Protein AF-G4TPJ4-F1 (afdb_monomer_lite)

Structure (mmCIF, N/CA/C/O backbone):
data_AF-G4TPJ4-F1
#
_entry.id   AF-G4TPJ4-F1
#
loop_
_atom_site.group_PDB
_atom_site.id
_atom_site.type_symbol
_atom_site.label_atom_id
_atom_site.label_alt_id
_atom_site.label_comp_id
_atom_site.label_asym_id
_atom_site.label_entity_id
_atom_site.label_seq_id
_atom_site.pdbx_PDB_ins_code
_atom_site.Cartn_x
_atom_site.Cartn_y
_atom_site.Cartn_z
_atom_site.occupancy
_atom_site.B_iso_or_equiv
_atom_site.auth_seq_id
_atom_site.auth_comp_id
_atom_site.auth_asym_id
_atom_site.auth_atom_id
_atom_site.pdbx_PDB_model_num
ATOM 1 N N . MET A 1 1 ? 21.402 -23.545 -12.384 1.00 87.06 1 MET A N 1
ATOM 2 C CA . MET A 1 1 ? 21.252 -23.277 -10.937 1.00 87.06 1 MET A CA 1
ATOM 3 C C . MET A 1 1 ? 20.078 -24.088 -10.433 1.00 87.06 1 MET A C 1
ATOM 5 O O . MET A 1 1 ? 19.042 -24.087 -11.081 1.00 87.06 1 MET A O 1
ATOM 9 N N . LYS A 1 2 ? 20.229 -24.796 -9.317 1.00 93.25 2 LYS A N 1
ATOM 10 C CA . LYS A 1 2 ? 19.216 -25.736 -8.835 1.00 93.25 2 LYS A CA 1
ATOM 11 C C . LYS A 1 2 ? 19.028 -25.571 -7.336 1.00 93.25 2 LYS A C 1
ATOM 13 O O . LYS A 1 2 ? 19.989 -25.715 -6.580 1.00 93.25 2 LYS A O 1
ATOM 18 N N . VAL A 1 3 ? 17.814 -25.210 -6.930 1.00 96.88 3 VAL A N 1
ATOM 19 C CA . VAL A 1 3 ? 17.514 -24.714 -5.580 1.00 96.88 3 VAL A CA 1
ATOM 20 C C . VAL A 1 3 ? 16.518 -25.634 -4.883 1.00 96.88 3 VAL A C 1
ATOM 22 O O . VAL A 1 3 ? 15.418 -25.854 -5.393 1.00 96.88 3 VAL A O 1
ATOM 25 N N . ALA A 1 4 ? 16.896 -26.153 -3.715 1.00 98.25 4 ALA A N 1
ATOM 26 C CA . ALA A 1 4 ? 15.973 -26.815 -2.798 1.00 98.25 4 ALA A CA 1
ATOM 27 C C . ALA A 1 4 ? 15.442 -25.794 -1.789 1.00 98.25 4 ALA A C 1
ATOM 29 O O . ALA A 1 4 ? 16.226 -25.088 -1.157 1.00 98.25 4 ALA A O 1
ATOM 30 N N . ILE A 1 5 ? 14.127 -25.732 -1.603 1.00 98.50 5 ILE A N 1
ATOM 31 C CA . ILE A 1 5 ? 13.486 -24.888 -0.591 1.00 98.50 5 ILE A CA 1
ATOM 32 C C . ILE A 1 5 ? 12.775 -25.805 0.403 1.00 98.50 5 ILE A C 1
ATOM 34 O O . ILE A 1 5 ? 11.974 -26.648 0.004 1.00 98.50 5 ILE A O 1
ATOM 38 N N . LEU A 1 6 ? 13.099 -25.676 1.689 1.00 97.25 6 LEU A N 1
ATOM 39 C CA . LEU A 1 6 ? 12.584 -26.542 2.750 1.00 97.25 6 LEU A CA 1
ATOM 40 C C . LEU A 1 6 ? 11.437 -25.849 3.485 1.00 97.25 6 LEU A C 1
ATOM 42 O O . LEU A 1 6 ? 11.627 -24.766 4.037 1.00 97.25 6 LEU A O 1
ATOM 46 N N . GLY A 1 7 ? 10.276 -26.500 3.515 1.00 95.75 7 GLY A N 1
ATOM 47 C CA . GLY A 1 7 ? 8.976 -25.944 3.885 1.00 95.75 7 GLY A CA 1
ATOM 48 C C . GLY A 1 7 ? 8.198 -25.446 2.663 1.00 95.75 7 GLY A C 1
ATOM 49 O O . GLY A 1 7 ? 8.767 -24.823 1.777 1.00 95.75 7 GLY A O 1
ATOM 50 N N . GLY A 1 8 ? 6.883 -25.667 2.644 1.00 95.50 8 GLY A N 1
ATOM 51 C CA . GLY A 1 8 ? 5.922 -25.184 1.645 1.00 95.50 8 GLY A CA 1
ATOM 52 C C . GLY A 1 8 ? 5.063 -24.016 2.141 1.00 95.50 8 GLY A C 1
ATOM 53 O O . GLY A 1 8 ? 3.979 -23.768 1.617 1.00 95.50 8 GLY A O 1
ATOM 54 N N . GLY A 1 9 ? 5.509 -23.308 3.183 1.00 95.62 9 GLY A N 1
ATOM 55 C CA . GLY A 1 9 ? 4.823 -22.133 3.725 1.00 95.62 9 GLY A CA 1
ATOM 56 C C . GLY A 1 9 ? 4.996 -20.858 2.879 1.00 95.62 9 GLY A C 1
ATOM 57 O O . GLY A 1 9 ? 5.701 -20.862 1.869 1.00 95.62 9 GLY A O 1
ATOM 58 N N . PRO A 1 10 ? 4.424 -19.720 3.317 1.00 94.56 10 PRO A N 1
ATOM 59 C CA . PRO A 1 10 ? 4.434 -18.470 2.549 1.00 94.56 10 PRO A CA 1
ATOM 60 C C . PRO A 1 10 ? 5.834 -17.963 2.190 1.00 94.56 10 PRO A C 1
ATOM 62 O O . PRO A 1 10 ? 6.046 -17.489 1.082 1.00 94.56 10 PRO A O 1
ATOM 65 N N . SER A 1 11 ? 6.806 -18.099 3.100 1.00 95.88 11 SER A N 1
ATOM 66 C CA . SER A 1 11 ? 8.210 -17.739 2.842 1.00 95.88 11 SER A CA 1
ATOM 67 C C . SER A 1 11 ? 8.779 -18.496 1.638 1.00 95.88 11 SER A C 1
ATOM 69 O O . SER A 1 11 ? 9.387 -17.878 0.769 1.00 95.88 11 SER A O 1
ATOM 71 N N . ALA A 1 12 ? 8.507 -19.799 1.533 1.00 97.81 12 ALA A N 1
ATOM 72 C CA . ALA A 1 12 ? 8.997 -20.636 0.447 1.00 97.81 12 ALA A CA 1
ATOM 73 C C . ALA A 1 12 ? 8.381 -20.265 -0.904 1.00 97.81 12 ALA A C 1
ATOM 75 O O . ALA A 1 12 ? 9.107 -20.116 -1.885 1.00 97.81 12 ALA A O 1
ATOM 76 N N . PHE A 1 13 ? 7.063 -20.051 -0.952 1.00 97.62 13 PHE A N 1
ATOM 77 C CA . PHE A 1 13 ? 6.398 -19.633 -2.185 1.00 97.62 13 PHE A CA 1
ATOM 78 C C . PHE A 1 13 ? 6.755 -18.198 -2.589 1.00 97.62 13 PHE A C 1
ATOM 80 O O . PHE A 1 13 ? 6.999 -17.963 -3.767 1.00 97.62 13 PHE A O 1
ATOM 87 N N . TYR A 1 14 ? 6.880 -17.246 -1.655 1.00 94.50 14 TYR A N 1
ATOM 88 C CA . TYR A 1 14 ? 7.371 -15.902 -1.989 1.00 94.50 14 TYR A CA 1
ATOM 89 C C . TYR A 1 14 ? 8.827 -15.922 -2.480 1.00 94.50 14 TYR A C 1
ATOM 91 O O . TYR A 1 14 ? 9.144 -15.201 -3.426 1.00 94.50 14 TYR A O 1
ATOM 99 N N . PHE A 1 15 ? 9.690 -16.770 -1.906 1.00 97.56 15 PHE A N 1
ATOM 100 C CA . PHE A 1 15 ? 11.066 -16.964 -2.373 1.00 97.56 15 PHE A CA 1
ATOM 101 C C . PHE A 1 15 ? 11.087 -17.578 -3.782 1.00 97.56 15 PHE A C 1
ATOM 103 O O . PHE A 1 15 ? 11.710 -17.023 -4.683 1.00 97.56 15 PHE A O 1
ATOM 110 N N . ALA A 1 16 ? 10.358 -18.676 -4.008 1.00 97.44 16 ALA A N 1
ATOM 111 C CA . ALA A 1 16 ? 10.251 -19.327 -5.314 1.00 97.44 16 ALA A CA 1
ATOM 112 C C . ALA A 1 16 ? 9.710 -18.370 -6.388 1.00 97.44 16 ALA A C 1
ATOM 114 O O . ALA A 1 16 ? 10.345 -18.183 -7.423 1.00 97.44 16 ALA A O 1
ATOM 115 N N . SER A 1 17 ? 8.591 -17.698 -6.102 1.00 93.38 17 SER A N 1
ATOM 116 C CA . SER A 1 17 ? 7.949 -16.718 -6.984 1.00 93.38 17 SER A CA 1
ATOM 117 C C . SER A 1 17 ? 8.920 -15.612 -7.390 1.00 93.38 17 SER A C 1
ATOM 119 O O . SER A 1 17 ? 9.094 -15.312 -8.570 1.00 93.38 17 SER A O 1
ATOM 121 N N . ARG A 1 18 ? 9.627 -15.040 -6.408 1.00 91.56 18 ARG A N 1
ATOM 122 C CA . ARG A 1 18 ? 10.581 -13.959 -6.644 1.00 91.56 18 ARG A CA 1
ATOM 123 C C . ARG A 1 18 ? 11.816 -14.418 -7.408 1.00 91.56 18 ARG A C 1
ATOM 125 O O . ARG A 1 18 ? 12.309 -13.675 -8.251 1.00 91.56 18 ARG A O 1
ATOM 132 N N . LEU A 1 19 ? 12.302 -15.626 -7.143 1.00 92.62 19 LEU A N 1
ATOM 133 C CA . LEU A 1 19 ? 13.433 -16.215 -7.853 1.00 92.62 19 LEU A CA 1
ATOM 134 C C . LEU A 1 19 ? 13.101 -16.470 -9.329 1.00 92.62 19 LEU A C 1
ATOM 136 O O . LEU A 1 19 ? 13.886 -16.110 -10.205 1.00 92.62 19 LEU A O 1
ATOM 140 N N . LEU A 1 20 ? 11.921 -17.030 -9.605 1.00 90.12 20 LEU A N 1
ATOM 141 C CA . LEU A 1 20 ? 11.430 -17.291 -10.960 1.00 90.12 20 LEU A CA 1
ATOM 142 C C . LEU A 1 20 ? 11.152 -15.986 -11.731 1.00 90.12 20 LEU A C 1
ATOM 144 O O . LEU A 1 20 ? 11.466 -15.925 -12.921 1.00 90.12 20 LEU A O 1
ATOM 148 N N . GLN A 1 21 ? 10.665 -14.937 -11.046 1.00 86.25 21 GLN A N 1
ATOM 149 C CA . GLN A 1 21 ? 10.510 -13.569 -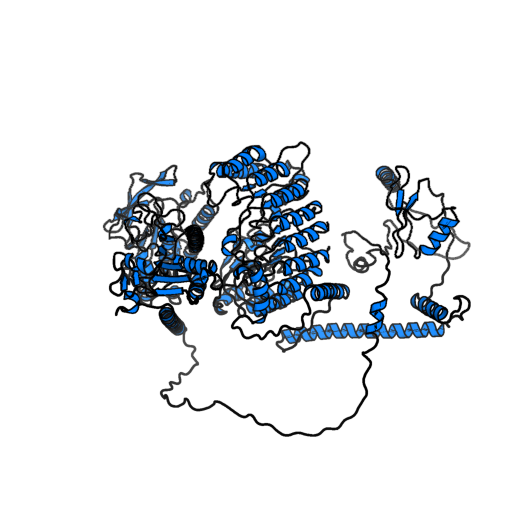11.573 1.00 86.25 21 GLN A CA 1
ATOM 150 C C . GLN A 1 21 ? 11.866 -12.917 -11.905 1.00 86.25 21 GLN A C 1
ATOM 152 O O . GLN A 1 21 ? 12.013 -12.278 -12.943 1.00 86.25 21 GLN A O 1
ATOM 157 N N . LYS A 1 22 ? 12.866 -13.050 -11.021 1.00 81.81 22 LYS A N 1
ATOM 158 C CA . LYS A 1 22 ? 14.189 -12.412 -11.163 1.00 81.81 22 LYS A CA 1
ATOM 159 C C . LYS A 1 22 ? 15.127 -13.126 -12.134 1.00 81.81 22 LYS A C 1
ATOM 161 O O . LYS A 1 22 ? 16.033 -12.495 -12.672 1.00 81.81 22 LYS A O 1
ATOM 166 N N . ALA A 1 23 ? 14.909 -14.413 -12.374 1.00 80.38 23 ALA A N 1
ATOM 167 C CA . ALA A 1 23 ? 15.590 -15.191 -13.398 1.00 80.38 23 ALA A CA 1
ATOM 168 C C . ALA A 1 23 ? 14.546 -15.754 -14.383 1.00 80.38 23 ALA A C 1
ATOM 170 O O . ALA A 1 23 ? 14.265 -16.952 -14.342 1.00 80.38 23 ALA A O 1
ATOM 171 N N . PRO A 1 24 ? 13.944 -14.927 -15.262 1.00 74.75 24 PRO A N 1
ATOM 172 C CA . PRO A 1 24 ? 12.889 -15.364 -16.180 1.00 74.75 24 PRO A CA 1
ATOM 173 C C . PRO A 1 24 ? 13.413 -16.395 -17.190 1.00 74.75 24 PRO A C 1
ATOM 175 O O . PRO A 1 24 ? 14.601 -16.396 -17.522 1.00 74.75 24 PRO A O 1
ATOM 178 N N . PHE A 1 25 ? 12.536 -17.266 -17.702 1.00 72.44 25 PHE A N 1
ATOM 179 C CA . PHE A 1 25 ? 12.895 -18.391 -18.588 1.00 72.44 25 PHE A CA 1
ATOM 180 C C . PHE A 1 25 ? 13.642 -17.969 -19.872 1.00 72.44 25 PHE A C 1
ATOM 182 O O . PHE A 1 25 ? 14.458 -18.717 -20.414 1.00 72.44 25 PHE A O 1
ATOM 189 N N . THR A 1 26 ? 13.400 -16.743 -20.342 1.00 67.81 26 THR A N 1
ATOM 190 C CA . THR A 1 26 ? 14.091 -16.112 -21.477 1.00 67.81 26 THR A CA 1
ATOM 191 C C . THR A 1 26 ? 15.584 -15.876 -21.217 1.00 67.81 26 THR A C 1
ATOM 193 O O . THR A 1 26 ? 16.389 -15.972 -22.146 1.00 67.81 26 THR A O 1
ATOM 196 N N . SER A 1 27 ? 15.973 -15.615 -19.964 1.00 69.81 27 SER A N 1
ATOM 197 C CA . SER A 1 27 ? 17.358 -15.339 -19.565 1.00 69.81 27 SER A CA 1
ATOM 198 C C . SER A 1 27 ? 18.237 -16.597 -19.558 1.00 69.81 27 SER A C 1
ATOM 200 O O . SER A 1 27 ? 17.783 -17.703 -19.259 1.00 69.81 27 SER A O 1
ATOM 202 N N . SER A 1 28 ? 19.537 -16.431 -19.823 1.00 68.94 28 SER A N 1
ATOM 203 C CA . SER A 1 28 ? 20.515 -17.533 -19.813 1.00 68.94 28 SER A CA 1
ATOM 204 C C . SER A 1 28 ? 20.610 -18.241 -18.454 1.00 68.94 28 SER A C 1
ATOM 206 O O . SER A 1 28 ? 20.734 -19.462 -18.407 1.00 68.94 28 SER A O 1
ATOM 208 N N . ARG A 1 29 ? 20.494 -17.491 -17.348 1.00 68.81 29 ARG A N 1
ATOM 209 C CA . ARG A 1 29 ? 20.443 -18.039 -15.981 1.00 68.81 29 ARG A CA 1
ATOM 210 C C . ARG A 1 29 ? 19.107 -18.723 -15.670 1.00 68.81 29 ARG A C 1
ATOM 212 O O . ARG A 1 29 ? 19.104 -19.765 -15.021 1.00 68.81 29 ARG A O 1
ATOM 219 N N . GLY A 1 30 ? 17.991 -18.153 -16.129 1.00 77.50 30 GLY A N 1
ATOM 220 C CA . GLY A 1 30 ? 16.636 -18.617 -15.822 1.00 77.50 30 GLY A CA 1
ATOM 221 C C . GLY A 1 30 ? 16.152 -19.816 -16.636 1.00 77.50 30 GLY A C 1
ATOM 222 O O . GLY A 1 30 ? 15.296 -20.556 -16.155 1.00 77.50 30 GLY A O 1
ATOM 223 N N . ARG A 1 31 ? 16.708 -20.059 -17.829 1.00 77.50 31 ARG A N 1
ATOM 224 C CA . ARG A 1 31 ? 16.428 -21.274 -18.618 1.00 77.50 31 ARG A CA 1
ATOM 225 C C . ARG A 1 31 ? 16.903 -22.547 -17.916 1.00 77.50 31 ARG A C 1
ATOM 227 O O . ARG A 1 31 ? 16.209 -23.555 -17.934 1.00 77.50 31 ARG A O 1
ATOM 234 N N . ASN A 1 32 ? 18.062 -22.470 -17.262 1.00 82.75 32 ASN A N 1
ATOM 235 C CA . ASN A 1 32 ? 18.692 -23.577 -16.540 1.00 82.75 32 ASN A CA 1
ATOM 236 C C . ASN A 1 32 ? 18.455 -23.447 -15.020 1.00 82.75 32 ASN A C 1
ATOM 238 O O . ASN A 1 32 ? 19.368 -23.686 -14.221 1.00 82.75 32 ASN A O 1
ATOM 242 N N . LEU A 1 33 ? 17.260 -22.994 -14.628 1.00 91.38 33 LEU A N 1
ATOM 243 C CA . LEU A 1 33 ? 16.819 -22.874 -13.239 1.00 91.38 33 LEU A CA 1
ATOM 244 C C . LEU A 1 33 ? 15.825 -23.995 -12.906 1.00 91.38 33 LEU A C 1
ATOM 246 O O . LEU A 1 33 ? 14.808 -24.119 -13.576 1.00 91.38 33 LEU A O 1
ATOM 250 N N . GLU A 1 34 ? 16.094 -24.749 -11.841 1.00 94.81 34 GLU A N 1
ATOM 251 C CA . GLU A 1 34 ? 15.153 -25.681 -11.197 1.00 94.81 34 GLU A CA 1
ATOM 252 C C . GLU A 1 34 ? 14.868 -25.201 -9.761 1.00 94.81 34 GLU A C 1
ATOM 254 O O . GLU A 1 34 ? 15.806 -24.882 -9.020 1.00 94.81 34 GLU A O 1
ATOM 259 N N . VAL A 1 35 ? 13.592 -25.159 -9.358 1.00 97.56 35 VAL A N 1
ATOM 260 C CA . VAL A 1 35 ? 13.144 -24.726 -8.019 1.00 97.56 35 VAL A CA 1
ATOM 261 C C . VAL A 1 35 ? 12.257 -25.804 -7.405 1.00 97.56 35 VAL A C 1
ATOM 263 O O . VAL A 1 35 ? 11.096 -25.962 -7.778 1.00 97.56 35 VAL A O 1
ATOM 266 N N . HIS A 1 36 ? 12.805 -26.570 -6.465 1.00 98.38 36 HIS A N 1
ATOM 267 C CA . HIS A 1 36 ? 12.131 -27.718 -5.859 1.00 98.38 36 HIS A CA 1
ATOM 268 C C . HIS A 1 36 ? 11.799 -27.425 -4.389 1.00 98.38 36 HIS A C 1
ATOM 270 O O . HIS A 1 36 ? 12.697 -27.279 -3.559 1.00 98.38 36 HIS A O 1
ATOM 276 N N . VAL A 1 37 ? 10.508 -27.341 -4.072 1.00 98.56 37 VAL A N 1
ATOM 277 C CA . VAL A 1 37 ? 9.980 -27.116 -2.720 1.00 98.56 37 VAL A CA 1
ATOM 278 C C . VAL A 1 37 ? 9.652 -28.458 -2.068 1.00 98.56 37 VAL A C 1
ATOM 280 O O . VAL A 1 37 ? 8.922 -29.260 -2.645 1.00 98.56 37 VAL A O 1
ATOM 283 N N . TYR A 1 38 ? 10.145 -28.680 -0.853 1.00 97.88 38 TYR A N 1
ATOM 284 C CA . TYR A 1 38 ? 9.863 -29.860 -0.034 1.00 97.88 38 TYR A CA 1
ATOM 285 C C . TYR A 1 38 ? 9.021 -29.472 1.180 1.00 97.88 38 TYR A C 1
ATOM 287 O O . TYR A 1 38 ? 9.391 -28.542 1.894 1.00 97.88 38 TYR A O 1
ATOM 295 N N . ASP A 1 39 ? 7.945 -30.201 1.476 1.00 95.81 39 ASP A N 1
ATOM 296 C CA . ASP A 1 39 ? 7.250 -30.082 2.764 1.00 95.81 39 ASP A CA 1
ATOM 297 C C . ASP A 1 39 ? 6.955 -31.464 3.356 1.00 95.81 39 ASP A C 1
ATOM 299 O O . ASP A 1 39 ? 6.572 -32.400 2.656 1.00 95.81 39 ASP A O 1
ATOM 303 N N . ARG A 1 40 ? 7.100 -31.574 4.677 1.00 92.69 40 ARG A N 1
ATOM 304 C CA . ARG A 1 40 ? 6.677 -32.731 5.473 1.00 92.69 40 ARG A CA 1
ATOM 305 C C . ARG A 1 40 ? 5.158 -32.906 5.480 1.00 92.69 40 ARG A C 1
ATOM 307 O O . ARG A 1 40 ? 4.685 -34.005 5.734 1.00 92.69 40 ARG A O 1
ATOM 314 N N . LEU A 1 41 ? 4.395 -31.846 5.225 1.00 93.38 41 LEU A N 1
ATOM 315 C CA . LEU A 1 41 ? 2.955 -31.926 5.004 1.00 93.38 41 LEU A CA 1
ATOM 316 C C . LEU A 1 41 ? 2.665 -32.294 3.547 1.00 93.38 41 LEU A C 1
ATOM 318 O O . LEU A 1 41 ? 3.392 -31.918 2.630 1.00 93.38 41 LEU A O 1
ATOM 322 N N . TRP A 1 42 ? 1.587 -33.042 3.325 1.00 90.50 42 TRP A N 1
ATOM 323 C CA . TRP A 1 42 ? 1.100 -33.359 1.980 1.00 90.50 42 TRP A CA 1
ATOM 324 C C . TRP A 1 42 ? 0.429 -32.152 1.303 1.00 90.50 42 TRP A C 1
ATOM 326 O O . TRP A 1 42 ? 0.469 -32.043 0.081 1.00 90.50 42 TRP A O 1
ATOM 336 N N . ALA A 1 43 ? -0.149 -31.237 2.089 1.00 92.38 43 ALA A N 1
ATOM 337 C CA . ALA A 1 43 ? -0.693 -29.968 1.618 1.00 92.38 43 ALA A CA 1
ATOM 338 C C . ALA A 1 43 ? 0.349 -28.834 1.746 1.00 92.38 43 ALA A C 1
ATOM 340 O O . ALA A 1 43 ? 1.023 -28.747 2.777 1.00 92.38 43 ALA A O 1
ATOM 341 N N . PRO A 1 44 ? 0.460 -27.938 0.749 1.00 94.19 44 PRO A N 1
ATOM 342 C CA . PRO A 1 44 ? 1.314 -26.754 0.785 1.00 94.19 44 PRO A CA 1
ATOM 343 C C . PRO A 1 44 ? 0.679 -25.615 1.612 1.00 94.19 44 PRO A C 1
ATOM 345 O O . PRO A 1 44 ? -0.256 -25.803 2.391 1.00 94.19 44 PRO A O 1
ATOM 348 N N . HIS A 1 45 ? 1.202 -24.398 1.441 1.00 94.50 45 HIS A N 1
ATOM 349 C CA . HIS A 1 45 ? 0.725 -23.126 2.003 1.00 94.50 45 HIS A CA 1
ATOM 350 C C . HIS A 1 45 ? 0.938 -22.958 3.523 1.00 94.50 45 HIS A C 1
ATOM 352 O O . HIS A 1 45 ? 0.912 -21.831 4.028 1.00 94.50 45 HIS A O 1
ATOM 358 N N . GLY A 1 46 ? 1.237 -24.036 4.258 1.00 93.81 46 GLY A N 1
ATOM 359 C CA . GLY A 1 46 ? 1.674 -24.000 5.657 1.00 93.81 46 GLY A CA 1
ATOM 360 C C . GLY A 1 46 ? 0.698 -23.239 6.557 1.00 93.81 46 GLY A C 1
ATOM 361 O O . GLY A 1 46 ? -0.499 -23.514 6.554 1.00 93.81 46 GLY A O 1
ATOM 362 N N . LEU A 1 47 ? 1.185 -22.238 7.299 1.00 91.62 47 LEU A N 1
ATOM 363 C CA . LEU A 1 47 ? 0.365 -21.435 8.222 1.00 91.62 47 LEU A CA 1
ATOM 364 C C . LEU A 1 47 ? -0.760 -20.617 7.558 1.00 91.62 47 LEU A C 1
ATOM 366 O O . LEU A 1 47 ? -1.620 -20.119 8.275 1.00 91.62 47 LEU A O 1
ATOM 370 N N . VAL A 1 48 ? -0.817 -20.483 6.228 1.00 91.06 48 VAL A N 1
ATOM 371 C CA . VAL A 1 48 ? -2.000 -19.892 5.564 1.00 91.06 48 VAL A CA 1
ATOM 372 C C . VAL A 1 48 ? -3.189 -20.861 5.563 1.00 91.06 48 VAL A C 1
ATOM 374 O O . VAL A 1 48 ? -4.335 -20.429 5.670 1.00 91.06 48 VAL A O 1
ATOM 377 N N . ARG A 1 49 ? -2.925 -22.172 5.526 1.00 90.75 49 ARG A N 1
ATOM 378 C CA . ARG A 1 49 ? -3.935 -23.226 5.695 1.00 90.75 49 ARG A CA 1
ATOM 379 C C . ARG A 1 49 ? -4.108 -23.602 7.173 1.00 90.75 49 ARG A C 1
ATOM 381 O O . ARG A 1 49 ? -5.231 -23.654 7.656 1.00 90.75 49 ARG A O 1
ATOM 388 N N . TYR A 1 50 ? -2.996 -23.773 7.890 1.00 91.81 50 TYR A N 1
ATOM 389 C CA . TYR A 1 50 ? -2.918 -24.364 9.235 1.00 91.81 50 TYR A CA 1
ATOM 390 C C . TYR A 1 50 ? -2.564 -23.372 10.362 1.00 91.81 50 TYR A C 1
ATOM 392 O O . TYR A 1 50 ? -1.954 -23.748 11.362 1.00 91.81 50 TYR A O 1
ATOM 400 N N . GLY A 1 51 ? -2.882 -22.086 10.193 1.00 90.69 51 GLY A N 1
ATOM 401 C CA . GLY A 1 51 ? -2.516 -21.032 11.151 1.00 90.69 51 GLY A CA 1
ATOM 402 C C . GLY A 1 51 ? -3.451 -19.824 11.139 1.00 90.69 51 GLY A C 1
ATOM 403 O O . GLY A 1 51 ? -3.909 -19.390 12.193 1.00 90.69 51 GLY A O 1
ATOM 404 N N . VAL A 1 52 ? -3.765 -19.306 9.950 1.00 89.38 52 VAL A N 1
ATOM 405 C CA . VAL A 1 52 ? -4.793 -18.275 9.737 1.00 89.38 52 VAL A CA 1
ATOM 406 C C . VAL A 1 52 ? -6.151 -18.798 10.210 1.00 89.38 52 VAL A C 1
ATOM 408 O O . VAL A 1 52 ? -6.549 -19.912 9.861 1.00 89.38 52 VAL A O 1
ATOM 411 N N . ALA A 1 53 ? -6.859 -17.992 11.002 1.00 88.88 53 ALA A N 1
ATOM 412 C CA . ALA A 1 53 ? -8.158 -18.361 11.547 1.00 88.88 53 ALA A CA 1
ATOM 413 C C . ALA A 1 53 ? -9.207 -18.573 10.426 1.00 88.88 53 ALA A C 1
ATOM 415 O O . ALA A 1 53 ? -9.205 -17.833 9.440 1.00 88.88 53 ALA A O 1
ATOM 416 N N . PRO A 1 54 ? -10.123 -19.553 10.553 1.00 84.38 54 PRO A N 1
ATOM 417 C CA . PRO A 1 54 ? -11.180 -19.804 9.567 1.00 84.38 54 PRO A CA 1
ATOM 418 C C . PRO A 1 54 ? -12.123 -18.622 9.301 1.00 84.38 54 PRO A C 1
ATOM 420 O O . PRO A 1 54 ? -12.728 -18.557 8.234 1.00 84.38 54 PRO A O 1
ATOM 423 N N . ASP A 1 55 ? -12.231 -17.676 10.239 1.00 82.88 55 ASP A N 1
ATOM 424 C CA . ASP A 1 55 ? -12.983 -16.424 10.100 1.00 82.88 55 ASP A CA 1
ATOM 425 C C . ASP A 1 55 ? -12.155 -15.251 9.528 1.00 82.88 55 ASP A C 1
ATOM 427 O O . ASP A 1 55 ? -12.658 -14.132 9.439 1.00 82.88 55 ASP A O 1
ATOM 431 N N . HIS A 1 56 ? -10.926 -15.510 9.057 1.00 83.19 56 HIS A N 1
ATOM 432 C CA . HIS A 1 56 ? -10.084 -14.584 8.275 1.00 83.19 56 HIS A CA 1
ATOM 433 C C . HIS A 1 56 ? -9.813 -15.083 6.832 1.00 83.19 56 HIS A C 1
ATOM 435 O O . HIS A 1 56 ? -8.650 -15.180 6.412 1.00 83.19 56 HIS A O 1
ATOM 441 N N . PRO A 1 57 ? -10.841 -15.425 6.026 1.00 75.69 57 PRO A N 1
ATOM 442 C CA . PRO A 1 57 ? -10.640 -15.947 4.672 1.00 75.69 57 PRO A CA 1
ATOM 443 C C . PRO A 1 57 ? -9.930 -14.949 3.740 1.00 75.69 57 PRO A C 1
ATOM 445 O O . PRO A 1 57 ? -9.213 -15.362 2.833 1.00 75.69 57 PRO A O 1
ATOM 448 N N . GLU A 1 58 ? -10.048 -13.638 3.978 1.00 72.94 58 GLU A N 1
ATOM 449 C CA . GLU A 1 58 ? -9.387 -12.598 3.183 1.00 72.94 58 GLU A CA 1
ATOM 450 C C . GLU A 1 58 ? -7.855 -12.635 3.288 1.00 72.94 58 GLU A C 1
ATOM 452 O O . GLU A 1 58 ? -7.154 -12.169 2.388 1.00 72.94 58 GLU A O 1
ATOM 457 N N . VAL A 1 59 ? -7.333 -13.219 4.371 1.00 72.81 59 VAL A N 1
ATOM 458 C CA . VAL A 1 59 ? -5.897 -13.434 4.589 1.00 72.81 59 VAL A CA 1
ATOM 459 C C . VAL A 1 59 ? -5.402 -14.658 3.804 1.00 72.81 59 VAL A C 1
ATOM 461 O O . VAL A 1 59 ? -4.245 -14.684 3.374 1.00 72.81 59 VAL A O 1
ATOM 464 N N . LYS A 1 60 ? -6.279 -15.641 3.536 1.00 79.12 60 LYS A N 1
ATOM 465 C CA . LYS A 1 60 ? -5.941 -16.836 2.745 1.00 79.12 60 LYS A CA 1
ATOM 466 C C . LYS A 1 60 ? -5.729 -16.542 1.254 1.00 79.12 60 LYS A C 1
ATOM 468 O O . LYS A 1 60 ? -4.937 -17.239 0.635 1.00 79.12 60 LYS A O 1
ATOM 473 N N . ASN A 1 61 ? -6.298 -15.458 0.714 1.00 74.31 61 ASN A N 1
ATOM 474 C CA . ASN A 1 61 ? -6.184 -15.037 -0.699 1.00 74.31 61 ASN A CA 1
ATOM 475 C C . ASN A 1 61 ? -4.748 -14.978 -1.274 1.00 74.31 61 ASN A C 1
ATOM 477 O O . ASN A 1 61 ? -4.573 -15.006 -2.490 1.00 74.31 61 ASN A O 1
ATOM 481 N N . CYS A 1 62 ? -3.709 -14.887 -0.435 1.00 76.94 62 CYS A N 1
ATOM 482 C CA . CYS A 1 62 ? -2.319 -14.940 -0.897 1.00 76.94 62 CYS A CA 1
ATOM 483 C C . CYS A 1 62 ? -1.932 -16.276 -1.567 1.00 76.94 62 CYS A C 1
ATOM 485 O O . CYS A 1 62 ? -0.959 -16.294 -2.324 1.00 76.94 62 CYS A O 1
ATOM 487 N N . THR A 1 63 ? -2.704 -17.353 -1.364 1.00 85.88 63 THR A N 1
ATOM 488 C CA . THR A 1 63 ? -2.518 -18.632 -2.068 1.00 85.88 63 THR A CA 1
ATOM 489 C C . THR A 1 63 ? -2.614 -18.502 -3.579 1.00 85.88 63 THR A C 1
ATOM 491 O O . THR A 1 63 ? -1.883 -19.195 -4.266 1.00 85.88 63 THR A O 1
ATOM 494 N N . HIS A 1 64 ? -3.396 -17.573 -4.135 1.00 79.88 64 HIS A N 1
ATOM 495 C CA . HIS A 1 64 ? -3.538 -17.472 -5.594 1.00 79.88 64 HIS A CA 1
ATOM 496 C C . HIS A 1 64 ? -2.200 -17.167 -6.299 1.00 79.88 64 HIS A C 1
ATOM 498 O O . HIS A 1 64 ? -1.953 -17.662 -7.396 1.00 79.88 64 HIS A O 1
ATOM 504 N N . LYS A 1 65 ? -1.291 -16.436 -5.633 1.00 79.00 65 LYS A N 1
ATOM 505 C CA . LYS A 1 65 ? 0.089 -16.227 -6.104 1.00 79.00 65 LYS A CA 1
ATOM 506 C C . LYS A 1 65 ? 0.984 -17.460 -5.895 1.00 79.00 65 LYS A C 1
ATOM 508 O O . LYS A 1 65 ? 1.980 -17.636 -6.595 1.00 79.00 65 LYS A O 1
ATOM 513 N N . PHE A 1 66 ? 0.667 -18.315 -4.925 1.00 91.62 66 PHE A N 1
ATOM 514 C CA . PHE A 1 66 ? 1.372 -19.579 -4.684 1.00 91.62 66 PHE A CA 1
ATOM 515 C C . PHE A 1 66 ? 0.986 -20.618 -5.750 1.00 91.62 66 PHE A C 1
ATOM 517 O O . PHE A 1 66 ? 1.872 -21.247 -6.322 1.00 91.62 66 PHE A O 1
ATOM 524 N N . ASP A 1 67 ? -0.302 -20.697 -6.089 1.00 88.31 67 ASP A N 1
ATOM 525 C CA . ASP A 1 67 ? -0.852 -21.452 -7.216 1.00 88.31 67 ASP A CA 1
ATOM 526 C C . ASP A 1 67 ? -0.270 -20.979 -8.565 1.00 88.31 67 ASP A C 1
ATOM 528 O O . ASP A 1 67 ? 0.207 -21.806 -9.336 1.00 88.31 67 ASP A O 1
ATOM 532 N N . GLU A 1 68 ? -0.224 -19.665 -8.830 1.00 85.62 68 GLU A N 1
ATOM 533 C CA . GLU A 1 68 ? 0.461 -19.065 -9.996 1.00 85.62 68 GLU A CA 1
ATOM 534 C C . GLU A 1 68 ? 1.942 -19.484 -10.060 1.00 85.62 68 GLU A C 1
ATOM 536 O O . GLU A 1 68 ? 2.430 -19.960 -11.082 1.00 85.62 68 GLU A O 1
ATOM 541 N N . THR A 1 69 ? 2.657 -19.378 -8.936 1.00 90.38 69 THR A N 1
ATOM 542 C CA . THR A 1 69 ? 4.076 -19.763 -8.832 1.00 90.38 69 THR A CA 1
ATOM 543 C C . THR A 1 69 ? 4.297 -21.255 -9.096 1.00 90.38 69 THR A C 1
ATOM 545 O O . THR A 1 69 ? 5.339 -21.637 -9.629 1.00 90.38 69 THR A O 1
ATOM 548 N N . ALA A 1 70 ? 3.324 -22.102 -8.751 1.00 93.44 70 ALA A N 1
ATOM 549 C CA . ALA A 1 70 ? 3.398 -23.542 -8.958 1.00 93.44 70 ALA A CA 1
ATOM 550 C C . ALA A 1 70 ? 3.129 -23.989 -10.407 1.00 93.44 70 ALA A C 1
ATOM 552 O O . ALA A 1 70 ? 3.403 -25.144 -10.736 1.00 93.44 70 ALA A O 1
ATOM 553 N N . GLN A 1 71 ? 2.626 -23.097 -11.269 1.00 91.12 71 GLN A N 1
ATOM 554 C CA . GLN A 1 71 ? 2.406 -23.363 -12.697 1.00 91.12 71 GLN A CA 1
ATOM 555 C C . GLN A 1 71 ? 3.680 -23.204 -13.546 1.00 91.12 71 GLN A C 1
ATOM 557 O O . GLN A 1 71 ? 3.714 -23.678 -14.681 1.00 91.12 71 GLN A O 1
ATOM 562 N N . ASP A 1 72 ? 4.743 -22.576 -13.024 1.00 92.75 72 ASP A N 1
ATOM 563 C CA . ASP A 1 72 ? 6.018 -22.479 -13.745 1.00 92.75 72 ASP A CA 1
ATOM 564 C C . ASP A 1 72 ? 6.610 -23.889 -13.961 1.00 92.75 72 ASP A C 1
ATOM 566 O O . ASP A 1 72 ? 6.806 -24.629 -12.991 1.00 92.75 72 ASP A O 1
ATOM 570 N N . PRO A 1 73 ? 6.955 -24.297 -15.199 1.00 92.31 73 PRO A N 1
ATOM 571 C CA . PRO A 1 73 ? 7.459 -25.645 -15.469 1.00 92.31 73 PRO A CA 1
ATOM 572 C C . PRO A 1 73 ? 8.753 -25.983 -14.710 1.00 92.31 73 PRO A C 1
ATOM 574 O O . PRO A 1 73 ? 9.033 -27.168 -14.499 1.00 92.31 73 PRO A O 1
ATOM 577 N N . ARG A 1 74 ? 9.511 -24.972 -14.262 1.00 94.62 74 ARG A N 1
ATOM 578 C CA . ARG A 1 74 ? 10.737 -25.088 -13.450 1.00 94.62 74 ARG A CA 1
ATOM 579 C C . ARG A 1 74 ? 10.473 -25.319 -11.962 1.00 94.62 74 ARG A C 1
ATOM 581 O O . ARG A 1 74 ? 11.395 -25.687 -11.232 1.00 94.62 74 ARG A O 1
ATOM 588 N N . PHE A 1 75 ? 9.245 -25.081 -11.506 1.00 97.44 75 PHE A N 1
ATOM 589 C CA . PHE A 1 75 ? 8.814 -25.328 -10.137 1.00 97.44 75 PHE A CA 1
ATOM 590 C C . PHE A 1 75 ? 8.385 -26.789 -9.960 1.00 97.44 75 PHE A C 1
ATOM 592 O O . PHE A 1 75 ? 7.696 -27.352 -10.815 1.00 97.44 75 PHE A O 1
ATOM 599 N N . LYS A 1 76 ? 8.750 -27.414 -8.838 1.00 97.94 76 LYS A N 1
ATOM 600 C CA . LYS A 1 76 ? 8.189 -28.703 -8.396 1.00 97.94 76 LYS A CA 1
ATOM 601 C C . LYS A 1 76 ? 7.935 -28.670 -6.891 1.00 97.94 76 LYS A C 1
ATOM 603 O O . LYS A 1 76 ? 8.758 -28.157 -6.139 1.00 97.94 76 LYS A O 1
ATOM 608 N N . PHE A 1 77 ? 6.817 -29.250 -6.464 1.00 98.25 77 PHE A N 1
ATOM 609 C CA . PHE A 1 77 ? 6.483 -29.464 -5.056 1.00 98.25 77 PHE A CA 1
ATOM 610 C C . PHE A 1 77 ? 6.564 -30.953 -4.722 1.00 98.25 77 PHE A C 1
ATOM 612 O O . PHE A 1 77 ? 6.053 -31.783 -5.476 1.00 98.25 77 PHE A O 1
ATOM 619 N N . PHE A 1 78 ? 7.177 -31.260 -3.584 1.00 97.88 78 PHE A N 1
ATOM 620 C CA . PHE A 1 78 ? 7.332 -32.595 -3.024 1.00 97.88 78 PHE A CA 1
ATOM 621 C C . PHE A 1 78 ? 6.790 -32.585 -1.589 1.00 97.88 78 PHE A C 1
ATOM 623 O O . PHE A 1 78 ? 7.535 -32.445 -0.617 1.00 97.88 78 PHE A O 1
ATOM 630 N N . GLY A 1 79 ? 5.465 -32.675 -1.475 1.00 96.06 79 GLY A N 1
ATOM 631 C CA . GLY A 1 79 ? 4.761 -32.826 -0.205 1.00 96.06 79 GLY A CA 1
ATOM 632 C C . GLY A 1 79 ? 4.884 -34.244 0.352 1.00 96.06 79 GLY A C 1
ATOM 633 O O . GLY A 1 79 ? 5.153 -35.198 -0.383 1.00 96.06 79 GLY A O 1
ATOM 634 N N . ASN A 1 80 ? 4.649 -34.386 1.656 1.00 95.12 80 ASN A N 1
ATOM 635 C CA . ASN A 1 80 ? 4.893 -35.605 2.438 1.00 95.12 80 ASN A CA 1
ATOM 636 C C . ASN A 1 80 ? 6.384 -36.034 2.497 1.00 95.12 80 ASN A C 1
ATOM 638 O O . ASN A 1 80 ? 6.695 -37.208 2.711 1.00 95.12 80 ASN A O 1
ATOM 642 N N . VAL A 1 81 ? 7.321 -35.090 2.333 1.00 95.62 81 VAL A N 1
ATOM 643 C CA . VAL A 1 81 ? 8.776 -35.315 2.381 1.00 95.62 81 VAL A CA 1
ATOM 644 C C . VAL A 1 81 ? 9.418 -34.502 3.508 1.00 95.62 81 VAL A C 1
ATOM 646 O O . VAL A 1 81 ? 9.556 -33.282 3.450 1.00 95.62 81 VAL A O 1
ATOM 649 N N . ASN A 1 82 ? 9.845 -35.199 4.556 1.00 92.69 82 ASN A N 1
ATOM 650 C CA . ASN A 1 82 ? 10.475 -34.627 5.736 1.00 92.69 82 ASN A CA 1
ATOM 651 C C . ASN A 1 82 ? 12.001 -34.572 5.565 1.00 92.69 82 ASN A C 1
ATOM 653 O O . ASN A 1 82 ? 12.690 -35.555 5.849 1.00 92.69 82 ASN A O 1
ATOM 657 N N . VAL A 1 83 ? 12.530 -33.409 5.180 1.00 92.81 83 VAL A N 1
ATOM 658 C CA . VAL A 1 83 ? 13.979 -33.145 5.174 1.00 92.81 83 VAL A CA 1
ATOM 659 C C . VAL A 1 83 ? 14.454 -32.706 6.565 1.00 92.81 83 VAL A C 1
ATOM 661 O O . VAL A 1 83 ? 13.920 -31.746 7.118 1.00 92.81 83 VAL A O 1
ATOM 664 N N . GLY A 1 84 ? 15.466 -33.376 7.121 1.00 85.25 84 GLY A N 1
ATOM 665 C CA . GLY A 1 84 ? 16.096 -33.030 8.404 1.00 85.25 84 GLY A CA 1
ATOM 666 C C . GLY A 1 84 ? 16.498 -34.258 9.225 1.00 85.25 84 GLY A C 1
ATOM 667 O O . GLY A 1 84 ? 16.290 -35.385 8.795 1.00 85.25 84 GLY A O 1
ATOM 668 N N . ALA A 1 85 ? 17.048 -34.056 10.426 1.00 67.94 85 ALA A N 1
ATOM 669 C CA . ALA A 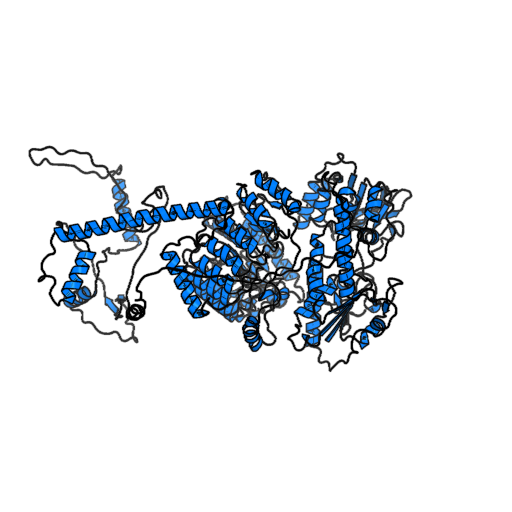1 85 ? 17.595 -35.143 11.255 1.00 67.94 85 ALA A CA 1
ATOM 670 C C . ALA A 1 85 ? 16.556 -36.028 11.988 1.00 67.94 85 ALA A C 1
ATOM 672 O O . ALA A 1 85 ? 16.920 -37.064 12.540 1.00 67.94 85 ALA A O 1
ATOM 673 N N . VAL A 1 86 ? 15.274 -35.636 12.035 1.00 71.44 86 VAL A N 1
ATOM 674 C CA . VAL A 1 86 ? 14.206 -36.366 12.752 1.00 71.44 86 VAL A CA 1
ATOM 675 C C . VAL A 1 86 ? 12.946 -36.464 11.876 1.00 71.44 86 VAL A C 1
ATOM 677 O O . VAL A 1 86 ? 12.559 -35.452 11.285 1.00 71.44 86 VAL A O 1
ATOM 680 N N . PRO A 1 87 ? 12.275 -37.631 11.770 1.00 71.44 87 PRO A N 1
ATOM 681 C CA . PRO A 1 87 ? 10.974 -37.743 11.107 1.00 71.44 87 PRO A CA 1
ATOM 682 C C . PRO A 1 87 ? 9.863 -37.050 11.913 1.00 71.44 87 PRO A C 1
ATOM 684 O O . PRO A 1 87 ? 9.601 -37.429 13.053 1.00 71.44 87 PRO A O 1
ATOM 687 N N . SER A 1 88 ? 9.165 -36.076 11.320 1.00 73.44 88 SER A N 1
ATOM 688 C CA . SER A 1 88 ? 8.021 -35.400 11.965 1.00 73.44 88 SER A CA 1
ATOM 689 C C . SER A 1 88 ? 6.777 -36.287 12.048 1.00 73.44 88 SER A C 1
ATOM 691 O O . SER A 1 88 ? 6.011 -36.190 13.003 1.00 73.44 88 SER A O 1
ATOM 693 N N . PHE A 1 89 ? 6.560 -37.143 11.042 1.00 81.56 89 PHE A N 1
ATOM 694 C CA . PHE A 1 89 ? 5.399 -38.030 10.953 1.00 81.56 89 PHE A CA 1
ATOM 695 C C . PHE A 1 89 ? 5.801 -39.391 10.380 1.00 81.56 89 PHE A C 1
ATOM 697 O O . PHE A 1 89 ? 6.552 -39.465 9.407 1.00 81.56 89 PHE A O 1
ATOM 704 N N . SER A 1 90 ? 5.242 -40.472 10.926 1.00 83.81 90 SER A N 1
ATOM 705 C CA . SER A 1 90 ? 5.542 -41.860 10.533 1.00 83.81 90 SER A CA 1
ATOM 706 C C . SER A 1 90 ? 5.178 -42.226 9.087 1.00 83.81 90 SER A C 1
ATOM 708 O O . SER A 1 90 ? 5.637 -43.250 8.594 1.00 83.81 90 SER A O 1
ATOM 710 N N . HIS A 1 91 ? 4.365 -41.407 8.413 1.00 85.56 91 HIS A N 1
ATOM 711 C CA . HIS A 1 91 ? 3.943 -41.596 7.022 1.00 85.56 91 HIS A CA 1
ATOM 712 C C . HIS A 1 91 ? 4.719 -40.730 6.009 1.00 85.56 91 HIS A C 1
ATOM 714 O O . HIS A 1 91 ? 4.441 -40.817 4.813 1.00 85.56 91 HIS A O 1
ATOM 720 N N . THR A 1 92 ? 5.672 -39.905 6.465 1.00 90.56 92 THR A N 1
ATOM 721 C CA . THR A 1 92 ? 6.512 -39.080 5.575 1.00 90.56 92 THR A CA 1
ATOM 722 C C . THR A 1 92 ? 7.679 -39.860 4.991 1.00 90.56 92 THR A C 1
ATOM 724 O O . THR A 1 92 ? 8.252 -40.736 5.640 1.00 90.56 92 THR A O 1
ATOM 727 N N . LEU A 1 93 ? 8.085 -39.498 3.773 1.00 93.62 93 LEU A N 1
ATOM 728 C CA . LEU A 1 93 ? 9.397 -39.866 3.258 1.00 93.62 93 LEU A CA 1
ATOM 729 C C . LEU A 1 93 ? 10.444 -39.048 4.019 1.00 93.62 93 LEU A C 1
ATOM 731 O O . LEU A 1 93 ? 10.496 -37.827 3.887 1.00 93.62 93 LEU A O 1
ATOM 735 N N . HIS A 1 94 ? 11.263 -39.705 4.831 1.00 93.25 94 HIS A N 1
ATOM 736 C CA . HIS A 1 94 ? 12.328 -39.049 5.582 1.00 93.25 94 HIS A CA 1
ATOM 737 C C . HIS A 1 94 ? 13.614 -38.969 4.750 1.00 93.25 94 HIS A C 1
ATOM 739 O O . HIS A 1 94 ? 14.068 -39.987 4.231 1.00 93.25 94 HIS A O 1
ATOM 745 N N . LEU A 1 95 ? 14.207 -37.776 4.655 1.00 92.62 95 LEU A N 1
ATOM 746 C CA . LEU A 1 95 ? 15.496 -37.537 4.002 1.00 92.62 95 LEU A CA 1
ATOM 747 C C . LEU A 1 95 ? 16.435 -36.776 4.956 1.00 92.62 95 LEU A C 1
ATOM 749 O O . LEU A 1 95 ? 16.033 -35.732 5.478 1.00 92.62 95 LEU A O 1
ATOM 753 N N . PRO A 1 96 ? 17.691 -37.215 5.152 1.00 91.75 96 PRO A N 1
ATOM 754 C CA . PRO A 1 96 ? 18.695 -36.382 5.804 1.00 91.75 96 PRO A CA 1
ATOM 755 C C . PRO A 1 96 ? 19.024 -35.179 4.906 1.00 91.75 96 PRO A C 1
ATOM 757 O O . PRO A 1 96 ? 18.925 -35.259 3.678 1.00 91.75 96 PRO A O 1
ATOM 760 N N . LEU A 1 97 ? 19.428 -34.054 5.500 1.00 90.81 97 LEU A N 1
ATOM 761 C CA . LEU A 1 97 ? 19.711 -32.817 4.758 1.00 90.81 97 LEU A CA 1
ATOM 762 C C . LEU A 1 97 ? 20.836 -33.017 3.724 1.00 90.81 97 LEU A C 1
ATOM 764 O O . LEU A 1 97 ? 20.800 -32.477 2.618 1.00 90.81 97 LEU A O 1
ATOM 768 N N . GLU A 1 98 ? 21.801 -33.861 4.070 1.00 89.81 98 GLU A N 1
ATOM 769 C CA . GLU A 1 98 ? 22.984 -34.208 3.289 1.00 89.81 98 GLU A CA 1
ATOM 770 C C . GLU A 1 98 ? 22.620 -34.893 1.964 1.00 89.81 98 GLU A C 1
ATOM 772 O O . GLU A 1 98 ? 23.345 -34.732 0.980 1.00 89.81 98 GLU A O 1
ATOM 777 N N . ALA A 1 99 ? 21.479 -35.595 1.897 1.00 91.94 99 ALA A N 1
ATOM 778 C CA . ALA A 1 99 ? 21.001 -36.249 0.677 1.00 91.94 99 ALA A CA 1
ATOM 779 C C . ALA A 1 99 ? 20.624 -35.250 -0.432 1.00 91.94 99 ALA A C 1
ATOM 781 O O . ALA A 1 99 ? 20.577 -35.627 -1.601 1.00 91.94 99 ALA A O 1
ATOM 782 N N . LEU A 1 100 ? 20.407 -33.971 -0.102 1.00 93.69 100 LEU A N 1
ATOM 783 C CA . LEU A 1 100 ? 20.180 -32.922 -1.099 1.00 93.69 100 LEU A CA 1
ATOM 784 C C . LEU A 1 100 ? 21.481 -32.465 -1.779 1.00 93.69 100 LEU A C 1
ATOM 786 O O . LEU A 1 100 ? 21.451 -32.022 -2.926 1.00 93.69 100 LEU A O 1
ATOM 790 N N . ARG A 1 101 ? 22.635 -32.589 -1.112 1.00 89.62 101 ARG A N 1
ATOM 791 C CA . ARG A 1 101 ? 23.909 -32.011 -1.573 1.00 89.62 101 ARG A CA 1
ATOM 792 C C . ARG A 1 101 ? 24.354 -32.446 -2.986 1.00 89.62 101 ARG A C 1
ATOM 794 O O . ARG A 1 101 ? 24.902 -31.596 -3.681 1.00 89.62 101 ARG A O 1
ATOM 801 N N . PRO A 1 102 ? 24.134 -33.693 -3.457 1.00 92.62 102 PRO A N 1
ATOM 802 C CA . PRO A 1 102 ? 24.475 -34.080 -4.833 1.00 92.62 102 PRO A CA 1
ATOM 803 C C . PRO A 1 102 ? 23.532 -33.510 -5.906 1.00 92.62 102 PRO A C 1
ATOM 805 O O . PRO A 1 102 ? 23.908 -33.439 -7.072 1.00 92.62 102 PRO A O 1
ATOM 808 N N . TYR A 1 103 ? 22.307 -33.126 -5.535 1.00 95.06 103 TYR A N 1
ATOM 809 C CA . TYR A 1 103 ? 21.232 -32.771 -6.471 1.00 95.06 103 TYR A CA 1
ATOM 810 C C . TYR A 1 103 ? 21.005 -31.257 -6.583 1.00 95.06 103 TYR A C 1
ATOM 812 O O . TYR A 1 103 ? 20.328 -30.817 -7.508 1.00 95.06 103 TYR A O 1
ATOM 820 N N . TYR A 1 104 ? 21.547 -30.448 -5.667 1.00 94.94 104 TYR A N 1
ATOM 821 C CA . TYR A 1 104 ? 21.247 -29.018 -5.563 1.00 94.94 104 TYR A CA 1
ATOM 822 C C . TYR A 1 104 ? 22.502 -28.161 -5.431 1.00 94.94 104 TYR A C 1
ATOM 824 O O . TYR A 1 104 ? 23.380 -28.446 -4.621 1.00 94.94 104 TYR A O 1
ATOM 832 N N . THR A 1 105 ? 22.545 -27.047 -6.168 1.00 92.56 105 THR A N 1
ATOM 833 C CA . THR A 1 105 ? 23.614 -26.052 -6.012 1.00 92.56 105 THR A CA 1
ATOM 834 C C . THR A 1 105 ? 23.384 -25.153 -4.801 1.00 92.56 105 THR A C 1
ATOM 836 O O . THR A 1 105 ? 24.340 -24.535 -4.340 1.00 92.56 105 THR A O 1
ATOM 839 N N . HIS A 1 106 ? 22.132 -24.982 -4.354 1.00 94.81 106 HIS A N 1
ATOM 840 C CA . HIS A 1 106 ? 21.722 -24.067 -3.278 1.00 94.81 106 HIS A CA 1
ATOM 841 C C . HIS A 1 106 ? 20.582 -24.674 -2.438 1.00 94.81 106 HIS A C 1
ATOM 843 O O . HIS A 1 106 ? 19.716 -25.366 -2.984 1.00 94.81 106 HIS A O 1
ATOM 849 N N . VAL A 1 107 ? 20.532 -24.364 -1.136 1.00 96.62 107 VAL A N 1
ATOM 850 C CA . VAL A 1 107 ? 19.450 -24.790 -0.223 1.00 96.62 107 VAL A CA 1
ATOM 851 C C . VAL A 1 107 ? 18.910 -23.598 0.572 1.00 96.62 107 VAL A C 1
ATOM 853 O O . VAL A 1 107 ? 19.673 -22.749 1.029 1.00 96.62 107 VAL A O 1
ATOM 856 N N . VAL A 1 108 ? 17.589 -23.536 0.746 1.00 98.00 108 VAL A N 1
ATOM 857 C CA . VAL A 1 108 ? 16.874 -22.428 1.392 1.00 98.00 108 VAL A CA 1
ATOM 858 C C . VAL A 1 108 ? 15.999 -22.951 2.528 1.00 98.00 108 VAL A C 1
ATOM 860 O O . VAL A 1 108 ? 15.102 -23.768 2.324 1.00 98.00 108 VAL A O 1
ATOM 863 N N . LEU A 1 109 ? 16.238 -22.458 3.738 1.00 97.31 109 LEU A N 1
ATOM 864 C CA . LEU A 1 109 ? 15.534 -22.836 4.957 1.00 97.31 109 LEU A CA 1
ATOM 865 C C . LEU A 1 109 ? 14.331 -21.906 5.179 1.00 97.31 109 LEU A C 1
ATOM 867 O O . LEU A 1 109 ? 14.477 -20.806 5.710 1.00 97.31 109 LEU A O 1
ATOM 871 N N . ALA A 1 110 ? 13.142 -22.350 4.764 1.00 97.00 110 ALA A N 1
ATOM 872 C CA . ALA A 1 110 ? 11.886 -21.589 4.810 1.00 97.00 110 ALA A CA 1
ATOM 873 C C . ALA A 1 110 ? 10.790 -22.273 5.665 1.00 97.00 110 ALA A C 1
ATOM 875 O O . ALA A 1 110 ? 9.620 -21.885 5.633 1.00 97.00 110 ALA A O 1
ATOM 876 N N . TYR A 1 111 ? 11.170 -23.272 6.473 1.00 94.00 111 TYR A N 1
ATOM 877 C CA . TYR A 1 111 ? 10.281 -24.192 7.201 1.00 94.00 111 TYR A CA 1
ATOM 878 C C . TYR A 1 111 ? 9.561 -23.582 8.419 1.00 94.00 111 TYR A C 1
ATOM 880 O O . TYR A 1 111 ? 8.794 -24.255 9.108 1.00 94.00 111 TYR A O 1
ATOM 888 N N . GLY A 1 112 ? 9.770 -22.290 8.676 1.00 93.75 112 GLY A N 1
ATOM 889 C CA . GLY A 1 112 ? 9.050 -21.522 9.686 1.00 93.75 112 GLY A CA 1
ATOM 890 C C . GLY A 1 112 ? 9.399 -21.878 11.137 1.00 93.75 112 GLY A C 1
ATOM 891 O O . GLY A 1 112 ? 10.549 -22.161 11.477 1.00 93.75 112 GLY A O 1
ATOM 892 N N . ALA A 1 113 ? 8.396 -21.786 12.014 1.00 92.50 113 ALA A N 1
ATOM 893 C CA . ALA A 1 113 ? 8.529 -21.991 13.456 1.00 92.50 113 ALA A CA 1
ATOM 894 C C . ALA A 1 113 ? 7.489 -23.006 13.964 1.00 92.50 113 ALA A C 1
ATOM 896 O O . ALA A 1 113 ? 6.428 -22.626 14.451 1.00 92.50 113 ALA A O 1
ATOM 897 N N . GLY A 1 114 ? 7.783 -24.299 13.789 1.00 88.69 114 GLY A N 1
ATOM 898 C CA . GLY A 1 114 ? 6.860 -25.406 14.072 1.00 88.69 114 GLY A CA 1
ATOM 899 C C . GLY A 1 114 ? 6.730 -25.827 15.541 1.00 88.69 114 GLY A C 1
ATOM 900 O O . GLY A 1 114 ? 5.919 -26.699 15.839 1.00 88.69 114 GLY A O 1
ATOM 901 N N . LEU A 1 115 ? 7.494 -25.237 16.471 1.00 89.81 115 LEU A N 1
ATOM 902 C CA . LEU A 1 115 ? 7.462 -25.596 17.895 1.00 89.81 115 LEU A CA 1
ATOM 903 C C . LEU A 1 115 ? 6.973 -24.428 18.763 1.00 89.81 115 LEU A C 1
ATOM 905 O O . LEU A 1 115 ? 7.433 -23.303 18.577 1.00 89.81 115 LEU A O 1
ATOM 909 N N . PRO A 1 116 ? 6.125 -24.655 19.781 1.00 91.50 116 PRO A N 1
ATOM 910 C CA . PRO A 1 116 ? 5.800 -23.622 20.760 1.00 91.50 116 PRO A CA 1
ATOM 911 C C . PRO A 1 116 ? 6.995 -23.319 21.679 1.00 91.50 116 PRO A C 1
ATOM 913 O O . PRO A 1 116 ? 7.803 -24.199 21.996 1.00 91.50 116 PRO A O 1
ATOM 916 N N . PHE A 1 117 ? 7.073 -22.085 22.182 1.00 89.12 117 PHE A N 1
ATOM 917 C CA . PHE A 1 117 ? 7.813 -21.814 23.416 1.00 89.12 117 PHE A CA 1
ATOM 918 C C . PHE A 1 117 ? 7.024 -22.369 24.608 1.00 89.12 117 PHE A C 1
ATOM 920 O O . PHE A 1 117 ? 5.835 -22.094 24.754 1.00 89.12 117 PHE A O 1
ATOM 927 N N . ILE A 1 118 ? 7.678 -23.141 25.477 1.00 85.50 118 ILE A N 1
ATOM 928 C CA . ILE A 1 118 ? 7.071 -23.706 26.692 1.00 85.50 118 ILE A CA 1
ATOM 929 C C . ILE A 1 118 ? 7.398 -22.790 27.873 1.00 85.50 118 ILE A C 1
ATOM 931 O O . ILE A 1 118 ? 8.562 -22.452 28.079 1.00 85.50 118 ILE A O 1
ATOM 935 N N . LEU A 1 119 ? 6.386 -22.409 28.657 1.00 89.31 119 LEU A N 1
ATOM 936 C CA . LEU A 1 119 ? 6.564 -21.719 29.937 1.00 89.31 119 LEU A CA 1
ATOM 937 C C . LEU A 1 119 ? 6.939 -22.749 31.023 1.00 89.31 119 LEU A C 1
ATOM 939 O O . LEU A 1 119 ? 6.077 -23.557 31.381 1.00 89.31 119 LEU A O 1
ATOM 943 N N . PRO A 1 120 ? 8.172 -22.747 31.576 1.00 89.06 120 PRO A N 1
ATOM 944 C CA . PRO A 1 120 ? 8.615 -23.801 32.498 1.00 89.06 120 PRO A CA 1
ATOM 945 C C . PRO A 1 120 ? 7.758 -23.897 33.765 1.00 89.06 120 PRO A C 1
ATOM 947 O O . PRO A 1 120 ? 7.481 -24.997 34.227 1.00 89.06 120 PRO A O 1
ATOM 950 N N . ALA A 1 121 ? 7.269 -22.752 34.251 1.00 91.38 121 ALA A N 1
ATOM 951 C CA . ALA A 1 121 ? 6.349 -22.617 35.382 1.00 91.38 121 ALA A CA 1
ATOM 952 C C . ALA A 1 121 ? 5.051 -23.437 35.254 1.00 91.38 121 ALA A C 1
ATOM 954 O O . ALA A 1 121 ? 4.465 -23.813 36.260 1.00 91.38 121 ALA A O 1
ATOM 955 N N . LEU A 1 122 ? 4.584 -23.704 34.029 1.00 89.94 122 LEU A N 1
ATOM 956 C CA . LEU A 1 122 ? 3.341 -24.442 33.769 1.00 89.94 122 LEU A CA 1
ATOM 957 C C . LEU A 1 122 ? 3.610 -25.893 33.341 1.00 89.94 122 LEU A C 1
ATOM 959 O O . LEU A 1 122 ? 2.779 -26.775 33.554 1.00 89.94 122 LEU A O 1
ATOM 963 N N . GLY A 1 123 ? 4.772 -26.159 32.737 1.00 84.75 123 GLY A N 1
ATOM 964 C CA . GLY A 1 123 ? 5.155 -27.495 32.285 1.00 84.75 123 GLY A CA 1
ATOM 965 C C . GLY A 1 123 ? 4.089 -28.128 31.385 1.00 84.75 123 GLY A C 1
ATOM 966 O O . GLY A 1 123 ? 3.734 -27.571 30.348 1.00 84.75 123 GLY A O 1
ATOM 967 N N . ALA A 1 124 ? 3.582 -29.294 31.792 1.00 84.44 124 ALA A N 1
ATOM 968 C CA . ALA A 1 124 ? 2.587 -30.067 31.047 1.00 84.44 124 ALA A CA 1
ATOM 969 C C . ALA A 1 124 ? 1.115 -29.742 31.389 1.00 84.44 124 ALA A C 1
ATOM 971 O O . ALA A 1 124 ? 0.224 -30.368 30.817 1.00 84.44 124 ALA A O 1
ATOM 972 N N . THR A 1 125 ? 0.823 -28.801 32.302 1.00 88.00 125 THR A N 1
ATOM 973 C CA . THR A 1 125 ? -0.576 -28.441 32.632 1.00 88.00 125 THR A CA 1
ATOM 974 C C . THR A 1 125 ? -1.211 -27.505 31.602 1.00 88.00 125 THR A C 1
ATOM 976 O O . THR A 1 125 ? -2.435 -27.459 31.486 1.00 88.00 125 THR A O 1
ATOM 979 N N . ALA A 1 126 ? -0.393 -26.786 30.827 1.00 91.62 126 ALA A N 1
ATOM 980 C CA . ALA A 1 126 ? -0.845 -25.885 29.775 1.00 91.62 126 ALA A CA 1
ATOM 981 C C . ALA A 1 126 ? -0.806 -26.552 28.393 1.00 91.62 126 ALA A C 1
ATOM 983 O O . ALA A 1 126 ? 0.238 -27.031 27.946 1.00 91.62 126 ALA A O 1
ATOM 984 N N . ILE A 1 127 ? -1.925 -26.505 27.668 1.00 94.12 127 ILE A N 1
ATOM 985 C CA . ILE A 1 127 ? -1.973 -26.888 26.250 1.00 94.12 127 ILE A CA 1
ATOM 986 C C . ILE A 1 127 ? -1.307 -25.777 25.427 1.00 94.12 127 ILE A C 1
ATOM 988 O O . ILE A 1 127 ? -1.478 -24.595 25.719 1.00 94.12 127 ILE A O 1
ATOM 992 N N . SER A 1 128 ? -0.541 -26.110 24.387 1.00 94.31 128 SER A N 1
ATOM 993 C CA . SER A 1 128 ? 0.024 -25.071 23.517 1.00 94.31 128 SER A CA 1
ATOM 994 C C . SER A 1 128 ? -1.052 -24.449 22.620 1.00 94.31 128 SER A C 1
ATOM 996 O O . SER A 1 128 ? -1.918 -25.156 22.104 1.00 94.31 128 SER A O 1
ATOM 998 N N . ALA A 1 129 ? -0.970 -23.141 22.365 1.00 95.06 129 ALA A N 1
ATOM 999 C CA . ALA A 1 129 ? -1.828 -22.475 21.386 1.00 95.06 129 ALA A CA 1
ATOM 1000 C C . ALA A 1 129 ? -1.717 -23.138 20.001 1.00 95.06 129 ALA A C 1
ATOM 1002 O O . ALA A 1 129 ? -2.727 -23.301 19.324 1.00 95.06 129 ALA A O 1
ATOM 1003 N N . LEU A 1 130 ? -0.520 -23.620 19.626 1.00 93.50 130 LEU A N 1
ATOM 1004 C CA . LEU A 1 130 ? -0.304 -24.389 18.394 1.00 93.50 130 LEU A CA 1
ATOM 1005 C C . LEU A 1 130 ? -1.224 -25.613 18.309 1.00 93.50 130 LEU A C 1
ATOM 1007 O O . LEU A 1 130 ? -1.786 -25.875 17.256 1.00 93.50 130 LEU A O 1
ATOM 1011 N N . SER A 1 131 ? -1.419 -26.336 19.415 1.00 94.00 131 SER A N 1
ATOM 1012 C CA . SER A 1 131 ? -2.290 -27.516 19.465 1.00 94.00 131 SER A CA 1
ATOM 1013 C C . SER A 1 131 ? -3.756 -27.161 19.205 1.00 94.00 131 SER A C 1
ATOM 1015 O O . SER A 1 131 ? -4.433 -27.904 18.506 1.00 94.00 131 SER A O 1
ATOM 1017 N N . ILE A 1 132 ? -4.240 -26.024 19.716 1.00 95.75 132 ILE A N 1
ATOM 1018 C CA . ILE A 1 132 ? -5.621 -25.564 19.484 1.00 95.75 132 ILE A CA 1
ATOM 1019 C C . ILE A 1 132 ? -5.795 -25.050 18.049 1.00 95.75 132 ILE A C 1
ATOM 1021 O O . ILE A 1 132 ? -6.796 -25.368 17.414 1.00 95.75 132 ILE A O 1
ATOM 1025 N N . VAL A 1 133 ? -4.804 -24.335 17.507 1.00 95.06 133 VAL A N 1
ATOM 1026 C CA . VAL A 1 133 ? -4.795 -23.880 16.105 1.00 95.06 133 VAL A CA 1
ATOM 1027 C C . VAL A 1 133 ? -4.759 -25.069 15.139 1.00 95.06 133 VAL A C 1
ATOM 1029 O O . VAL A 1 133 ? -5.578 -25.155 14.227 1.00 95.06 133 VAL A O 1
ATOM 1032 N N . HIS A 1 134 ? -3.863 -26.033 15.361 1.00 94.25 134 HIS A N 1
ATOM 1033 C CA . HIS A 1 134 ? -3.771 -27.267 14.574 1.00 94.25 134 HIS A CA 1
ATOM 1034 C C . HIS A 1 134 ? -5.044 -28.118 14.667 1.00 94.25 134 HIS A C 1
ATOM 1036 O O . HIS A 1 134 ? -5.430 -28.740 13.682 1.00 94.25 134 HIS A O 1
ATOM 1042 N N . TRP A 1 135 ? -5.710 -28.124 15.825 1.00 95.19 135 TRP A N 1
ATOM 1043 C CA . TRP A 1 135 ? -7.011 -28.762 16.005 1.00 95.19 135 TRP A CA 1
ATOM 1044 C C . TRP A 1 135 ? -8.089 -28.093 15.139 1.00 95.19 135 TRP A C 1
ATOM 1046 O O . TRP A 1 135 ? -8.673 -28.755 14.281 1.00 95.19 135 TRP A O 1
ATOM 1056 N N . TYR A 1 136 ? -8.311 -26.778 15.282 1.00 93.38 136 TYR A N 1
ATOM 1057 C CA . TYR A 1 136 ? -9.391 -26.104 14.549 1.00 93.38 136 TYR A CA 1
ATOM 1058 C C . TYR A 1 136 ? -9.136 -25.934 13.043 1.00 93.38 136 TYR A C 1
ATOM 1060 O O . TYR A 1 136 ? -10.085 -25.711 12.298 1.00 93.38 136 TYR A O 1
ATOM 1068 N N . THR A 1 137 ? -7.885 -26.053 12.581 1.00 91.31 137 THR A N 1
ATOM 1069 C CA . THR A 1 137 ? -7.516 -26.025 11.148 1.00 91.31 137 THR A CA 1
ATOM 1070 C C . THR A 1 137 ? -7.355 -27.411 10.513 1.00 91.31 137 THR A C 1
ATOM 1072 O O . THR A 1 137 ? -6.981 -27.504 9.346 1.00 91.31 137 THR A O 1
ATOM 1075 N N . GLY A 1 138 ? -7.600 -28.504 11.249 1.00 88.94 138 GLY A N 1
ATOM 1076 C CA . GLY A 1 138 ? -7.468 -29.865 10.709 1.00 88.94 138 GLY A CA 1
ATOM 1077 C C . GLY A 1 138 ? -6.038 -30.241 10.293 1.00 88.94 138 GLY A C 1
ATOM 1078 O O . GLY A 1 138 ? -5.842 -30.992 9.338 1.00 88.94 138 GLY A O 1
ATOM 1079 N N . HIS A 1 139 ? -5.022 -29.709 10.977 1.00 92.31 139 HIS A N 1
ATOM 1080 C CA . HIS A 1 139 ? -3.620 -29.974 10.658 1.00 92.31 139 HIS A CA 1
ATOM 1081 C C . HIS A 1 139 ? -3.261 -31.468 10.847 1.00 92.31 139 HIS A C 1
ATOM 1083 O O . HIS A 1 139 ? -3.617 -32.042 11.882 1.00 92.31 139 HIS A O 1
ATOM 1089 N N . PRO A 1 140 ? -2.487 -32.102 9.935 1.00 88.25 140 PRO A N 1
ATOM 1090 C CA . PRO A 1 140 ? -2.203 -33.548 9.958 1.00 88.25 140 PRO A CA 1
ATOM 1091 C C . PRO A 1 140 ? -1.551 -34.121 11.228 1.00 88.25 140 PRO A C 1
ATOM 1093 O O . PRO A 1 140 ? -1.536 -35.336 11.405 1.00 88.25 140 PRO A O 1
ATOM 1096 N N . SER A 1 141 ? -1.047 -33.283 12.143 1.00 86.62 141 SER A N 1
ATOM 1097 C CA . SER A 1 141 ? -0.623 -33.731 13.481 1.00 86.62 141 SER A CA 1
ATOM 1098 C C . SER A 1 141 ? -1.777 -34.163 14.397 1.00 86.62 141 SER A C 1
ATOM 1100 O O . SER A 1 141 ? -1.494 -34.645 15.489 1.00 86.62 141 SER A O 1
ATOM 1102 N N . ASN A 1 142 ? -3.036 -33.925 14.002 1.00 85.38 142 ASN A N 1
ATOM 1103 C CA . ASN A 1 142 ? -4.277 -34.343 14.669 1.00 85.38 142 ASN A CA 1
ATOM 1104 C C . ASN A 1 142 ? -4.217 -34.310 16.217 1.00 85.38 142 ASN A C 1
ATOM 1106 O O . ASN A 1 142 ? -4.331 -35.354 16.868 1.00 85.38 142 ASN A O 1
ATOM 1110 N N . PRO A 1 143 ? -3.954 -33.136 16.827 1.00 90.31 143 PRO A N 1
ATOM 1111 C CA . PRO A 1 143 ? -3.835 -33.027 18.276 1.00 90.31 143 PRO A CA 1
ATOM 1112 C C . PRO A 1 143 ? -5.183 -33.322 18.961 1.00 90.31 143 PRO A C 1
ATOM 1114 O O . PRO A 1 143 ? -6.237 -33.032 18.392 1.00 90.31 143 PRO A O 1
ATOM 1117 N N . PRO A 1 144 ? -5.176 -33.867 20.193 1.00 89.50 144 PRO A N 1
ATOM 1118 C CA . PRO A 1 144 ? -6.409 -34.191 20.902 1.00 89.50 144 PRO A CA 1
ATOM 1119 C C . PRO A 1 144 ? -7.247 -32.926 21.162 1.00 89.50 144 PRO A C 1
ATOM 1121 O O . PRO A 1 144 ? -6.675 -31.874 21.470 1.00 89.50 144 PRO A O 1
ATOM 1124 N N . PRO A 1 145 ? -8.588 -33.014 21.087 1.00 91.75 145 PRO A N 1
ATOM 1125 C CA . PRO A 1 145 ? -9.458 -31.862 21.286 1.00 91.75 145 PRO A CA 1
ATOM 1126 C C . PRO A 1 145 ? -9.306 -31.282 22.706 1.00 91.75 145 PRO A C 1
ATOM 1128 O O . PRO A 1 145 ? -9.171 -32.042 23.675 1.00 91.75 145 PRO A O 1
ATOM 1131 N N . PRO A 1 146 ? -9.358 -29.946 22.870 1.00 94.00 146 PRO A N 1
ATOM 1132 C CA . PRO A 1 146 ? -9.420 -29.326 24.187 1.00 94.00 146 PRO A CA 1
ATOM 1133 C C . PRO A 1 146 ? -10.698 -29.755 24.927 1.00 94.00 146 PRO A C 1
ATOM 1135 O O . PRO A 1 146 ? -11.752 -29.946 24.322 1.00 94.00 146 PRO A O 1
ATOM 1138 N N . LYS A 1 147 ? -10.616 -29.887 26.257 1.00 93.44 147 LYS A N 1
ATOM 1139 C CA . LYS A 1 147 ? -11.703 -30.381 27.132 1.00 93.44 147 LYS A CA 1
ATOM 1140 C C . LYS A 1 147 ? -12.770 -29.308 27.407 1.00 93.44 147 LYS A C 1
ATOM 1142 O O . LYS A 1 147 ? -13.059 -28.977 28.556 1.00 93.44 147 LYS A O 1
ATOM 1147 N N . LEU A 1 148 ? -13.322 -28.727 26.341 1.00 95.38 148 LEU A N 1
ATOM 1148 C CA . LEU A 1 148 ? -14.305 -27.636 26.394 1.00 95.38 148 LEU A CA 1
ATOM 1149 C C . LEU A 1 148 ? -15.609 -28.052 27.098 1.00 95.38 148 LEU A C 1
ATOM 1151 O O . LEU A 1 148 ? -16.316 -27.208 27.636 1.00 95.38 148 LEU A O 1
ATOM 1155 N N . ASP A 1 149 ? -15.901 -29.352 27.151 1.00 95.12 149 ASP A N 1
ATOM 1156 C CA . ASP A 1 149 ? -17.025 -29.952 27.874 1.00 95.12 149 ASP A CA 1
ATOM 1157 C C . ASP A 1 149 ? -16.857 -29.930 29.410 1.00 95.12 149 ASP A C 1
ATOM 1159 O O . ASP A 1 149 ? -17.803 -30.234 30.146 1.00 95.12 149 ASP A O 1
ATOM 1163 N N . LYS A 1 150 ? -15.657 -29.594 29.909 1.00 93.31 150 LYS A N 1
ATOM 1164 C CA . LYS A 1 150 ? -15.273 -29.623 31.336 1.00 93.31 150 LYS A CA 1
ATOM 1165 C C . LYS A 1 150 ? -14.679 -28.309 31.847 1.00 93.31 150 LYS A C 1
ATOM 1167 O O . LYS A 1 150 ? -14.392 -28.228 33.035 1.00 93.31 150 LYS A O 1
ATOM 1172 N N . ALA A 1 151 ? -14.525 -27.307 30.984 1.00 95.19 151 ALA A N 1
ATOM 1173 C CA . ALA A 1 151 ? -14.022 -25.985 31.338 1.00 95.19 151 ALA A CA 1
ATOM 1174 C C . ALA A 1 151 ? -15.123 -24.929 31.183 1.00 95.19 151 ALA A C 1
ATOM 1176 O O . ALA A 1 151 ? -15.709 -24.802 30.109 1.00 95.19 151 ALA A O 1
ATOM 1177 N N . GLU A 1 152 ? -15.376 -24.147 32.232 1.00 96.62 152 GLU A N 1
ATOM 1178 C CA . GLU A 1 152 ? -16.167 -22.916 32.143 1.00 96.62 152 GLU A CA 1
ATOM 1179 C C . GLU A 1 152 ? -15.266 -21.682 31.985 1.00 96.62 152 GLU A C 1
ATOM 1181 O O . GLU A 1 152 ? -15.675 -20.703 31.355 1.00 96.62 152 GLU A O 1
ATOM 1186 N N . HIS A 1 153 ? -14.030 -21.747 32.491 1.00 97.50 153 HIS A N 1
ATOM 1187 C CA . HIS A 1 153 ? -13.022 -20.690 32.420 1.00 97.50 153 HIS A CA 1
ATOM 1188 C C . HIS A 1 153 ? -11.714 -21.199 31.797 1.00 97.50 153 HIS A C 1
ATOM 1190 O O . HIS A 1 153 ? -11.122 -22.170 32.266 1.00 97.50 153 HIS A O 1
ATOM 1196 N N . LEU A 1 154 ? -11.256 -20.524 30.740 1.00 97.38 154 LEU A N 1
ATOM 1197 C CA . LEU A 1 154 ? -10.002 -20.800 30.031 1.00 97.38 154 LEU A CA 1
ATOM 1198 C C . LEU A 1 154 ? -9.046 -19.600 30.150 1.00 97.38 154 LEU A C 1
ATOM 1200 O O . LEU A 1 154 ? -9.460 -18.457 29.964 1.00 97.38 154 LEU A O 1
ATOM 1204 N N . THR A 1 155 ? -7.761 -19.843 30.422 1.00 97.31 155 THR A N 1
ATOM 1205 C CA . THR A 1 155 ? -6.743 -18.783 30.563 1.00 97.31 155 THR A CA 1
ATOM 1206 C C . THR A 1 155 ? -5.672 -18.857 29.474 1.00 97.31 155 THR A C 1
ATOM 1208 O O . THR A 1 155 ? -4.916 -19.825 29.397 1.00 97.31 155 THR A O 1
ATOM 1211 N N . LEU A 1 156 ? -5.574 -17.808 28.653 1.00 97.31 156 LEU A N 1
ATOM 1212 C CA . LEU A 1 156 ? -4.606 -17.650 27.561 1.00 97.31 156 LEU A CA 1
ATOM 1213 C C . LEU A 1 156 ? -3.376 -16.851 28.008 1.00 97.31 156 LEU A C 1
ATOM 1215 O O . LEU A 1 156 ? -3.469 -15.666 28.315 1.00 97.31 156 LEU A O 1
ATOM 1219 N N . MET A 1 157 ? -2.197 -17.465 27.976 1.00 95.56 157 MET A N 1
ATOM 1220 C CA . MET A 1 157 ? -0.927 -16.823 28.331 1.00 95.56 157 MET A CA 1
ATOM 1221 C C . MET A 1 157 ? -0.326 -16.103 27.112 1.00 95.56 157 MET A C 1
ATOM 1223 O O . MET A 1 157 ? 0.341 -16.734 26.294 1.00 95.56 157 MET A O 1
ATOM 1227 N N . GLY A 1 158 ? -0.533 -14.789 26.999 1.00 94.06 158 GLY A N 1
ATOM 1228 C CA . GLY A 1 158 ? 0.092 -13.906 26.005 1.00 94.06 158 GLY A CA 1
ATOM 1229 C C . GLY A 1 158 ? -0.894 -12.995 25.260 1.00 94.06 158 GLY A C 1
ATOM 1230 O O . GLY A 1 158 ? -1.878 -13.463 24.695 1.00 94.06 158 GLY A O 1
ATOM 1231 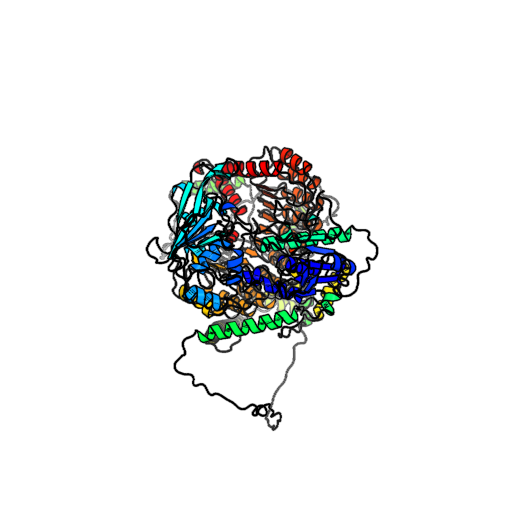N N . HIS A 1 159 ? -0.606 -11.690 25.183 1.00 93.50 159 HIS A N 1
ATOM 1232 C CA . HIS A 1 159 ? -1.396 -10.699 24.424 1.00 93.50 159 HIS A CA 1
ATOM 1233 C C . HIS A 1 159 ? -0.920 -10.563 22.965 1.00 93.50 159 HIS A C 1
ATOM 1235 O O . HIS A 1 159 ? -0.415 -9.512 22.573 1.00 93.50 159 HIS A O 1
ATOM 1241 N N . GLY A 1 160 ? -1.053 -11.624 22.165 1.00 92.12 160 GLY A N 1
ATOM 1242 C CA . GLY A 1 160 ? -0.810 -11.617 20.711 1.00 92.12 160 GLY A CA 1
ATOM 1243 C C . GLY A 1 160 ? -2.062 -11.997 19.909 1.00 92.12 160 GLY A C 1
ATOM 1244 O O . GLY A 1 160 ? -3.017 -12.505 20.495 1.00 92.12 160 GLY A O 1
ATOM 1245 N N . ASN A 1 161 ? -2.056 -11.780 18.583 1.00 93.88 161 ASN A N 1
ATOM 1246 C CA . ASN A 1 161 ? -3.211 -12.064 17.706 1.00 93.88 161 ASN A CA 1
ATOM 1247 C C . ASN A 1 161 ? -3.777 -13.478 17.907 1.00 93.88 161 ASN A C 1
ATOM 1249 O O . ASN A 1 161 ? -4.967 -13.600 18.159 1.00 93.88 161 ASN A O 1
ATOM 1253 N N . VAL A 1 162 ? -2.919 -14.507 17.940 1.00 94.75 162 VAL A N 1
ATOM 1254 C CA . VAL A 1 162 ? -3.316 -15.918 18.140 1.00 94.75 162 VAL A CA 1
ATOM 1255 C C . VAL A 1 162 ? -4.216 -16.114 19.366 1.00 94.75 162 VAL A C 1
ATOM 1257 O O . VAL A 1 162 ? -5.144 -16.916 19.336 1.00 94.75 162 VAL A O 1
ATOM 1260 N N . SER A 1 163 ? -3.978 -15.372 20.450 1.00 97.12 163 SER A N 1
ATOM 1261 C CA . SER A 1 163 ? -4.829 -15.441 21.640 1.00 97.12 163 SER A CA 1
ATOM 1262 C C . SER A 1 163 ? -6.202 -14.812 21.403 1.00 97.12 163 SER A C 1
ATOM 1264 O O . SER A 1 163 ? -7.197 -15.334 21.894 1.00 97.12 163 SER A O 1
ATOM 1266 N N . LEU A 1 164 ? -6.276 -13.722 20.633 1.00 97.12 164 LEU A N 1
ATOM 1267 C CA . LEU A 1 164 ? -7.554 -13.141 20.217 1.00 97.12 164 LEU A CA 1
ATOM 1268 C C . LEU A 1 164 ? -8.291 -14.062 19.239 1.00 97.12 164 LEU A C 1
ATOM 1270 O O . LEU A 1 164 ? -9.501 -14.192 19.355 1.00 97.12 164 LEU A O 1
ATOM 1274 N N . ASP A 1 165 ? -7.579 -14.736 18.333 1.00 96.00 165 ASP A N 1
ATOM 1275 C CA . ASP A 1 165 ? -8.152 -15.693 17.379 1.00 96.00 165 ASP A CA 1
ATOM 1276 C C . ASP A 1 165 ? -8.745 -16.917 18.099 1.00 96.00 165 ASP A C 1
ATOM 1278 O O . ASP A 1 165 ? -9.907 -17.265 17.882 1.00 96.00 165 ASP A O 1
ATOM 1282 N N . ILE A 1 166 ? -8.001 -17.511 19.043 1.00 97.62 166 ILE A N 1
ATOM 1283 C CA . ILE A 1 166 ? -8.502 -18.596 19.902 1.00 97.62 166 ILE A CA 1
ATOM 1284 C C . ILE A 1 166 ? -9.693 -18.118 20.747 1.00 97.62 166 ILE A C 1
ATOM 1286 O O . ILE A 1 166 ? -10.698 -18.824 20.833 1.00 97.62 166 ILE A O 1
ATOM 1290 N N . ALA A 1 167 ? -9.621 -16.926 21.350 1.00 97.94 167 ALA A N 1
ATOM 1291 C CA . ALA A 1 167 ? -10.724 -16.392 22.147 1.00 97.94 167 ALA A CA 1
ATOM 1292 C C . ALA A 1 167 ? -11.983 -16.151 21.296 1.00 97.94 167 ALA A C 1
ATOM 1294 O O . ALA A 1 167 ? -13.069 -16.589 21.670 1.00 97.94 167 ALA A O 1
ATOM 1295 N N . ARG A 1 168 ? -11.841 -15.516 20.127 1.00 96.38 168 ARG A N 1
ATOM 1296 C CA . ARG A 1 168 ? -12.931 -15.199 19.192 1.00 96.38 168 ARG A CA 1
ATOM 1297 C C . ARG A 1 168 ? -13.621 -16.464 18.685 1.00 96.38 168 ARG A C 1
ATOM 1299 O O . ARG A 1 168 ? -14.853 -16.513 18.670 1.00 96.38 168 ARG A O 1
ATOM 1306 N N . LEU A 1 169 ? -12.855 -17.507 18.360 1.00 94.75 169 LEU A N 1
ATOM 1307 C CA . LEU A 1 169 ? -13.404 -18.788 17.920 1.00 94.75 169 LEU A CA 1
ATOM 1308 C C . LEU A 1 169 ? -14.134 -19.528 19.056 1.00 94.75 169 LEU A C 1
ATOM 1310 O O . LEU A 1 169 ? -15.275 -19.939 18.871 1.00 94.75 169 LEU A O 1
ATOM 1314 N N . LEU A 1 170 ? -13.522 -19.659 20.241 1.00 96.31 170 LEU A N 1
ATOM 1315 C CA . LEU A 1 170 ? -14.105 -20.408 21.369 1.00 96.31 170 LEU A CA 1
ATOM 1316 C C . LEU A 1 170 ? -15.287 -19.680 22.049 1.00 96.31 170 LEU A C 1
ATOM 1318 O O . LEU A 1 170 ? -16.172 -20.315 22.635 1.00 96.31 170 LEU A O 1
ATOM 1322 N N . LEU A 1 171 ? -15.345 -18.349 21.954 1.00 96.50 171 LEU A N 1
ATOM 1323 C CA . LEU A 1 171 ? -16.477 -17.557 22.442 1.00 96.50 171 LEU A CA 1
ATOM 1324 C C . LEU A 1 171 ? -17.624 -17.472 21.424 1.00 96.50 171 LEU A C 1
ATOM 1326 O O . LEU A 1 171 ? -18.772 -17.348 21.848 1.00 96.50 171 LEU A O 1
ATOM 1330 N N . SER A 1 172 ? -17.367 -17.637 20.123 1.00 94.06 172 SER A N 1
ATOM 1331 C CA . SER A 1 172 ? -18.416 -17.655 19.090 1.00 94.06 172 SER A CA 1
ATOM 1332 C C . SER A 1 172 ? -19.490 -18.732 19.322 1.00 94.06 172 SER A C 1
ATOM 1334 O O . SER A 1 172 ? -19.291 -19.720 20.038 1.00 94.06 172 SER A O 1
ATOM 1336 N N . SER A 1 173 ? -20.659 -18.536 18.705 1.00 90.31 173 SER A N 1
ATOM 1337 C CA . SER A 1 173 ? -21.726 -19.538 18.654 1.00 90.31 173 SER A CA 1
ATOM 1338 C C . SER A 1 173 ? -21.436 -20.602 17.579 1.00 90.31 173 SER A C 1
ATOM 1340 O O . SER A 1 173 ? -20.884 -20.263 16.527 1.00 90.31 173 SER A O 1
ATOM 1342 N N . PRO A 1 174 ? -21.837 -21.876 17.776 1.00 88.62 174 PRO A N 1
ATOM 1343 C CA . PRO A 1 174 ? -21.696 -22.923 16.758 1.00 88.62 174 PRO A CA 1
ATOM 1344 C C . PRO A 1 174 ? -22.304 -22.544 15.398 1.00 88.62 174 PRO A C 1
ATOM 1346 O O . PRO A 1 174 ? -21.761 -22.898 14.359 1.00 88.62 174 PRO A O 1
ATOM 1349 N N . GLN A 1 175 ? -23.399 -21.780 15.400 1.00 85.31 175 GLN A N 1
ATOM 1350 C CA . GLN A 1 175 ? -24.091 -21.293 14.205 1.00 85.31 175 GLN A CA 1
ATOM 1351 C C . GLN A 1 175 ? -23.244 -20.295 13.401 1.00 85.31 175 GLN A C 1
ATOM 1353 O O . GLN A 1 175 ? -23.252 -20.348 12.175 1.00 85.31 175 GLN A O 1
ATOM 1358 N N . ARG A 1 176 ? -22.485 -19.413 14.072 1.00 86.19 176 ARG A N 1
ATOM 1359 C CA . ARG A 1 176 ? -21.580 -18.451 13.418 1.00 86.19 176 ARG A CA 1
ATOM 1360 C C . ARG A 1 176 ? -20.391 -19.139 12.743 1.00 86.19 176 ARG A C 1
ATOM 1362 O O . ARG A 1 176 ? -19.918 -18.646 11.726 1.00 86.19 176 ARG A O 1
ATOM 1369 N N . ILE A 1 177 ? -19.905 -20.242 13.312 1.00 86.06 177 ILE A N 1
ATOM 1370 C CA . ILE A 1 177 ? -18.698 -20.930 12.829 1.00 86.06 177 ILE A CA 1
ATOM 1371 C C . ILE A 1 177 ? -18.991 -22.078 11.849 1.00 86.06 177 ILE A C 1
ATOM 1373 O O . ILE A 1 177 ? -18.120 -22.437 11.068 1.00 86.06 177 ILE A O 1
ATOM 1377 N N . ALA A 1 178 ? -20.212 -22.623 11.836 1.00 82.69 178 ALA A N 1
ATOM 1378 C CA . ALA A 1 178 ? -20.609 -23.711 10.938 1.00 82.69 178 ALA A CA 1
ATOM 1379 C C . ALA A 1 178 ? -20.437 -23.460 9.417 1.00 82.69 178 ALA A C 1
ATOM 1381 O O . ALA A 1 178 ? -20.130 -24.428 8.725 1.00 82.69 178 ALA A O 1
ATOM 1382 N N . PRO A 1 179 ? -20.604 -22.238 8.859 1.00 81.12 179 PRO A N 1
ATOM 1383 C CA . PRO A 1 179 ? -20.375 -21.991 7.431 1.00 81.12 179 PRO A CA 1
ATOM 1384 C C . PRO A 1 179 ? -18.901 -21.710 7.072 1.00 81.12 179 PRO A C 1
ATOM 1386 O O . PRO A 1 179 ? -18.617 -21.342 5.932 1.00 81.12 179 PRO A O 1
ATOM 1389 N N . LEU A 1 180 ? -17.970 -21.820 8.028 1.00 83.31 180 LEU A N 1
ATOM 1390 C CA . LEU A 1 180 ? -16.542 -21.567 7.820 1.00 83.31 180 LEU A CA 1
ATOM 1391 C C . LEU A 1 180 ? -15.775 -22.843 7.438 1.00 83.31 180 LEU A C 1
ATOM 1393 O O . LEU A 1 180 ? -16.255 -23.964 7.587 1.00 83.31 180 LEU A O 1
ATOM 1397 N N . ASP A 1 181 ? -14.532 -22.648 7.003 1.00 79.56 181 ASP A N 1
ATOM 1398 C CA . ASP A 1 181 ? -13.523 -23.683 6.746 1.00 79.56 181 ASP A CA 1
ATOM 1399 C C . ASP A 1 181 ? -13.034 -24.327 8.065 1.00 79.56 181 ASP A C 1
ATOM 1401 O O . ASP A 1 181 ? -11.951 -24.024 8.570 1.00 79.56 181 ASP A O 1
ATOM 1405 N N . ILE A 1 182 ? -13.902 -25.138 8.688 1.00 85.69 182 ILE A N 1
ATOM 1406 C CA . ILE A 1 182 ? -13.712 -25.761 10.008 1.00 85.69 182 ILE A CA 1
ATOM 1407 C C . ILE A 1 182 ? -14.074 -27.257 9.952 1.00 85.69 182 ILE A C 1
ATOM 1409 O O . ILE A 1 182 ? -15.171 -27.605 9.510 1.00 85.69 182 ILE A O 1
ATOM 1413 N N . PRO A 1 183 ? -13.222 -28.170 10.465 1.00 86.56 183 PRO A N 1
ATOM 1414 C CA . PRO A 1 183 ? -13.546 -29.592 10.548 1.00 86.56 183 PRO A CA 1
ATOM 1415 C C . PRO A 1 183 ? -14.781 -29.874 11.420 1.00 86.56 183 PRO A C 1
ATOM 1417 O O . PRO A 1 183 ? -14.886 -29.381 12.541 1.00 86.56 183 PRO A O 1
ATOM 1420 N N . GLN A 1 184 ? -15.675 -30.758 10.964 1.00 85.88 184 GLN A N 1
ATOM 1421 C CA . GLN A 1 184 ? -16.946 -31.065 11.645 1.00 85.88 184 GLN A CA 1
ATOM 1422 C C . GLN A 1 184 ? -16.786 -31.411 13.141 1.00 85.88 184 GLN A C 1
ATOM 1424 O O . GLN A 1 184 ? -17.526 -30.902 13.980 1.00 85.88 184 GLN A O 1
ATOM 1429 N N . HIS A 1 185 ? -15.757 -32.183 13.506 1.00 89.00 185 HIS A N 1
ATOM 1430 C CA . HIS A 1 185 ? -15.497 -32.567 14.900 1.00 89.00 185 HIS A CA 1
ATOM 1431 C C . HIS A 1 185 ? -15.190 -31.372 15.837 1.00 89.00 185 HIS A C 1
ATOM 1433 O O . HIS A 1 185 ? -15.368 -31.470 17.051 1.00 89.00 185 HIS A O 1
ATOM 1439 N N . VAL A 1 186 ? -14.744 -30.238 15.285 1.00 92.00 186 VAL A N 1
ATOM 1440 C CA . VAL A 1 186 ? -14.517 -28.974 16.007 1.00 92.00 186 VAL A CA 1
ATOM 1441 C C . VAL A 1 186 ? -15.855 -28.286 16.273 1.00 92.00 186 VAL A C 1
ATOM 1443 O O . VAL A 1 186 ? -16.095 -27.827 17.388 1.00 92.00 186 VAL A O 1
ATOM 1446 N N . ILE A 1 187 ? -16.761 -28.285 15.287 1.00 90.81 187 ILE A N 1
ATOM 1447 C CA . ILE A 1 187 ? -18.139 -27.787 15.433 1.00 90.81 187 ILE A CA 1
ATOM 1448 C C . ILE A 1 187 ? -18.874 -28.596 16.513 1.00 90.81 187 ILE A C 1
ATOM 1450 O O . ILE A 1 187 ? -19.562 -28.016 17.351 1.00 90.81 187 ILE A O 1
ATOM 1454 N N . ASP A 1 188 ? -18.688 -29.917 16.556 1.00 90.56 188 ASP A N 1
ATOM 1455 C CA . ASP A 1 188 ? -19.311 -30.786 17.564 1.00 90.56 188 ASP A CA 1
ATOM 1456 C C . ASP A 1 188 ? -18.754 -30.573 18.977 1.00 90.56 188 ASP A C 1
ATOM 1458 O O . ASP A 1 188 ? -19.524 -30.445 19.932 1.00 90.56 188 ASP A O 1
ATOM 1462 N N . ALA A 1 189 ? -17.437 -30.411 19.124 1.00 93.56 189 ALA A N 1
ATOM 1463 C CA . ALA A 1 189 ? -16.850 -29.995 20.396 1.00 93.56 189 ALA A CA 1
ATOM 1464 C C . ALA A 1 189 ? -17.376 -28.617 20.842 1.00 93.56 189 ALA A C 1
ATOM 1466 O O . ALA A 1 189 ? -17.721 -28.434 22.009 1.00 93.56 189 ALA A O 1
ATOM 1467 N N . MET A 1 190 ? -17.513 -27.669 19.910 1.00 93.50 190 MET A N 1
ATOM 1468 C CA . MET A 1 190 ? -18.061 -26.335 20.166 1.00 93.50 190 MET A CA 1
ATOM 1469 C C . MET A 1 190 ? -19.547 -26.356 20.551 1.00 93.50 190 MET A C 1
ATOM 1471 O O . MET A 1 190 ? -19.949 -25.582 21.418 1.00 93.50 190 MET A O 1
ATOM 1475 N N . ARG A 1 191 ? -20.352 -27.276 19.998 1.00 93.12 191 ARG A N 1
ATOM 1476 C CA . ARG A 1 191 ? -21.736 -27.549 20.442 1.00 93.12 191 ARG A CA 1
ATOM 1477 C C . ARG A 1 191 ? -21.794 -28.062 21.890 1.00 93.12 191 ARG A C 1
ATOM 1479 O O . ARG A 1 191 ? -22.759 -27.776 22.588 1.00 93.12 191 ARG A O 1
ATOM 1486 N N . SER A 1 192 ? -20.766 -28.786 22.344 1.00 93.31 192 SER A N 1
ATOM 1487 C CA . SER A 1 192 ? -20.640 -29.304 23.721 1.00 93.31 192 SER A CA 1
ATOM 1488 C C . SER A 1 192 ? -19.928 -28.366 24.712 1.00 93.31 192 SER A C 1
ATOM 1490 O O . SER A 1 192 ? -19.836 -28.681 25.901 1.00 93.31 192 SER A O 1
ATOM 1492 N N . SER A 1 193 ? -19.404 -27.232 24.235 1.00 96.50 193 SER A N 1
ATOM 1493 C CA . SER A 1 193 ? -18.549 -26.330 25.012 1.00 96.50 193 SER A CA 1
ATOM 1494 C C . SER A 1 193 ? -19.303 -25.662 26.163 1.00 96.50 193 SER A C 1
ATOM 1496 O O . SER A 1 193 ? -20.366 -25.071 25.967 1.00 96.50 193 SER A O 1
ATOM 1498 N N . LYS A 1 194 ? -18.710 -25.695 27.360 1.00 96.81 194 LYS A N 1
ATOM 1499 C CA . LYS A 1 194 ? -19.188 -24.982 28.553 1.00 96.81 194 LYS A CA 1
ATOM 1500 C C . LYS A 1 194 ? -18.438 -23.677 28.816 1.00 96.81 194 LYS A C 1
ATOM 1502 O O . LYS A 1 194 ? -18.737 -23.017 29.809 1.00 96.81 194 LYS A O 1
ATOM 1507 N N . VAL A 1 195 ? -17.498 -23.287 27.949 1.00 97.50 195 VAL A N 1
ATOM 1508 C CA . VAL A 1 195 ? -16.660 -22.096 28.152 1.00 97.50 195 VAL A CA 1
ATOM 1509 C C . VAL A 1 195 ? -17.525 -20.833 28.164 1.00 97.50 195 VAL A C 1
ATOM 1511 O O . VAL A 1 195 ? -18.096 -20.434 27.145 1.00 97.50 195 VAL A O 1
ATOM 1514 N N . LYS A 1 196 ? -17.593 -20.203 29.341 1.00 97.00 196 LYS A N 1
ATOM 1515 C CA . LYS A 1 196 ? -18.276 -18.931 29.612 1.00 97.00 196 LYS A CA 1
ATOM 1516 C C . LYS A 1 196 ? -17.287 -17.777 29.691 1.00 97.00 196 LYS A C 1
ATOM 1518 O O . LYS A 1 196 ? -17.619 -16.686 29.245 1.00 97.00 196 LYS A O 1
ATOM 1523 N N . HIS A 1 197 ? -16.089 -18.000 30.235 1.00 97.88 197 HIS A N 1
ATOM 1524 C CA . HIS A 1 197 ? -15.097 -16.945 30.428 1.00 97.88 197 HIS A CA 1
ATOM 1525 C C . HIS A 1 197 ? -13.733 -17.286 29.820 1.00 97.88 197 HIS A C 1
ATOM 1527 O O . HIS A 1 197 ? -13.249 -18.413 29.947 1.00 97.88 197 HIS A O 1
ATOM 1533 N N . ILE A 1 198 ? -13.091 -16.294 29.197 1.00 98.44 198 ILE A N 1
ATOM 1534 C CA . ILE A 1 198 ? -11.698 -16.385 28.745 1.00 98.44 198 ILE A CA 1
ATOM 1535 C C . ILE A 1 198 ? -10.880 -15.207 29.279 1.00 98.44 198 ILE A C 1
ATOM 1537 O O . ILE A 1 198 ? -11.091 -14.068 28.865 1.00 98.44 198 ILE A O 1
ATOM 1541 N N . SER A 1 199 ? -9.900 -15.478 30.139 1.00 98.12 199 SER A N 1
ATOM 1542 C CA . SER A 1 199 ? -8.931 -14.464 30.580 1.00 98.12 199 SER A CA 1
ATOM 1543 C C . SER A 1 199 ? -7.677 -14.535 29.723 1.00 98.12 199 SER A C 1
ATOM 1545 O O . SER A 1 199 ? -7.077 -15.602 29.588 1.00 98.12 199 SER A O 1
ATOM 1547 N N . ILE A 1 200 ? -7.242 -13.412 29.156 1.00 98.06 200 ILE A N 1
ATOM 1548 C CA . ILE A 1 200 ? -5.998 -13.339 28.385 1.00 98.06 200 ILE A CA 1
ATOM 1549 C C . ILE A 1 200 ? -4.969 -12.561 29.208 1.00 98.06 200 ILE A C 1
ATOM 1551 O O . ILE A 1 200 ? -5.195 -11.407 29.559 1.00 98.06 200 ILE A O 1
ATOM 1555 N N . VAL A 1 201 ? -3.835 -13.180 29.527 1.00 97.00 201 VAL A N 1
ATOM 1556 C CA . VAL A 1 201 ? -2.879 -12.714 30.545 1.00 97.00 201 VAL A CA 1
ATOM 1557 C C . VAL A 1 201 ? -1.555 -12.286 29.916 1.00 97.00 201 VAL A C 1
ATOM 1559 O O . VAL A 1 201 ? -1.041 -12.953 29.018 1.00 97.00 201 VAL A O 1
ATOM 1562 N N . SER A 1 202 ? -0.961 -11.195 30.401 1.00 94.12 202 SER A N 1
ATOM 1563 C CA . SER A 1 202 ? 0.343 -10.700 29.950 1.00 94.12 202 SER A CA 1
ATOM 1564 C C . SER A 1 202 ? 1.239 -10.269 31.098 1.00 94.12 202 SER A C 1
ATOM 1566 O O . SER A 1 202 ? 0.806 -9.622 32.047 1.00 94.12 202 SER A O 1
ATOM 1568 N N . ARG A 1 203 ? 2.542 -10.522 30.939 1.00 95.25 203 ARG A N 1
ATOM 1569 C CA . ARG A 1 203 ? 3.582 -10.054 31.862 1.00 95.25 203 ARG A CA 1
ATOM 1570 C C . ARG A 1 203 ? 3.818 -8.539 31.839 1.00 95.25 203 ARG A C 1
ATOM 1572 O O . ARG A 1 203 ? 4.480 -8.046 32.742 1.00 95.25 203 ARG A O 1
ATOM 1579 N N . ARG A 1 204 ? 3.298 -7.803 30.848 1.00 95.56 204 ARG A N 1
ATOM 1580 C CA . ARG A 1 204 ? 3.433 -6.334 30.710 1.00 95.56 204 ARG A CA 1
ATOM 1581 C C . ARG A 1 204 ? 2.066 -5.635 30.734 1.00 95.56 204 ARG A C 1
ATOM 1583 O O . ARG A 1 204 ? 1.044 -6.305 30.864 1.00 95.56 204 ARG A O 1
ATOM 1590 N N . GLY A 1 205 ? 2.068 -4.308 30.608 1.00 94.12 205 GLY A N 1
ATOM 1591 C CA . GLY A 1 205 ? 0.877 -3.461 30.609 1.00 94.12 205 GLY A CA 1
ATOM 1592 C C . GLY A 1 205 ? 0.170 -3.300 29.253 1.00 94.12 205 GLY A C 1
ATOM 1593 O O . GLY A 1 205 ? 0.635 -3.825 28.233 1.00 94.12 205 GLY A O 1
ATOM 1594 N N . PRO A 1 206 ? -0.940 -2.532 29.223 1.00 93.81 206 PRO A N 1
ATOM 1595 C CA . PRO A 1 206 ? -1.758 -2.320 28.022 1.00 93.81 206 PRO A CA 1
ATOM 1596 C C . PRO A 1 206 ? -1.022 -1.641 26.862 1.00 93.81 206 PRO A C 1
ATOM 1598 O O . PRO A 1 206 ? -1.294 -1.930 25.699 1.00 93.81 206 PRO A O 1
ATOM 1601 N N . ALA A 1 207 ? -0.041 -0.783 27.151 1.00 89.44 207 ALA A N 1
ATOM 1602 C CA . ALA A 1 207 ? 0.761 -0.117 26.125 1.00 89.44 207 ALA A CA 1
ATOM 1603 C C . ALA A 1 207 ? 1.795 -1.042 25.447 1.00 89.44 207 ALA A C 1
ATOM 1605 O O . ALA A 1 207 ? 2.401 -0.642 24.453 1.00 89.44 207 ALA A O 1
ATOM 1606 N N . GLN A 1 208 ? 2.024 -2.260 25.958 1.00 91.06 208 GLN A N 1
ATOM 1607 C CA . GLN A 1 208 ? 3.037 -3.198 25.453 1.00 91.06 208 GLN A CA 1
ATOM 1608 C C . GLN A 1 208 ? 2.446 -4.539 24.966 1.00 91.06 208 GLN A C 1
ATOM 1610 O O . GLN A 1 208 ? 3.154 -5.556 24.927 1.00 91.06 208 GLN A O 1
ATOM 1615 N N . VAL A 1 209 ? 1.163 -4.551 24.591 1.00 93.00 209 VAL A N 1
ATOM 1616 C CA . VAL A 1 209 ? 0.506 -5.676 23.899 1.00 93.00 209 VAL A CA 1
ATOM 1617 C C . VAL A 1 209 ? 1.061 -5.877 22.483 1.00 93.00 209 VAL A C 1
ATOM 1619 O O . VAL A 1 209 ? 1.651 -4.968 21.902 1.00 93.00 209 VAL A O 1
ATOM 1622 N N . ALA A 1 210 ? 0.902 -7.084 21.936 1.00 90.25 210 ALA A N 1
ATOM 1623 C CA . ALA A 1 210 ? 1.417 -7.476 20.620 1.00 90.25 210 ALA A CA 1
ATOM 1624 C C . ALA A 1 210 ? 0.317 -7.829 19.598 1.00 90.25 210 ALA A C 1
ATOM 1626 O O . ALA A 1 210 ? 0.637 -8.126 18.448 1.00 90.25 210 ALA A O 1
ATOM 1627 N N . PHE A 1 211 ? -0.961 -7.810 19.995 1.00 92.44 211 PHE A N 1
ATOM 1628 C CA . PHE A 1 211 ? -2.082 -7.888 19.057 1.00 92.44 211 PHE A CA 1
ATOM 1629 C C . PHE A 1 211 ? -2.310 -6.555 18.327 1.00 92.44 211 PHE A C 1
ATOM 1631 O O . PHE A 1 211 ? -1.898 -5.502 18.817 1.00 92.44 211 PHE A O 1
ATOM 1638 N N . THR A 1 212 ? -2.983 -6.572 17.171 1.00 86.69 212 THR A N 1
ATOM 1639 C CA . THR A 1 212 ? -3.282 -5.341 16.415 1.00 86.69 212 THR A CA 1
ATOM 1640 C C . THR A 1 212 ? -4.710 -4.828 16.625 1.00 86.69 212 THR A C 1
ATOM 1642 O O . THR A 1 212 ? -5.612 -5.509 17.115 1.00 86.69 212 THR A O 1
ATOM 1645 N N . ALA A 1 213 ? -4.932 -3.577 16.214 1.00 85.62 213 ALA A N 1
ATOM 1646 C CA . ALA A 1 213 ? -6.232 -2.919 16.254 1.00 85.62 213 ALA A CA 1
ATOM 1647 C C . ALA A 1 213 ? -7.251 -3.436 15.207 1.00 85.62 213 ALA A C 1
ATOM 1649 O O . ALA A 1 213 ? -8.326 -2.840 15.109 1.00 85.62 213 ALA A O 1
ATOM 1650 N N . LYS A 1 214 ? -6.949 -4.473 14.402 1.00 84.56 214 LYS A N 1
ATOM 1651 C CA . LYS A 1 214 ? -7.955 -5.234 13.624 1.00 84.56 214 LYS A CA 1
ATOM 1652 C C . LYS A 1 214 ? -8.599 -6.284 14.528 1.00 84.56 214 LYS A C 1
ATOM 1654 O O . LYS A 1 214 ? -9.772 -6.160 14.863 1.00 84.56 214 LYS A O 1
ATOM 1659 N N . GLU A 1 215 ? -7.795 -7.230 14.994 1.00 88.62 215 GLU A N 1
ATOM 1660 C CA . GLU A 1 215 ? -8.220 -8.441 15.697 1.00 88.62 215 GLU A CA 1
ATOM 1661 C C . GLU A 1 215 ? -8.839 -8.111 17.064 1.00 88.62 215 GLU A C 1
ATOM 1663 O O . GLU A 1 215 ? -9.814 -8.739 17.475 1.00 88.62 215 GLU A O 1
ATOM 1668 N N . LEU A 1 216 ? -8.359 -7.048 17.726 1.00 94.81 216 LEU A N 1
ATOM 1669 C CA . LEU A 1 216 ? -9.006 -6.512 18.927 1.00 94.81 216 LEU A CA 1
ATOM 1670 C C . LEU A 1 216 ? -10.441 -6.032 18.646 1.00 94.81 216 LEU A C 1
ATOM 1672 O O . LEU A 1 216 ? -11.339 -6.331 19.425 1.00 94.81 216 LEU A O 1
ATOM 1676 N N . ARG A 1 217 ? -10.690 -5.312 17.540 1.00 90.88 217 ARG A N 1
ATOM 1677 C CA . ARG A 1 217 ? -12.044 -4.822 17.205 1.00 90.88 217 ARG A CA 1
ATOM 1678 C C . ARG A 1 217 ? -12.993 -5.975 16.901 1.00 90.88 217 ARG A C 1
ATOM 1680 O O . ARG A 1 217 ? -14.152 -5.910 17.284 1.00 90.88 217 ARG A O 1
ATOM 1687 N N . GLU A 1 218 ? -12.506 -7.019 16.243 1.00 90.62 218 GLU A N 1
ATOM 1688 C CA . GLU A 1 218 ? -13.299 -8.210 15.920 1.00 90.62 218 GLU A CA 1
ATOM 1689 C C . GLU A 1 218 ? -13.771 -8.940 17.186 1.00 90.62 218 GLU A C 1
ATOM 1691 O O . GLU A 1 218 ? -14.922 -9.364 17.245 1.00 90.62 218 GLU A O 1
ATOM 1696 N N . LEU A 1 219 ? -12.928 -9.020 18.225 1.00 94.94 219 LEU A N 1
ATOM 1697 C CA . LEU A 1 219 ? -13.312 -9.588 19.522 1.00 94.94 219 LEU A CA 1
ATOM 1698 C C . LEU A 1 219 ? -14.185 -8.633 20.365 1.00 94.94 219 LEU A C 1
ATOM 1700 O O . LEU A 1 219 ? -15.105 -9.088 21.042 1.00 94.94 219 LEU A O 1
ATOM 1704 N N . LEU A 1 220 ? -13.956 -7.314 20.302 1.00 94.75 220 LEU A N 1
ATOM 1705 C CA . LEU A 1 220 ? -14.817 -6.304 20.946 1.00 94.75 220 LEU A CA 1
ATOM 1706 C C . LEU A 1 220 ? -16.229 -6.251 20.331 1.00 94.75 220 LEU A C 1
ATOM 1708 O O . LEU A 1 220 ? -17.189 -5.945 21.038 1.00 94.75 220 LEU A O 1
ATOM 1712 N N . ASN A 1 221 ? -16.359 -6.553 19.036 1.00 92.88 221 ASN A N 1
ATOM 1713 C CA . ASN A 1 221 ? -17.619 -6.550 18.287 1.00 92.88 221 ASN A CA 1
ATOM 1714 C C . ASN A 1 221 ? -18.259 -7.949 18.162 1.00 92.88 221 ASN A C 1
ATOM 1716 O O . ASN A 1 221 ? -19.196 -8.123 17.380 1.00 92.88 221 ASN A O 1
ATOM 1720 N N . LEU A 1 222 ? -17.769 -8.956 18.892 1.00 92.44 222 LEU A N 1
ATOM 1721 C CA . LEU A 1 222 ? -18.342 -10.302 18.888 1.00 92.44 222 LEU A CA 1
ATOM 1722 C C . LEU A 1 222 ? -19.722 -10.289 19.589 1.00 92.44 222 LEU A C 1
ATOM 1724 O O . LEU A 1 222 ? -19.785 -9.922 20.763 1.00 92.44 222 LEU A O 1
ATOM 1728 N N . PRO A 1 223 ? -20.834 -10.661 18.917 1.00 87.69 223 PRO A N 1
ATOM 1729 C CA . PRO A 1 223 ? -22.153 -10.685 19.551 1.00 87.69 223 PRO A CA 1
ATOM 1730 C C . PRO A 1 223 ? -22.228 -11.682 20.706 1.00 87.69 223 PRO A C 1
ATOM 1732 O O . PRO A 1 223 ? -21.483 -12.660 20.742 1.00 87.69 223 PRO A O 1
ATOM 1735 N N . ASP A 1 224 ? -23.143 -11.421 21.641 1.00 89.38 224 ASP A N 1
ATOM 1736 C CA . ASP A 1 224 ? -23.421 -12.247 22.827 1.00 89.38 224 ASP A CA 1
ATOM 1737 C C . ASP A 1 224 ? -22.212 -12.491 23.755 1.00 89.38 224 ASP A C 1
ATOM 1739 O O . ASP A 1 224 ? -22.247 -13.356 24.633 1.00 89.38 224 ASP A O 1
ATOM 1743 N N . VAL A 1 225 ? -21.157 -11.682 23.598 1.00 96.31 225 VAL A N 1
ATOM 1744 C CA . VAL A 1 225 ? -19.891 -11.753 24.332 1.00 96.31 225 VAL A CA 1
ATOM 1745 C C . VAL A 1 225 ? -19.483 -10.347 24.786 1.00 96.31 225 VAL A C 1
ATOM 1747 O O . VAL A 1 225 ? -19.329 -9.453 23.958 1.00 96.31 225 VAL A O 1
ATOM 1750 N N . SER A 1 226 ? -19.269 -10.130 26.090 1.00 97.00 226 SER A N 1
ATOM 1751 C CA . SER A 1 226 ? -18.788 -8.832 26.614 1.00 97.00 226 SER A CA 1
ATOM 1752 C C . SER A 1 226 ? -17.397 -8.895 27.248 1.00 97.00 226 SER A C 1
ATOM 1754 O O . SER A 1 226 ? -16.988 -9.892 27.842 1.00 97.00 226 SER A O 1
ATOM 1756 N N . MET A 1 227 ? -16.654 -7.801 27.120 1.00 97.56 227 MET A N 1
ATOM 1757 C CA . MET A 1 227 ? -15.350 -7.608 27.739 1.00 97.56 227 MET A CA 1
ATOM 1758 C C . MET A 1 227 ? -15.519 -7.148 29.195 1.00 97.56 227 MET A C 1
ATOM 1760 O O . MET A 1 227 ? -16.316 -6.255 29.486 1.00 97.56 227 MET A O 1
ATOM 1764 N N . VAL A 1 228 ? -14.737 -7.717 30.110 1.00 97.00 228 VAL A N 1
ATOM 1765 C CA . VAL A 1 228 ? -14.590 -7.226 31.486 1.00 97.00 228 VAL A CA 1
ATOM 1766 C C . VAL A 1 228 ? -13.825 -5.891 31.456 1.00 97.00 228 VAL A C 1
ATOM 1768 O O . VAL A 1 228 ? -12.737 -5.845 30.876 1.00 97.00 228 VAL A O 1
ATOM 1771 N N . PRO A 1 229 ? -14.352 -4.799 32.048 1.00 94.19 229 PRO A N 1
ATOM 1772 C CA . PRO A 1 229 ? -13.679 -3.502 32.049 1.00 94.19 229 PRO A CA 1
ATOM 1773 C C . PRO A 1 229 ? -12.294 -3.548 32.697 1.00 94.19 229 PRO A C 1
ATOM 1775 O O . PRO A 1 229 ? -12.128 -4.088 33.788 1.00 94.19 229 PRO A O 1
ATOM 1778 N N . ILE A 1 230 ? -11.317 -2.919 32.043 1.00 95.31 230 ILE A N 1
ATOM 1779 C CA . ILE A 1 230 ? -9.984 -2.684 32.608 1.00 95.31 230 ILE A CA 1
ATOM 1780 C C . ILE A 1 230 ? -10.048 -1.437 33.499 1.00 95.31 230 ILE A C 1
ATOM 1782 O O . ILE A 1 230 ? -10.748 -0.472 33.183 1.00 95.31 230 ILE A O 1
ATOM 1786 N N . GLU A 1 231 ? -9.299 -1.436 34.600 1.00 92.12 231 GLU A N 1
ATOM 1787 C CA . GLU A 1 231 ? -9.186 -0.276 35.484 1.00 92.12 231 GLU A CA 1
ATOM 1788 C C . GLU A 1 231 ? -8.639 0.959 34.723 1.00 92.12 231 GLU A C 1
ATOM 1790 O O . GLU A 1 231 ? -7.591 0.856 34.074 1.00 92.12 231 GLU A O 1
ATOM 1795 N N . PRO A 1 232 ? -9.291 2.141 34.790 1.00 90.81 232 PRO A N 1
ATOM 1796 C CA . PRO A 1 232 ? -8.901 3.298 33.981 1.00 90.81 232 PRO A CA 1
ATOM 1797 C C . PRO A 1 232 ? -7.458 3.793 34.159 1.00 90.81 232 PRO A C 1
ATOM 1799 O O . PRO A 1 232 ? -6.910 4.349 33.207 1.00 90.81 232 PRO A O 1
ATOM 1802 N N . SER A 1 233 ? -6.821 3.588 35.322 1.00 89.94 233 SER A N 1
ATOM 1803 C CA . SER A 1 233 ? -5.426 4.009 35.543 1.00 89.94 233 SER A CA 1
ATOM 1804 C C . SER A 1 233 ? -4.436 3.246 34.651 1.00 89.94 233 SER A C 1
ATOM 1806 O O . SER A 1 233 ? -3.513 3.841 34.095 1.00 89.94 233 SER A O 1
ATOM 1808 N N . LEU A 1 234 ? -4.681 1.950 34.423 1.00 90.19 234 LEU A N 1
ATOM 1809 C CA . LEU A 1 234 ? -3.860 1.092 33.563 1.00 90.19 234 LEU A CA 1
ATOM 1810 C C . LEU A 1 234 ? -3.975 1.487 32.083 1.00 90.19 234 LEU A C 1
ATOM 1812 O O . LEU A 1 234 ? -3.079 1.197 31.290 1.00 90.19 234 LEU A O 1
ATOM 1816 N N . LEU A 1 235 ? -5.070 2.158 31.712 1.00 92.19 235 LEU A N 1
ATOM 1817 C CA . LEU A 1 235 ? -5.344 2.654 30.365 1.00 92.19 235 LEU A CA 1
ATOM 1818 C C . LEU A 1 235 ? -4.874 4.101 30.136 1.00 92.19 235 LEU A C 1
ATOM 1820 O O . LEU A 1 235 ? -5.316 4.722 29.168 1.00 92.19 235 LEU A O 1
ATOM 1824 N N . ALA A 1 236 ? -3.990 4.661 30.967 1.00 87.38 236 ALA A N 1
ATOM 1825 C CA . ALA A 1 236 ? -3.329 5.938 30.678 1.00 87.38 236 ALA A CA 1
ATOM 1826 C C . ALA A 1 236 ? -2.496 5.865 29.376 1.00 87.38 236 ALA A C 1
ATOM 1828 O O . ALA A 1 236 ? -1.884 4.839 29.081 1.00 87.38 236 ALA A O 1
ATOM 1829 N N . THR A 1 237 ? -2.463 6.942 28.577 1.00 83.12 237 THR A N 1
ATOM 1830 C CA . THR A 1 237 ? -1.552 7.032 27.416 1.00 83.12 237 THR A CA 1
ATOM 1831 C C . THR A 1 237 ? -0.164 7.469 27.898 1.00 83.12 237 THR A C 1
ATOM 1833 O O . THR A 1 237 ? -0.081 8.537 28.498 1.00 83.12 237 THR A O 1
ATOM 1836 N N . PRO A 1 238 ? 0.925 6.732 27.613 1.00 82.38 238 PRO A N 1
ATOM 1837 C CA . PRO A 1 238 ? 2.283 7.254 27.788 1.00 82.38 238 PRO A CA 1
ATOM 1838 C C . PRO A 1 238 ? 2.571 8.433 26.845 1.00 82.38 238 PRO A C 1
ATOM 1840 O O . PRO A 1 238 ? 2.200 8.377 25.673 1.00 82.38 238 PRO A O 1
ATOM 1843 N N . ASP A 1 239 ? 3.312 9.449 27.297 1.00 73.38 239 ASP A N 1
ATOM 1844 C CA . ASP A 1 239 ? 3.640 10.650 26.496 1.00 73.38 239 ASP A CA 1
ATOM 1845 C C . ASP A 1 239 ? 4.401 10.345 25.190 1.00 73.38 239 ASP A C 1
ATOM 1847 O O . ASP A 1 239 ? 4.399 11.131 24.243 1.00 73.38 239 ASP A O 1
ATOM 1851 N N . ASN A 1 240 ? 5.063 9.186 25.128 1.00 79.25 240 ASN A N 1
ATOM 1852 C CA . ASN A 1 240 ? 5.816 8.689 23.977 1.00 79.25 240 ASN A CA 1
ATOM 1853 C C . ASN A 1 240 ? 5.082 7.590 23.178 1.00 79.25 240 ASN A C 1
ATOM 1855 O O . ASN A 1 240 ? 5.701 6.923 22.345 1.00 79.25 240 ASN A O 1
ATOM 1859 N N . ALA A 1 241 ? 3.784 7.376 23.421 1.00 75.44 241 ALA A N 1
ATOM 1860 C CA . ALA A 1 241 ? 3.007 6.332 22.761 1.00 75.44 241 ALA A CA 1
ATOM 1861 C C . ALA A 1 241 ? 2.933 6.530 21.239 1.00 75.44 241 ALA A C 1
ATOM 1863 O O . ALA A 1 241 ? 2.591 7.597 20.727 1.00 75.44 241 ALA A O 1
ATOM 1864 N N . THR A 1 242 ? 3.186 5.458 20.487 1.00 76.44 242 THR A N 1
ATOM 1865 C CA . THR A 1 242 ? 2.956 5.467 19.040 1.00 76.44 242 THR A CA 1
ATOM 1866 C C . THR A 1 242 ? 1.460 5.524 18.718 1.00 76.44 242 THR A C 1
ATOM 1868 O O . THR A 1 242 ? 0.631 4.977 19.443 1.00 76.44 242 THR A O 1
ATOM 1871 N N . ARG A 1 243 ? 1.103 6.074 17.548 1.00 73.31 243 ARG A N 1
ATOM 1872 C CA . ARG A 1 243 ? -0.285 6.113 17.031 1.00 73.31 243 ARG A CA 1
ATOM 1873 C C . ARG A 1 243 ? -0.977 4.736 17.008 1.00 73.31 243 ARG A C 1
ATOM 1875 O O . ARG A 1 243 ? -2.202 4.672 17.042 1.00 73.31 243 ARG A O 1
ATOM 1882 N N . GLN A 1 244 ? -0.212 3.641 16.946 1.00 71.06 244 GLN A N 1
ATOM 1883 C CA . GLN A 1 244 ? -0.737 2.275 17.058 1.00 71.06 244 GLN A CA 1
ATOM 1884 C C . GLN A 1 244 ? -1.120 1.924 18.503 1.00 71.06 244 GLN A C 1
ATOM 1886 O O . GLN A 1 244 ? -2.224 1.433 18.725 1.00 71.06 244 GLN A O 1
ATOM 1891 N N . GLN A 1 245 ? -0.250 2.223 19.475 1.00 82.06 245 GLN A N 1
ATOM 1892 C CA . GLN A 1 245 ? -0.520 2.010 20.901 1.00 82.06 245 GLN A CA 1
ATOM 1893 C C . GLN A 1 245 ? -1.692 2.871 21.377 1.00 82.06 245 GLN A C 1
ATOM 1895 O O . GLN A 1 245 ? -2.618 2.328 21.971 1.00 82.06 245 GLN A O 1
ATOM 1900 N N . SER A 1 246 ? -1.715 4.170 21.052 1.00 83.88 246 SER A N 1
ATOM 1901 C CA . SER A 1 246 ? -2.818 5.063 21.438 1.00 83.88 246 SER A CA 1
ATOM 1902 C C . SER A 1 246 ? -4.162 4.535 20.933 1.00 83.88 246 SER A C 1
ATOM 1904 O O . SER A 1 246 ? -5.077 4.356 21.727 1.00 83.88 246 SER A O 1
ATOM 1906 N N . ARG A 1 247 ? -4.247 4.133 19.652 1.00 82.19 247 ARG A N 1
ATOM 1907 C CA . ARG A 1 247 ? -5.479 3.558 19.086 1.00 82.19 247 ARG A CA 1
ATOM 1908 C C . ARG A 1 247 ? -5.911 2.253 19.766 1.00 82.19 247 ARG A C 1
ATOM 1910 O O . ARG A 1 247 ? -7.106 1.980 19.844 1.00 82.19 247 ARG A O 1
ATOM 1917 N N . ILE A 1 248 ? -4.969 1.429 20.223 1.00 89.62 248 ILE A N 1
ATOM 1918 C CA . ILE A 1 248 ? -5.294 0.222 20.993 1.00 89.62 248 ILE A CA 1
ATOM 1919 C C . ILE A 1 248 ? -5.844 0.608 22.372 1.00 89.62 248 ILE A C 1
ATOM 1921 O O . ILE A 1 248 ? -6.890 0.095 22.756 1.00 89.62 248 ILE A O 1
ATOM 1925 N N . LEU A 1 249 ? -5.213 1.553 23.075 1.00 92.56 249 LEU A N 1
ATOM 1926 C CA . LEU A 1 249 ? -5.715 2.069 24.354 1.00 92.56 249 LEU A CA 1
ATOM 1927 C C . LEU A 1 249 ? -7.117 2.684 24.205 1.00 92.56 249 LEU A C 1
ATOM 1929 O O . LEU A 1 249 ? -7.979 2.421 25.035 1.00 92.56 249 LEU A O 1
ATOM 1933 N N . ASP A 1 250 ? -7.386 3.421 23.125 1.00 89.38 250 ASP A N 1
ATOM 1934 C CA . ASP A 1 250 ? -8.711 3.986 22.831 1.00 89.38 250 ASP A CA 1
ATOM 1935 C C . ASP A 1 250 ? -9.786 2.906 22.628 1.00 89.38 250 ASP A C 1
ATOM 1937 O O . ASP A 1 250 ? -10.889 3.024 23.161 1.00 89.38 250 ASP A O 1
ATOM 1941 N N . LEU A 1 251 ? -9.463 1.812 21.926 1.00 92.25 251 LEU A N 1
ATOM 1942 C CA . LEU A 1 251 ? -10.363 0.659 21.792 1.00 92.25 251 LEU A CA 1
ATOM 1943 C C . LEU A 1 251 ? -10.601 -0.048 23.137 1.00 92.25 251 LEU A C 1
ATOM 1945 O O . LEU A 1 251 ? -11.731 -0.430 23.431 1.00 92.25 251 LEU A O 1
ATOM 1949 N N . LEU A 1 252 ? -9.568 -0.179 23.974 1.00 94.81 252 LEU A N 1
ATOM 1950 C CA . LEU A 1 252 ? -9.686 -0.770 25.312 1.00 94.81 252 LEU A CA 1
ATOM 1951 C C . LEU A 1 252 ? -10.503 0.107 26.280 1.00 94.81 252 LEU A C 1
ATOM 1953 O O . LEU A 1 252 ? -11.241 -0.433 27.099 1.00 94.81 252 LEU A O 1
ATOM 1957 N N . ARG A 1 253 ? -10.432 1.442 26.157 1.00 92.94 253 ARG A N 1
ATOM 1958 C CA . ARG A 1 253 ? -11.291 2.398 26.889 1.00 92.94 253 ARG A CA 1
ATOM 1959 C C . ARG A 1 253 ? -12.748 2.337 26.430 1.00 92.94 253 ARG A C 1
ATOM 1961 O O . ARG A 1 253 ? -13.650 2.476 27.249 1.00 92.94 253 ARG A O 1
ATOM 1968 N N . LYS A 1 254 ? -12.972 2.158 25.123 1.00 91.56 254 LYS A N 1
ATOM 1969 C CA . LYS A 1 254 ? -14.304 2.063 24.501 1.00 91.56 254 LYS A CA 1
ATOM 1970 C C . LYS A 1 254 ? -15.054 0.796 24.930 1.00 91.56 254 LYS A C 1
ATOM 1972 O O . LYS A 1 254 ? -16.273 0.844 25.077 1.00 91.56 254 LYS A O 1
ATOM 1977 N N . GLY A 1 255 ? -14.329 -0.299 25.166 1.00 91.75 255 GLY A N 1
ATOM 1978 C CA . GLY A 1 255 ? -14.898 -1.586 25.563 1.00 91.75 255 GLY A CA 1
ATOM 1979 C C . GLY A 1 255 ? -15.636 -2.299 24.425 1.00 91.75 255 GLY A C 1
ATOM 1980 O O . GLY A 1 255 ? -15.610 -1.873 23.268 1.00 91.75 255 GLY A O 1
ATOM 1981 N N . SER A 1 256 ? -16.255 -3.435 24.750 1.00 93.38 256 SER A N 1
ATOM 1982 C CA . SER A 1 256 ? -17.019 -4.247 23.798 1.00 93.38 256 SER A CA 1
ATOM 1983 C C . SER A 1 256 ? -18.359 -3.613 23.417 1.00 93.38 256 SER A C 1
ATOM 1985 O O . SER A 1 256 ? -18.957 -2.872 24.197 1.00 93.38 256 SER A O 1
ATOM 1987 N N . ALA A 1 257 ? -18.870 -3.965 22.235 1.00 89.25 257 ALA A N 1
ATOM 1988 C CA . ALA A 1 257 ? -20.182 -3.528 21.759 1.00 89.25 257 ALA A CA 1
ATOM 1989 C C . ALA A 1 257 ? -21.327 -4.039 22.658 1.00 89.25 257 ALA A C 1
ATOM 1991 O O . ALA A 1 257 ? -22.256 -3.293 22.973 1.00 89.25 257 ALA A O 1
ATOM 1992 N N . ALA A 1 258 ? -21.241 -5.292 23.121 1.00 90.75 258 ALA A N 1
ATOM 1993 C CA . ALA A 1 258 ? -22.091 -5.797 24.194 1.00 90.75 258 ALA A CA 1
ATOM 1994 C C . ALA A 1 258 ? -21.597 -5.275 25.552 1.00 90.75 258 ALA A C 1
ATOM 1996 O O . ALA A 1 258 ? -20.394 -5.263 25.822 1.00 90.75 258 ALA A O 1
ATOM 1997 N N . LYS A 1 259 ? -22.518 -4.856 26.427 1.00 90.44 259 LYS A N 1
ATOM 1998 C CA . LYS A 1 259 ? -22.161 -4.252 27.717 1.00 90.44 259 LYS A CA 1
ATOM 1999 C C . LYS A 1 259 ? -21.711 -5.318 28.733 1.00 90.44 259 LYS A C 1
ATOM 2001 O O . LYS A 1 259 ? -22.265 -6.420 28.739 1.00 90.44 259 LYS A O 1
ATOM 2006 N N . PRO A 1 260 ? -20.758 -4.994 29.628 1.00 90.12 260 PRO A N 1
ATOM 2007 C CA . PRO A 1 260 ? -20.364 -5.884 30.717 1.00 90.12 260 PRO A CA 1
ATOM 2008 C C . PRO A 1 260 ? -21.580 -6.368 31.514 1.00 90.12 260 PRO A C 1
ATOM 2010 O O . PRO A 1 260 ? -22.421 -5.568 31.922 1.00 90.12 260 PRO A O 1
ATOM 2013 N N . GLY A 1 261 ? -21.681 -7.681 31.720 1.00 89.38 261 GLY A N 1
ATOM 2014 C CA . GLY A 1 261 ? -22.769 -8.296 32.489 1.00 89.38 261 GLY A CA 1
ATOM 2015 C C . GLY A 1 261 ? -24.111 -8.441 31.757 1.00 89.38 261 GLY A C 1
ATOM 2016 O O . GLY A 1 261 ? -25.038 -8.988 32.343 1.00 89.38 261 GLY A O 1
ATOM 2017 N N . THR A 1 262 ? -24.239 -8.025 30.487 1.00 91.44 262 THR A N 1
ATOM 2018 C CA . THR A 1 262 ? -25.463 -8.262 29.684 1.00 91.44 262 THR A CA 1
ATOM 2019 C C . THR A 1 262 ? -25.384 -9.510 28.799 1.00 91.44 262 THR A C 1
ATOM 2021 O O . THR A 1 262 ? -26.184 -9.658 27.881 1.00 91.44 262 THR A O 1
ATOM 2024 N N . THR A 1 263 ? -24.395 -10.380 29.014 1.00 94.56 263 THR A N 1
ATOM 2025 C CA . THR A 1 263 ? -24.085 -11.543 28.161 1.00 94.56 263 THR A CA 1
ATOM 2026 C C . THR A 1 263 ? -23.713 -12.756 29.009 1.00 94.56 263 THR A C 1
ATOM 2028 O O . THR A 1 263 ? -23.182 -12.612 30.110 1.00 94.56 263 THR A O 1
ATOM 2031 N N . SER A 1 264 ? -23.998 -13.960 28.506 1.00 92.88 264 SER A N 1
ATOM 2032 C CA . SER A 1 264 ? -23.676 -15.228 29.181 1.00 92.88 264 SER A CA 1
ATOM 2033 C C . SER A 1 264 ? -22.221 -15.671 28.985 1.00 92.88 264 SER A C 1
ATOM 2035 O O . SER A 1 264 ? -21.730 -16.495 29.758 1.00 92.88 264 SER A O 1
ATOM 2037 N N . LYS A 1 265 ? -21.536 -15.117 27.975 1.00 97.44 265 LYS A N 1
ATOM 2038 C CA . LYS A 1 265 ? -20.105 -15.293 27.717 1.00 97.44 265 LYS A CA 1
ATOM 2039 C C . LYS A 1 265 ? -19.346 -13.976 27.895 1.00 97.44 265 LYS A C 1
ATOM 2041 O O . LYS A 1 265 ? -19.840 -12.913 27.522 1.00 97.44 265 LYS A O 1
ATOM 2046 N N . THR A 1 266 ? -18.124 -14.035 28.417 1.00 98.06 266 THR A N 1
ATOM 2047 C CA . THR A 1 266 ? -17.273 -12.857 28.645 1.00 98.06 266 THR A CA 1
ATOM 2048 C C . THR A 1 266 ? -15.783 -13.139 28.431 1.00 98.06 266 THR A C 1
ATOM 2050 O O . THR A 1 266 ? -15.350 -14.290 28.389 1.00 98.06 266 THR A O 1
ATOM 2053 N N . TRP A 1 267 ? -14.966 -12.088 28.341 1.00 98.38 267 TRP A N 1
ATOM 2054 C CA . TRP A 1 267 ? -13.501 -12.200 28.320 1.00 98.38 267 TRP A CA 1
ATOM 2055 C C . TRP A 1 267 ? -12.810 -11.050 29.055 1.00 98.38 267 TRP A C 1
ATOM 2057 O O . TRP A 1 267 ? -13.387 -9.973 29.187 1.00 98.38 267 TRP A O 1
ATOM 2067 N N . SER A 1 268 ? -11.588 -11.264 29.542 1.00 97.62 268 SER A N 1
ATOM 2068 C CA . SER A 1 268 ? -10.799 -10.257 30.267 1.00 97.62 268 SER A CA 1
ATOM 2069 C C . SER A 1 268 ? -9.371 -10.118 29.729 1.00 97.62 268 SER A C 1
ATOM 2071 O O . SER A 1 268 ? -8.860 -10.990 29.019 1.00 97.62 268 SER A O 1
ATOM 2073 N N . LEU A 1 269 ? -8.724 -9.000 30.070 1.00 97.81 269 LEU A N 1
ATOM 2074 C CA . LEU A 1 269 ? -7.314 -8.736 29.790 1.00 97.81 269 LEU A CA 1
ATOM 2075 C C . LEU A 1 269 ? -6.581 -8.457 31.103 1.00 97.81 269 LEU A C 1
ATOM 2077 O O . LEU A 1 269 ? -6.737 -7.390 31.690 1.00 97.81 269 LEU A O 1
ATOM 2081 N N . GLU A 1 270 ? -5.757 -9.411 31.524 1.00 96.75 270 GLU A N 1
ATOM 2082 C CA . GLU A 1 270 ? -4.955 -9.322 32.742 1.00 96.75 270 GLU A CA 1
ATOM 2083 C C . GLU A 1 270 ? -3.541 -8.841 32.408 1.00 96.75 270 GLU A C 1
ATOM 2085 O O . GLU A 1 270 ? -2.896 -9.346 31.480 1.00 96.75 270 GLU A O 1
ATOM 2090 N N . PHE A 1 271 ? -3.040 -7.874 33.173 1.00 96.50 271 PHE A N 1
ATOM 2091 C CA . PHE A 1 271 ? -1.781 -7.183 32.893 1.00 96.50 271 PHE A CA 1
ATOM 2092 C C . PHE A 1 271 ? -0.775 -7.324 34.032 1.00 96.50 271 PHE A C 1
ATOM 2094 O O . PHE A 1 271 ? -1.133 -7.469 35.199 1.00 96.50 271 PHE A O 1
ATOM 2101 N N . PHE A 1 272 ? 0.506 -7.209 33.689 1.00 96.62 272 PHE A N 1
ATOM 2102 C CA . PHE A 1 272 ? 1.619 -7.290 34.634 1.00 96.62 272 PHE A CA 1
ATOM 2103 C C . PHE A 1 272 ? 1.639 -8.597 35.455 1.00 96.62 272 PHE A C 1
ATOM 2105 O O . PHE A 1 272 ? 1.890 -8.553 36.655 1.00 96.62 272 PHE A O 1
ATOM 2112 N N . ARG A 1 273 ? 1.361 -9.757 34.840 1.00 96.31 273 ARG A N 1
ATOM 2113 C CA . ARG A 1 273 ? 1.368 -11.081 35.498 1.00 96.31 273 ARG A CA 1
ATOM 2114 C C . ARG A 1 273 ? 2.265 -12.108 34.810 1.00 96.31 273 ARG A C 1
ATOM 2116 O O . ARG A 1 273 ? 2.183 -12.309 33.599 1.00 96.31 273 ARG A O 1
ATOM 2123 N N . SER A 1 274 ? 3.094 -12.795 35.594 1.00 95.75 274 SER A N 1
ATOM 2124 C CA . SER A 1 274 ? 3.930 -13.926 35.158 1.00 95.75 274 SER A CA 1
ATOM 2125 C C . SER A 1 274 ? 3.501 -15.198 35.899 1.00 95.75 274 SER A C 1
ATOM 2127 O O . SER A 1 274 ? 3.436 -15.150 37.124 1.00 95.75 274 SER A O 1
ATOM 2129 N N . PRO A 1 275 ? 3.200 -16.330 35.236 1.00 95.19 275 PRO A N 1
ATOM 2130 C CA . PRO A 1 275 ? 2.831 -17.554 35.950 1.00 95.19 275 PRO A CA 1
ATOM 2131 C C . PRO A 1 275 ? 4.024 -18.095 36.751 1.00 95.19 275 PRO A C 1
ATOM 2133 O O . PRO A 1 275 ? 5.139 -18.151 36.231 1.00 95.19 275 PRO A O 1
ATOM 2136 N N . VAL A 1 276 ? 3.773 -18.495 37.999 1.00 94.69 276 VAL A N 1
ATOM 2137 C CA . VAL A 1 276 ? 4.762 -19.065 38.931 1.00 94.69 276 VAL A CA 1
ATOM 2138 C C . VAL A 1 276 ? 4.637 -20.585 38.969 1.00 94.69 276 VAL A C 1
ATOM 2140 O O . VAL A 1 276 ? 5.626 -21.280 38.751 1.00 94.69 276 VAL A O 1
ATOM 2143 N N . GLN A 1 277 ? 3.423 -21.094 39.199 1.00 93.19 277 GLN A N 1
ATOM 2144 C CA . GLN A 1 277 ? 3.117 -22.527 39.247 1.00 93.19 277 GLN A CA 1
ATOM 2145 C C . GLN A 1 277 ? 1.613 -22.795 39.040 1.00 93.19 277 GLN A C 1
ATOM 2147 O O . GLN A 1 277 ? 0.790 -21.932 39.366 1.00 93.19 277 GLN A O 1
ATOM 2152 N N . PRO A 1 278 ? 1.213 -23.971 38.520 1.00 92.25 278 PRO A N 1
ATOM 2153 C CA . PRO A 1 278 ? -0.167 -24.437 38.609 1.00 92.25 278 PRO A CA 1
ATOM 2154 C C . PRO A 1 278 ? -0.536 -24.781 40.061 1.00 92.25 278 PRO A C 1
ATOM 2156 O O . PRO A 1 278 ? 0.300 -25.242 40.837 1.00 92.25 278 PRO A O 1
ATOM 2159 N N . ILE A 1 279 ? -1.808 -24.602 40.405 1.00 92.69 279 ILE A N 1
ATOM 2160 C CA . ILE A 1 279 ? -2.414 -24.956 41.697 1.00 92.69 279 ILE A CA 1
ATOM 2161 C C . ILE A 1 279 ? -3.699 -25.767 41.458 1.00 92.69 279 ILE A C 1
ATOM 2163 O O . ILE A 1 279 ? -4.155 -25.867 40.322 1.00 92.69 279 ILE A O 1
ATOM 2167 N N . HIS A 1 280 ? -4.280 -26.355 42.511 1.00 81.31 280 HIS A N 1
ATOM 2168 C CA . HIS A 1 280 ? -5.376 -27.340 42.412 1.00 81.31 280 HIS A CA 1
ATOM 2169 C C . HIS A 1 280 ? -6.536 -26.922 41.481 1.00 81.31 280 HIS A C 1
ATOM 2171 O O . HIS A 1 280 ? -6.969 -27.728 40.663 1.00 81.31 280 HIS A O 1
ATOM 2177 N N . ASP A 1 281 ? -6.975 -25.660 41.556 1.00 84.69 281 ASP A N 1
ATOM 2178 C CA . ASP A 1 281 ? -8.068 -25.099 40.744 1.00 84.69 281 ASP A CA 1
ATOM 2179 C C . ASP A 1 281 ? -7.612 -23.948 39.814 1.00 84.69 281 ASP A C 1
ATOM 2181 O O . ASP A 1 281 ? -8.421 -23.094 39.445 1.00 84.69 281 ASP A O 1
ATOM 2185 N N . GLY A 1 282 ? -6.322 -23.859 39.454 1.00 91.88 282 GLY A N 1
ATOM 2186 C CA . GLY A 1 282 ? -5.853 -22.804 38.544 1.00 91.88 282 GLY A CA 1
ATOM 2187 C C . GLY A 1 282 ? -4.344 -22.537 38.521 1.00 91.88 282 GLY A C 1
ATOM 2188 O O . GLY A 1 282 ? -3.536 -23.458 38.410 1.00 91.88 282 GLY A O 1
ATOM 2189 N N . VAL A 1 283 ? -3.951 -21.259 38.578 1.00 95.00 283 VAL A N 1
ATOM 2190 C CA . VAL A 1 283 ? -2.553 -20.795 38.460 1.00 95.00 283 VAL A CA 1
ATOM 2191 C C . VAL A 1 283 ? -2.228 -19.740 39.519 1.00 95.00 283 VAL A C 1
ATOM 2193 O O . VAL A 1 283 ? -2.995 -18.801 39.726 1.00 95.00 283 VAL A O 1
ATOM 2196 N N . GLU A 1 284 ? -1.057 -19.852 40.145 1.00 96.12 284 GLU A N 1
ATOM 2197 C CA . GLU A 1 284 ? -0.446 -18.754 40.896 1.00 96.12 284 GLU A CA 1
ATOM 2198 C C . GLU A 1 284 ? 0.349 -17.847 39.946 1.00 96.12 284 GLU A C 1
ATOM 2200 O O . GLU A 1 284 ? 1.215 -18.310 39.195 1.00 96.12 284 GLU A O 1
ATOM 2205 N N . PHE A 1 285 ? 0.070 -16.545 39.989 1.00 96.81 285 PHE A N 1
ATOM 2206 C CA . PHE A 1 285 ? 0.768 -15.518 39.223 1.00 96.81 285 PHE A CA 1
ATOM 2207 C C . PHE A 1 285 ? 1.603 -14.625 40.137 1.00 96.81 285 PHE A C 1
ATOM 2209 O O . PHE A 1 285 ? 1.132 -14.150 41.166 1.00 96.81 285 PHE A O 1
ATOM 2216 N N . GLY A 1 286 ? 2.831 -14.332 39.717 1.00 96.50 286 GLY A N 1
ATOM 2217 C CA . GLY A 1 286 ? 3.641 -13.247 40.248 1.00 96.50 286 GLY A CA 1
ATOM 2218 C C . GLY A 1 286 ? 3.207 -11.919 39.633 1.00 96.50 286 GLY A C 1
ATOM 2219 O O . GLY A 1 286 ? 3.050 -11.813 38.412 1.00 96.50 286 GLY A O 1
ATOM 2220 N N . ILE A 1 287 ? 3.023 -10.913 40.484 1.00 97.50 287 ILE A N 1
ATOM 2221 C CA . ILE A 1 287 ? 2.734 -9.536 40.086 1.00 97.50 287 ILE A CA 1
ATOM 2222 C C . ILE A 1 287 ? 4.040 -8.886 39.627 1.00 97.50 287 ILE A C 1
ATOM 2224 O O . ILE A 1 287 ? 5.025 -8.868 40.370 1.00 97.50 287 ILE A O 1
ATOM 2228 N N . ASN A 1 288 ? 4.044 -8.330 38.421 1.00 97.25 288 ASN A N 1
ATOM 2229 C CA . ASN A 1 288 ? 5.172 -7.604 37.855 1.00 97.25 288 ASN A CA 1
ATOM 2230 C C . ASN A 1 288 ? 4.974 -6.084 37.955 1.00 97.25 288 ASN A C 1
ATOM 2232 O O . ASN A 1 288 ? 3.859 -5.589 38.102 1.00 97.25 288 ASN A O 1
ATOM 2236 N N . GLU A 1 289 ? 6.059 -5.356 37.741 1.00 94.75 289 GLU A N 1
ATOM 2237 C CA . GLU A 1 289 ? 6.075 -3.960 37.306 1.00 94.75 289 GLU A CA 1
ATOM 2238 C C . GLU A 1 289 ? 6.953 -3.831 36.044 1.00 94.75 289 GLU A C 1
ATOM 2240 O O . GLU A 1 289 ? 7.396 -4.846 35.490 1.00 94.75 289 GLU A O 1
ATOM 2245 N N . LEU A 1 290 ? 7.153 -2.612 35.535 1.00 93.19 290 LEU A N 1
ATOM 2246 C CA . LEU A 1 290 ? 8.022 -2.355 34.382 1.00 93.19 290 LEU A CA 1
ATOM 2247 C C . LEU A 1 290 ? 9.265 -1.573 34.798 1.00 93.19 290 LEU A C 1
ATOM 2249 O O . LEU A 1 290 ? 9.153 -0.570 35.498 1.00 93.19 290 LEU A O 1
ATOM 2253 N N . ASP A 1 291 ? 10.423 -2.001 34.303 1.00 90.00 291 ASP A N 1
ATOM 2254 C CA . ASP A 1 291 ? 11.673 -1.257 34.444 1.00 90.00 291 ASP A CA 1
ATOM 2255 C C . ASP A 1 291 ? 11.790 -0.091 33.435 1.00 90.00 291 ASP A C 1
ATOM 2257 O O . ASP A 1 291 ? 10.948 0.119 32.548 1.00 90.00 291 ASP A O 1
ATOM 2261 N N . GLU A 1 292 ? 12.887 0.663 33.540 1.00 84.19 292 GLU A N 1
ATOM 2262 C CA . GLU A 1 292 ? 13.250 1.741 32.609 1.00 84.19 292 GLU A CA 1
ATOM 2263 C C . GLU A 1 292 ? 13.440 1.276 31.149 1.00 84.19 292 GLU A C 1
ATOM 2265 O O . GLU A 1 292 ? 13.465 2.096 30.231 1.00 84.19 292 GLU A O 1
ATOM 2270 N N . HIS A 1 293 ? 13.537 -0.033 30.900 1.00 81.69 293 HIS A N 1
ATOM 2271 C CA . HIS A 1 293 ? 13.659 -0.646 29.576 1.00 81.69 293 HIS A CA 1
ATOM 2272 C C . HIS A 1 293 ? 12.340 -1.278 29.081 1.00 81.69 293 HIS A C 1
ATOM 2274 O O . HIS A 1 293 ? 12.310 -1.887 28.008 1.00 81.69 293 HIS A O 1
ATOM 2280 N N . GLN A 1 294 ? 11.231 -1.101 29.814 1.00 86.88 294 GLN A N 1
ATOM 2281 C CA . GLN A 1 294 ? 9.907 -1.673 29.520 1.00 86.88 294 GLN A CA 1
ATOM 2282 C C . GLN A 1 294 ? 9.878 -3.218 29.534 1.00 86.88 294 GLN A C 1
ATOM 2284 O O . GLN A 1 294 ? 9.044 -3.858 28.871 1.00 86.88 294 GLN A O 1
ATOM 2289 N N . LEU A 1 295 ? 10.781 -3.827 30.303 1.00 88.88 295 LEU A N 1
ATOM 2290 C CA . LEU A 1 295 ? 10.796 -5.248 30.634 1.00 88.88 295 LEU A CA 1
ATOM 2291 C C . LEU A 1 295 ? 9.981 -5.492 31.909 1.00 88.88 295 LEU A C 1
ATOM 2293 O O . LEU A 1 295 ? 9.839 -4.616 32.754 1.00 88.88 295 LEU A O 1
ATOM 2297 N N . ALA A 1 296 ? 9.419 -6.694 32.032 1.00 93.94 296 ALA A N 1
ATOM 2298 C CA . ALA A 1 296 ? 8.636 -7.084 33.200 1.00 93.94 296 ALA A CA 1
ATOM 2299 C C . ALA A 1 296 ? 9.550 -7.629 34.303 1.00 93.94 296 ALA A C 1
ATOM 2301 O O . ALA A 1 296 ? 10.196 -8.658 34.088 1.00 93.94 296 ALA A O 1
ATOM 2302 N N . ILE A 1 297 ? 9.554 -6.982 35.469 1.00 95.31 297 ILE A N 1
ATOM 2303 C CA . ILE A 1 297 ? 10.294 -7.418 36.664 1.00 95.31 297 ILE A CA 1
ATOM 2304 C C . ILE A 1 297 ? 9.315 -7.815 37.787 1.00 95.31 297 ILE A C 1
ATOM 2306 O O . ILE A 1 297 ? 8.266 -7.185 37.911 1.00 95.31 297 ILE A O 1
ATOM 2310 N N . PRO A 1 298 ? 9.585 -8.870 38.580 1.00 95.25 298 PRO A N 1
ATOM 2311 C CA . PRO A 1 298 ? 8.654 -9.351 39.600 1.00 95.25 298 PRO A CA 1
ATOM 2312 C C . PRO A 1 298 ? 8.720 -8.515 40.889 1.00 95.25 298 PRO A C 1
ATOM 2314 O O . PRO A 1 298 ? 9.784 -8.348 41.475 1.00 95.25 298 PRO A O 1
ATOM 2317 N N . THR A 1 299 ? 7.562 -8.093 41.399 1.00 95.69 299 THR A N 1
ATOM 2318 C CA . THR A 1 299 ? 7.419 -7.302 42.646 1.00 95.69 299 THR A CA 1
ATOM 2319 C C . THR A 1 299 ? 7.531 -8.132 43.935 1.00 95.69 299 THR A C 1
ATOM 2321 O O . THR A 1 299 ? 7.315 -7.623 45.033 1.00 95.69 299 THR A O 1
ATOM 2324 N N . GLY A 1 300 ? 7.771 -9.443 43.824 1.00 93.31 300 GLY A N 1
ATOM 2325 C CA . GLY A 1 300 ? 7.752 -10.391 44.947 1.00 93.31 300 GLY A CA 1
ATOM 2326 C C . GLY A 1 300 ? 6.356 -10.739 45.489 1.00 93.31 300 GLY A C 1
ATOM 2327 O O . GLY A 1 300 ? 6.239 -11.654 46.300 1.00 93.31 300 GLY A O 1
ATOM 2328 N N . ARG A 1 301 ? 5.290 -10.063 45.040 1.00 96.56 301 ARG A N 1
ATOM 2329 C CA . ARG A 1 301 ? 3.898 -10.405 45.378 1.00 96.56 301 ARG A CA 1
ATOM 2330 C C . ARG A 1 301 ? 3.354 -11.484 44.441 1.00 96.56 301 ARG A C 1
ATOM 2332 O O . ARG A 1 301 ? 3.611 -11.428 43.238 1.00 96.56 301 ARG A O 1
ATOM 2339 N N . THR A 1 302 ? 2.532 -12.391 44.966 1.00 96.00 302 THR A N 1
ATOM 2340 C CA . THR A 1 302 ? 1.737 -13.335 44.165 1.00 96.00 302 THR A CA 1
ATOM 2341 C C . THR A 1 302 ? 0.233 -13.168 44.390 1.00 96.00 302 THR A C 1
ATOM 2343 O O . THR A 1 302 ? -0.213 -12.493 45.320 1.00 96.00 302 THR A O 1
ATOM 2346 N N . GLU A 1 303 ? -0.547 -13.762 43.494 1.00 95.19 303 GLU A N 1
ATOM 2347 C CA . GLU A 1 303 ? -2.002 -13.883 43.541 1.00 95.19 303 GLU A CA 1
ATOM 2348 C C . GLU A 1 303 ? -2.432 -15.214 42.901 1.00 95.19 303 GLU A C 1
ATOM 2350 O O . GLU A 1 303 ? -1.681 -15.818 42.133 1.00 95.19 303 GLU A O 1
ATOM 2355 N N . GLN A 1 304 ? -3.645 -15.676 43.202 1.00 94.06 304 GLN A N 1
ATOM 2356 C CA . GLN A 1 304 ? -4.176 -16.940 42.684 1.00 94.06 304 GLN A CA 1
ATOM 2357 C C . GLN A 1 304 ? -5.349 -16.679 41.741 1.00 94.06 304 GLN A C 1
ATOM 2359 O O . GLN A 1 304 ? -6.328 -16.038 42.116 1.00 94.06 304 GLN A O 1
ATOM 2364 N N . PHE A 1 305 ? -5.253 -17.202 40.522 1.00 91.00 305 PHE A N 1
ATOM 2365 C CA . PHE A 1 305 ? -6.302 -17.148 39.511 1.00 91.00 305 PHE A CA 1
ATOM 2366 C C . PHE A 1 305 ? -6.908 -18.533 39.343 1.00 91.00 305 PHE A C 1
ATOM 2368 O O . PHE A 1 305 ? -6.206 -19.475 38.963 1.00 91.00 305 PHE A O 1
ATOM 2375 N N . LYS A 1 306 ? -8.221 -18.649 39.567 1.00 93.50 306 LYS A N 1
ATOM 2376 C CA . LYS A 1 306 ? -8.960 -19.846 39.161 1.00 93.50 306 LYS A CA 1
ATOM 2377 C C . LYS A 1 306 ? -8.902 -19.979 37.634 1.00 93.50 306 LYS A C 1
ATOM 2379 O O . LYS A 1 306 ? -8.960 -18.965 36.944 1.00 93.50 306 LYS A O 1
ATOM 2384 N N . THR A 1 307 ? -8.768 -21.198 37.113 1.00 94.75 307 THR A N 1
ATOM 2385 C CA . THR A 1 307 ? -8.970 -21.515 35.689 1.00 94.75 307 THR A CA 1
ATOM 2386 C C . THR A 1 307 ? -9.069 -23.025 35.486 1.00 94.75 307 THR A C 1
ATOM 2388 O O . THR A 1 307 ? -8.337 -23.781 36.121 1.00 94.75 307 THR A O 1
ATOM 2391 N N . ASP A 1 308 ? -9.955 -23.471 34.595 1.00 95.25 308 ASP A N 1
ATOM 2392 C CA . ASP A 1 308 ? -10.185 -24.897 34.334 1.00 95.25 308 ASP A CA 1
ATOM 2393 C C . ASP A 1 308 ? -9.315 -25.419 33.168 1.00 95.25 308 ASP A C 1
ATOM 2395 O O . ASP A 1 308 ? -9.104 -26.626 33.025 1.00 95.25 308 ASP A O 1
ATOM 2399 N N . LEU A 1 309 ? -8.816 -24.520 32.304 1.00 94.94 309 LEU A N 1
ATOM 2400 C CA . LEU A 1 309 ? -7.989 -24.864 31.144 1.00 94.94 309 LEU A CA 1
ATOM 2401 C C . LEU A 1 309 ? -6.964 -23.771 30.812 1.00 94.94 309 LEU A C 1
ATOM 2403 O O . LEU A 1 309 ? -7.313 -22.661 30.417 1.00 94.94 309 LEU A O 1
ATOM 2407 N N . ILE A 1 310 ? -5.678 -24.114 30.892 1.00 95.38 310 ILE A N 1
ATOM 2408 C CA . ILE A 1 310 ? -4.569 -23.194 30.617 1.00 95.38 310 ILE A CA 1
ATOM 2409 C C . ILE A 1 310 ? -4.073 -23.388 29.178 1.00 95.38 310 ILE A C 1
ATOM 2411 O O . ILE A 1 310 ? -3.781 -24.511 28.758 1.00 95.38 310 ILE A O 1
ATOM 2415 N N . VAL A 1 311 ? -3.924 -22.290 28.433 1.00 95.81 311 VAL A N 1
ATOM 2416 C CA . VAL A 1 311 ? -3.424 -22.278 27.052 1.00 95.81 311 VAL A CA 1
ATOM 2417 C C . VAL A 1 311 ? -2.203 -21.368 26.936 1.00 95.81 311 VAL A C 1
ATOM 2419 O O . VAL A 1 311 ? -2.256 -20.179 27.235 1.00 95.81 311 VAL A O 1
ATOM 2422 N N . ASN A 1 312 ? -1.083 -21.919 26.480 1.00 94.44 312 ASN A N 1
ATOM 2423 C CA . ASN A 1 312 ? 0.188 -21.214 26.353 1.00 94.44 312 ASN A CA 1
ATOM 2424 C C . ASN A 1 312 ? 0.368 -20.612 24.945 1.00 94.44 312 ASN A C 1
ATOM 2426 O O . ASN A 1 312 ? 0.521 -21.353 23.973 1.00 94.44 312 ASN A O 1
ATOM 2430 N N . SER A 1 313 ? 0.380 -19.278 24.848 1.00 94.81 313 SER A N 1
ATOM 2431 C CA . SER A 1 313 ? 0.355 -18.494 23.600 1.00 94.81 313 SER A CA 1
ATOM 2432 C C . SER A 1 313 ? 1.525 -17.490 23.504 1.00 94.81 313 SER A C 1
ATOM 2434 O O . SER A 1 313 ? 1.422 -16.431 22.884 1.00 94.81 313 SER A O 1
ATOM 2436 N N . VAL A 1 314 ? 2.677 -17.798 24.120 1.00 91.50 314 VAL A N 1
ATOM 2437 C CA . VAL A 1 314 ? 3.843 -16.883 24.175 1.00 91.50 314 VAL A CA 1
ATOM 2438 C C . VAL A 1 314 ? 4.756 -16.919 22.934 1.00 91.50 314 VAL A C 1
ATOM 2440 O O . VAL A 1 314 ? 5.873 -16.404 22.968 1.00 91.50 314 VAL A O 1
ATOM 2443 N N . GLY A 1 315 ? 4.275 -17.491 21.826 1.00 90.25 315 GLY A N 1
ATOM 2444 C CA . GLY A 1 315 ? 4.960 -17.547 20.530 1.00 90.25 315 GLY A CA 1
ATOM 2445 C C . GLY A 1 315 ? 5.637 -18.886 20.213 1.00 90.25 315 GLY A C 1
ATOM 2446 O O . GLY A 1 315 ? 5.501 -19.874 20.940 1.00 90.25 315 GLY A O 1
ATOM 2447 N N . TYR A 1 316 ? 6.378 -18.903 19.102 1.00 91.88 316 TYR A N 1
ATOM 2448 C CA . TYR A 1 316 ? 6.928 -20.116 18.488 1.00 91.88 316 TYR A CA 1
ATOM 2449 C C . TYR A 1 316 ? 8.416 -19.982 18.139 1.00 91.88 316 TYR A C 1
ATOM 2451 O O . TYR A 1 316 ? 8.933 -18.879 17.948 1.00 91.88 316 TYR A O 1
ATOM 2459 N N . ARG A 1 317 ? 9.080 -21.131 18.004 1.00 93.00 317 ARG A N 1
ATOM 2460 C CA . ARG A 1 317 ? 10.477 -21.302 17.595 1.00 93.00 317 ARG A CA 1
ATOM 2461 C C . ARG A 1 317 ? 10.599 -22.321 16.461 1.00 93.00 317 ARG A C 1
ATOM 2463 O O . ARG A 1 317 ? 9.746 -23.194 16.290 1.00 93.00 317 ARG A O 1
ATOM 2470 N N . SER A 1 318 ? 11.662 -22.200 15.684 1.00 92.12 318 SER A N 1
ATOM 2471 C CA . SER A 1 318 ? 12.039 -23.146 14.637 1.00 92.12 318 SER A CA 1
ATOM 2472 C C . SER A 1 318 ? 12.568 -24.449 15.218 1.00 92.12 318 SER A C 1
ATOM 2474 O O . SER A 1 318 ? 13.036 -24.515 16.354 1.00 92.12 318 SER A O 1
ATOM 2476 N N . GLU A 1 319 ? 12.509 -25.497 14.410 1.00 88.88 319 GLU A N 1
ATOM 2477 C CA . GLU A 1 319 ? 13.169 -26.762 14.711 1.00 88.88 319 GLU A CA 1
ATOM 2478 C C . GLU A 1 319 ? 14.675 -26.663 14.416 1.00 88.88 319 GLU A C 1
ATOM 2480 O O . GLU A 1 319 ? 15.061 -25.988 13.452 1.00 88.88 319 GLU A O 1
ATOM 2485 N N . PRO A 1 320 ? 15.535 -27.319 15.217 1.00 89.00 320 PRO A N 1
ATOM 2486 C CA . PRO A 1 320 ? 16.979 -27.362 15.003 1.00 89.00 320 PRO A CA 1
ATOM 2487 C C . PRO A 1 320 ? 17.322 -28.366 13.889 1.00 89.00 320 PRO A C 1
ATOM 2489 O O . PRO A 1 320 ? 17.892 -29.421 14.149 1.00 89.00 320 PRO A O 1
ATOM 2492 N N . LEU A 1 321 ? 16.923 -28.054 12.649 1.00 86.06 321 LEU A N 1
ATOM 2493 C CA . LEU A 1 321 ? 17.054 -28.941 11.482 1.00 86.06 321 LEU A CA 1
ATOM 2494 C C . LEU A 1 321 ? 18.517 -29.354 11.236 1.00 86.06 321 LEU A C 1
ATOM 2496 O O . LEU A 1 321 ? 18.774 -30.523 10.961 1.00 86.06 321 LEU A O 1
ATOM 2500 N N . ALA A 1 322 ? 19.438 -28.403 11.416 1.00 84.62 322 ALA A N 1
ATOM 2501 C CA . ALA A 1 322 ? 20.875 -28.607 11.592 1.00 84.62 322 ALA A CA 1
ATOM 2502 C C . ALA A 1 322 ? 21.295 -27.888 12.898 1.00 84.62 322 ALA A C 1
ATOM 2504 O O . ALA A 1 322 ? 21.179 -26.655 12.962 1.00 84.62 322 ALA A O 1
ATOM 2505 N N . PRO A 1 323 ? 21.693 -28.603 13.970 1.00 84.44 323 PRO A N 1
ATOM 2506 C CA . PRO A 1 323 ? 22.008 -28.001 15.270 1.00 84.44 323 PRO A CA 1
ATOM 2507 C C . PRO A 1 323 ? 23.083 -26.905 15.226 1.00 84.44 323 PRO A C 1
ATOM 2509 O O . PRO A 1 323 ? 22.944 -25.887 15.900 1.00 84.44 323 PRO A O 1
ATOM 2512 N N . GLU A 1 324 ? 24.113 -27.076 14.398 1.00 87.88 324 GLU A N 1
ATOM 2513 C CA . GLU A 1 324 ? 25.249 -26.163 14.222 1.00 87.88 324 GLU A CA 1
ATOM 2514 C C . GLU A 1 324 ? 24.873 -24.807 13.595 1.00 87.88 324 GLU A C 1
ATOM 2516 O O . GLU A 1 324 ? 25.592 -23.819 13.755 1.00 87.88 324 GLU A O 1
ATOM 2521 N N . TRP A 1 325 ? 23.733 -24.738 12.900 1.00 91.81 325 TRP A N 1
ATOM 2522 C CA . TRP A 1 325 ? 23.187 -23.505 12.322 1.00 91.81 325 TRP A CA 1
ATOM 2523 C C . TRP A 1 325 ? 22.079 -22.903 13.190 1.00 91.81 325 TRP A C 1
ATOM 2525 O O . TRP A 1 325 ? 21.558 -21.835 12.879 1.00 91.81 325 TRP A O 1
ATOM 2535 N N . TYR A 1 326 ? 21.673 -23.567 14.272 1.00 91.81 326 TYR A N 1
ATOM 2536 C CA . TYR A 1 326 ? 20.557 -23.136 15.105 1.00 91.81 326 TYR A CA 1
ATOM 2537 C C . TYR A 1 326 ? 21.026 -22.236 16.258 1.00 91.81 326 TYR A C 1
ATOM 2539 O O . TYR A 1 326 ? 22.101 -22.410 16.838 1.00 91.81 326 TYR A O 1
ATOM 2547 N N . ASN A 1 327 ? 20.209 -21.245 16.619 1.00 90.62 327 ASN A N 1
ATOM 2548 C CA . ASN A 1 327 ? 20.410 -20.435 17.814 1.00 90.62 327 ASN A CA 1
ATOM 2549 C C . ASN A 1 327 ? 19.359 -20.809 18.867 1.00 90.62 327 ASN A C 1
ATOM 2551 O O . ASN A 1 327 ? 18.212 -20.363 18.806 1.00 90.62 327 ASN A O 1
ATOM 2555 N N . GLY A 1 328 ? 19.766 -21.608 19.859 1.00 86.56 328 GLY A N 1
ATOM 2556 C CA . GLY A 1 328 ? 18.886 -22.072 20.935 1.00 86.56 328 GLY A CA 1
ATOM 2557 C C . GLY A 1 328 ? 18.262 -20.957 21.781 1.00 86.56 328 GLY A C 1
ATOM 2558 O O . GLY A 1 328 ? 17.150 -21.133 22.277 1.00 86.56 328 GLY A O 1
ATOM 2559 N N . THR A 1 329 ? 18.934 -19.808 21.897 1.00 85.62 329 THR A N 1
ATOM 2560 C CA . THR A 1 329 ? 18.471 -18.642 22.665 1.00 85.62 329 THR A CA 1
ATOM 2561 C C . THR A 1 329 ? 17.448 -17.811 21.888 1.00 85.62 329 THR A C 1
ATOM 2563 O O . THR A 1 329 ? 16.468 -17.347 22.465 1.00 85.62 329 THR A O 1
ATOM 2566 N N . LEU A 1 330 ? 17.653 -17.626 20.578 1.00 82.94 330 LEU A N 1
ATOM 2567 C CA . LEU A 1 330 ? 16.734 -16.867 19.717 1.00 82.94 330 LEU A CA 1
ATOM 2568 C C . LEU A 1 330 ? 15.558 -17.710 19.197 1.00 82.94 330 LEU A C 1
ATOM 2570 O O . LEU A 1 330 ? 14.510 -17.162 18.858 1.00 82.94 330 LEU A O 1
ATOM 2574 N N . GLY A 1 331 ? 15.719 -19.034 19.142 1.00 90.69 331 GLY A N 1
ATOM 2575 C CA . GLY A 1 331 ? 14.700 -19.963 18.661 1.00 90.69 331 GLY A CA 1
ATOM 2576 C C . GLY A 1 331 ? 14.573 -20.028 17.136 1.00 90.69 331 GLY A C 1
ATOM 2577 O O . GLY A 1 331 ? 13.482 -20.297 16.643 1.00 90.69 331 GLY A O 1
ATOM 2578 N N . HIS A 1 332 ? 15.639 -19.740 16.385 1.00 94.31 332 HIS A N 1
ATOM 2579 C CA . HIS A 1 332 ? 15.647 -19.782 14.916 1.00 94.31 332 HIS A CA 1
ATOM 2580 C C . HIS A 1 332 ? 17.061 -20.012 14.351 1.00 94.31 332 HIS A C 1
ATOM 2582 O O . HIS A 1 332 ? 18.028 -20.128 15.108 1.00 94.31 332 HIS A O 1
ATOM 2588 N N . VAL A 1 333 ? 17.187 -20.111 13.024 1.00 94.00 333 VAL A N 1
ATOM 2589 C CA . VAL A 1 333 ? 18.471 -20.293 12.327 1.00 94.00 333 VAL A CA 1
ATOM 2590 C C . VAL A 1 333 ? 19.338 -19.034 12.463 1.00 94.00 333 VAL A C 1
ATOM 2592 O O . VAL A 1 333 ? 18.837 -17.908 12.412 1.00 94.00 333 VAL A O 1
ATOM 2595 N N . ARG A 1 334 ? 20.647 -19.228 12.633 1.00 93.69 334 ARG A N 1
ATOM 2596 C CA . ARG A 1 334 ? 21.687 -18.196 12.586 1.00 93.69 334 ARG A CA 1
ATOM 2597 C C . ARG A 1 334 ? 21.863 -17.731 11.143 1.00 93.69 334 ARG A C 1
ATOM 2599 O O . ARG A 1 334 ? 22.204 -18.529 10.273 1.00 93.69 334 ARG A O 1
ATOM 2606 N N . GLN A 1 335 ? 21.663 -16.444 10.887 1.00 93.06 335 GLN A N 1
ATOM 2607 C CA . GLN A 1 335 ? 21.858 -15.868 9.559 1.00 93.06 335 GLN A CA 1
ATOM 2608 C C . GLN A 1 335 ? 22.381 -14.436 9.623 1.00 93.06 335 GLN A C 1
ATOM 2610 O O . GLN A 1 335 ? 22.098 -13.708 10.574 1.00 93.06 335 GLN A O 1
ATOM 2615 N N . MET A 1 336 ? 23.122 -14.044 8.588 1.00 85.88 336 MET A N 1
ATOM 2616 C CA . MET A 1 336 ? 23.564 -12.674 8.351 1.00 85.88 336 MET A CA 1
ATOM 2617 C C . MET A 1 336 ? 23.120 -12.249 6.950 1.00 85.88 336 MET A C 1
ATOM 2619 O O . MET A 1 336 ? 23.632 -12.742 5.943 1.00 85.88 336 MET A O 1
ATOM 2623 N N . ALA A 1 337 ? 22.161 -11.321 6.898 1.00 82.44 337 ALA A N 1
ATOM 2624 C CA . ALA A 1 337 ? 21.529 -10.849 5.665 1.00 82.44 337 ALA A CA 1
ATOM 2625 C C . ALA A 1 337 ? 21.023 -12.007 4.778 1.00 82.44 337 ALA A C 1
ATOM 2627 O O . ALA A 1 337 ? 21.327 -12.048 3.589 1.00 82.44 337 ALA A O 1
ATOM 2628 N N . ALA A 1 338 ? 20.273 -12.936 5.383 1.00 91.06 338 ALA A N 1
ATOM 2629 C CA . ALA A 1 338 ? 19.696 -14.162 4.816 1.00 91.06 338 ALA A CA 1
ATOM 2630 C C . ALA A 1 338 ? 20.666 -15.307 4.455 1.00 91.06 338 ALA A C 1
ATOM 2632 O O . ALA A 1 338 ? 20.196 -16.427 4.249 1.00 91.06 338 ALA A O 1
ATOM 2633 N N . ARG A 1 339 ? 21.993 -15.105 4.449 1.00 94.12 339 ARG A N 1
ATOM 2634 C CA . ARG A 1 339 ? 22.956 -16.225 4.395 1.00 94.12 339 ARG A CA 1
ATOM 2635 C C . ARG A 1 339 ? 22.979 -16.941 5.742 1.00 94.12 339 ARG A C 1
ATOM 2637 O O . ARG A 1 339 ? 23.110 -16.265 6.762 1.00 94.12 339 ARG A O 1
ATOM 2644 N N . VAL A 1 340 ? 22.905 -18.269 5.770 1.00 95.69 340 VAL A N 1
ATOM 2645 C CA . VAL A 1 340 ? 23.096 -19.039 7.013 1.00 95.69 340 VAL A CA 1
ATOM 2646 C C . VAL A 1 340 ? 24.546 -18.910 7.475 1.00 95.69 340 VAL A C 1
ATOM 2648 O O . VAL A 1 340 ? 25.453 -18.839 6.646 1.00 95.69 340 VAL A O 1
ATOM 2651 N N . VAL A 1 341 ? 24.775 -18.857 8.789 1.00 94.00 341 VAL A N 1
ATOM 2652 C CA . VAL A 1 341 ? 26.122 -18.770 9.375 1.00 94.00 341 VAL A CA 1
ATOM 2653 C C . VAL A 1 341 ? 26.369 -19.860 10.417 1.00 94.00 341 VAL A C 1
ATOM 2655 O O . VAL A 1 341 ? 25.438 -20.330 11.073 1.00 94.00 341 VAL A O 1
ATOM 2658 N N . ASP A 1 342 ? 27.632 -20.252 10.575 1.00 90.44 342 ASP A N 1
ATOM 2659 C CA . ASP A 1 342 ? 28.060 -21.195 11.612 1.00 90.44 342 ASP A CA 1
ATOM 2660 C C . ASP A 1 342 ? 28.120 -20.556 13.017 1.00 90.44 342 ASP A C 1
ATOM 2662 O O . ASP A 1 342 ? 27.822 -19.374 13.220 1.00 90.44 342 ASP A O 1
ATOM 2666 N N . GLU A 1 343 ? 28.538 -21.332 14.021 1.00 88.50 343 GLU A N 1
ATOM 2667 C CA . GLU A 1 343 ? 28.726 -20.852 15.400 1.00 88.50 343 GLU A CA 1
ATOM 2668 C C . GLU A 1 343 ? 29.737 -19.697 15.543 1.00 88.50 343 GLU A C 1
ATOM 2670 O O . GLU A 1 343 ? 29.755 -19.034 16.579 1.00 88.50 343 GLU A O 1
ATOM 2675 N N . LYS A 1 344 ? 30.571 -19.455 14.522 1.00 88.25 344 LYS A N 1
ATOM 2676 C CA . LYS A 1 344 ? 31.590 -18.395 14.458 1.00 88.25 344 LYS A CA 1
ATOM 2677 C C . LYS A 1 344 ? 31.170 -17.250 13.525 1.00 88.25 344 LYS A C 1
ATOM 2679 O O . LYS A 1 344 ? 32.018 -16.469 13.103 1.00 88.25 344 LYS A O 1
ATOM 2684 N N . GLU A 1 345 ? 29.879 -17.183 13.194 1.00 86.88 345 GLU A N 1
ATOM 2685 C CA . GLU A 1 345 ? 29.241 -16.180 12.330 1.00 86.88 345 GLU A CA 1
ATOM 2686 C C . GLU A 1 345 ? 29.779 -16.148 10.884 1.00 86.88 345 GLU A C 1
ATOM 2688 O O . GLU A 1 345 ? 29.579 -15.184 10.142 1.00 86.88 345 GLU A O 1
ATOM 2693 N N . ARG A 1 346 ? 30.416 -17.239 10.435 1.00 89.75 346 ARG A N 1
ATOM 2694 C CA . ARG A 1 346 ? 30.949 -17.372 9.073 1.00 89.75 346 ARG A CA 1
ATOM 2695 C C . ARG A 1 346 ? 29.858 -17.896 8.130 1.00 89.75 346 ARG A C 1
ATOM 2697 O O . ARG A 1 346 ? 29.241 -18.909 8.466 1.00 89.75 346 ARG A O 1
ATOM 2704 N N . PRO A 1 347 ? 29.627 -17.276 6.955 1.00 90.50 347 PRO A N 1
ATOM 2705 C CA . PRO A 1 347 ? 28.642 -17.756 5.987 1.00 90.50 347 PRO A CA 1
ATOM 2706 C C . PRO A 1 347 ? 28.870 -19.204 5.544 1.00 90.50 347 PRO A C 1
ATOM 2708 O O . PRO A 1 347 ? 29.978 -19.589 5.166 1.00 90.50 347 PRO A O 1
ATOM 2711 N N . VAL A 1 348 ? 27.796 -19.991 5.546 1.00 91.75 348 VAL A N 1
ATOM 2712 C CA . VAL A 1 348 ? 27.759 -21.353 5.012 1.00 91.75 348 VAL A CA 1
ATOM 2713 C C . VAL A 1 348 ? 27.448 -21.268 3.517 1.00 91.75 348 VAL A C 1
ATOM 2715 O O . VAL A 1 348 ? 26.391 -20.778 3.120 1.00 91.75 348 VAL A O 1
ATOM 2718 N N . GLY A 1 349 ? 28.387 -21.716 2.679 1.00 89.44 349 GLY A N 1
ATOM 2719 C CA . GLY A 1 349 ? 28.310 -21.565 1.223 1.00 89.44 349 GLY A CA 1
ATOM 2720 C C . GLY A 1 349 ? 27.012 -22.119 0.626 1.00 89.44 349 GLY A C 1
ATOM 2721 O O . GLY A 1 349 ? 26.683 -23.287 0.820 1.00 89.44 349 GLY A O 1
ATOM 2722 N N . ASN A 1 350 ? 26.298 -21.269 -0.114 1.00 92.25 350 ASN A N 1
ATOM 2723 C CA . ASN A 1 350 ? 25.038 -21.550 -0.812 1.00 92.25 350 ASN A CA 1
ATOM 2724 C C . ASN A 1 350 ? 23.857 -22.033 0.061 1.00 92.25 350 ASN A C 1
ATOM 2726 O O . ASN A 1 350 ? 22.880 -22.565 -0.479 1.00 92.25 350 ASN A O 1
ATOM 2730 N N . ILE A 1 351 ? 23.905 -21.810 1.382 1.00 95.44 351 ILE A N 1
ATOM 2731 C CA . ILE A 1 351 ? 22.785 -22.066 2.299 1.00 95.44 351 ILE A CA 1
ATOM 2732 C C . ILE A 1 351 ? 22.177 -20.737 2.770 1.00 95.44 351 ILE A C 1
ATOM 2734 O O . ILE A 1 351 ? 22.860 -19.878 3.331 1.00 95.44 351 ILE A O 1
ATOM 2738 N N . TYR A 1 352 ? 20.869 -20.586 2.579 1.00 97.38 352 TYR A N 1
ATOM 2739 C CA . TYR A 1 352 ? 20.108 -19.376 2.905 1.00 97.38 352 TYR A CA 1
ATOM 2740 C C . TYR A 1 352 ? 18.944 -19.702 3.841 1.00 97.38 352 TYR A C 1
ATOM 2742 O O . TYR A 1 352 ? 18.507 -20.848 3.920 1.00 97.38 352 TYR A O 1
ATOM 2750 N N . ALA A 1 353 ? 18.412 -18.707 4.544 1.00 96.50 353 ALA A N 1
ATOM 2751 C CA . ALA A 1 353 ? 17.219 -18.847 5.377 1.00 96.50 353 ALA A CA 1
ATOM 2752 C C . ALA A 1 353 ? 16.240 -17.694 5.128 1.00 96.50 353 ALA A C 1
ATOM 2754 O O . ALA A 1 353 ? 16.659 -16.577 4.834 1.00 96.50 353 ALA A O 1
ATOM 2755 N N . SER A 1 354 ? 14.937 -17.954 5.281 1.00 95.75 354 SER A N 1
ATOM 2756 C CA . SER A 1 354 ? 13.892 -16.933 5.152 1.00 95.75 354 SER A CA 1
ATOM 2757 C C . SER A 1 354 ? 12.698 -17.170 6.093 1.00 95.75 354 SER A C 1
ATOM 2759 O O . SER A 1 354 ? 12.493 -18.244 6.666 1.00 95.75 354 SER A O 1
ATOM 2761 N N . GLY A 1 355 ? 11.907 -16.118 6.297 1.00 92.25 355 GLY A N 1
ATOM 2762 C CA . GLY A 1 355 ? 10.687 -16.106 7.081 1.00 92.25 355 GLY A CA 1
ATOM 2763 C C . GLY A 1 355 ? 10.965 -16.316 8.563 1.00 92.25 355 GLY A C 1
ATOM 2764 O O . GLY A 1 355 ? 11.950 -15.822 9.118 1.00 92.25 355 GLY A O 1
ATOM 2765 N N . TRP A 1 356 ? 10.082 -17.066 9.222 1.00 94.88 356 TRP A N 1
ATOM 2766 C CA . TRP A 1 356 ? 10.219 -17.357 10.649 1.00 94.88 356 TRP A CA 1
ATOM 2767 C C . TRP A 1 356 ? 11.394 -18.294 10.969 1.00 94.88 356 TRP A C 1
ATOM 2769 O O . TRP A 1 356 ? 11.865 -18.274 12.101 1.00 94.88 356 TRP A O 1
ATOM 2779 N N . ALA A 1 357 ? 11.922 -19.036 9.985 1.00 93.62 357 ALA A N 1
ATOM 2780 C CA . ALA A 1 357 ? 13.159 -19.804 10.152 1.00 93.62 357 ALA A CA 1
ATOM 2781 C C . ALA A 1 357 ? 14.404 -18.901 10.261 1.00 93.62 357 ALA A C 1
ATOM 2783 O O . ALA A 1 357 ? 15.349 -19.260 10.955 1.00 93.62 357 ALA A O 1
ATOM 2784 N N . ALA A 1 358 ? 14.390 -17.714 9.640 1.00 92.50 358 ALA A N 1
ATOM 2785 C CA . ALA A 1 358 ? 15.492 -16.745 9.667 1.00 92.50 358 ALA A CA 1
ATOM 2786 C C . ALA A 1 358 ? 15.377 -15.662 10.756 1.00 92.50 358 ALA A C 1
ATOM 2788 O O . ALA A 1 358 ? 16.396 -15.118 11.180 1.00 92.50 358 ALA A O 1
ATOM 2789 N N . ASN A 1 359 ? 14.153 -15.320 11.175 1.00 88.31 359 ASN A N 1
ATOM 2790 C CA . ASN A 1 359 ? 13.869 -14.141 12.012 1.00 88.31 359 ASN A CA 1
ATOM 2791 C C . ASN A 1 359 ? 13.043 -14.450 13.283 1.00 88.31 359 ASN A C 1
ATOM 2793 O O . ASN A 1 359 ? 12.678 -13.540 14.037 1.00 88.31 359 ASN A O 1
ATOM 2797 N N . GLY A 1 360 ? 12.710 -15.724 13.511 1.00 88.88 360 GLY A N 1
ATOM 2798 C CA . GLY A 1 360 ? 11.778 -16.163 14.550 1.00 88.88 360 GLY A CA 1
ATOM 2799 C C . GLY A 1 360 ? 10.313 -15.846 14.226 1.00 88.88 360 GLY A C 1
ATOM 2800 O O . GLY A 1 360 ? 9.994 -15.188 13.234 1.00 88.88 360 GLY A O 1
ATOM 2801 N N . ALA A 1 361 ? 9.397 -16.318 15.076 1.00 87.38 361 ALA A N 1
ATOM 2802 C CA . ALA A 1 361 ? 7.954 -16.203 14.860 1.00 87.38 361 ALA A CA 1
ATOM 2803 C C . ALA A 1 361 ? 7.403 -14.792 15.144 1.00 87.38 361 ALA A C 1
ATOM 2805 O O . ALA A 1 361 ? 6.782 -14.540 16.178 1.00 87.38 361 ALA A O 1
ATOM 2806 N N . LYS A 1 362 ? 7.687 -13.848 14.242 1.00 78.62 362 LYS A N 1
ATOM 2807 C CA . LYS A 1 362 ? 7.315 -12.429 14.350 1.00 78.62 362 LYS A CA 1
ATOM 2808 C C . LYS A 1 362 ? 6.861 -11.879 12.996 1.00 78.62 362 LYS A C 1
ATOM 2810 O O . LYS A 1 362 ? 7.326 -12.314 11.945 1.00 78.62 362 LYS A O 1
ATOM 2815 N N . GLY A 1 363 ? 5.990 -10.873 13.036 1.00 67.56 363 GLY A N 1
ATOM 2816 C CA . GLY A 1 363 ? 5.478 -10.201 11.840 1.00 67.56 363 GLY A CA 1
ATOM 2817 C C . GLY A 1 363 ? 4.345 -10.951 11.130 1.00 67.56 363 GLY A C 1
ATOM 2818 O O . GLY A 1 363 ? 3.981 -12.068 11.486 1.00 67.56 363 GLY A O 1
ATOM 2819 N N . VAL A 1 364 ? 3.776 -10.286 10.126 1.00 78.12 364 VAL A N 1
ATOM 2820 C CA . VAL A 1 364 ? 2.652 -10.750 9.294 1.00 78.12 364 VAL A CA 1
ATOM 2821 C C . VAL A 1 364 ? 3.137 -11.218 7.914 1.00 78.12 364 VAL A C 1
ATOM 2823 O O . VAL A 1 364 ? 4.291 -10.989 7.547 1.00 78.12 364 VAL A O 1
ATOM 2826 N N . LEU A 1 365 ? 2.238 -11.787 7.103 1.00 76.25 365 LEU A N 1
ATOM 2827 C CA . LEU A 1 365 ? 2.510 -12.230 5.724 1.00 76.25 365 LEU A CA 1
ATOM 2828 C C . LEU A 1 365 ? 3.292 -11.208 4.879 1.00 76.25 365 LEU A C 1
ATOM 2830 O O . LEU A 1 365 ? 4.252 -11.580 4.212 1.00 76.25 365 LEU A O 1
ATOM 2834 N N . ALA A 1 366 ? 2.951 -9.917 4.961 1.00 69.75 366 ALA A N 1
ATOM 2835 C CA . ALA A 1 366 ? 3.654 -8.864 4.223 1.00 69.75 366 ALA A CA 1
ATOM 2836 C C . ALA A 1 366 ? 5.139 -8.721 4.623 1.00 69.75 366 ALA A C 1
ATOM 2838 O O . ALA A 1 366 ? 5.988 -8.508 3.762 1.00 69.75 366 ALA A O 1
ATOM 2839 N N . THR A 1 367 ? 5.480 -8.886 5.906 1.00 72.50 367 THR A N 1
ATOM 2840 C CA . THR A 1 367 ? 6.886 -8.898 6.352 1.00 72.50 367 THR A CA 1
ATOM 2841 C C . THR A 1 367 ? 7.602 -10.195 5.972 1.00 72.50 367 THR A C 1
ATOM 2843 O O . THR A 1 367 ? 8.775 -10.147 5.615 1.00 72.50 367 THR A O 1
ATOM 2846 N N . THR A 1 368 ? 6.903 -11.336 5.959 1.00 83.38 368 THR A N 1
ATOM 2847 C CA . THR A 1 368 ? 7.445 -12.611 5.454 1.00 83.38 368 THR A CA 1
ATOM 2848 C C . THR A 1 368 ? 7.759 -12.544 3.956 1.00 83.38 368 THR A C 1
ATOM 2850 O O . THR A 1 368 ? 8.783 -13.065 3.525 1.00 83.38 368 THR A O 1
ATOM 2853 N N . MET A 1 369 ? 6.913 -11.870 3.171 1.00 82.81 369 MET A N 1
ATOM 2854 C CA . MET A 1 369 ? 7.129 -11.615 1.745 1.00 82.81 369 MET A CA 1
ATOM 2855 C C . MET A 1 369 ? 8.371 -10.745 1.502 1.00 82.81 369 MET A C 1
ATOM 2857 O O . MET A 1 369 ? 9.220 -11.105 0.692 1.00 82.81 369 MET A O 1
ATOM 2861 N N . MET A 1 370 ? 8.501 -9.624 2.222 1.00 72.81 370 MET A N 1
ATOM 2862 C CA . MET A 1 370 ? 9.642 -8.709 2.076 1.00 72.81 370 MET A CA 1
ATOM 2863 C C . MET A 1 370 ? 10.980 -9.368 2.438 1.00 72.81 370 MET A C 1
ATOM 2865 O O . MET A 1 370 ? 11.970 -9.156 1.741 1.00 72.81 370 MET A O 1
ATOM 2869 N N . ASP A 1 371 ? 11.006 -10.196 3.486 1.00 81.25 371 ASP A N 1
ATOM 2870 C CA . ASP A 1 371 ? 12.183 -10.990 3.851 1.00 81.25 371 ASP A CA 1
ATOM 2871 C C . ASP A 1 371 ? 12.545 -12.020 2.767 1.00 81.25 371 ASP A C 1
ATOM 2873 O O . ASP A 1 371 ? 13.692 -12.066 2.324 1.00 81.25 371 ASP A O 1
ATOM 2877 N N . ALA A 1 372 ? 11.565 -12.786 2.275 1.00 86.75 372 ALA A N 1
ATOM 2878 C CA . ALA A 1 372 ? 11.783 -13.755 1.202 1.00 86.75 372 ALA A CA 1
ATOM 2879 C C . ALA A 1 372 ? 12.313 -13.098 -0.078 1.00 86.75 372 ALA A C 1
ATOM 2881 O O . ALA A 1 372 ? 13.182 -13.658 -0.746 1.00 86.75 372 ALA A O 1
ATOM 2882 N N . TYR A 1 373 ? 11.854 -11.885 -0.398 1.00 85.75 373 TYR A N 1
ATOM 2883 C CA . TYR A 1 373 ? 12.391 -11.127 -1.524 1.00 85.75 373 TYR A CA 1
ATOM 2884 C C . TYR A 1 373 ? 13.843 -10.692 -1.280 1.00 85.75 373 TYR A C 1
ATOM 2886 O O . TYR A 1 373 ? 14.683 -10.908 -2.151 1.00 85.75 373 TYR A O 1
ATOM 2894 N N . ALA A 1 374 ? 14.170 -10.155 -0.099 1.00 73.88 374 ALA A N 1
ATOM 2895 C CA . ALA A 1 374 ? 15.540 -9.766 0.250 1.00 73.88 374 ALA A CA 1
ATOM 2896 C C . ALA A 1 374 ? 16.519 -10.958 0.238 1.00 73.88 374 ALA A C 1
ATOM 2898 O O . ALA A 1 374 ? 17.661 -10.817 -0.204 1.00 73.88 374 ALA A O 1
ATOM 2899 N N . ALA A 1 375 ? 16.061 -12.140 0.660 1.00 87.25 375 ALA A N 1
ATOM 2900 C CA . ALA A 1 375 ? 16.828 -13.380 0.605 1.00 87.25 375 ALA A CA 1
ATOM 2901 C C . ALA A 1 375 ? 17.111 -13.843 -0.841 1.00 87.25 375 ALA A C 1
ATOM 2903 O O . ALA A 1 375 ? 18.204 -14.336 -1.119 1.00 87.25 375 ALA A O 1
ATOM 2904 N N . VAL A 1 376 ? 16.177 -13.630 -1.779 1.00 90.12 376 VAL A N 1
ATOM 2905 C CA . VAL A 1 376 ? 16.409 -13.895 -3.212 1.00 90.12 376 VAL A CA 1
ATOM 2906 C C . VAL A 1 376 ? 17.403 -12.911 -3.823 1.00 90.12 376 VAL A C 1
ATOM 2908 O O . VAL A 1 376 ? 18.307 -13.355 -4.527 1.00 90.12 376 VAL A O 1
ATOM 2911 N N . GLU A 1 377 ? 17.280 -11.601 -3.561 1.00 83.62 377 GLU A N 1
ATOM 2912 C CA . GLU A 1 377 ? 18.257 -10.623 -4.077 1.00 83.62 377 GLU A CA 1
ATOM 2913 C C . GLU A 1 377 ? 19.674 -10.987 -3.605 1.00 83.62 377 GLU A C 1
ATOM 2915 O O . GLU A 1 377 ? 20.588 -11.080 -4.421 1.00 83.62 377 GLU A O 1
ATOM 2920 N N . ARG A 1 378 ? 19.834 -11.308 -2.311 1.00 85.88 378 ARG A N 1
ATOM 2921 C CA . ARG A 1 378 ? 21.099 -11.773 -1.722 1.00 85.88 378 ARG A CA 1
ATOM 2922 C C . ARG A 1 378 ? 21.671 -12.991 -2.447 1.00 85.88 378 ARG A C 1
ATOM 2924 O O . ARG A 1 378 ? 22.840 -12.983 -2.818 1.00 85.88 378 ARG A O 1
ATOM 2931 N N . MET A 1 379 ? 20.858 -14.027 -2.646 1.00 91.69 379 MET A N 1
ATOM 2932 C CA . MET A 1 379 ? 21.293 -15.259 -3.305 1.00 91.69 379 MET A CA 1
ATOM 2933 C C . MET A 1 379 ? 21.749 -15.009 -4.751 1.00 91.69 379 MET A C 1
ATOM 2935 O O . MET A 1 379 ? 22.706 -15.621 -5.222 1.00 91.69 379 MET A O 1
ATOM 2939 N N . LEU A 1 380 ? 21.084 -14.091 -5.458 1.00 86.56 380 LEU A N 1
ATOM 2940 C CA . LEU A 1 380 ? 21.435 -13.719 -6.828 1.00 86.56 380 LEU A CA 1
ATOM 2941 C C . LEU A 1 380 ? 22.667 -12.802 -6.902 1.00 86.56 380 LEU A C 1
ATOM 2943 O O . LEU A 1 380 ? 23.422 -12.917 -7.867 1.00 86.56 380 LEU A O 1
ATOM 2947 N N . GLU A 1 381 ? 22.900 -11.947 -5.897 1.00 84.69 381 GLU A N 1
ATOM 2948 C CA . GLU A 1 381 ? 24.163 -11.216 -5.710 1.00 84.69 381 GLU A CA 1
ATOM 2949 C C . GLU A 1 381 ? 25.330 -12.192 -5.498 1.00 84.69 381 GLU A C 1
ATOM 2951 O O . GLU A 1 381 ? 26.355 -12.085 -6.170 1.00 84.69 381 GLU A O 1
ATOM 2956 N N . ASP A 1 382 ? 25.181 -13.170 -4.603 1.00 84.75 382 ASP A N 1
ATOM 2957 C CA . ASP A 1 382 ? 26.230 -14.152 -4.308 1.00 84.75 382 ASP A CA 1
ATOM 2958 C C . ASP A 1 382 ? 26.552 -14.995 -5.554 1.00 84.75 382 ASP A C 1
ATOM 2960 O O . ASP A 1 382 ? 27.695 -15.014 -6.015 1.00 84.75 382 ASP A O 1
ATOM 2964 N N . ALA A 1 383 ? 25.528 -15.548 -6.210 1.00 82.06 383 ALA A N 1
ATOM 2965 C CA . ALA A 1 383 ? 25.662 -16.270 -7.477 1.00 82.06 383 ALA A CA 1
ATOM 2966 C C . ALA A 1 383 ? 26.068 -15.382 -8.678 1.00 82.06 383 ALA A C 1
ATOM 2968 O O . ALA A 1 383 ? 26.163 -15.877 -9.804 1.00 82.06 383 ALA A O 1
ATOM 2969 N N . ALA A 1 384 ? 26.253 -14.068 -8.513 1.00 76.31 384 ALA A N 1
ATOM 2970 C CA . ALA A 1 384 ? 26.850 -13.181 -9.519 1.00 76.31 384 ALA A CA 1
ATOM 2971 C C . ALA A 1 384 ? 28.336 -12.881 -9.255 1.00 76.31 384 ALA A C 1
ATOM 2973 O O . ALA A 1 384 ? 29.051 -12.562 -10.203 1.00 76.31 384 ALA A O 1
ATOM 2974 N N . ASN A 1 385 ? 28.791 -12.997 -8.004 1.00 67.12 385 ASN A N 1
ATOM 2975 C CA . ASN A 1 385 ? 30.176 -12.738 -7.601 1.00 67.12 385 ASN A CA 1
ATOM 2976 C C . ASN A 1 385 ? 31.023 -14.016 -7.483 1.00 67.12 385 ASN A C 1
ATOM 2978 O O . ASN A 1 385 ? 32.245 -13.938 -7.588 1.00 67.12 385 ASN A O 1
ATOM 2982 N N . ASP A 1 386 ? 30.397 -15.177 -7.268 1.00 67.62 386 ASP A N 1
ATOM 2983 C CA . ASP A 1 386 ? 31.097 -16.459 -7.176 1.00 67.62 386 ASP A CA 1
ATOM 2984 C C . ASP A 1 386 ? 31.664 -16.880 -8.545 1.00 67.62 386 ASP A C 1
ATOM 2986 O O . ASP A 1 386 ? 30.925 -17.169 -9.491 1.00 67.62 386 ASP A O 1
ATOM 2990 N N . SER A 1 387 ? 32.993 -16.912 -8.665 1.00 49.22 387 SER A N 1
ATOM 2991 C CA . SER A 1 387 ? 33.730 -17.292 -9.880 1.00 49.22 387 SER A CA 1
ATOM 2992 C C . SER A 1 387 ? 33.845 -18.816 -10.036 1.00 49.22 387 SER A C 1
ATOM 2994 O O . SER A 1 387 ? 34.896 -19.356 -10.391 1.00 49.22 387 SER A O 1
ATOM 2996 N N . ALA A 1 388 ? 32.743 -19.515 -9.760 1.00 49.09 388 ALA A N 1
ATOM 2997 C CA . ALA A 1 388 ? 32.662 -20.965 -9.716 1.00 49.09 388 ALA A CA 1
ATOM 2998 C C . ALA A 1 388 ? 32.524 -21.604 -11.110 1.00 49.09 388 ALA A C 1
ATOM 3000 O O . ALA A 1 388 ? 31.700 -21.211 -11.936 1.00 49.09 388 ALA A O 1
ATOM 3001 N N . SER A 1 389 ? 33.320 -22.651 -11.329 1.00 46.19 389 SER A N 1
ATOM 3002 C CA . SER A 1 389 ? 33.209 -23.600 -12.442 1.00 46.19 389 SER A CA 1
ATOM 3003 C C . SER A 1 389 ? 31.878 -24.361 -12.436 1.00 46.19 389 SER A C 1
ATOM 3005 O O . SER A 1 389 ? 31.223 -24.429 -11.399 1.00 46.19 389 SER A O 1
ATOM 3007 N N . ASP A 1 390 ? 31.535 -25.028 -13.544 1.00 51.81 390 ASP A N 1
ATOM 3008 C CA . ASP A 1 390 ? 30.335 -25.869 -13.677 1.00 51.81 390 ASP A CA 1
ATOM 3009 C C . ASP A 1 390 ? 30.188 -26.906 -12.543 1.00 51.81 390 ASP A C 1
ATOM 3011 O O . ASP A 1 390 ? 30.758 -28.000 -12.578 1.00 51.81 390 ASP A O 1
ATOM 3015 N N . VAL A 1 391 ? 29.386 -26.571 -11.528 1.00 67.44 391 VAL A N 1
ATOM 3016 C CA . VAL A 1 391 ? 29.014 -27.493 -10.450 1.00 67.44 391 VAL A CA 1
ATOM 3017 C C . VAL A 1 391 ? 28.004 -28.489 -11.007 1.00 67.44 391 VAL A C 1
ATOM 3019 O O . VAL A 1 391 ? 26.815 -28.189 -11.127 1.00 67.44 391 VAL A O 1
ATOM 3022 N N . TYR A 1 392 ? 28.488 -29.681 -11.357 1.00 73.12 392 TYR A N 1
ATOM 3023 C CA . TYR A 1 392 ? 27.634 -30.798 -11.741 1.00 73.12 392 TYR A CA 1
ATOM 3024 C C . TYR A 1 392 ? 26.720 -31.194 -10.573 1.00 73.12 392 TYR A C 1
ATOM 3026 O O . TYR A 1 392 ? 27.194 -31.483 -9.473 1.00 73.12 392 TYR A O 1
ATOM 3034 N N . CYS A 1 393 ? 25.415 -31.241 -10.836 1.00 85.06 393 CYS A N 1
ATOM 3035 C CA . CYS A 1 393 ? 24.415 -31.813 -9.943 1.00 85.06 393 CYS A CA 1
ATOM 3036 C C . CYS A 1 393 ? 23.724 -32.988 -10.633 1.00 85.06 393 CYS A C 1
ATOM 3038 O O . CYS A 1 393 ? 23.499 -32.965 -11.845 1.00 85.06 393 CYS A O 1
ATOM 3040 N N . GLU A 1 394 ? 23.329 -33.979 -9.843 1.00 88.69 394 GLU A N 1
ATOM 3041 C CA . GLU A 1 394 ? 22.515 -35.099 -10.307 1.00 88.69 394 GLU A CA 1
ATOM 3042 C C . GLU A 1 394 ? 21.147 -34.612 -10.857 1.00 88.69 394 GLU A C 1
ATOM 3044 O O . GLU A 1 394 ? 20.549 -33.652 -10.339 1.00 88.69 394 GLU A O 1
ATOM 3049 N N . PRO A 1 395 ? 20.621 -35.249 -11.920 1.00 87.25 395 PRO A N 1
ATOM 3050 C CA . PRO A 1 395 ? 19.340 -34.880 -12.519 1.00 87.25 395 PRO A CA 1
ATOM 3051 C C . PRO A 1 395 ? 18.154 -35.261 -11.617 1.00 87.25 395 PRO A C 1
ATOM 3053 O O . PRO A 1 395 ? 18.182 -36.274 -10.922 1.00 87.25 395 PRO A O 1
ATOM 3056 N N . GLY A 1 396 ? 17.075 -34.469 -11.666 1.00 89.19 396 GLY A N 1
ATOM 3057 C CA . GLY A 1 396 ? 15.870 -34.696 -10.852 1.00 89.19 396 GLY A CA 1
ATOM 3058 C C . GLY A 1 396 ? 16.040 -34.398 -9.347 1.00 89.19 396 GLY A C 1
ATOM 3059 O O . GLY A 1 396 ? 17.003 -33.734 -8.958 1.00 89.19 396 GLY A O 1
ATOM 3060 N N . PRO A 1 397 ? 15.077 -34.800 -8.499 1.00 94.62 397 PRO A N 1
ATOM 3061 C CA . PRO A 1 397 ? 15.227 -34.832 -7.039 1.00 94.62 397 PRO A CA 1
ATOM 3062 C C . PRO A 1 397 ? 16.047 -36.070 -6.595 1.00 94.62 397 PRO A C 1
ATOM 3064 O O . PRO A 1 397 ? 16.349 -36.923 -7.435 1.00 94.62 397 PRO A O 1
ATOM 3067 N N . PRO A 1 398 ? 16.371 -36.225 -5.292 1.00 95.62 398 PRO A N 1
ATOM 3068 C CA . PRO A 1 398 ? 16.961 -37.453 -4.762 1.00 95.62 398 PRO A CA 1
ATOM 3069 C C . PRO A 1 398 ? 16.167 -38.698 -5.162 1.00 95.62 398 PRO A C 1
ATOM 3071 O O . PRO A 1 398 ? 14.935 -38.670 -5.196 1.00 95.62 398 PRO A O 1
ATOM 3074 N N . LYS A 1 399 ? 16.864 -39.796 -5.473 1.00 92.62 399 LYS A N 1
ATOM 3075 C CA . LYS A 1 399 ? 16.267 -41.030 -6.023 1.00 92.62 399 LYS A CA 1
ATOM 3076 C C . LYS A 1 399 ? 15.178 -41.598 -5.113 1.00 92.62 399 LYS A C 1
ATOM 3078 O O . LYS A 1 399 ? 14.170 -42.095 -5.594 1.00 92.62 399 LYS A O 1
ATOM 3083 N N . GLU A 1 400 ? 15.334 -41.439 -3.808 1.00 92.31 400 GLU A N 1
ATOM 3084 C CA . GLU A 1 400 ? 14.373 -41.801 -2.770 1.00 92.31 400 GLU A CA 1
ATOM 3085 C C . GLU A 1 400 ? 12.991 -41.150 -2.989 1.00 92.31 400 GLU A C 1
ATOM 3087 O O . GLU A 1 400 ? 11.968 -41.765 -2.696 1.00 92.31 400 GLU A O 1
ATOM 3092 N N . VAL A 1 401 ? 12.941 -39.938 -3.555 1.00 93.38 401 VAL A N 1
ATOM 3093 C CA . VAL A 1 401 ? 11.704 -39.193 -3.870 1.00 93.38 401 VAL A CA 1
ATOM 3094 C C . VAL A 1 401 ? 10.945 -39.813 -5.050 1.00 93.38 401 VAL A C 1
ATOM 3096 O O . VAL A 1 401 ? 9.738 -39.618 -5.167 1.00 93.38 401 VAL A O 1
ATOM 3099 N N . THR A 1 402 ? 11.625 -40.570 -5.919 1.00 89.50 402 THR A N 1
ATOM 3100 C CA . THR A 1 402 ? 11.029 -41.201 -7.111 1.00 89.50 402 THR A CA 1
ATOM 3101 C C . THR A 1 402 ? 10.912 -42.724 -7.019 1.00 89.50 402 THR A C 1
ATOM 3103 O O . THR A 1 402 ? 10.130 -43.302 -7.770 1.00 89.50 402 THR A O 1
ATOM 3106 N N . THR A 1 403 ? 11.649 -43.382 -6.116 1.00 88.06 403 THR A N 1
ATOM 3107 C CA . THR A 1 403 ? 11.672 -44.853 -5.977 1.00 88.06 403 THR A CA 1
ATOM 3108 C C . THR A 1 403 ? 11.093 -45.389 -4.666 1.00 88.06 403 THR A C 1
ATOM 3110 O O . THR A 1 403 ? 10.919 -46.603 -4.546 1.00 88.06 403 THR A O 1
ATOM 3113 N N . SER A 1 404 ? 10.786 -44.537 -3.682 1.00 85.81 404 SER A N 1
ATOM 3114 C CA . SER A 1 404 ? 10.177 -44.989 -2.425 1.00 85.81 404 SER A CA 1
ATOM 3115 C C . SER A 1 404 ? 8.732 -45.464 -2.611 1.00 85.81 404 SER A C 1
ATOM 3117 O O . SER A 1 404 ? 7.974 -44.931 -3.419 1.00 85.81 404 SER A O 1
ATOM 3119 N N . SER A 1 405 ? 8.326 -46.442 -1.799 1.00 85.38 405 SER A N 1
ATOM 3120 C CA . SER A 1 405 ? 6.925 -46.850 -1.649 1.00 85.38 405 SER A CA 1
ATOM 3121 C C . SER A 1 405 ? 6.093 -45.855 -0.827 1.00 85.38 405 SER A C 1
ATOM 3123 O O . SER A 1 405 ? 4.862 -45.909 -0.864 1.00 85.38 405 SER A O 1
ATOM 3125 N N . THR A 1 406 ? 6.731 -44.931 -0.101 1.00 89.75 406 THR A N 1
ATOM 3126 C CA . THR A 1 406 ? 6.041 -43.839 0.594 1.00 89.75 406 THR A CA 1
ATOM 3127 C C . THR A 1 406 ? 5.541 -42.813 -0.418 1.00 89.75 406 THR A C 1
ATOM 3129 O O . THR A 1 406 ? 6.337 -42.206 -1.132 1.00 89.75 406 THR A O 1
ATOM 3132 N N . ARG A 1 407 ? 4.222 -42.578 -0.465 1.00 90.25 407 ARG A N 1
ATOM 3133 C CA . ARG A 1 407 ? 3.621 -41.643 -1.427 1.00 90.25 407 ARG A CA 1
ATOM 3134 C C . ARG A 1 407 ? 4.070 -40.202 -1.167 1.00 90.25 407 ARG A C 1
ATOM 3136 O O . ARG A 1 407 ? 3.603 -39.558 -0.228 1.00 90.25 407 ARG A O 1
ATOM 3143 N N . VAL A 1 408 ? 4.921 -39.695 -2.052 1.00 94.88 408 VAL A N 1
ATOM 3144 C CA . VAL A 1 408 ? 5.177 -38.262 -2.241 1.00 94.88 408 VAL A CA 1
ATOM 3145 C C . VAL A 1 408 ? 3.955 -37.626 -2.914 1.00 94.88 408 VAL A C 1
ATOM 3147 O O . VAL A 1 408 ? 3.284 -38.267 -3.725 1.00 94.88 408 VAL A O 1
ATOM 3150 N N . VAL A 1 409 ? 3.641 -36.379 -2.563 1.00 95.06 409 VAL A N 1
ATOM 3151 C CA . VAL A 1 409 ? 2.480 -35.643 -3.086 1.00 95.06 409 VAL A CA 1
ATOM 3152 C C . VAL A 1 409 ? 2.960 -34.490 -3.962 1.00 95.06 409 VAL A C 1
ATOM 3154 O O . VAL A 1 409 ? 3.641 -33.581 -3.488 1.00 95.06 409 VAL A O 1
ATOM 3157 N N . SER A 1 410 ? 2.623 -34.541 -5.252 1.00 95.94 410 SER A N 1
ATOM 3158 C CA . SER A 1 410 ? 2.916 -33.460 -6.197 1.00 95.94 410 SER A CA 1
ATOM 3159 C C . SER A 1 410 ? 1.957 -32.276 -6.015 1.00 95.94 410 SER A C 1
ATOM 3161 O O . SER A 1 410 ? 0.908 -32.402 -5.379 1.00 95.94 410 SER A O 1
ATOM 3163 N N . TYR A 1 411 ? 2.269 -31.123 -6.616 1.00 94.81 411 TYR A N 1
ATOM 3164 C CA . TYR A 1 411 ? 1.331 -29.992 -6.607 1.00 94.81 411 TYR A CA 1
ATOM 3165 C C . TYR A 1 411 ? 0.017 -30.316 -7.347 1.00 94.81 411 TYR A C 1
ATOM 3167 O O . TYR A 1 411 ? -1.052 -29.878 -6.934 1.00 94.81 411 TYR A O 1
ATOM 3175 N N . GLU A 1 412 ? 0.073 -31.138 -8.399 1.00 92.75 412 GLU A N 1
ATOM 3176 C CA . GLU A 1 412 ? -1.117 -31.607 -9.121 1.00 92.75 412 GLU A CA 1
ATOM 3177 C C . GLU A 1 412 ? -1.980 -32.544 -8.266 1.00 92.75 412 GLU A C 1
ATOM 3179 O O . GLU A 1 412 ? -3.204 -32.433 -8.276 1.00 92.75 412 GLU A O 1
ATOM 3184 N N . ASP A 1 413 ? -1.361 -33.449 -7.497 1.00 92.62 413 ASP A N 1
ATOM 3185 C CA . ASP A 1 413 ? -2.080 -34.286 -6.529 1.00 92.62 413 ASP A CA 1
ATOM 3186 C C . ASP A 1 413 ? -2.744 -33.433 -5.444 1.00 92.62 413 ASP A C 1
ATOM 3188 O O . ASP A 1 413 ? -3.903 -33.669 -5.109 1.00 92.62 413 ASP A O 1
ATOM 3192 N N . TRP A 1 414 ? -2.045 -32.410 -4.941 1.00 91.75 414 TRP A N 1
ATOM 3193 C CA . TRP A 1 414 ? -2.626 -31.434 -4.021 1.00 91.75 414 TRP A CA 1
ATOM 3194 C C . TRP A 1 414 ? -3.852 -30.736 -4.631 1.00 91.75 414 TRP A C 1
ATOM 3196 O O . TRP A 1 414 ? -4.909 -30.732 -4.003 1.00 91.75 414 TRP A O 1
ATOM 3206 N N . LYS A 1 415 ? -3.772 -30.214 -5.864 1.00 89.75 415 LYS A N 1
ATOM 3207 C CA . LYS A 1 415 ? -4.912 -29.529 -6.506 1.00 89.75 415 LYS A CA 1
ATOM 3208 C C . LYS A 1 415 ? -6.116 -30.445 -6.766 1.00 89.75 415 LYS A C 1
ATOM 3210 O O . LYS A 1 415 ? -7.238 -29.946 -6.810 1.00 89.75 415 LYS A O 1
ATOM 3215 N N . ARG A 1 416 ? -5.924 -31.768 -6.873 1.00 84.94 416 ARG A N 1
ATOM 3216 C CA . ARG A 1 416 ? -7.031 -32.751 -6.886 1.00 84.94 416 ARG A CA 1
ATOM 3217 C C . ARG A 1 416 ? -7.728 -32.843 -5.521 1.00 84.94 416 ARG A C 1
ATOM 3219 O O . ARG A 1 416 ? -8.950 -32.920 -5.481 1.00 84.94 416 ARG A O 1
ATOM 3226 N N . ILE A 1 417 ? -6.975 -32.800 -4.418 1.00 83.00 417 ILE A N 1
ATOM 3227 C CA . ILE A 1 417 ? -7.525 -32.836 -3.049 1.00 83.00 417 ILE A CA 1
ATOM 3228 C C . ILE A 1 417 ? -8.232 -31.512 -2.708 1.00 83.00 417 ILE A C 1
ATOM 3230 O O . ILE A 1 417 ? -9.353 -31.525 -2.213 1.00 83.00 417 ILE A O 1
ATOM 3234 N N . ASP A 1 418 ? -7.614 -30.378 -3.040 1.00 84.25 418 ASP A N 1
ATOM 3235 C CA . ASP A 1 418 ? -8.152 -29.018 -2.870 1.00 84.25 418 ASP A CA 1
ATOM 3236 C C . ASP A 1 418 ? -9.520 -28.827 -3.561 1.00 84.25 418 ASP A C 1
ATOM 3238 O O . ASP A 1 418 ? -10.441 -28.217 -3.008 1.00 84.25 418 ASP A O 1
ATOM 3242 N N . ALA A 1 419 ? -9.690 -29.417 -4.751 1.00 73.00 419 ALA A N 1
ATOM 3243 C CA . ALA A 1 419 ? -10.964 -29.440 -5.465 1.00 73.00 419 ALA A CA 1
ATOM 3244 C C . ALA A 1 419 ? -12.043 -30.258 -4.727 1.00 73.00 419 ALA A C 1
ATOM 3246 O O . ALA A 1 419 ? -13.176 -29.790 -4.602 1.00 73.00 419 ALA A O 1
ATOM 3247 N N . GLU A 1 420 ? -11.696 -31.438 -4.204 1.00 74.06 420 GLU A N 1
ATOM 3248 C CA . GLU A 1 420 ? -12.617 -32.318 -3.468 1.00 74.06 420 GLU A CA 1
ATOM 3249 C C . GLU A 1 420 ? -13.044 -31.701 -2.123 1.00 74.06 420 GLU A C 1
ATOM 3251 O O . GLU A 1 420 ? -14.235 -31.631 -1.815 1.00 74.06 420 GLU A O 1
ATOM 3256 N N . GLU A 1 421 ? -12.097 -31.150 -1.353 1.00 75.00 421 GLU A N 1
ATOM 3257 C CA . GLU A 1 421 ? -12.387 -30.397 -0.123 1.00 75.00 421 GLU A CA 1
ATOM 3258 C C . GLU A 1 421 ? -13.353 -29.228 -0.402 1.00 75.00 421 GLU A C 1
ATOM 3260 O O . GLU A 1 421 ? -14.343 -29.036 0.312 1.00 75.00 421 GLU A O 1
ATOM 3265 N N . THR A 1 422 ? -13.128 -28.500 -1.501 1.00 68.44 422 THR A N 1
ATOM 3266 C CA . THR A 1 422 ? -13.986 -27.392 -1.950 1.00 68.44 422 THR A CA 1
ATOM 3267 C C . THR A 1 422 ? -15.405 -27.844 -2.332 1.00 68.44 422 THR A C 1
ATOM 3269 O O . THR A 1 422 ? -16.356 -27.071 -2.175 1.00 68.44 422 THR A O 1
ATOM 3272 N N . VAL A 1 423 ? -15.591 -29.071 -2.832 1.00 59.78 423 VAL A N 1
ATOM 3273 C CA . VAL A 1 423 ? -16.922 -29.644 -3.113 1.00 59.78 423 VAL A CA 1
ATOM 3274 C C . VAL A 1 423 ? -17.624 -30.043 -1.813 1.00 59.78 423 VAL A C 1
ATOM 3276 O O . VAL A 1 423 ? -18.776 -29.655 -1.608 1.00 59.78 423 VAL A O 1
ATOM 3279 N N . CYS A 1 424 ? -16.927 -30.717 -0.895 1.00 55.81 424 CYS A N 1
ATOM 3280 C CA . CYS A 1 424 ? -17.466 -31.119 0.407 1.00 55.81 424 CYS A CA 1
ATOM 3281 C C . CYS A 1 424 ? -17.974 -29.923 1.238 1.00 55.81 424 CYS A C 1
ATOM 3283 O O . CYS A 1 424 ? -19.068 -29.974 1.806 1.00 55.81 424 CYS A O 1
ATOM 3285 N N . VAL A 1 425 ? -17.235 -28.806 1.265 1.00 56.72 425 VAL A N 1
ATOM 3286 C CA . VAL A 1 425 ? -17.659 -27.574 1.966 1.00 56.72 425 VAL A CA 1
ATOM 3287 C C . VAL A 1 425 ? -18.920 -26.958 1.336 1.00 56.72 425 VAL A C 1
ATOM 3289 O O . VAL A 1 425 ? -19.804 -26.477 2.054 1.00 56.72 425 VAL A O 1
ATOM 3292 N N . LYS A 1 426 ? -19.067 -27.014 0.004 1.00 44.88 426 LYS A N 1
ATOM 3293 C CA . LYS A 1 426 ? -20.284 -26.552 -0.697 1.00 44.88 426 LYS A CA 1
ATOM 3294 C C . LYS A 1 426 ? -21.501 -27.428 -0.384 1.00 44.88 426 LYS A C 1
ATOM 3296 O O . LYS A 1 426 ? -22.592 -26.898 -0.196 1.00 44.88 426 LYS A O 1
ATOM 3301 N N . GLN A 1 427 ? -21.321 -28.745 -0.278 1.00 38.56 427 GLN A N 1
ATOM 3302 C CA . GLN A 1 427 ? -22.401 -29.662 0.102 1.00 38.56 427 GLN A CA 1
ATOM 3303 C C . GLN A 1 427 ? -22.855 -29.412 1.549 1.00 38.56 427 GLN A C 1
ATOM 3305 O O . GLN A 1 427 ? -24.038 -29.153 1.778 1.00 38.56 427 GLN A O 1
ATOM 3310 N N . ASN A 1 428 ? -21.924 -29.350 2.508 1.00 39.94 428 ASN A N 1
ATOM 3311 C CA . ASN A 1 428 ? -22.242 -29.062 3.914 1.00 39.94 428 ASN A CA 1
ATOM 3312 C C . ASN A 1 428 ? -22.938 -27.704 4.123 1.00 39.94 428 ASN A C 1
ATOM 3314 O O . ASN A 1 428 ? -23.826 -27.602 4.967 1.00 39.94 428 ASN A O 1
ATOM 3318 N N . THR A 1 429 ? -22.586 -26.671 3.348 1.00 38.09 429 THR A N 1
ATOM 3319 C CA . THR A 1 429 ? -23.285 -25.374 3.413 1.00 38.09 429 THR A CA 1
ATOM 3320 C C . THR A 1 429 ? -24.674 -25.408 2.768 1.00 38.09 429 THR A C 1
ATOM 3322 O O . THR A 1 429 ? -25.578 -24.750 3.279 1.00 38.09 429 THR A O 1
ATOM 3325 N N . SER A 1 430 ? -24.895 -26.209 1.717 1.00 30.16 430 SER A N 1
ATOM 3326 C CA . SER A 1 430 ? -26.234 -26.389 1.125 1.00 30.16 430 SER A CA 1
ATOM 3327 C C . SER A 1 430 ? -27.213 -27.133 2.046 1.00 30.16 430 SER A C 1
ATOM 3329 O O . SER A 1 430 ? -28.366 -26.730 2.159 1.00 30.16 430 SER A O 1
ATOM 3331 N N . HIS A 1 431 ? -26.752 -28.139 2.801 1.00 31.92 431 HIS A N 1
ATOM 3332 C CA . HIS A 1 431 ? -27.582 -28.892 3.757 1.00 31.92 431 HIS A CA 1
ATOM 3333 C C . HIS A 1 431 ? -28.024 -28.096 5.004 1.00 31.92 431 HIS A C 1
ATOM 3335 O O . HIS A 1 431 ? -28.771 -28.623 5.828 1.00 31.92 431 HIS A O 1
ATOM 3341 N N . LEU A 1 432 ? -27.565 -26.849 5.165 1.00 32.75 432 LEU A N 1
ATOM 3342 C CA . LEU A 1 432 ? -27.936 -25.959 6.272 1.00 32.75 432 LEU A CA 1
ATOM 3343 C C . LEU A 1 432 ? -28.922 -24.850 5.866 1.00 32.75 432 LEU A C 1
ATOM 3345 O O . LEU A 1 432 ? -29.372 -24.098 6.732 1.00 32.75 432 LEU A O 1
ATOM 3349 N N . GLN A 1 433 ? -29.295 -24.755 4.586 1.00 26.12 433 GLN A N 1
ATOM 3350 C CA . GLN A 1 433 ? -30.466 -23.979 4.177 1.00 26.12 433 GLN A CA 1
ATOM 3351 C C . GLN A 1 433 ? -31.730 -24.805 4.451 1.00 26.12 433 GLN A C 1
ATOM 3353 O O . GLN A 1 433 ? -31.783 -25.997 4.149 1.00 26.12 433 GLN A O 1
ATOM 3358 N N . ALA A 1 434 ? -32.747 -24.185 5.056 1.00 26.05 434 ALA A N 1
ATOM 3359 C CA . ALA A 1 434 ? -34.033 -24.846 5.262 1.00 26.05 434 ALA A CA 1
ATOM 3360 C C . ALA A 1 434 ? -34.698 -25.124 3.899 1.00 26.05 434 ALA A C 1
ATOM 3362 O O . ALA A 1 434 ? -34.645 -24.248 3.030 1.00 26.05 434 ALA A O 1
ATOM 3363 N N . PRO A 1 435 ? -35.322 -26.298 3.693 1.00 23.91 435 PRO A N 1
ATOM 3364 C CA . PRO A 1 435 ? -35.999 -26.594 2.438 1.00 23.91 435 PRO A CA 1
ATOM 3365 C C . PRO A 1 435 ? -37.189 -25.648 2.241 1.00 23.91 435 PRO A C 1
ATOM 3367 O O . PRO A 1 435 ? -38.040 -25.517 3.121 1.00 23.91 435 PRO A O 1
ATOM 3370 N N . SER A 1 436 ? -37.256 -25.009 1.075 1.00 26.64 436 SER A N 1
ATOM 3371 C CA . SER A 1 436 ? -38.493 -24.423 0.558 1.00 26.64 436 SER A CA 1
ATOM 3372 C C . SER A 1 436 ? -39.495 -25.539 0.245 1.00 26.64 436 SER A C 1
ATOM 3374 O O . SER A 1 436 ? -39.099 -26.597 -0.238 1.00 26.64 436 SER A O 1
ATOM 3376 N N . GLU A 1 437 ? -40.783 -25.317 0.519 1.00 32.88 437 GLU A N 1
ATOM 3377 C CA . GLU A 1 437 ? -41.803 -26.384 0.475 1.00 32.88 437 GLU A CA 1
ATOM 3378 C C . GLU A 1 437 ? -42.164 -26.880 -0.943 1.00 32.88 437 GLU A C 1
ATOM 3380 O O . GLU A 1 437 ? -42.802 -27.923 -1.067 1.00 32.88 437 GLU A O 1
ATOM 3385 N N . ASP A 1 438 ? -41.699 -26.201 -1.998 1.00 30.67 438 ASP A N 1
ATOM 3386 C CA . ASP A 1 438 ? -41.841 -26.606 -3.402 1.00 30.67 438 ASP A CA 1
ATOM 3387 C C . ASP A 1 438 ? -40.468 -26.879 -4.050 1.00 30.67 438 ASP A C 1
ATOM 3389 O O . ASP A 1 438 ? -39.856 -25.978 -4.620 1.00 30.67 438 ASP A O 1
ATOM 3393 N N . ASP A 1 439 ? -39.996 -28.130 -3.986 1.00 27.14 439 ASP A N 1
ATOM 3394 C CA . ASP A 1 439 ? -39.268 -28.762 -5.102 1.00 27.14 439 ASP A CA 1
ATOM 3395 C C . ASP A 1 439 ? -39.247 -30.298 -4.947 1.00 27.14 439 ASP A C 1
ATOM 3397 O O . ASP A 1 439 ? -38.737 -30.856 -3.970 1.00 27.14 439 ASP A O 1
ATOM 3401 N N . SER A 1 440 ? -39.843 -31.020 -5.901 1.00 26.14 440 SER A N 1
ATOM 3402 C CA . SER A 1 440 ? -40.048 -32.471 -5.796 1.00 26.14 440 SER A CA 1
ATOM 3403 C C . SER A 1 440 ? -38.863 -33.265 -6.359 1.00 26.14 440 SER A C 1
ATOM 3405 O O . SER A 1 440 ? -38.664 -33.315 -7.574 1.00 26.14 440 SER A O 1
ATOM 3407 N N . PHE A 1 441 ? -38.123 -33.962 -5.493 1.00 23.64 441 PHE A N 1
ATOM 3408 C CA . PHE A 1 441 ? -37.057 -34.882 -5.908 1.00 23.64 441 PHE A CA 1
ATOM 3409 C C . PHE A 1 441 ? -37.581 -36.010 -6.815 1.00 23.64 441 PHE A C 1
ATOM 3411 O O . PHE A 1 441 ? -38.365 -36.855 -6.381 1.00 23.64 441 PHE A O 1
ATOM 3418 N N . VAL A 1 442 ? -37.051 -36.093 -8.039 1.00 24.11 442 VAL A N 1
ATOM 3419 C CA . VAL A 1 442 ? -37.137 -37.288 -8.894 1.00 24.11 442 VAL A CA 1
ATOM 3420 C C . VAL A 1 442 ? -35.784 -37.996 -8.877 1.00 24.11 442 VAL A C 1
ATOM 3422 O O . VAL A 1 442 ? -34.809 -37.511 -9.448 1.00 24.11 442 VAL A O 1
ATOM 3425 N N . SER A 1 443 ? -35.710 -39.157 -8.226 1.00 22.64 443 SER A N 1
ATOM 3426 C CA . SER A 1 443 ? -34.519 -40.009 -8.236 1.00 22.64 443 SER A CA 1
ATOM 3427 C C . SER A 1 443 ? -34.458 -40.848 -9.517 1.00 22.64 443 SER A C 1
ATOM 3429 O O . SER A 1 443 ? -35.277 -41.738 -9.741 1.00 22.64 443 SER A O 1
ATOM 3431 N N . VAL A 1 444 ? -33.459 -40.587 -10.365 1.00 25.67 444 VAL A N 1
ATOM 3432 C CA . VAL A 1 444 ? -33.228 -41.346 -11.605 1.00 25.67 444 VAL A CA 1
ATOM 3433 C C . VAL A 1 444 ? -32.134 -42.392 -11.377 1.00 25.67 444 VAL A C 1
ATOM 3435 O O . VAL A 1 444 ? -30.951 -42.068 -11.315 1.00 25.67 444 VAL A O 1
ATOM 3438 N N . HIS A 1 445 ? -32.535 -43.660 -11.267 1.00 27.14 445 HIS A N 1
ATOM 3439 C CA . HIS A 1 445 ? -31.637 -44.814 -11.148 1.00 27.14 445 HIS A CA 1
ATOM 3440 C C . HIS A 1 445 ? -31.590 -45.638 -12.451 1.00 27.14 445 HIS A C 1
ATOM 3442 O O . HIS A 1 445 ? -32.014 -46.791 -12.467 1.00 27.14 445 HIS A O 1
ATOM 3448 N N . ASP A 1 446 ? -31.058 -45.071 -13.539 1.00 27.92 446 ASP A N 1
ATOM 3449 C CA . ASP A 1 446 ? -30.698 -45.843 -14.743 1.00 27.92 446 ASP A CA 1
ATOM 3450 C C . ASP A 1 446 ? -29.516 -45.197 -15.509 1.00 27.92 446 ASP A C 1
ATOM 3452 O O . ASP A 1 446 ? -29.639 -44.055 -15.962 1.00 27.92 446 ASP A O 1
ATOM 3456 N N . PRO A 1 447 ? -28.372 -45.892 -15.691 1.00 28.25 447 PRO A N 1
ATOM 3457 C CA . PRO A 1 447 ? -27.250 -45.413 -16.505 1.00 28.25 447 PRO A CA 1
ATOM 3458 C C . PRO A 1 447 ? -27.498 -45.309 -18.026 1.00 28.25 447 PRO A C 1
ATOM 3460 O O . PRO A 1 447 ? -26.616 -44.822 -18.734 1.00 28.25 447 PRO A O 1
ATOM 3463 N N . HIS A 1 448 ? -28.626 -45.785 -18.571 1.00 32.88 448 HIS A N 1
ATOM 3464 C CA . HIS A 1 448 ? -28.758 -46.032 -20.018 1.00 32.88 448 HIS A CA 1
ATOM 3465 C C . HIS A 1 448 ? -29.311 -44.901 -20.911 1.00 32.88 448 HIS A C 1
ATOM 3467 O O . HIS A 1 448 ? -29.373 -45.092 -22.127 1.00 32.88 448 HIS A O 1
ATOM 3473 N N . GLN A 1 449 ? -29.648 -43.711 -20.397 1.00 30.98 449 GLN A N 1
ATOM 3474 C CA . GLN A 1 449 ? -30.191 -42.607 -21.225 1.00 30.98 449 GLN A CA 1
ATOM 3475 C C . GLN A 1 449 ? -29.173 -41.521 -21.630 1.00 30.98 449 GLN A C 1
ATOM 3477 O O . GLN A 1 449 ? -29.491 -40.337 -21.683 1.00 30.98 449 GLN A O 1
ATOM 3482 N N . MET A 1 450 ? -27.951 -41.921 -21.998 1.00 30.75 450 MET A N 1
ATOM 3483 C CA . MET A 1 450 ? -26.897 -41.019 -22.496 1.00 30.75 450 MET A CA 1
ATOM 3484 C C . MET A 1 450 ? -26.681 -41.144 -24.020 1.00 30.75 450 MET A C 1
ATOM 3486 O O . MET A 1 450 ? -25.563 -41.364 -24.482 1.00 30.75 450 MET A O 1
ATOM 3490 N N . ALA A 1 451 ? -27.761 -41.064 -24.813 1.00 30.28 451 ALA A N 1
ATOM 3491 C CA . ALA A 1 451 ? -27.710 -41.315 -26.265 1.00 30.28 451 ALA A CA 1
ATOM 3492 C C . ALA A 1 451 ? -28.772 -40.582 -27.127 1.00 30.28 451 ALA A C 1
ATOM 3494 O O . ALA A 1 451 ? -29.123 -41.068 -28.202 1.00 30.28 451 ALA A O 1
ATOM 3495 N N . ALA A 1 452 ? -29.299 -39.425 -26.702 1.00 29.53 452 ALA A N 1
ATOM 3496 C CA . ALA A 1 452 ? -30.228 -38.632 -27.522 1.00 29.53 452 ALA A CA 1
ATOM 3497 C C . ALA A 1 452 ? -30.077 -37.112 -27.314 1.00 29.53 452 ALA A C 1
ATOM 3499 O O . ALA A 1 452 ? -29.756 -36.661 -26.222 1.00 29.53 452 ALA A O 1
ATOM 3500 N N . VAL A 1 453 ? -30.389 -36.338 -28.365 1.00 26.67 453 VAL A N 1
ATOM 3501 C CA . VAL A 1 453 ? -30.387 -34.855 -28.425 1.00 26.67 453 VAL A CA 1
ATOM 3502 C C . VAL A 1 453 ? -28.997 -34.189 -28.514 1.00 26.67 453 VAL A C 1
ATOM 3504 O O . VAL A 1 453 ? -28.650 -33.290 -27.755 1.00 26.67 453 VAL A O 1
ATOM 3507 N N . LEU A 1 454 ? -28.238 -34.543 -29.560 1.00 24.66 454 LEU A N 1
ATOM 3508 C CA . LEU A 1 454 ? -27.201 -33.674 -30.141 1.00 24.66 454 LEU A CA 1
ATOM 3509 C C . LEU A 1 454 ? -27.432 -33.473 -31.650 1.00 24.66 454 LEU A C 1
ATOM 3511 O O . LEU A 1 454 ? -26.802 -34.134 -32.469 1.00 24.66 454 LEU A O 1
ATOM 3515 N N . GLN A 1 455 ? -28.280 -32.489 -31.992 1.00 26.73 455 GLN A N 1
ATOM 3516 C CA . GLN A 1 455 ? -28.369 -31.868 -33.333 1.00 26.73 455 GLN A CA 1
ATOM 3517 C C . GLN A 1 455 ? -28.694 -32.860 -34.495 1.00 26.73 455 GLN A C 1
ATOM 3519 O O . GLN A 1 455 ? -29.039 -34.011 -34.230 1.00 26.73 455 GLN A O 1
ATOM 3524 N N . PRO A 1 456 ? -28.647 -32.470 -35.792 1.00 35.00 456 PRO A N 1
ATOM 3525 C CA . PRO A 1 456 ? -28.689 -31.133 -36.399 1.00 35.00 456 PRO A CA 1
ATOM 3526 C C . PRO A 1 456 ? -29.897 -30.919 -37.335 1.00 35.00 456 PRO A C 1
ATOM 3528 O O . PRO A 1 456 ? -30.557 -31.865 -37.757 1.00 35.00 456 PRO A O 1
ATOM 3531 N N . LEU A 1 457 ? -30.108 -29.676 -37.787 1.00 23.48 457 LEU A N 1
ATOM 3532 C CA . LEU A 1 457 ? -30.822 -29.424 -39.046 1.00 23.48 457 LEU A CA 1
ATOM 3533 C C . LEU A 1 457 ? -30.236 -28.214 -39.791 1.00 23.48 457 LEU A C 1
ATOM 3535 O O . LEU A 1 457 ? -30.666 -27.076 -39.639 1.00 23.48 457 LEU A O 1
ATOM 3539 N N . ASN A 1 458 ? -29.219 -28.485 -40.611 1.00 24.72 458 ASN A N 1
ATOM 3540 C CA . ASN A 1 458 ? -28.600 -27.513 -41.509 1.00 24.72 458 ASN A CA 1
ATOM 3541 C C . ASN A 1 458 ? -29.036 -27.805 -42.955 1.00 24.72 458 ASN A C 1
ATOM 3543 O O . ASN A 1 458 ? -28.449 -28.675 -43.604 1.00 24.72 458 ASN A O 1
ATOM 3547 N N . GLN A 1 459 ? -30.090 -27.129 -43.437 1.00 25.75 459 GLN A N 1
ATOM 3548 C CA . GLN A 1 459 ? -30.477 -27.107 -44.858 1.00 25.75 459 GLN A CA 1
ATOM 3549 C C . GLN A 1 459 ? -31.508 -26.008 -45.193 1.00 25.75 459 GLN A C 1
ATOM 3551 O O . GLN A 1 459 ? -32.668 -26.059 -44.794 1.00 25.75 459 GLN A O 1
ATOM 3556 N N . GLN A 1 460 ? -31.079 -25.036 -46.003 1.00 30.50 460 GLN A N 1
ATOM 3557 C CA . GLN A 1 460 ? -31.935 -24.235 -46.900 1.00 30.50 460 GLN A CA 1
ATOM 3558 C C . GLN A 1 460 ? -32.357 -25.117 -48.122 1.00 30.50 460 GLN A C 1
ATOM 3560 O O . GLN A 1 460 ? -31.834 -26.232 -48.203 1.00 30.50 460 GLN A O 1
ATOM 3565 N N . PRO A 1 461 ? -33.198 -24.702 -49.116 1.00 31.27 461 PRO A N 1
ATOM 3566 C CA . PRO A 1 461 ? -33.677 -23.337 -49.420 1.00 31.27 461 PRO A CA 1
ATOM 3567 C C . PRO A 1 461 ? -35.125 -23.183 -49.976 1.00 31.27 461 PRO A C 1
ATOM 3569 O O . PRO A 1 461 ? -35.781 -24.151 -50.362 1.00 31.27 461 PRO A O 1
ATOM 3572 N N . LYS A 1 462 ? -35.558 -21.924 -50.188 1.00 25.20 462 LYS A N 1
ATOM 3573 C CA . LYS A 1 462 ? -36.231 -21.451 -51.430 1.00 25.20 462 LYS A CA 1
ATOM 3574 C C . LYS A 1 462 ? -36.243 -19.911 -51.524 1.00 25.20 462 LYS A C 1
ATOM 3576 O O . LYS A 1 462 ? -35.817 -19.238 -50.593 1.00 25.20 462 LYS A O 1
ATOM 3581 N N . LEU A 1 463 ? -36.568 -19.368 -52.704 1.00 23.81 463 LEU A N 1
ATOM 3582 C CA . LEU A 1 463 ? -36.072 -18.063 -53.195 1.00 23.81 463 LEU A CA 1
ATOM 3583 C C . LEU A 1 463 ? -37.056 -17.425 -54.210 1.00 23.81 463 LEU A C 1
ATOM 3585 O O . LEU A 1 463 ? -37.857 -18.167 -54.775 1.00 23.81 463 LEU A O 1
ATOM 3589 N N . LYS A 1 464 ? -36.870 -16.124 -54.539 1.00 24.31 464 LYS A N 1
ATOM 3590 C CA . LYS A 1 464 ? -37.480 -15.331 -55.659 1.00 24.31 464 LYS A CA 1
ATOM 3591 C C . LYS A 1 464 ? -38.926 -14.827 -55.438 1.00 24.31 464 LYS A C 1
ATOM 3593 O O . LYS A 1 464 ? -39.669 -15.476 -54.720 1.00 24.31 464 LYS A O 1
ATOM 3598 N N . LEU A 1 465 ? -39.415 -13.707 -56.011 1.00 22.66 465 LEU A N 1
ATOM 3599 C CA . LEU A 1 465 ? -38.907 -12.564 -56.837 1.00 22.66 465 LEU A CA 1
ATOM 3600 C C . LEU A 1 465 ? -39.743 -11.315 -56.396 1.00 22.66 465 LEU A C 1
ATOM 3602 O O . LEU A 1 465 ? -40.918 -11.481 -56.105 1.00 22.66 465 LEU A O 1
ATOM 3606 N N . CYS A 1 466 ? -39.215 -10.106 -56.143 1.00 22.45 466 CYS A N 1
ATOM 3607 C CA . CYS A 1 466 ? -38.637 -9.079 -57.041 1.00 22.45 466 CYS A CA 1
ATOM 3608 C C . CYS A 1 466 ? -39.639 -8.278 -57.912 1.00 22.45 466 CYS A C 1
ATOM 3610 O O . CYS A 1 466 ? -40.348 -8.871 -58.715 1.00 22.45 466 CYS A O 1
ATOM 3612 N N . ILE A 1 467 ? -39.558 -6.936 -57.844 1.00 21.56 467 ILE A N 1
ATOM 3613 C CA . ILE A 1 467 ? -39.665 -5.952 -58.953 1.00 21.56 467 ILE A CA 1
ATOM 3614 C C . ILE A 1 467 ? -38.872 -4.682 -58.535 1.00 21.56 467 ILE A C 1
ATOM 3616 O O . ILE A 1 467 ? -38.530 -4.545 -57.360 1.00 21.56 467 ILE A O 1
ATOM 3620 N N . LYS A 1 468 ? -38.446 -3.821 -59.480 1.00 23.44 468 LYS A N 1
ATOM 3621 C CA . LYS A 1 468 ? -37.312 -2.879 -59.292 1.00 23.44 468 LYS A CA 1
ATOM 3622 C C . LYS A 1 468 ? -37.404 -1.599 -60.154 1.00 23.44 468 LYS A C 1
ATOM 3624 O O . LYS A 1 468 ? -38.065 -1.630 -61.186 1.00 23.44 468 LYS A O 1
ATOM 3629 N N . SER A 1 469 ? -36.607 -0.576 -59.790 1.00 24.14 469 SER A N 1
ATOM 3630 C CA . SER A 1 469 ? -35.993 0.538 -60.582 1.00 24.14 469 SER A CA 1
ATOM 3631 C C . SER A 1 469 ? -36.334 1.951 -60.061 1.00 24.14 469 SER A C 1
ATOM 3633 O O . SER A 1 469 ? -37.471 2.177 -59.666 1.00 24.14 469 SER A O 1
ATOM 3635 N N . GLY A 1 470 ? -35.418 2.937 -59.985 1.00 25.23 470 GLY A N 1
ATOM 3636 C CA . GLY A 1 470 ? -33.966 3.029 -60.311 1.00 25.23 470 GLY A CA 1
ATOM 3637 C C . GLY A 1 470 ? -33.209 3.898 -59.263 1.00 25.23 470 GLY A C 1
ATOM 3638 O O . GLY A 1 470 ? -33.530 3.750 -58.092 1.00 25.23 470 GLY A O 1
ATOM 3639 N N . ASN A 1 471 ? -32.301 4.866 -59.515 1.00 27.06 471 ASN A N 1
ATOM 3640 C CA . ASN A 1 471 ? -31.235 5.183 -60.514 1.00 27.06 471 ASN A CA 1
ATOM 3641 C C . ASN A 1 471 ? -30.830 6.685 -60.290 1.00 27.06 471 ASN A C 1
ATOM 3643 O O . ASN A 1 471 ? -31.729 7.458 -59.985 1.00 27.06 471 ASN A O 1
ATOM 3647 N N . VAL A 1 472 ? -29.604 7.248 -60.394 1.00 31.20 472 VAL A N 1
ATOM 3648 C CA . VAL A 1 472 ? -28.214 6.865 -60.788 1.00 31.20 472 VAL A CA 1
ATOM 3649 C C . VAL A 1 472 ? -27.202 7.623 -59.861 1.00 31.20 472 VAL A C 1
ATOM 3651 O O . VAL A 1 472 ? -27.553 8.718 -59.422 1.00 31.20 472 VAL A O 1
ATOM 3654 N N . PRO A 1 473 ? -25.974 7.129 -59.551 1.00 36.25 473 PRO A N 1
ATOM 3655 C CA . PRO A 1 473 ? -25.067 7.743 -58.551 1.00 36.25 473 PRO A CA 1
ATOM 3656 C C . PRO A 1 473 ? -23.780 8.434 -59.089 1.00 36.25 473 PRO A C 1
ATOM 3658 O O . PRO A 1 473 ? -23.356 8.174 -60.212 1.00 36.25 473 PRO A O 1
ATOM 3661 N N . GLY A 1 474 ? -23.076 9.186 -58.216 1.00 35.81 474 GLY A N 1
ATOM 3662 C CA . GLY A 1 474 ? -21.602 9.369 -58.255 1.00 35.81 474 GLY A CA 1
ATOM 3663 C C . GLY A 1 474 ? -21.043 10.809 -58.319 1.00 35.81 474 GLY A C 1
ATOM 3664 O O . GLY A 1 474 ? -21.284 11.515 -59.290 1.00 35.81 474 GLY A O 1
ATOM 3665 N N . ALA A 1 475 ? -20.227 11.228 -57.327 1.00 27.00 475 ALA A N 1
ATOM 3666 C CA . ALA A 1 475 ? -19.476 12.511 -57.364 1.00 27.00 475 ALA A CA 1
ATOM 3667 C C . ALA A 1 475 ? -18.234 12.648 -56.431 1.00 27.00 475 ALA A C 1
ATOM 3669 O O . ALA A 1 475 ? -17.581 13.693 -56.431 1.00 27.00 475 ALA A O 1
ATOM 3670 N N . ALA A 1 476 ? -17.874 11.644 -55.620 1.00 31.16 476 ALA A N 1
ATOM 3671 C CA . ALA A 1 476 ? -16.951 11.785 -54.473 1.00 31.16 476 ALA A CA 1
ATOM 3672 C C . ALA A 1 476 ? -15.434 11.898 -54.806 1.00 31.16 476 ALA A C 1
ATOM 3674 O O . ALA A 1 476 ? -14.601 11.382 -54.069 1.00 31.16 476 ALA A O 1
ATOM 3675 N N . CYS A 1 477 ? -15.052 12.540 -55.918 1.00 34.41 477 CYS A N 1
ATOM 3676 C CA . CYS A 1 477 ? -13.710 12.409 -56.519 1.00 34.41 477 CYS A CA 1
ATOM 3677 C C . CYS A 1 477 ? -12.911 13.728 -56.687 1.00 34.41 477 CYS A C 1
ATOM 3679 O O . CYS A 1 477 ? -11.788 13.704 -57.181 1.00 34.41 477 CYS A O 1
ATOM 3681 N N . VAL A 1 478 ? -13.457 14.898 -56.308 1.00 27.39 478 VAL A N 1
ATOM 3682 C CA . VAL A 1 478 ? -12.869 16.203 -56.712 1.00 27.39 478 VAL A CA 1
ATOM 3683 C C . VAL A 1 478 ? -12.266 17.031 -55.569 1.00 27.39 478 VAL A C 1
ATOM 3685 O O . VAL A 1 478 ? -11.118 17.463 -55.676 1.00 27.39 478 VAL A O 1
ATOM 3688 N N . PHE A 1 479 ? -12.983 17.279 -54.464 1.00 27.09 479 PHE A N 1
ATOM 3689 C CA . PHE A 1 479 ? -12.533 18.290 -53.483 1.00 27.09 479 PHE A CA 1
ATOM 3690 C C . PHE A 1 479 ? -11.374 17.866 -52.563 1.00 27.09 479 PHE A C 1
ATOM 3692 O O . PHE A 1 479 ? -10.793 18.703 -51.873 1.00 27.09 479 PHE A O 1
ATOM 3699 N N . GLN A 1 480 ? -10.935 16.610 -52.672 1.00 32.66 480 GLN A N 1
ATOM 3700 C CA . GLN A 1 480 ? -9.668 16.114 -52.122 1.00 32.66 480 GLN A CA 1
ATOM 3701 C C . GLN A 1 480 ? -8.428 16.826 -52.726 1.00 32.66 480 GLN A C 1
ATOM 3703 O O . GLN A 1 480 ? -7.319 16.636 -52.238 1.00 32.66 480 GLN A O 1
ATOM 3708 N N . ARG A 1 481 ? -8.601 17.664 -53.768 1.00 28.97 481 ARG A N 1
ATOM 3709 C CA . ARG A 1 481 ? -7.536 18.428 -54.451 1.00 28.97 481 ARG A CA 1
ATOM 3710 C C . ARG A 1 481 ? -7.388 19.911 -54.067 1.00 28.97 481 ARG A C 1
ATOM 3712 O O . ARG A 1 481 ? -6.465 20.540 -54.571 1.00 28.97 481 ARG A O 1
ATOM 3719 N N . VAL A 1 482 ? -8.277 20.498 -53.254 1.00 27.08 482 VAL A N 1
ATOM 3720 C CA . VAL A 1 482 ? -8.291 21.970 -53.037 1.00 27.08 482 VAL A CA 1
ATOM 3721 C C . VAL A 1 482 ? -7.757 22.388 -51.663 1.00 27.08 482 VAL A C 1
ATOM 3723 O O . VAL A 1 482 ? -7.058 23.394 -51.554 1.00 27.08 482 VAL A O 1
ATOM 3726 N N . ALA A 1 483 ? -8.021 21.607 -50.610 1.00 30.97 483 ALA A N 1
ATOM 3727 C CA . ALA A 1 483 ? -7.542 21.915 -49.256 1.00 30.97 483 ALA A CA 1
ATOM 3728 C C . ALA A 1 483 ? -6.001 21.915 -49.138 1.00 30.97 483 ALA A C 1
ATOM 3730 O O . ALA A 1 483 ? -5.449 22.602 -48.283 1.00 30.97 483 ALA A O 1
ATOM 3731 N N . SER A 1 484 ? -5.309 21.212 -50.039 1.00 28.55 484 SER A N 1
ATOM 3732 C CA . SER A 1 484 ? -3.845 21.160 -50.153 1.00 28.55 484 SER A CA 1
ATOM 3733 C C . SER A 1 484 ? -3.180 22.481 -50.571 1.00 28.55 484 SER A C 1
ATOM 3735 O O . SER A 1 484 ? -1.958 22.571 -50.521 1.00 28.55 484 SER A O 1
ATOM 3737 N N . VAL A 1 485 ? -3.943 23.502 -50.985 1.00 25.84 485 VAL A N 1
ATOM 3738 C CA . VAL A 1 485 ? -3.393 24.770 -51.509 1.00 25.84 485 VAL A CA 1
ATOM 3739 C C . VAL A 1 485 ? -3.310 25.871 -50.442 1.00 25.84 485 VAL A C 1
ATOM 3741 O O . VAL A 1 485 ? -2.390 26.684 -50.457 1.00 25.84 485 VAL A O 1
ATOM 3744 N N . ALA A 1 486 ? -4.241 25.903 -49.482 1.00 27.61 486 ALA A N 1
ATOM 3745 C CA . ALA A 1 486 ? -4.372 27.012 -48.526 1.00 27.61 486 ALA A CA 1
ATOM 3746 C C . ALA A 1 486 ? -3.345 27.000 -47.370 1.00 27.61 486 ALA A C 1
ATOM 3748 O O . ALA A 1 486 ? -3.348 27.906 -46.539 1.00 27.61 486 ALA A O 1
ATOM 3749 N N . ALA A 1 487 ? -2.465 25.995 -47.309 1.00 27.02 487 ALA A N 1
ATOM 3750 C CA . ALA A 1 487 ? -1.391 25.912 -46.316 1.00 27.02 487 ALA A CA 1
ATOM 3751 C C . ALA A 1 487 ? -0.266 26.947 -46.541 1.00 27.02 487 ALA A C 1
ATOM 3753 O O . ALA A 1 487 ? 0.514 27.227 -45.627 1.00 27.02 487 ALA A O 1
ATOM 3754 N N . ASN A 1 488 ? -0.186 27.540 -47.736 1.00 26.14 488 ASN A N 1
ATOM 3755 C CA . ASN A 1 488 ? 0.907 28.429 -48.109 1.00 26.14 488 ASN A CA 1
ATOM 3756 C C . ASN A 1 488 ? 0.646 29.894 -47.672 1.00 26.14 488 ASN A C 1
ATOM 3758 O O . ASN A 1 488 ? -0.128 30.617 -48.291 1.00 26.14 488 ASN A O 1
ATOM 3762 N N . GLU A 1 489 ? 1.395 30.329 -46.642 1.00 22.16 489 GLU A N 1
ATOM 3763 C CA . GLU A 1 489 ? 1.928 31.707 -46.467 1.00 22.16 489 GLU A CA 1
ATOM 3764 C C . GLU A 1 489 ? 1.247 32.763 -45.527 1.00 22.16 489 GLU A C 1
ATOM 3766 O O . GLU A 1 489 ? 1.480 33.961 -45.685 1.00 22.16 489 GLU A O 1
ATOM 3771 N N . ARG A 1 490 ? 0.643 32.325 -44.394 1.00 33.06 490 ARG A N 1
ATOM 3772 C CA . ARG A 1 490 ? 0.510 33.065 -43.076 1.00 33.06 490 ARG A CA 1
ATOM 3773 C C . ARG A 1 490 ? -0.581 34.191 -42.982 1.00 33.06 490 ARG A C 1
ATOM 3775 O O . ARG A 1 490 ? -1.006 34.700 -44.009 1.00 33.06 490 ARG A O 1
ATOM 3782 N N . LYS A 1 491 ? -1.171 34.566 -41.808 1.00 23.56 491 LYS A N 1
ATOM 3783 C CA . LYS A 1 491 ? -0.759 35.658 -40.842 1.00 23.56 491 LYS A CA 1
ATOM 3784 C C . LYS A 1 491 ? -1.847 36.011 -39.745 1.00 23.56 491 LYS A C 1
ATOM 3786 O O . LYS A 1 491 ? -2.963 36.326 -40.129 1.00 23.56 491 LYS A O 1
ATOM 3791 N N . VAL A 1 492 ? -1.452 36.141 -38.453 1.00 24.92 492 VAL A N 1
ATOM 3792 C CA . VAL A 1 492 ? -1.863 37.145 -37.386 1.00 24.92 492 VAL A CA 1
ATOM 3793 C C . VAL A 1 492 ? -3.263 37.115 -36.647 1.00 24.92 492 VAL A C 1
ATOM 3795 O O . VAL A 1 492 ? -4.259 36.687 -37.216 1.00 24.92 492 VAL A O 1
ATOM 3798 N N . PHE A 1 493 ? -3.307 37.560 -35.354 1.00 34.56 493 PHE A N 1
ATOM 3799 C CA . PHE A 1 493 ? -4.371 37.446 -34.285 1.00 34.56 493 PHE A CA 1
ATOM 3800 C C . PHE A 1 493 ? -4.330 38.588 -33.189 1.00 34.56 493 PHE A C 1
ATOM 3802 O O . PHE A 1 493 ? -3.377 39.358 -33.254 1.00 34.56 493 PHE A O 1
ATOM 3809 N N . ILE A 1 494 ? -5.260 38.663 -32.177 1.00 25.02 494 ILE A N 1
ATOM 3810 C CA . ILE A 1 494 ? -5.168 39.321 -30.798 1.00 25.02 494 ILE A CA 1
ATOM 3811 C C . ILE A 1 494 ? -6.425 39.048 -29.861 1.00 25.02 494 ILE A C 1
ATOM 3813 O O . ILE A 1 494 ? -7.445 38.633 -30.406 1.00 25.02 494 ILE A O 1
ATOM 3817 N N . LEU A 1 495 ? -6.373 39.198 -28.495 1.00 34.62 495 LEU A N 1
ATOM 3818 C CA . LEU A 1 495 ? -7.368 38.705 -27.455 1.00 34.62 495 LEU A CA 1
ATOM 3819 C C . LEU A 1 495 ? -7.411 39.410 -26.027 1.00 34.62 495 LEU A C 1
ATOM 3821 O O . LEU A 1 495 ? -6.406 40.005 -25.651 1.00 34.62 495 LEU A O 1
ATOM 3825 N N . HIS A 1 496 ? -8.485 39.164 -25.208 1.00 27.33 496 HIS A N 1
ATOM 3826 C CA . HIS A 1 496 ? -8.607 38.949 -23.701 1.00 27.33 496 HIS A CA 1
ATOM 3827 C C . HIS A 1 496 ? -9.526 39.810 -22.742 1.00 27.33 496 HIS A C 1
ATOM 3829 O O . HIS A 1 496 ? -10.004 40.877 -23.112 1.00 27.33 496 HIS A O 1
ATOM 3835 N N . ASP A 1 497 ? -9.796 39.261 -21.526 1.00 36.69 497 ASP A N 1
ATOM 3836 C CA . ASP A 1 497 ? -10.854 39.506 -20.481 1.00 36.69 497 ASP A CA 1
ATOM 3837 C C . ASP A 1 497 ? -10.372 39.224 -19.002 1.00 36.69 497 ASP A C 1
ATOM 3839 O O . ASP A 1 497 ? -9.385 38.496 -18.883 1.00 36.69 497 ASP A O 1
ATOM 3843 N N . GLU A 1 498 ? -11.041 39.743 -17.928 1.00 29.97 498 GLU A N 1
ATOM 3844 C CA . GLU A 1 498 ? -11.001 39.288 -16.487 1.00 29.97 498 GLU A CA 1
ATOM 3845 C C . GLU A 1 498 ? -12.179 39.797 -15.556 1.00 29.97 498 GLU A C 1
ATOM 3847 O O . GLU A 1 498 ? -12.211 40.975 -15.194 1.00 29.97 498 GLU A O 1
ATOM 3852 N N . GLY A 1 499 ? -13.036 38.894 -15.017 1.00 28.80 499 GLY A N 1
ATOM 3853 C CA . GLY A 1 499 ? -13.803 39.024 -13.728 1.00 28.80 499 GLY A CA 1
ATOM 3854 C C . GLY A 1 499 ? -15.185 39.747 -13.713 1.00 28.80 499 GLY A C 1
ATOM 3855 O O . GLY A 1 499 ? -15.543 40.402 -14.681 1.00 28.80 499 GLY A O 1
ATOM 3856 N N . GLU A 1 500 ? -16.038 39.728 -12.658 1.00 29.88 500 GLU A N 1
ATOM 3857 C CA . GLU A 1 500 ? -16.146 38.933 -11.395 1.00 29.88 500 GLU A CA 1
ATOM 3858 C C . GLU A 1 500 ? -17.558 39.117 -10.705 1.00 29.88 500 GLU A C 1
ATOM 3860 O O . GLU A 1 500 ? -18.452 39.746 -11.276 1.00 29.88 500 GLU A O 1
ATOM 3865 N N . ASN A 1 501 ? -17.818 38.563 -9.501 1.00 29.84 501 ASN A N 1
ATOM 3866 C CA . ASN A 1 501 ? -19.153 38.332 -8.900 1.00 29.84 501 ASN A CA 1
ATOM 3867 C C . ASN A 1 501 ? -19.785 39.454 -8.033 1.00 29.84 501 ASN A C 1
ATOM 3869 O O . ASN A 1 501 ? -19.360 39.682 -6.903 1.00 29.84 501 ASN A O 1
ATOM 3873 N N . ALA A 1 502 ? -20.939 39.991 -8.470 1.00 30.33 502 ALA A N 1
ATOM 3874 C CA . ALA A 1 502 ? -22.172 40.179 -7.662 1.00 30.33 502 ALA A CA 1
ATOM 3875 C C . ALA A 1 502 ? -23.265 40.923 -8.472 1.00 30.33 502 ALA A C 1
ATOM 3877 O O . ALA A 1 502 ? -23.293 42.146 -8.527 1.00 30.33 502 ALA A O 1
ATOM 3878 N N . THR A 1 503 ? -24.242 40.280 -9.110 1.00 30.00 503 THR A N 1
ATOM 3879 C CA . THR A 1 503 ? -24.587 38.846 -9.123 1.00 30.00 503 THR A CA 1
ATOM 3880 C C . THR A 1 503 ? -24.991 38.390 -10.530 1.00 30.00 503 THR A C 1
ATOM 3882 O O . THR A 1 503 ? -25.761 37.446 -10.658 1.00 30.00 503 THR A O 1
ATOM 3885 N N . ALA A 1 504 ? -24.584 39.120 -11.576 1.00 31.03 504 ALA A N 1
ATOM 3886 C CA . ALA A 1 504 ? -25.298 39.140 -12.848 1.00 31.03 504 ALA A CA 1
ATOM 3887 C C . ALA A 1 504 ? -24.430 38.975 -14.122 1.00 31.03 504 ALA A C 1
ATOM 3889 O O . ALA A 1 504 ? -24.607 39.762 -15.038 1.00 31.03 504 ALA A O 1
ATOM 3890 N N . ALA A 1 505 ? -23.552 37.978 -14.315 1.00 31.16 505 ALA A N 1
ATOM 3891 C CA . ALA A 1 505 ? -23.373 36.660 -13.666 1.00 31.16 505 ALA A CA 1
ATOM 3892 C C . ALA A 1 505 ? -24.677 35.866 -13.389 1.00 31.16 505 ALA A C 1
ATOM 3894 O O . ALA A 1 505 ? -24.698 34.925 -12.601 1.00 31.16 505 ALA A O 1
ATOM 3895 N N . ARG A 1 506 ? -25.756 36.306 -14.053 1.00 37.72 506 ARG A N 1
ATOM 3896 C CA . ARG A 1 506 ? -27.159 35.858 -14.075 1.00 37.72 506 ARG A CA 1
ATOM 3897 C C . ARG A 1 506 ? -27.786 36.453 -15.348 1.00 37.72 506 ARG A C 1
ATOM 3899 O O . ARG A 1 506 ? -28.518 37.438 -15.313 1.00 37.72 506 ARG A O 1
ATOM 3906 N N . MET A 1 507 ? -27.459 35.806 -16.464 1.00 30.70 507 MET A N 1
ATOM 3907 C CA . MET A 1 507 ? -28.303 35.495 -17.630 1.00 30.70 507 MET A CA 1
ATOM 3908 C C . MET A 1 507 ? -27.942 35.977 -19.045 1.00 30.70 507 MET A C 1
ATOM 3910 O O . MET A 1 507 ? -28.242 35.215 -19.968 1.00 30.70 507 MET A O 1
ATOM 3914 N N . ARG A 1 508 ? -27.249 37.106 -19.305 1.00 27.64 508 ARG A N 1
ATOM 3915 C CA . ARG A 1 508 ? -26.542 37.241 -20.616 1.00 27.64 508 ARG A CA 1
ATOM 3916 C C . ARG A 1 508 ? -25.341 38.195 -20.711 1.00 27.64 508 ARG A C 1
ATOM 3918 O O . ARG A 1 508 ? -24.468 37.901 -21.536 1.00 27.64 508 ARG A O 1
ATOM 3925 N N . THR A 1 509 ? -25.146 39.072 -19.725 1.00 29.55 509 THR A N 1
ATOM 3926 C CA . THR A 1 509 ? -23.845 39.268 -19.026 1.00 29.55 509 THR A CA 1
ATOM 3927 C C . THR A 1 509 ? -23.473 37.935 -18.321 1.00 29.55 509 THR A C 1
ATOM 3929 O O . THR A 1 509 ? -23.370 37.808 -17.110 1.00 29.55 509 THR A O 1
ATOM 3932 N N . GLU A 1 510 ? -23.481 36.860 -19.126 1.00 33.50 510 GLU A N 1
ATOM 3933 C CA . GLU A 1 510 ? -23.375 35.423 -18.807 1.00 33.50 510 GLU A CA 1
ATOM 3934 C C . GLU A 1 510 ? -23.298 34.538 -20.087 1.00 33.50 510 GLU A C 1
ATOM 3936 O O . GLU A 1 510 ? -22.946 33.360 -20.028 1.00 33.50 510 GLU A O 1
ATOM 3941 N N . SER A 1 511 ? -23.684 35.040 -21.276 1.00 30.81 511 SER A N 1
ATOM 3942 C CA . SER A 1 511 ? -23.566 34.262 -22.535 1.00 30.81 511 SER A CA 1
ATOM 3943 C C . SER A 1 511 ? -23.259 35.062 -23.800 1.00 30.81 511 SER A C 1
ATOM 3945 O O . SER A 1 511 ? -22.698 34.481 -24.726 1.00 30.81 511 SER A O 1
ATOM 3947 N N . LEU A 1 512 ? -23.486 36.383 -23.825 1.00 27.03 512 LEU A N 1
ATOM 3948 C CA . LEU A 1 512 ? -22.406 37.200 -24.361 1.00 27.03 512 LEU A CA 1
ATOM 3949 C C . LEU A 1 512 ? -21.273 37.273 -23.328 1.00 27.03 512 LEU A C 1
ATOM 3951 O O . LEU A 1 512 ? -20.143 37.263 -23.779 1.00 27.03 512 LEU A O 1
ATOM 3955 N N . ALA A 1 513 ? -21.460 37.091 -22.012 1.00 30.22 513 ALA A N 1
ATOM 3956 C CA . ALA A 1 513 ? -20.330 36.776 -21.100 1.00 30.22 513 ALA A CA 1
ATOM 3957 C C . ALA A 1 513 ? -19.895 35.301 -21.194 1.00 30.22 513 ALA A C 1
ATOM 3959 O O . ALA A 1 513 ? -19.743 34.582 -20.213 1.00 30.22 513 ALA A O 1
ATOM 3960 N N . ARG A 1 514 ? -19.752 34.852 -22.443 1.00 32.12 514 ARG A N 1
ATOM 3961 C CA . ARG A 1 514 ? -18.814 33.823 -22.898 1.00 32.12 514 ARG A CA 1
ATOM 3962 C C . ARG A 1 514 ? -18.111 34.223 -24.216 1.00 32.12 514 ARG A C 1
ATOM 3964 O O . ARG A 1 514 ? -17.243 33.475 -24.651 1.00 32.12 514 ARG A O 1
ATOM 3971 N N . LEU A 1 515 ? -18.487 35.345 -24.863 1.00 30.27 515 LEU A N 1
ATOM 3972 C CA . LEU A 1 515 ? -17.966 35.827 -26.160 1.00 30.27 515 LEU A CA 1
ATOM 3973 C C . LEU A 1 515 ? -17.878 37.368 -26.370 1.00 30.27 515 LEU A C 1
ATOM 3975 O O . LEU A 1 515 ? -16.900 37.774 -26.977 1.00 30.27 515 LEU A O 1
ATOM 3979 N N . PHE A 1 516 ? -18.815 38.219 -25.906 1.00 26.98 516 PHE A N 1
ATOM 3980 C CA . PHE A 1 516 ? -18.766 39.703 -26.034 1.00 26.98 516 PHE A CA 1
ATOM 3981 C C . PHE A 1 516 ? -19.430 40.567 -24.909 1.00 26.98 516 PHE A C 1
ATOM 3983 O O . PHE A 1 516 ? -19.257 41.764 -24.847 1.00 26.98 516 PHE A O 1
ATOM 3990 N N . ASP A 1 517 ? -19.974 39.997 -23.847 1.00 30.64 517 ASP A N 1
ATOM 3991 C CA . ASP A 1 517 ? -19.699 40.493 -22.476 1.00 30.64 517 ASP A CA 1
ATOM 3992 C C . ASP A 1 517 ? -18.404 39.770 -21.981 1.00 30.64 517 ASP A C 1
ATOM 3994 O O . ASP A 1 517 ? -18.116 39.580 -20.815 1.00 30.64 517 ASP A O 1
ATOM 3998 N N . VAL A 1 518 ? -17.617 39.354 -22.990 1.00 32.62 518 VAL A N 1
ATOM 3999 C CA . VAL A 1 518 ? -16.181 39.095 -23.110 1.00 32.62 518 VAL A CA 1
ATOM 4000 C C . VAL A 1 518 ? -15.627 40.039 -24.236 1.00 32.62 518 VAL A C 1
ATOM 4002 O O . VAL A 1 518 ? -14.717 39.644 -24.951 1.00 32.62 518 VAL A O 1
ATOM 4005 N N . SER A 1 519 ? -16.190 41.271 -24.433 1.00 29.05 519 SER A N 1
ATOM 4006 C CA . SER A 1 519 ? -15.682 42.457 -25.233 1.00 29.05 519 SER A CA 1
ATOM 4007 C C . SER A 1 519 ? -16.464 43.198 -26.391 1.00 29.05 519 SER A C 1
ATOM 4009 O O . SER A 1 519 ? -15.842 43.798 -27.259 1.00 29.05 519 SER A O 1
ATOM 4011 N N . GLU A 1 520 ? -17.793 43.346 -26.355 1.00 44.03 520 GLU A N 1
ATOM 4012 C CA . GLU A 1 520 ? -18.605 44.448 -26.954 1.00 44.03 520 GLU A CA 1
ATOM 4013 C C . GLU A 1 520 ? -19.344 45.284 -25.875 1.00 44.03 520 GLU A C 1
ATOM 4015 O O . GLU A 1 520 ? -20.280 46.046 -26.136 1.00 44.03 520 GLU A O 1
ATOM 4020 N N . LEU A 1 521 ? -18.830 45.214 -24.644 1.00 32.19 521 LEU A N 1
ATOM 4021 C CA . LEU A 1 521 ? -19.094 46.165 -23.570 1.00 32.19 521 LEU A CA 1
ATOM 4022 C C . LEU A 1 521 ? -20.588 46.076 -23.146 1.00 32.19 521 LEU A C 1
ATOM 4024 O O . LEU A 1 521 ? -20.961 45.047 -22.605 1.00 32.19 521 LEU A O 1
ATOM 4028 N N . THR A 1 522 ? -21.514 47.030 -23.280 1.00 50.06 522 THR A N 1
ATOM 4029 C CA . THR A 1 522 ? -21.489 48.403 -23.823 1.00 50.06 522 THR A CA 1
ATOM 4030 C C . THR A 1 522 ? -21.258 49.443 -22.706 1.00 50.06 522 THR A C 1
ATOM 4032 O O . THR A 1 522 ? -21.652 50.602 -22.811 1.00 50.06 522 THR A O 1
ATOM 4035 N N . THR A 1 523 ? -20.668 49.004 -21.588 1.00 23.77 523 THR A N 1
ATOM 4036 C CA . THR A 1 523 ? -20.870 49.589 -20.256 1.00 23.77 523 THR A CA 1
ATOM 4037 C C . THR A 1 523 ? -19.618 50.252 -19.672 1.00 23.77 523 THR A C 1
ATOM 4039 O O . THR A 1 523 ? -18.555 49.642 -19.600 1.00 23.77 523 THR A O 1
ATOM 4042 N N . TYR A 1 524 ? -19.777 51.470 -19.141 1.00 33.06 524 TYR A N 1
ATOM 4043 C CA . TYR A 1 524 ? -18.850 52.121 -18.204 1.00 33.06 524 TYR A CA 1
ATOM 4044 C C . TYR A 1 524 ? -19.673 52.736 -17.054 1.00 33.06 524 TYR A C 1
ATOM 4046 O O . TYR A 1 524 ? -20.730 53.324 -17.288 1.00 33.06 524 TYR A O 1
ATOM 4054 N N . TYR A 1 525 ? -19.256 52.561 -15.797 1.00 26.91 525 TYR A N 1
ATOM 4055 C CA . TYR A 1 525 ? -20.177 52.636 -14.648 1.00 26.91 525 TYR A CA 1
ATOM 4056 C C . TYR A 1 525 ? -20.262 54.017 -13.952 1.00 26.91 525 TYR A C 1
ATOM 4058 O O . TYR A 1 525 ? -19.517 54.286 -13.010 1.00 26.91 525 TYR A O 1
ATOM 4066 N N . ARG A 1 526 ? -21.235 54.868 -14.338 1.00 26.48 526 ARG A N 1
ATOM 4067 C CA . ARG A 1 526 ? -21.927 55.845 -13.443 1.00 26.48 526 ARG A CA 1
ATOM 4068 C C . ARG A 1 526 ? -23.091 56.582 -14.152 1.00 26.48 526 ARG A C 1
ATOM 4070 O O . ARG A 1 526 ? -22.808 57.422 -14.988 1.00 26.48 526 ARG A O 1
ATOM 4077 N N . ASN A 1 527 ? -24.338 56.354 -13.695 1.00 27.20 527 ASN A N 1
ATOM 4078 C CA . ASN A 1 527 ? -25.509 57.279 -13.632 1.00 27.20 527 ASN A CA 1
ATOM 4079 C C . ASN A 1 527 ? -25.997 58.018 -14.925 1.00 27.20 527 ASN A C 1
ATOM 4081 O O . ASN A 1 527 ? -25.198 58.489 -15.712 1.00 27.20 527 ASN A O 1
ATOM 4085 N N . ALA A 1 528 ? -27.290 58.264 -15.212 1.00 24.12 528 ALA A N 1
ATOM 4086 C CA . ALA A 1 528 ? -28.574 58.048 -14.513 1.00 24.12 528 ALA A CA 1
ATOM 4087 C C . ALA A 1 528 ? -29.765 57.935 -15.519 1.00 24.12 528 ALA A C 1
ATOM 4089 O O . ALA A 1 528 ? -29.572 57.913 -16.730 1.00 24.12 528 ALA A O 1
ATOM 4090 N N . ARG A 1 529 ? -31.017 57.862 -15.025 1.00 25.11 529 ARG A N 1
ATOM 4091 C CA . ARG A 1 529 ? -32.256 57.743 -15.835 1.00 25.11 529 ARG A CA 1
ATOM 4092 C C . ARG A 1 529 ? -32.695 59.057 -16.506 1.00 25.11 529 ARG A C 1
ATOM 4094 O O . ARG A 1 529 ? -32.725 60.097 -15.854 1.00 25.11 529 ARG A O 1
ATOM 4101 N N . HIS A 1 530 ? -33.226 58.963 -17.729 1.00 24.78 530 HIS A N 1
ATOM 4102 C CA . HIS A 1 530 ? -34.083 59.999 -18.325 1.00 24.78 530 HIS A CA 1
ATOM 4103 C C . HIS A 1 530 ? -35.450 60.118 -17.619 1.00 24.78 530 HIS A C 1
ATOM 4105 O O . HIS A 1 530 ? -36.030 59.124 -17.176 1.00 24.78 530 HIS A O 1
ATOM 4111 N N . LYS A 1 531 ? -36.020 61.329 -17.643 1.00 27.42 531 LYS A N 1
ATOM 4112 C CA . LYS A 1 531 ? -37.473 61.566 -17.674 1.00 27.42 531 LYS A CA 1
ATOM 4113 C C . LYS A 1 531 ? -37.829 62.325 -18.960 1.00 27.42 531 LYS A C 1
ATOM 4115 O O . LYS A 1 531 ? -37.052 63.154 -19.422 1.00 27.42 531 LYS A O 1
ATOM 4120 N N . ALA A 1 532 ? -38.995 62.006 -19.516 1.00 34.00 532 ALA A N 1
ATOM 4121 C CA . ALA A 1 532 ? -39.677 62.724 -20.600 1.00 34.00 532 ALA A CA 1
ATOM 4122 C C . ALA A 1 532 ? -40.380 64.001 -20.049 1.00 34.00 532 ALA A C 1
ATOM 4124 O O . ALA A 1 532 ? -40.441 64.122 -18.819 1.00 34.00 532 ALA A O 1
ATOM 4125 N N . PRO A 1 533 ? -40.961 64.912 -20.871 1.00 37.00 533 PRO A N 1
ATOM 4126 C CA . PRO A 1 533 ? -41.256 64.800 -22.310 1.00 37.00 533 PRO A CA 1
ATOM 4127 C C . PRO A 1 533 ? -40.806 66.005 -23.170 1.00 37.00 533 PRO A C 1
ATOM 4129 O O . PRO A 1 533 ? -40.170 66.932 -22.683 1.00 37.00 533 PRO A O 1
ATOM 4132 N N . ALA A 1 534 ? -41.191 65.999 -24.452 1.00 42.03 534 ALA A N 1
ATOM 4133 C CA . ALA A 1 534 ? -41.129 67.153 -25.352 1.00 42.03 534 ALA A CA 1
ATOM 4134 C C . ALA A 1 534 ? -42.546 67.582 -25.783 1.00 42.03 534 ALA A C 1
ATOM 4136 O O . ALA A 1 534 ? -43.400 66.726 -26.031 1.00 42.03 534 ALA A O 1
ATOM 4137 N N . GLN A 1 535 ? -42.783 68.893 -25.882 1.00 36.38 535 GLN A N 1
ATOM 4138 C CA . GLN A 1 535 ? -43.991 69.536 -26.427 1.00 36.38 535 GLN A CA 1
ATOM 4139 C C . GLN A 1 535 ? -43.600 70.841 -27.165 1.00 36.38 535 GLN A C 1
ATOM 4141 O O . GLN A 1 535 ? -42.490 71.329 -26.941 1.00 36.38 535 GLN A O 1
ATOM 4146 N N . PRO A 1 536 ? -44.434 71.357 -28.093 1.00 44.94 536 PRO A N 1
ATOM 4147 C CA . PRO A 1 536 ? -43.972 72.226 -29.182 1.00 44.94 536 PRO A CA 1
ATOM 4148 C C . PRO A 1 536 ? -44.138 73.735 -28.928 1.00 44.94 536 PRO A C 1
ATOM 4150 O O . PRO A 1 536 ? -44.983 74.156 -28.142 1.00 44.94 536 PRO A O 1
ATOM 4153 N N . GLY A 1 537 ? -43.379 74.547 -29.670 1.00 49.34 537 GLY A N 1
ATOM 4154 C CA . GLY A 1 537 ? -43.435 76.012 -29.651 1.00 49.34 537 GLY A CA 1
ATOM 4155 C C . GLY A 1 537 ? -42.150 76.604 -30.233 1.00 49.34 537 GLY A C 1
ATOM 4156 O O . GLY A 1 537 ? -41.633 76.092 -31.227 1.00 49.34 537 GLY A O 1
ATOM 4157 N N . ASP A 1 538 ? -41.599 77.621 -29.567 1.00 32.44 538 ASP A N 1
ATOM 4158 C CA . ASP A 1 538 ? -40.171 77.950 -29.670 1.00 32.44 538 ASP A CA 1
ATOM 4159 C C . ASP A 1 538 ? -39.304 76.713 -29.378 1.00 32.44 538 ASP A C 1
ATOM 4161 O O . ASP A 1 538 ? -39.736 75.819 -28.655 1.00 32.44 538 ASP A O 1
ATOM 4165 N N . GLY A 1 539 ? -38.067 76.662 -29.886 1.00 49.72 539 GLY A N 1
ATOM 4166 C CA . GLY A 1 539 ? -37.117 75.583 -29.577 1.00 49.72 539 GLY A CA 1
ATOM 4167 C C . GLY A 1 539 ? -36.644 75.659 -28.116 1.00 49.72 539 GLY A C 1
ATOM 4168 O O . GLY A 1 539 ? -35.740 76.448 -27.834 1.00 49.72 539 GLY A O 1
ATOM 4169 N N . PRO A 1 540 ? -37.205 74.891 -27.158 1.00 30.39 540 PRO A N 1
ATOM 4170 C CA . PRO A 1 540 ? -37.265 75.333 -25.774 1.00 30.39 540 PRO A CA 1
ATOM 4171 C C . PRO A 1 540 ? -36.303 74.524 -24.902 1.00 30.39 540 PRO A C 1
ATOM 4173 O O . PRO A 1 540 ? -36.691 73.699 -24.083 1.00 30.39 540 PRO A O 1
ATOM 4176 N N . ASN A 1 541 ? -35.021 74.798 -25.137 1.00 34.09 541 ASN A N 1
ATOM 4177 C CA . ASN A 1 541 ? -34.071 75.241 -24.117 1.00 34.09 541 ASN A CA 1
ATOM 4178 C C . ASN A 1 541 ? -34.043 74.499 -22.763 1.00 34.09 541 ASN A C 1
ATOM 4180 O O . ASN A 1 541 ? -34.959 74.595 -21.955 1.00 34.09 541 ASN A O 1
ATOM 4184 N N . LEU A 1 542 ? -32.862 73.945 -22.457 1.00 31.52 542 LEU A N 1
ATOM 4185 C CA . LEU A 1 542 ? -32.476 73.260 -21.215 1.00 31.52 542 LEU A CA 1
ATOM 4186 C C . LEU A 1 542 ? -33.174 71.908 -20.969 1.00 31.52 542 LEU A C 1
ATOM 4188 O O . LEU A 1 542 ? -34.234 71.832 -20.357 1.00 31.52 542 LEU A O 1
ATOM 4192 N N . ILE A 1 543 ? -32.417 70.825 -21.168 1.00 27.56 543 ILE A N 1
ATOM 4193 C CA . ILE A 1 543 ? -32.296 69.829 -20.095 1.00 27.56 543 ILE A CA 1
ATOM 4194 C C . ILE A 1 543 ? -30.903 70.000 -19.487 1.00 27.56 543 ILE A C 1
ATOM 4196 O O . ILE A 1 543 ? -29.885 69.822 -20.152 1.00 27.56 543 ILE A O 1
ATOM 4200 N N . ARG A 1 544 ? -30.861 70.426 -18.221 1.00 27.58 544 ARG A N 1
ATOM 4201 C CA . ARG A 1 544 ? -29.615 70.624 -17.471 1.00 27.58 544 ARG A CA 1
ATOM 4202 C C . ARG A 1 544 ? -29.086 69.294 -16.931 1.00 27.58 544 ARG A C 1
ATOM 4204 O O . ARG A 1 544 ? -29.848 68.494 -16.406 1.00 27.58 544 ARG A O 1
ATOM 4211 N N . MET A 1 545 ? -27.762 69.161 -17.004 1.00 27.77 545 MET A N 1
ATOM 4212 C CA . MET A 1 545 ? -26.839 68.616 -15.994 1.00 27.77 545 MET A CA 1
ATOM 4213 C C . MET A 1 545 ? -27.403 67.719 -14.874 1.00 27.77 545 MET A C 1
ATOM 4215 O O . MET A 1 545 ? -28.258 68.137 -14.098 1.00 27.77 545 MET A O 1
ATOM 4219 N N . SER A 1 546 ? -26.692 66.630 -14.575 1.00 27.06 546 SER A N 1
ATOM 4220 C CA . SER A 1 546 ? -25.971 66.530 -13.286 1.00 27.06 546 SER A CA 1
ATOM 4221 C C . SER A 1 546 ? -25.087 65.284 -13.214 1.00 27.06 546 SER A C 1
ATOM 4223 O O . SER A 1 546 ? -25.467 64.206 -13.658 1.00 27.06 546 SER A O 1
ATOM 4225 N N . TRP A 1 547 ? -23.910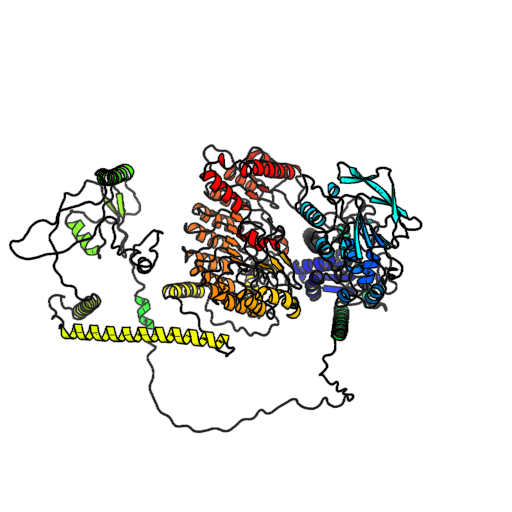 65.419 -12.599 1.00 35.66 547 TRP A N 1
ATOM 4226 C CA . TRP A 1 547 ? -23.209 64.269 -12.023 1.00 35.66 547 TRP A CA 1
ATOM 4227 C C . TRP A 1 547 ? -23.974 63.844 -10.753 1.00 35.66 547 TRP A C 1
ATOM 4229 O O . TRP A 1 547 ? -24.466 64.700 -10.021 1.00 35.66 547 TRP A O 1
ATOM 4239 N N . CYS A 1 548 ? -24.113 62.537 -10.506 1.00 35.25 548 CYS A N 1
ATOM 4240 C CA . CYS A 1 548 ? -24.937 62.010 -9.402 1.00 35.25 548 CYS A CA 1
ATOM 4241 C C . CYS A 1 548 ? -24.118 61.242 -8.347 1.00 35.25 548 CYS A C 1
ATOM 4243 O O . CYS A 1 548 ? -24.570 60.235 -7.802 1.00 35.25 548 CYS A O 1
ATOM 4245 N N . GLY A 1 549 ? -22.895 61.706 -8.070 1.00 35.84 549 GLY A N 1
ATOM 4246 C CA . GLY A 1 549 ? -22.340 61.575 -6.718 1.00 35.84 549 GLY A CA 1
ATOM 4247 C C . GLY A 1 549 ? -23.088 62.502 -5.747 1.00 35.84 549 GLY A C 1
ATOM 4248 O O . GLY A 1 549 ? -24.088 63.115 -6.126 1.00 35.84 549 GLY A O 1
ATOM 4249 N N . ARG A 1 550 ? -22.637 62.617 -4.493 1.00 31.83 550 ARG A N 1
ATOM 4250 C CA . ARG A 1 550 ? -23.319 63.464 -3.484 1.00 31.83 550 ARG A CA 1
ATOM 4251 C C . ARG A 1 550 ? -22.517 64.652 -2.956 1.00 31.83 550 ARG A C 1
ATOM 4253 O O . ARG A 1 550 ? -23.111 65.520 -2.325 1.00 31.83 550 ARG A O 1
ATOM 4260 N N . ASN A 1 551 ? -21.223 64.760 -3.249 1.00 34.66 551 ASN A N 1
ATOM 4261 C CA . ASN A 1 551 ? -20.460 65.998 -3.044 1.00 34.66 551 ASN A CA 1
ATOM 4262 C C . ASN A 1 551 ? -19.306 66.122 -4.054 1.00 34.66 551 ASN A C 1
ATOM 4264 O O . ASN A 1 551 ? -18.891 65.139 -4.658 1.00 34.66 551 ASN A O 1
ATOM 4268 N N . ILE A 1 552 ? -18.753 67.325 -4.223 1.00 37.56 552 ILE A N 1
ATOM 4269 C CA . ILE A 1 552 ? -17.674 67.600 -5.192 1.00 37.56 552 ILE A CA 1
ATOM 4270 C C . ILE A 1 552 ? -16.405 66.741 -4.980 1.00 37.56 552 ILE A C 1
ATOM 4272 O O . ILE A 1 552 ? -15.606 66.573 -5.901 1.00 37.56 552 ILE A O 1
ATOM 4276 N N . ASN A 1 553 ? -16.255 66.106 -3.813 1.00 41.03 553 ASN A N 1
ATOM 4277 C CA . ASN A 1 553 ? -15.155 65.189 -3.525 1.00 41.03 553 ASN A CA 1
ATOM 4278 C C . ASN A 1 553 ? -15.253 63.896 -4.363 1.00 41.03 553 ASN A C 1
ATOM 4280 O O . ASN A 1 553 ? -14.219 63.337 -4.704 1.00 41.03 553 ASN A O 1
ATOM 4284 N N . ASP A 1 554 ? -16.455 63.462 -4.780 1.00 41.16 554 ASP A N 1
ATOM 4285 C CA . ASP A 1 554 ? -16.658 62.350 -5.734 1.00 41.16 554 ASP A CA 1
ATOM 4286 C C . ASP A 1 554 ? -16.030 62.610 -7.115 1.00 41.16 554 ASP A C 1
ATOM 4288 O O . ASP A 1 554 ? -15.733 61.661 -7.845 1.00 41.16 554 ASP A O 1
ATOM 4292 N N . LEU A 1 555 ? -15.920 63.884 -7.507 1.00 38.19 555 LEU A N 1
ATOM 4293 C CA . LEU A 1 555 ? -15.334 64.314 -8.776 1.00 38.19 555 LEU A CA 1
ATOM 4294 C C . LEU A 1 555 ? -13.822 64.502 -8.623 1.00 38.19 555 LEU A C 1
ATOM 4296 O O . LEU A 1 555 ? -13.058 63.984 -9.436 1.00 38.19 555 LEU A O 1
ATOM 4300 N N . ASN A 1 556 ? -13.395 65.159 -7.539 1.00 42.06 556 ASN A N 1
ATOM 4301 C CA . ASN A 1 556 ? -11.978 65.313 -7.209 1.00 42.06 556 ASN A CA 1
ATOM 4302 C C . ASN A 1 556 ? -11.296 63.946 -7.044 1.00 42.06 556 ASN A C 1
ATOM 4304 O O . ASN A 1 556 ? -10.278 63.713 -7.680 1.00 42.06 556 ASN A O 1
ATOM 4308 N N . ALA A 1 557 ? -11.900 62.994 -6.325 1.00 40.34 557 ALA A N 1
ATOM 4309 C CA . ALA A 1 557 ? -11.346 61.649 -6.147 1.00 40.34 557 ALA A CA 1
ATOM 4310 C C . ALA A 1 557 ? -11.151 60.884 -7.471 1.00 40.34 557 ALA A C 1
ATOM 4312 O O . ALA A 1 557 ? -10.185 60.138 -7.605 1.00 40.34 557 ALA A O 1
ATOM 4313 N N . ALA A 1 558 ? -12.020 61.084 -8.470 1.00 39.84 558 ALA A N 1
ATOM 4314 C CA . ALA A 1 558 ? -11.851 60.480 -9.793 1.00 39.84 558 ALA A CA 1
ATOM 4315 C C . ALA A 1 558 ? -10.706 61.142 -10.583 1.00 39.84 558 ALA A C 1
ATOM 4317 O O . ALA A 1 558 ? -9.883 60.452 -11.184 1.00 39.84 558 ALA A O 1
ATOM 4318 N N . VAL A 1 559 ? -10.616 62.476 -10.540 1.00 40.53 559 VAL A N 1
ATOM 4319 C CA . VAL A 1 559 ? -9.518 63.241 -11.155 1.00 40.53 559 VAL A CA 1
ATOM 4320 C C . VAL A 1 559 ? -8.176 62.908 -10.494 1.00 40.53 559 VAL A C 1
ATOM 4322 O O . VAL A 1 559 ? -7.177 62.721 -11.188 1.00 40.53 559 VAL A O 1
ATOM 4325 N N . ASP A 1 560 ? -8.151 62.770 -9.172 1.00 42.16 560 ASP A N 1
ATOM 4326 C CA . ASP A 1 560 ? -6.952 62.453 -8.404 1.00 42.16 560 ASP A CA 1
ATOM 4327 C C . ASP A 1 560 ? -6.563 60.972 -8.523 1.00 42.16 560 ASP A C 1
ATOM 4329 O O . ASP A 1 560 ? -5.374 60.680 -8.563 1.00 42.16 560 ASP A O 1
ATOM 4333 N N . PHE A 1 561 ? -7.507 60.041 -8.716 1.00 39.94 561 PHE A N 1
ATOM 4334 C CA . PHE A 1 561 ? -7.208 58.650 -9.091 1.00 39.94 561 PHE A CA 1
ATOM 4335 C C . PHE A 1 561 ? -6.563 58.545 -10.482 1.00 39.94 561 PHE A C 1
ATOM 4337 O O . PHE A 1 561 ? -5.580 57.819 -10.658 1.00 39.94 561 PHE A O 1
ATOM 4344 N N . VAL A 1 562 ? -7.060 59.303 -11.468 1.00 36.62 562 VAL A N 1
ATOM 4345 C CA . VAL A 1 562 ? -6.444 59.381 -12.804 1.00 36.62 562 VAL A CA 1
ATOM 4346 C C . VAL A 1 562 ? -5.049 60.008 -12.715 1.00 36.62 562 VAL A C 1
ATOM 4348 O O . VAL A 1 562 ? -4.089 59.419 -13.211 1.00 36.62 562 VAL A O 1
ATOM 4351 N N . ARG A 1 563 ? -4.895 61.136 -12.004 1.00 39.19 563 ARG A N 1
ATOM 4352 C CA . ARG A 1 563 ? -3.583 61.761 -11.751 1.00 39.19 563 ARG A CA 1
ATOM 4353 C C . ARG A 1 563 ? -2.623 60.799 -11.059 1.00 39.19 563 ARG A C 1
ATOM 4355 O O . ARG A 1 563 ? -1.513 60.624 -11.543 1.00 39.19 563 ARG A O 1
ATOM 4362 N N . TYR A 1 564 ? -3.044 60.145 -9.978 1.00 38.31 564 TYR A N 1
ATOM 4363 C CA . TYR A 1 564 ? -2.258 59.159 -9.229 1.00 38.31 564 TYR A CA 1
ATOM 4364 C C . TYR A 1 564 ? -1.806 57.997 -10.117 1.00 38.31 564 TYR A C 1
ATOM 4366 O O . TYR A 1 564 ? -0.655 57.574 -10.037 1.00 38.31 564 TYR A O 1
ATOM 4374 N N . THR A 1 565 ? -2.677 57.518 -11.008 1.00 36.31 565 THR A N 1
ATOM 4375 C CA . THR A 1 565 ? -2.362 56.428 -11.939 1.00 36.31 565 THR A CA 1
ATOM 4376 C C . THR A 1 565 ? -1.334 56.863 -12.985 1.00 36.31 565 THR A C 1
ATOM 4378 O O . THR A 1 565 ? -0.307 56.198 -13.128 1.00 36.31 565 THR A O 1
ATOM 4381 N N . CYS A 1 566 ? -1.527 58.013 -13.640 1.00 35.28 566 CYS A N 1
ATOM 4382 C CA . CYS A 1 566 ? -0.542 58.576 -14.573 1.00 35.28 566 CYS A CA 1
ATOM 4383 C C . CYS A 1 566 ? 0.796 58.911 -13.885 1.00 35.28 566 CYS A C 1
ATOM 4385 O O . CYS A 1 566 ? 1.858 58.673 -14.453 1.00 35.28 566 CYS A O 1
ATOM 4387 N N . HIS A 1 567 ? 0.761 59.408 -12.645 1.00 33.78 567 HIS A N 1
ATOM 4388 C CA . HIS A 1 567 ? 1.941 59.782 -11.859 1.00 33.78 567 HIS A CA 1
ATOM 4389 C C . HIS A 1 567 ? 2.699 58.566 -11.286 1.00 33.78 567 HIS A C 1
ATOM 4391 O O . HIS A 1 567 ? 3.900 58.659 -11.054 1.00 33.78 567 HIS A O 1
ATOM 4397 N N . ARG A 1 568 ? 2.038 57.409 -11.100 1.00 32.19 568 ARG A N 1
ATOM 4398 C CA . ARG A 1 568 ? 2.689 56.138 -10.715 1.00 32.19 568 ARG A CA 1
ATOM 4399 C C . ARG A 1 568 ? 3.128 55.255 -11.885 1.00 32.19 568 ARG A C 1
ATOM 4401 O O . ARG A 1 568 ? 4.022 54.439 -11.681 1.00 32.19 568 ARG A O 1
ATOM 4408 N N . LYS A 1 569 ? 2.459 55.311 -13.044 1.00 34.03 569 LYS A N 1
ATOM 4409 C CA . LYS A 1 569 ? 2.612 54.301 -14.117 1.00 34.03 569 LYS A CA 1
ATOM 4410 C C . LYS A 1 569 ? 2.834 54.855 -15.531 1.00 34.03 569 LYS A C 1
ATOM 4412 O O . LYS A 1 569 ? 2.981 54.061 -16.455 1.00 34.03 569 LYS A O 1
ATOM 4417 N N . GLY A 1 570 ? 2.914 56.173 -15.707 1.00 31.75 570 GLY A N 1
ATOM 4418 C CA . GLY A 1 570 ? 3.179 56.791 -17.008 1.00 31.75 570 GLY A CA 1
ATOM 4419 C C . GLY A 1 570 ? 1.959 56.840 -17.934 1.00 31.75 570 GLY A C 1
ATOM 4420 O O . GLY A 1 570 ? 0.818 56.658 -17.506 1.00 31.75 570 GLY A O 1
ATOM 4421 N N . VAL A 1 571 ? 2.210 57.146 -19.208 1.00 27.75 571 VAL A N 1
ATOM 4422 C CA . VAL A 1 571 ? 1.182 57.402 -20.228 1.00 27.75 571 VAL A CA 1
ATOM 4423 C C . VAL A 1 571 ? 1.205 56.299 -21.282 1.00 27.75 571 VAL A C 1
ATOM 4425 O O . VAL A 1 571 ? 2.253 56.009 -21.847 1.00 27.75 571 VAL A O 1
ATOM 4428 N N . PHE A 1 572 ? 0.034 55.747 -21.601 1.00 32.00 572 PHE A N 1
ATOM 4429 C CA . PHE A 1 572 ? -0.193 54.961 -22.814 1.00 32.00 572 PHE A CA 1
ATOM 4430 C C . PHE A 1 572 ? -1.374 55.545 -23.589 1.00 32.00 572 PHE A C 1
ATOM 4432 O O . PHE A 1 572 ? -2.378 55.949 -23.000 1.00 32.00 572 PHE A O 1
ATOM 4439 N N . ALA A 1 573 ? -1.244 55.596 -24.914 1.00 28.41 573 ALA A N 1
ATOM 4440 C CA . ALA A 1 573 ? -2.317 56.010 -25.808 1.00 28.41 573 ALA A CA 1
ATOM 4441 C C . ALA A 1 573 ? -3.283 54.847 -26.078 1.00 28.41 573 ALA A C 1
ATOM 4443 O O . ALA A 1 573 ? -2.872 53.690 -26.157 1.00 28.41 573 ALA A O 1
ATOM 4444 N N . ALA A 1 574 ? -4.560 55.166 -26.281 1.00 26.75 574 ALA A N 1
ATOM 4445 C CA . ALA A 1 574 ? -5.546 54.229 -26.804 1.00 26.75 574 ALA A CA 1
ATOM 4446 C C . ALA A 1 574 ? -5.758 54.494 -28.298 1.00 26.75 574 ALA A C 1
ATOM 4448 O O . ALA A 1 574 ? -5.964 55.648 -28.668 1.00 26.75 574 ALA A O 1
ATOM 4449 N N . LEU A 1 575 ? -5.780 53.450 -29.139 1.00 25.67 575 LEU A N 1
ATOM 4450 C CA . LEU A 1 575 ? -6.498 53.500 -30.417 1.00 25.67 575 LEU A CA 1
ATOM 4451 C C . LEU A 1 575 ? -6.814 52.114 -31.011 1.00 25.67 575 LEU A C 1
ATOM 4453 O O . LEU A 1 575 ? -5.973 51.229 -31.134 1.00 25.67 575 LEU A O 1
ATOM 4457 N N . ILE A 1 576 ? -8.085 52.019 -31.382 1.00 32.22 576 ILE A N 1
ATOM 4458 C CA . ILE A 1 576 ? -8.825 51.057 -32.205 1.00 32.22 576 ILE A CA 1
ATOM 4459 C C . ILE A 1 576 ? -7.995 50.371 -33.311 1.00 32.22 576 ILE A C 1
ATOM 4461 O O . ILE A 1 576 ? -7.315 51.030 -34.095 1.00 32.22 576 ILE A O 1
ATOM 4465 N N . GLY A 1 577 ? -8.165 49.052 -33.462 1.00 28.19 577 GLY A N 1
ATOM 4466 C CA . GLY A 1 577 ? -7.643 48.288 -34.600 1.00 28.19 577 GLY A CA 1
ATOM 4467 C C . GLY A 1 577 ? -8.630 48.193 -35.771 1.00 28.19 577 GLY A C 1
ATOM 4468 O O . GLY A 1 577 ? -9.587 47.426 -35.710 1.00 28.19 577 GLY A O 1
ATOM 4469 N N . LEU A 1 578 ? -8.359 48.912 -36.865 1.00 30.03 578 LEU A N 1
ATOM 4470 C CA . LEU A 1 578 ? -8.967 48.679 -38.185 1.00 30.03 578 LEU A CA 1
ATOM 4471 C C . LEU A 1 578 ? -7.987 47.931 -39.110 1.00 30.03 578 LEU A C 1
ATOM 4473 O O . LEU A 1 578 ? -6.773 47.951 -38.912 1.00 30.03 578 LEU A O 1
ATOM 4477 N N . GLY A 1 579 ? -8.519 47.223 -40.108 1.00 27.42 579 GLY A N 1
ATOM 4478 C CA . GLY A 1 579 ? -7.746 46.273 -40.914 1.00 27.42 579 GLY A CA 1
ATOM 4479 C C . GLY A 1 579 ? -6.821 46.878 -41.985 1.00 27.42 579 GLY A C 1
ATOM 4480 O O . GLY A 1 579 ? -7.061 47.954 -42.520 1.00 27.42 579 GLY A O 1
ATOM 4481 N N . ASN A 1 580 ? -5.829 46.070 -42.385 1.00 34.16 580 ASN A N 1
ATOM 4482 C CA . ASN A 1 580 ? -4.959 46.226 -43.564 1.00 34.16 580 ASN A CA 1
ATOM 4483 C C . ASN A 1 580 ? -3.869 47.328 -43.523 1.00 34.16 580 ASN A C 1
ATOM 4485 O O . ASN A 1 580 ? -3.849 48.272 -44.315 1.00 34.16 580 ASN A O 1
ATOM 4489 N N . ALA A 1 581 ? -2.853 47.109 -42.681 1.00 39.97 581 ALA A N 1
ATOM 4490 C CA . ALA A 1 581 ? -1.659 47.956 -42.565 1.00 39.97 581 ALA A CA 1
ATOM 4491 C C . ALA A 1 581 ? -0.820 48.124 -43.857 1.00 39.97 581 ALA A C 1
ATOM 4493 O O . ALA A 1 581 ? 0.018 49.021 -43.923 1.00 39.97 581 ALA A O 1
ATOM 4494 N N . GLY A 1 582 ? -1.014 47.301 -44.898 1.00 36.97 582 GLY A N 1
ATOM 4495 C CA . GLY A 1 582 ? -0.168 47.316 -46.102 1.00 36.97 582 GLY A CA 1
ATOM 4496 C C . GLY A 1 582 ? -0.236 48.615 -46.918 1.00 36.97 582 GLY A C 1
ATOM 4497 O O . GLY A 1 582 ? 0.741 48.975 -47.576 1.00 36.97 582 GLY A O 1
ATOM 4498 N N . HIS A 1 583 ? -1.363 49.332 -46.857 1.00 39.41 583 HIS A N 1
ATOM 4499 C CA . HIS A 1 583 ? -1.507 50.650 -47.483 1.00 39.41 583 HIS A CA 1
ATOM 4500 C C . HIS A 1 583 ? -1.008 51.766 -46.550 1.00 39.41 583 HIS A C 1
ATOM 4502 O O . HIS A 1 583 ? -0.253 52.635 -46.980 1.00 39.41 583 HIS A O 1
ATOM 4508 N N . VAL A 1 584 ? -1.337 51.673 -45.255 1.00 40.47 584 VAL A N 1
ATOM 4509 C CA . VAL A 1 584 ? -0.928 52.627 -44.207 1.00 40.47 584 VAL A CA 1
ATOM 4510 C C . VAL A 1 584 ? 0.597 52.745 -44.109 1.00 40.47 584 VAL A C 1
ATOM 4512 O O . VAL A 1 584 ? 1.112 53.854 -44.079 1.00 40.47 584 VAL A O 1
ATOM 4515 N N . ILE A 1 585 ? 1.340 51.633 -44.167 1.00 39.34 585 ILE A N 1
ATOM 4516 C CA . ILE A 1 585 ? 2.816 51.642 -44.143 1.00 39.34 585 ILE A CA 1
ATOM 4517 C C . ILE A 1 585 ? 3.402 52.422 -45.336 1.00 39.34 585 ILE A C 1
ATOM 4519 O O . ILE A 1 585 ? 4.379 53.150 -45.173 1.00 39.34 585 ILE A O 1
ATOM 4523 N N . ARG A 1 586 ? 2.799 52.319 -46.530 1.00 40.97 586 ARG A N 1
ATOM 4524 C CA . ARG A 1 586 ? 3.248 53.059 -47.728 1.00 40.97 586 ARG A CA 1
ATOM 4525 C C . ARG A 1 586 ? 2.837 54.532 -47.723 1.00 40.97 586 ARG A C 1
ATOM 4527 O O . ARG A 1 586 ? 3.467 55.317 -48.425 1.00 40.97 586 ARG A O 1
ATOM 4534 N N . ILE A 1 587 ? 1.801 54.891 -46.967 1.00 44.31 587 ILE A N 1
ATOM 4535 C CA . ILE A 1 587 ? 1.398 56.282 -46.746 1.00 44.31 587 ILE A CA 1
ATOM 4536 C C . ILE A 1 587 ? 2.316 56.918 -45.695 1.00 44.31 587 ILE A C 1
ATOM 4538 O O . ILE A 1 587 ? 3.005 57.872 -46.028 1.00 44.31 587 ILE A O 1
ATOM 4542 N N . LEU A 1 588 ? 2.459 56.328 -44.503 1.00 39.78 588 LEU A N 1
ATOM 4543 C CA . LEU A 1 588 ? 3.307 56.863 -43.426 1.00 39.78 588 LEU A CA 1
ATOM 4544 C C . LEU A 1 588 ? 4.776 57.039 -43.842 1.00 39.78 588 LEU A C 1
ATOM 4546 O O . LEU A 1 588 ? 5.370 58.076 -43.559 1.00 39.78 588 LEU A O 1
ATOM 4550 N N . ALA A 1 589 ? 5.356 56.077 -44.571 1.00 39.41 589 ALA A N 1
ATOM 4551 C CA . ALA A 1 589 ? 6.720 56.215 -45.092 1.00 39.41 589 ALA A CA 1
ATOM 4552 C C . ALA A 1 589 ? 6.873 57.397 -46.075 1.00 39.41 589 ALA A C 1
ATOM 4554 O O . ALA A 1 589 ? 7.950 57.980 -46.181 1.00 39.41 589 ALA A O 1
ATOM 4555 N N . LYS A 1 590 ? 5.790 57.768 -46.771 1.00 39.88 590 LYS A N 1
ATOM 4556 C CA . LYS A 1 590 ? 5.756 58.822 -47.793 1.00 39.88 590 LYS A CA 1
ATOM 4557 C C . LYS A 1 590 ? 5.314 60.189 -47.250 1.00 39.88 590 LYS A C 1
ATOM 4559 O O . LYS A 1 590 ? 5.734 61.203 -47.793 1.00 39.88 590 LYS A O 1
ATOM 4564 N N . GLU A 1 591 ? 4.505 60.232 -46.193 1.00 40.97 591 GLU A N 1
ATOM 4565 C CA . GLU A 1 591 ? 4.124 61.468 -45.491 1.00 40.97 591 GLU A CA 1
ATOM 4566 C C . GLU A 1 591 ? 5.220 61.952 -44.529 1.00 40.97 591 GLU A C 1
ATOM 4568 O O . GLU A 1 591 ? 5.351 63.154 -44.309 1.00 40.97 591 GLU A O 1
ATOM 4573 N N . HIS A 1 592 ? 6.049 61.041 -44.003 1.00 36.56 592 HIS A N 1
ATOM 4574 C CA . HIS A 1 592 ? 7.121 61.361 -43.051 1.00 36.56 592 HIS A CA 1
ATOM 4575 C C . HIS A 1 592 ? 8.552 61.193 -43.608 1.00 36.56 592 HIS A C 1
ATOM 4577 O O . HIS A 1 592 ? 9.504 61.250 -42.835 1.00 36.56 592 HIS A O 1
ATOM 4583 N N . ASN A 1 593 ? 8.724 61.020 -44.928 1.00 37.56 593 ASN A N 1
ATOM 4584 C CA . ASN A 1 593 ? 10.031 60.889 -45.604 1.00 37.56 593 ASN A CA 1
ATOM 4585 C C . ASN A 1 593 ? 10.967 59.820 -44.984 1.00 37.56 593 ASN A C 1
ATOM 4587 O O . ASN A 1 593 ? 12.152 60.062 -44.755 1.00 37.56 593 ASN A O 1
ATOM 4591 N N . LEU A 1 594 ? 10.442 58.620 -44.717 1.00 39.19 594 LEU A N 1
ATOM 4592 C CA . LEU A 1 594 ? 11.202 57.514 -44.122 1.00 39.19 594 LEU A CA 1
ATOM 4593 C C . LEU A 1 594 ? 11.602 56.487 -45.192 1.00 39.19 594 LEU A C 1
ATOM 4595 O O . LEU A 1 594 ? 10.744 55.793 -45.743 1.00 39.19 594 LEU A O 1
ATOM 4599 N N . GLU A 1 595 ? 12.903 56.349 -45.467 1.00 42.38 595 GLU A N 1
ATOM 4600 C CA . GLU A 1 595 ? 13.401 55.350 -46.422 1.00 42.38 595 GLU A CA 1
ATOM 4601 C C . GLU A 1 595 ? 13.444 53.925 -45.826 1.00 42.38 595 GLU A C 1
ATOM 4603 O O . GLU A 1 595 ? 14.006 53.716 -44.746 1.00 42.38 595 GLU A O 1
ATOM 4608 N N . PRO A 1 596 ? 12.900 52.908 -46.524 1.00 39.84 596 PRO A N 1
ATOM 4609 C CA . PRO A 1 596 ? 12.959 51.521 -46.079 1.00 39.84 596 PRO A CA 1
ATOM 4610 C C . PRO A 1 596 ? 14.293 50.861 -46.462 1.00 39.84 596 PRO A C 1
ATOM 4612 O O . PRO A 1 596 ? 14.555 50.606 -47.637 1.00 39.84 596 PRO A O 1
ATOM 4615 N N . THR A 1 597 ? 15.106 50.497 -45.468 1.00 38.22 597 THR A N 1
ATOM 4616 C CA . THR A 1 597 ? 16.330 49.691 -45.649 1.00 38.22 597 THR A CA 1
ATOM 4617 C C . THR A 1 597 ? 16.209 48.310 -44.981 1.00 38.22 597 THR A C 1
ATOM 4619 O O . THR A 1 597 ? 15.561 48.185 -43.939 1.00 38.22 597 THR A O 1
ATOM 4622 N N . PRO A 1 598 ? 16.791 47.243 -45.568 1.00 35.97 598 PRO A N 1
ATOM 4623 C CA . PRO A 1 598 ? 16.757 45.902 -44.986 1.00 35.97 598 PRO A CA 1
ATOM 4624 C C . PRO A 1 598 ? 17.812 45.754 -43.868 1.00 35.97 598 PRO A C 1
ATOM 4626 O O . PRO A 1 598 ? 18.977 46.079 -44.101 1.00 35.97 598 PRO A O 1
ATOM 4629 N N . PRO A 1 599 ? 17.457 45.254 -42.669 1.00 32.97 599 PRO A N 1
ATOM 4630 C CA . PRO A 1 599 ? 18.414 45.095 -41.576 1.00 32.97 599 PRO A CA 1
ATOM 4631 C C . PRO A 1 599 ? 19.312 43.857 -41.746 1.00 32.97 599 PRO A C 1
ATOM 4633 O O . PRO A 1 599 ? 18.830 42.731 -41.871 1.00 32.97 599 PRO A O 1
ATOM 4636 N N . ASP A 1 600 ? 20.626 44.078 -41.684 1.00 34.72 600 ASP A N 1
ATOM 4637 C CA . ASP A 1 600 ? 21.669 43.050 -41.559 1.00 34.72 600 ASP A CA 1
ATOM 4638 C C . ASP A 1 600 ? 21.668 42.469 -40.122 1.00 34.72 600 ASP A C 1
ATOM 4640 O O . ASP A 1 600 ? 21.682 43.244 -39.158 1.00 34.72 600 ASP A O 1
ATOM 4644 N N . PRO A 1 601 ? 21.642 41.133 -39.930 1.00 32.59 601 PRO A N 1
ATOM 4645 C CA . PRO A 1 601 ? 21.478 40.511 -38.612 1.00 32.59 601 PRO A CA 1
ATOM 4646 C C . PRO A 1 601 ? 22.667 40.655 -37.637 1.00 32.59 601 PRO A C 1
ATOM 4648 O O . PRO A 1 601 ? 22.568 40.161 -36.514 1.00 32.59 601 PRO A O 1
ATOM 4651 N N . VAL A 1 602 ? 23.790 41.285 -38.012 1.00 33.09 602 VAL A N 1
ATOM 4652 C CA . VAL A 1 602 ? 25.058 41.180 -37.250 1.00 33.09 602 VAL A CA 1
ATOM 4653 C C . VAL A 1 602 ? 25.353 42.354 -36.286 1.00 33.09 602 VAL A C 1
ATOM 4655 O O . VAL A 1 602 ? 26.285 42.257 -35.483 1.00 33.09 602 VAL A O 1
ATOM 4658 N N . ARG A 1 603 ? 24.587 43.462 -36.275 1.00 31.88 603 ARG A N 1
ATOM 4659 C CA . ARG A 1 603 ? 24.837 44.595 -35.341 1.00 31.88 603 ARG A CA 1
ATOM 4660 C C . ARG A 1 603 ? 23.588 45.243 -34.730 1.00 31.88 603 ARG A C 1
ATOM 4662 O O . ARG A 1 603 ? 22.825 45.909 -35.419 1.00 31.88 603 ARG A O 1
ATOM 4669 N N . LEU A 1 604 ? 23.490 45.186 -33.398 1.00 40.97 604 LEU A N 1
ATOM 4670 C CA . LEU A 1 604 ? 22.652 46.081 -32.586 1.00 40.97 604 LEU A CA 1
ATOM 4671 C C . LEU A 1 604 ? 23.357 47.439 -32.364 1.00 40.97 604 LEU A C 1
ATOM 4673 O O . LEU A 1 604 ? 24.464 47.455 -31.812 1.00 40.97 604 LEU A O 1
ATOM 4677 N N . PRO A 1 605 ? 22.740 48.582 -32.722 1.00 29.92 605 PRO A N 1
ATOM 4678 C CA . PRO A 1 605 ? 23.194 49.906 -32.295 1.00 29.92 605 PRO A CA 1
ATOM 4679 C C . PRO A 1 605 ? 22.943 50.145 -30.797 1.00 29.92 605 PRO A C 1
ATOM 4681 O O . PRO A 1 605 ? 22.061 49.535 -30.194 1.00 29.92 605 PRO A O 1
ATOM 4684 N N . LYS A 1 606 ? 23.698 51.067 -30.188 1.00 33.91 606 LYS A N 1
ATOM 4685 C CA . LYS A 1 606 ? 23.510 51.482 -28.786 1.00 33.91 606 LYS A CA 1
ATOM 4686 C C . LYS A 1 606 ? 22.640 52.744 -28.689 1.00 33.91 606 LYS A C 1
ATOM 4688 O O . LYS A 1 606 ? 22.795 53.651 -29.499 1.00 33.91 606 LYS A O 1
ATOM 4693 N N . SER A 1 607 ? 21.854 52.819 -27.609 1.00 35.47 607 SER A N 1
ATOM 4694 C CA . SER A 1 607 ? 21.102 53.982 -27.085 1.00 35.47 607 SER A CA 1
ATOM 4695 C C . SER A 1 607 ? 19.985 54.603 -27.944 1.00 35.47 607 SER A C 1
ATOM 4697 O O . SER A 1 607 ? 19.942 54.466 -29.161 1.00 35.47 607 SER A O 1
ATOM 4699 N N . GLY A 1 608 ? 19.096 55.346 -27.272 1.00 37.56 608 GLY A N 1
ATOM 4700 C CA . GLY A 1 608 ? 18.173 56.323 -27.866 1.00 37.56 608 GLY A CA 1
ATOM 4701 C C . GLY A 1 608 ? 16.871 55.765 -28.442 1.00 37.56 608 GLY A C 1
ATOM 4702 O O . GLY A 1 608 ? 15.805 56.276 -28.114 1.00 37.56 608 GLY A O 1
ATOM 4703 N N . ASN A 1 609 ? 16.947 54.728 -29.276 1.00 34.03 609 ASN A N 1
ATOM 4704 C CA . ASN A 1 609 ? 15.834 54.348 -30.151 1.00 34.03 609 ASN A CA 1
ATOM 4705 C C . ASN A 1 609 ? 15.212 52.999 -29.777 1.00 34.03 609 ASN A C 1
ATOM 4707 O O . ASN A 1 609 ? 15.925 52.010 -29.593 1.00 34.03 609 ASN A O 1
ATOM 4711 N N . TYR A 1 610 ? 13.879 52.927 -29.764 1.00 35.03 610 TYR A N 1
ATOM 4712 C CA . TYR A 1 610 ? 13.164 51.663 -29.583 1.00 35.03 610 TYR A CA 1
ATOM 4713 C C . TYR A 1 610 ? 13.054 50.898 -30.918 1.00 35.03 610 TYR A C 1
ATOM 4715 O O . TYR A 1 610 ? 12.619 51.488 -31.914 1.00 35.03 610 TYR A O 1
ATOM 4723 N N . PRO A 1 611 ? 13.413 49.597 -30.968 1.00 35.06 611 PRO A N 1
ATOM 4724 C CA . PRO A 1 611 ? 13.258 48.763 -32.158 1.00 35.06 611 PRO A CA 1
ATOM 4725 C C . PRO A 1 611 ? 11.798 48.311 -32.339 1.00 35.06 611 PRO A C 1
ATOM 4727 O O . PRO A 1 611 ? 11.371 47.282 -31.811 1.00 35.06 611 PRO A O 1
ATOM 4730 N N . ILE A 1 612 ? 11.023 49.054 -33.130 1.00 35.44 612 ILE A N 1
ATOM 4731 C CA . ILE A 1 612 ? 9.660 48.679 -33.523 1.00 35.44 612 ILE A CA 1
ATOM 4732 C C . ILE A 1 612 ? 9.741 47.638 -34.645 1.00 35.44 612 ILE A C 1
ATOM 4734 O O . ILE A 1 612 ? 9.841 47.956 -35.831 1.00 35.44 612 ILE A O 1
ATOM 4738 N N . THR A 1 613 ? 9.701 46.364 -34.259 1.00 34.91 613 THR A N 1
ATOM 4739 C CA . THR A 1 613 ? 9.643 45.234 -35.196 1.00 34.91 613 THR A CA 1
ATOM 4740 C C . THR A 1 613 ? 8.204 44.983 -35.635 1.00 34.91 613 THR A C 1
ATOM 4742 O O . THR A 1 613 ? 7.407 44.420 -34.886 1.00 34.91 613 THR A O 1
ATOM 4745 N N . ILE A 1 614 ? 7.867 45.370 -36.869 1.00 36.28 614 ILE A N 1
ATOM 4746 C CA . ILE A 1 614 ? 6.550 45.120 -37.466 1.00 36.28 614 ILE A CA 1
ATOM 4747 C C . ILE A 1 614 ? 6.494 43.668 -37.959 1.00 36.28 614 ILE A C 1
ATOM 4749 O O . ILE A 1 614 ? 6.746 43.344 -39.123 1.00 36.28 614 ILE A O 1
ATOM 4753 N N . LEU A 1 615 ? 6.168 42.772 -37.027 1.00 34.84 615 LEU A N 1
ATOM 4754 C CA . LEU A 1 615 ? 5.956 41.354 -37.289 1.00 34.84 615 LEU A CA 1
ATOM 4755 C C . LEU A 1 615 ? 4.597 41.142 -37.971 1.00 34.84 615 LEU A C 1
ATOM 4757 O O . LEU A 1 615 ? 3.537 41.384 -37.400 1.00 34.84 615 LEU A O 1
ATOM 4761 N N . THR A 1 616 ? 4.632 40.707 -39.226 1.00 35.47 616 THR A N 1
ATOM 4762 C CA . THR A 1 616 ? 3.459 40.549 -40.099 1.00 35.47 616 THR A CA 1
ATOM 4763 C C . THR A 1 616 ? 3.643 39.279 -40.956 1.00 35.47 616 THR A C 1
ATOM 4765 O O . THR A 1 616 ? 4.718 38.694 -40.943 1.00 35.47 616 THR A O 1
ATOM 4768 N N . PRO A 1 617 ? 2.673 38.812 -41.767 1.00 30.84 617 PRO A N 1
ATOM 4769 C CA . PRO A 1 617 ? 3.059 37.355 -43.006 1.00 30.84 617 PRO A CA 1
ATOM 4770 C C . PRO A 1 617 ? 4.454 37.208 -43.652 1.00 30.84 617 PRO A C 1
ATOM 4772 O O . PRO A 1 617 ? 5.427 36.797 -43.031 1.00 30.84 617 PRO A O 1
ATOM 4775 N N . THR A 1 618 ? 4.538 37.522 -44.935 1.00 28.75 618 THR A N 1
ATOM 4776 C CA . THR A 1 618 ? 5.719 37.552 -45.806 1.00 28.75 618 THR A CA 1
ATOM 4777 C C . THR A 1 618 ? 6.825 38.582 -45.469 1.00 28.75 618 THR A C 1
ATOM 4779 O O . THR A 1 618 ? 7.569 38.943 -46.373 1.00 28.75 618 THR A O 1
ATOM 4782 N N . MET A 1 619 ? 6.937 39.147 -44.251 1.00 31.31 619 MET A N 1
ATOM 4783 C CA . MET A 1 619 ? 8.050 40.080 -43.947 1.00 31.31 619 MET A CA 1
ATOM 4784 C C . MET A 1 619 ? 8.322 40.299 -42.449 1.00 31.31 619 MET A C 1
ATOM 4786 O O . MET A 1 619 ? 7.393 40.376 -41.647 1.00 31.31 619 MET A O 1
ATOM 4790 N N . PHE A 1 620 ? 9.604 40.473 -42.118 1.00 35.47 620 PHE A N 1
ATOM 4791 C CA . PHE A 1 620 ? 10.125 40.893 -40.816 1.00 35.47 620 PHE A CA 1
ATOM 4792 C C . PHE A 1 620 ? 10.868 42.221 -41.042 1.00 35.47 620 PHE A C 1
ATOM 4794 O O . PHE A 1 620 ? 11.753 42.280 -41.896 1.00 35.47 620 PHE A O 1
ATOM 4801 N N . THR A 1 621 ? 10.490 43.302 -40.358 1.00 34.91 621 THR A N 1
ATOM 4802 C CA . THR A 1 621 ? 11.117 44.624 -40.558 1.00 34.91 621 THR A CA 1
ATOM 4803 C C . THR A 1 621 ? 11.152 45.390 -39.245 1.00 34.91 621 THR A C 1
ATOM 4805 O O . THR A 1 621 ? 10.113 45.587 -38.616 1.00 34.91 621 THR A O 1
ATOM 4808 N N . THR A 1 622 ? 12.347 45.813 -38.838 1.00 36.81 622 THR A N 1
ATOM 4809 C CA . THR A 1 622 ? 12.589 46.532 -37.583 1.00 36.81 622 THR A CA 1
ATOM 4810 C C . THR A 1 622 ? 12.946 47.977 -37.881 1.00 36.81 622 THR A C 1
ATOM 4812 O O . THR A 1 622 ? 13.998 48.258 -38.448 1.00 36.81 622 THR A O 1
ATOM 4815 N N . PHE A 1 623 ? 12.063 48.885 -37.481 1.00 38.56 623 PHE A N 1
ATOM 4816 C CA . PHE A 1 623 ? 12.293 50.324 -37.503 1.00 38.56 623 PHE A CA 1
ATOM 4817 C C . PHE A 1 623 ? 12.887 50.762 -36.163 1.00 38.56 623 PHE A C 1
ATOM 4819 O O . PHE A 1 623 ? 12.615 50.145 -35.136 1.00 38.56 623 PHE A O 1
ATOM 4826 N N . TYR A 1 624 ? 13.660 51.844 -36.153 1.00 37.03 624 TYR A N 1
ATOM 4827 C CA . TYR A 1 624 ? 14.202 52.443 -34.933 1.00 37.03 624 TYR A CA 1
ATOM 4828 C C . TYR A 1 624 ? 13.635 53.855 -34.800 1.00 37.03 624 TYR A C 1
ATOM 4830 O O . TYR A 1 624 ? 13.824 54.666 -35.702 1.00 37.03 624 TYR A O 1
ATOM 4838 N N . VAL A 1 625 ? 12.916 54.134 -33.709 1.00 34.97 625 VAL A N 1
ATOM 4839 C CA . VAL A 1 625 ? 12.179 55.399 -33.528 1.00 34.97 625 VAL A CA 1
ATOM 4840 C C . VAL A 1 625 ? 12.496 56.032 -32.169 1.00 34.97 625 VAL A C 1
ATOM 4842 O O . VAL A 1 625 ? 12.629 55.328 -31.164 1.00 34.97 625 VAL A O 1
ATOM 4845 N N . SER A 1 626 ? 12.612 57.360 -32.164 1.00 32.41 626 SER A N 1
ATOM 4846 C CA . SER A 1 626 ? 12.797 58.238 -31.001 1.00 32.41 626 SER A CA 1
ATOM 4847 C C . SER A 1 626 ? 11.521 59.043 -30.705 1.00 32.41 626 SER A C 1
ATOM 4849 O O . SER A 1 626 ? 10.807 59.416 -31.635 1.00 32.41 626 SER A O 1
ATOM 4851 N N . GLU A 1 627 ? 11.246 59.355 -29.435 1.00 31.31 627 GLU A N 1
ATOM 4852 C CA . GLU A 1 627 ? 10.122 60.223 -29.016 1.00 31.31 627 GLU A CA 1
ATOM 4853 C C . GLU A 1 627 ? 10.260 61.661 -29.576 1.00 31.31 627 GLU A C 1
ATOM 4855 O O . GLU A 1 627 ? 11.398 62.103 -29.778 1.00 31.31 627 GLU A O 1
ATOM 4860 N N . PRO A 1 628 ? 9.157 62.414 -29.835 1.00 34.69 628 PRO A N 1
ATOM 4861 C CA . PRO A 1 628 ? 8.503 63.167 -28.741 1.00 34.69 628 PRO A CA 1
ATOM 4862 C C . PRO A 1 628 ? 6.984 63.514 -28.863 1.00 34.69 628 PRO A C 1
ATOM 4864 O O . PRO A 1 628 ? 6.472 63.799 -29.940 1.00 34.69 628 PRO A O 1
ATOM 4867 N N . ALA A 1 629 ? 6.350 63.716 -27.694 1.00 27.91 629 ALA A N 1
ATOM 4868 C CA . ALA A 1 629 ? 5.259 64.684 -27.405 1.00 27.91 629 ALA A CA 1
ATOM 4869 C C . ALA A 1 629 ? 3.813 64.472 -27.985 1.00 27.91 629 ALA A C 1
ATOM 4871 O O . ALA A 1 629 ? 3.614 63.655 -28.879 1.00 27.91 629 ALA A O 1
ATOM 4872 N N . PRO A 1 630 ? 2.761 65.135 -27.419 1.00 33.59 630 PRO A N 1
ATOM 4873 C CA . PRO A 1 630 ? 1.362 64.668 -27.516 1.00 33.59 630 PRO A CA 1
ATOM 4874 C C . PRO A 1 630 ? 0.384 65.519 -28.368 1.00 33.59 630 PRO A C 1
ATOM 4876 O O . PRO A 1 630 ? 0.679 66.631 -28.798 1.00 33.59 630 PRO A O 1
ATOM 4879 N N . PHE A 1 631 ? -0.838 64.989 -28.530 1.00 28.05 631 PHE A N 1
ATOM 4880 C CA . PHE A 1 631 ? -1.992 65.589 -29.224 1.00 28.05 631 PHE A CA 1
ATOM 4881 C C . PHE A 1 631 ? -2.493 66.935 -28.654 1.00 28.05 631 PHE A C 1
ATOM 4883 O O . PHE A 1 631 ? -2.504 67.155 -27.442 1.00 28.05 631 PHE A O 1
ATOM 4890 N N . SER A 1 632 ? -3.053 67.766 -29.545 1.00 27.08 632 SER A N 1
ATOM 4891 C CA . SER A 1 632 ? -4.009 68.837 -29.207 1.00 27.08 632 SER A CA 1
ATOM 4892 C C . SER A 1 632 ? -5.464 68.334 -29.296 1.00 27.08 632 SER A C 1
ATOM 4894 O O . SER A 1 632 ? -5.714 67.223 -29.763 1.00 27.08 632 SER A O 1
ATOM 4896 N N . LYS A 1 633 ? -6.420 69.125 -28.800 1.00 27.20 633 LYS A N 1
ATOM 4897 C CA . LYS A 1 633 ? -7.782 68.683 -28.456 1.00 27.20 633 LYS A CA 1
ATOM 4898 C C . LYS A 1 633 ? -8.851 68.945 -29.523 1.00 27.20 633 LYS A C 1
ATOM 4900 O O . LYS A 1 633 ? -8.806 69.976 -30.182 1.00 27.20 633 LYS A O 1
ATOM 4905 N N . ASP A 1 634 ? -9.873 68.084 -29.467 1.00 33.31 634 ASP A N 1
ATOM 4906 C CA . ASP A 1 634 ? -11.288 68.314 -29.810 1.00 33.31 634 ASP A CA 1
ATOM 4907 C C . ASP A 1 634 ? -11.659 68.648 -31.276 1.00 33.31 634 ASP A C 1
ATOM 4909 O O . ASP A 1 634 ? -10.872 69.196 -32.036 1.00 33.31 634 ASP A O 1
ATOM 4913 N N . ALA A 1 635 ? -12.886 68.391 -31.750 1.00 31.00 635 ALA A N 1
ATOM 4914 C CA . ALA A 1 635 ? -13.866 67.341 -31.419 1.00 31.00 635 ALA A CA 1
ATOM 4915 C C . ALA A 1 635 ? -15.008 67.357 -32.465 1.00 31.00 635 ALA A C 1
ATOM 4917 O O . ALA A 1 635 ? -15.330 68.409 -33.002 1.00 31.00 635 ALA A O 1
ATOM 4918 N N . LEU A 1 636 ? -15.667 66.205 -32.655 1.00 31.33 636 LEU A N 1
ATOM 4919 C CA . LEU A 1 636 ? -17.081 66.051 -33.056 1.00 31.33 636 LEU A CA 1
ATOM 4920 C C . LEU A 1 636 ? -17.618 66.842 -34.278 1.00 31.33 636 LEU A C 1
ATOM 4922 O O . LEU A 1 636 ? -18.054 67.985 -34.171 1.00 31.33 636 LEU A O 1
ATOM 4926 N N . ALA A 1 637 ? -17.798 66.122 -35.389 1.00 26.66 637 ALA A N 1
ATOM 4927 C CA . ALA A 1 637 ? -18.906 66.316 -36.333 1.00 26.66 637 ALA A CA 1
ATOM 4928 C C . ALA A 1 637 ? -19.414 64.930 -36.798 1.00 26.66 637 ALA A C 1
ATOM 4930 O O . ALA A 1 637 ? -18.690 63.940 -36.682 1.00 26.66 637 ALA A O 1
ATOM 4931 N N . GLU A 1 638 ? -20.671 64.832 -37.235 1.00 27.94 638 GLU A N 1
ATOM 4932 C CA . GLU A 1 638 ? -21.448 63.577 -37.186 1.00 27.94 638 GLU A CA 1
ATOM 4933 C C . GLU A 1 638 ? -21.454 62.729 -38.481 1.00 27.94 638 GLU A C 1
ATOM 4935 O O . GLU A 1 638 ? -21.115 63.193 -39.569 1.00 27.94 638 GLU A O 1
ATOM 4940 N N . LEU A 1 639 ? -21.879 61.462 -38.353 1.00 40.00 639 LEU A N 1
ATOM 4941 C CA . LEU A 1 639 ? -21.976 60.455 -39.423 1.00 40.00 639 LEU A CA 1
ATOM 4942 C C . LEU A 1 639 ? -23.440 60.052 -39.707 1.00 40.00 639 LEU A C 1
ATOM 4944 O O . LEU A 1 639 ? -24.121 59.618 -38.776 1.00 40.00 639 LEU A O 1
ATOM 4948 N N . PRO A 1 640 ? -23.905 60.055 -40.974 1.00 30.55 640 PRO A N 1
ATOM 4949 C CA . PRO A 1 640 ? -25.204 59.491 -41.348 1.00 30.55 640 PRO A CA 1
ATOM 4950 C C . PRO A 1 640 ? -25.121 58.204 -42.204 1.00 30.55 640 PRO A C 1
ATOM 4952 O O . PRO A 1 640 ? -24.720 58.215 -43.363 1.00 30.55 640 PRO A O 1
ATOM 4955 N N . THR A 1 641 ? -25.588 57.098 -41.617 1.00 34.50 641 THR A N 1
ATOM 4956 C CA . THR A 1 641 ? -26.360 55.990 -42.237 1.00 34.50 641 THR A CA 1
ATOM 4957 C C . THR A 1 641 ? -26.101 55.555 -43.698 1.00 34.50 641 THR A C 1
ATOM 4959 O O . THR A 1 641 ? -26.648 56.154 -44.621 1.00 34.50 641 THR A O 1
ATOM 4962 N N . LEU A 1 642 ? -25.494 54.368 -43.885 1.00 28.77 642 LEU A N 1
ATOM 4963 C CA . LEU A 1 642 ? -25.984 53.291 -44.782 1.00 28.77 642 LEU A CA 1
ATOM 4964 C C . LEU A 1 642 ? -25.091 52.034 -44.685 1.00 28.77 642 LEU A C 1
ATOM 4966 O O . LEU A 1 642 ? -23.905 52.096 -44.992 1.00 28.77 642 LEU A O 1
ATOM 4970 N N . THR A 1 643 ? -25.654 50.877 -44.316 1.00 32.03 643 THR A N 1
ATOM 4971 C CA . THR A 1 643 ? -24.918 49.597 -44.238 1.00 32.03 643 THR A CA 1
ATOM 4972 C C . THR A 1 643 ? -25.675 48.449 -44.914 1.00 32.03 643 THR A C 1
ATOM 4974 O O . THR A 1 643 ? -26.739 48.018 -44.472 1.00 32.03 643 THR A O 1
ATOM 4977 N N . LEU A 1 644 ? -25.098 47.935 -46.005 1.00 31.70 644 LEU A N 1
ATOM 4978 C CA . LEU A 1 644 ? -25.496 46.674 -46.643 1.00 31.70 644 LEU A CA 1
ATOM 4979 C C . LEU A 1 644 ? -24.899 45.468 -45.880 1.00 31.70 644 LEU A C 1
ATOM 4981 O O . LEU A 1 644 ? -23.887 45.632 -45.197 1.00 31.70 644 LEU A O 1
ATOM 4985 N N . PRO A 1 645 ? -25.471 44.251 -46.001 1.00 36.88 645 PRO A N 1
ATOM 4986 C CA . PRO A 1 645 ? -24.901 43.049 -45.390 1.00 36.88 645 PRO A CA 1
ATOM 4987 C C . PRO A 1 645 ? -23.498 42.753 -45.932 1.00 36.88 645 PRO A C 1
ATOM 4989 O O . PRO A 1 645 ? -23.280 42.768 -47.148 1.00 36.88 645 PRO A O 1
ATOM 4992 N N . VAL A 1 646 ? -22.553 42.460 -45.038 1.00 35.41 646 VAL A N 1
ATOM 4993 C CA . VAL A 1 646 ? -21.127 42.322 -45.377 1.00 35.41 646 VAL A CA 1
ATOM 4994 C C . VAL A 1 646 ? -20.891 41.175 -46.364 1.00 35.41 646 VAL A C 1
ATOM 4996 O O . VAL A 1 646 ? -20.103 41.325 -47.293 1.00 35.41 646 VAL A O 1
ATOM 4999 N N . GLU A 1 647 ? -21.624 40.067 -46.255 1.00 38.59 647 GLU A N 1
ATOM 5000 C CA . GLU A 1 647 ? -21.551 38.942 -47.192 1.00 38.59 647 GLU A CA 1
ATOM 5001 C C . GLU A 1 647 ? -22.024 39.325 -48.599 1.00 38.59 647 GLU A C 1
ATOM 5003 O O . GLU A 1 647 ? -21.410 38.908 -49.580 1.00 38.59 647 GLU A O 1
ATOM 5008 N N . SER A 1 648 ? -23.073 40.147 -48.719 1.00 37.19 648 SER A N 1
ATOM 5009 C CA . SER A 1 648 ? -23.570 40.637 -50.012 1.00 37.19 648 SER A CA 1
ATOM 5010 C C . SER A 1 648 ? -22.558 41.574 -50.673 1.00 37.19 648 SER A C 1
ATOM 5012 O O . SER A 1 648 ? -22.292 41.443 -51.867 1.00 37.19 648 SER A O 1
ATOM 5014 N N . ILE A 1 649 ? -21.937 42.463 -49.887 1.00 37.19 649 ILE A N 1
ATOM 5015 C CA . ILE A 1 649 ? -20.844 43.329 -50.348 1.00 37.19 649 ILE A CA 1
ATOM 5016 C C . ILE A 1 649 ? -19.652 42.469 -50.804 1.00 37.19 649 ILE A C 1
ATOM 5018 O O . ILE A 1 649 ? -19.142 42.661 -51.904 1.00 37.19 649 ILE A O 1
ATOM 5022 N N . LEU A 1 650 ? -19.229 41.481 -50.009 1.00 40.50 650 LEU A N 1
ATOM 5023 C CA . LEU A 1 650 ? -18.094 40.605 -50.325 1.00 40.50 650 LEU A CA 1
ATOM 5024 C C . LEU A 1 650 ? -18.346 39.687 -51.531 1.00 40.50 650 LEU A C 1
ATOM 5026 O O . LEU A 1 650 ? -17.413 39.426 -52.291 1.00 40.50 650 LEU A O 1
ATOM 5030 N N . ALA A 1 651 ? -19.571 39.196 -51.725 1.00 42.28 651 ALA A N 1
ATOM 5031 C CA . ALA A 1 651 ? -19.946 38.418 -52.905 1.00 42.28 651 ALA A CA 1
ATOM 5032 C C . ALA A 1 651 ? -19.907 39.284 -54.174 1.00 42.28 651 ALA A C 1
ATOM 5034 O O . ALA A 1 651 ? -19.288 38.897 -55.164 1.00 42.28 651 ALA A O 1
ATOM 5035 N N . TYR A 1 652 ? -20.480 40.489 -54.113 1.00 40.25 652 TYR A N 1
ATOM 5036 C CA . TYR A 1 652 ? -20.463 41.454 -55.213 1.00 40.25 652 TYR A CA 1
ATOM 5037 C C . TYR A 1 652 ? -19.035 41.914 -55.556 1.00 40.25 652 TYR A C 1
ATOM 5039 O O . TYR A 1 652 ? -18.660 41.927 -56.726 1.00 40.25 652 TYR A O 1
ATOM 5047 N N . ILE A 1 653 ? -18.192 42.184 -54.548 1.00 41.38 653 ILE A N 1
ATOM 5048 C CA . ILE A 1 653 ? -16.759 42.477 -54.730 1.00 41.38 653 ILE A CA 1
ATOM 5049 C C . ILE A 1 653 ? -16.057 41.348 -55.491 1.00 41.38 653 ILE A C 1
ATOM 5051 O O . ILE A 1 653 ? -15.345 41.611 -56.459 1.00 41.38 653 ILE A O 1
ATOM 5055 N N . LYS A 1 654 ? -16.259 40.091 -55.074 1.00 42.59 654 LYS A N 1
ATOM 5056 C CA . LYS A 1 654 ? -15.638 38.926 -55.721 1.00 42.59 654 LYS A CA 1
ATOM 5057 C C . LYS A 1 654 ? -16.081 38.778 -57.173 1.00 42.59 654 LYS A C 1
ATOM 5059 O O . LYS A 1 654 ? -15.240 38.490 -58.017 1.00 42.59 654 LYS A O 1
ATOM 5064 N N . GLU A 1 655 ? -17.354 39.015 -57.472 1.00 40.44 655 GLU A N 1
ATOM 5065 C CA . GLU A 1 655 ? -17.884 38.895 -58.832 1.00 40.44 655 GLU A CA 1
ATOM 5066 C C . GLU A 1 655 ? -17.395 40.023 -59.755 1.00 40.44 655 GLU A C 1
ATOM 5068 O O . GLU A 1 655 ? -17.011 39.772 -60.896 1.00 40.44 655 GLU A O 1
ATOM 5073 N N . VAL A 1 656 ? -17.291 41.254 -59.246 1.00 40.19 656 VAL A N 1
ATOM 5074 C CA . VAL A 1 656 ? -16.701 42.382 -59.985 1.00 40.19 656 VAL A CA 1
ATOM 5075 C C . VAL A 1 656 ? -15.212 42.147 -60.276 1.00 40.19 656 VAL A C 1
ATOM 5077 O O . VAL A 1 656 ? -14.771 42.381 -61.403 1.00 40.19 656 VAL A O 1
ATOM 5080 N N . ILE A 1 657 ? -14.459 41.599 -59.312 1.00 41.03 657 ILE A N 1
ATOM 5081 C CA . ILE A 1 657 ? -13.065 41.161 -59.507 1.00 41.03 657 ILE A CA 1
ATOM 5082 C C . ILE A 1 657 ? -12.986 40.024 -60.542 1.00 41.03 657 ILE A C 1
ATOM 5084 O O . ILE A 1 657 ? -12.149 40.080 -61.441 1.00 41.03 657 ILE A O 1
ATOM 5088 N N . ARG A 1 658 ? -13.876 39.022 -60.466 1.00 39.16 658 ARG A N 1
ATOM 5089 C CA . ARG A 1 658 ? -13.940 37.880 -61.402 1.00 39.16 658 ARG A CA 1
ATOM 5090 C C . ARG A 1 658 ? -14.206 38.315 -62.847 1.00 39.16 658 ARG A C 1
ATOM 5092 O O . ARG A 1 658 ? -13.722 37.670 -63.772 1.00 39.16 658 ARG A O 1
ATOM 5099 N N . LEU A 1 659 ? -14.955 39.401 -63.032 1.00 38.69 659 LEU A N 1
ATOM 5100 C CA . LEU A 1 659 ? -15.287 39.988 -64.334 1.00 38.69 659 LEU A CA 1
ATOM 5101 C C . LEU A 1 659 ? -14.325 41.112 -64.769 1.00 38.69 659 LEU A C 1
ATOM 5103 O O . LEU A 1 659 ? -14.564 41.747 -65.795 1.00 38.69 659 LEU A O 1
ATOM 5107 N N . GLY A 1 660 ? -13.257 41.383 -64.009 1.00 35.38 660 GLY A N 1
ATOM 5108 C CA . GLY A 1 660 ? -12.233 42.379 -64.354 1.00 35.38 660 GLY A CA 1
ATOM 5109 C C . GLY A 1 660 ? -12.711 43.838 -64.364 1.00 35.38 660 GLY A C 1
ATOM 5110 O O . GLY A 1 660 ? -12.027 44.699 -64.916 1.00 35.38 660 GLY A O 1
ATOM 5111 N N . LYS A 1 661 ? -13.876 44.135 -63.775 1.00 37.78 661 LYS A N 1
ATOM 5112 C CA . LYS A 1 661 ? -14.423 45.498 -63.676 1.00 37.78 661 LYS A CA 1
ATOM 5113 C C . LYS A 1 661 ? -13.942 46.198 -62.401 1.00 37.78 661 LYS A C 1
ATOM 5115 O O . LYS A 1 661 ? -13.471 45.562 -61.460 1.00 37.78 661 LYS A O 1
ATOM 5120 N N . ARG A 1 662 ? -14.075 47.528 -62.345 1.00 36.06 662 ARG A N 1
ATOM 5121 C CA . ARG A 1 662 ? -13.869 48.295 -61.104 1.00 36.06 662 ARG A CA 1
ATOM 5122 C C . ARG A 1 662 ? -15.161 48.315 -60.290 1.00 36.06 662 ARG A C 1
ATOM 5124 O O . ARG A 1 662 ? -16.251 48.286 -60.854 1.00 36.06 662 ARG A O 1
ATOM 5131 N N . LEU A 1 663 ? -15.035 48.423 -58.966 1.00 34.81 663 LEU A N 1
ATOM 5132 C CA . LEU A 1 663 ? -16.173 48.378 -58.034 1.00 34.81 663 LEU A CA 1
ATOM 5133 C C . LEU A 1 663 ? -17.255 49.432 -58.295 1.00 34.81 663 LEU A C 1
ATOM 5135 O O . LEU A 1 663 ? -18.427 49.190 -58.026 1.00 34.81 663 LEU A O 1
ATOM 5139 N N . PHE A 1 664 ? -16.841 50.585 -58.815 1.00 36.56 664 PHE A N 1
ATOM 5140 C CA . PHE A 1 664 ? -17.692 51.743 -59.077 1.00 36.56 664 PHE A CA 1
ATOM 5141 C C . PHE A 1 664 ? -18.366 51.697 -60.464 1.00 36.56 664 PHE A C 1
ATOM 5143 O O . PHE A 1 664 ? -19.285 52.468 -60.712 1.00 36.56 664 PHE A O 1
ATOM 5150 N N . ASP A 1 665 ? -17.965 50.756 -61.333 1.00 40.34 665 ASP A N 1
ATOM 5151 C CA . ASP A 1 665 ? -18.424 50.624 -62.729 1.00 40.34 665 ASP A CA 1
ATOM 5152 C C . ASP A 1 665 ? -19.417 49.446 -62.915 1.00 40.34 665 ASP A C 1
ATOM 5154 O O . ASP A 1 665 ? -19.576 48.898 -64.015 1.00 40.34 665 ASP A O 1
ATOM 5158 N N . ALA A 1 666 ? -20.052 48.997 -61.827 1.00 39.69 666 ALA A N 1
ATOM 5159 C CA . ALA A 1 666 ? -20.942 47.834 -61.791 1.00 39.69 666 ALA A CA 1
ATOM 5160 C C . ALA A 1 666 ? -22.360 48.217 -61.299 1.00 39.69 666 ALA A C 1
ATOM 5162 O O . ALA A 1 666 ? -22.477 48.981 -60.337 1.00 39.69 666 ALA A O 1
ATOM 5163 N N . PRO A 1 667 ? -23.439 47.711 -61.935 1.00 43.91 667 PRO A N 1
ATOM 5164 C CA . PRO A 1 667 ? -24.809 48.149 -61.666 1.00 43.91 667 PRO A CA 1
ATOM 5165 C C . PRO A 1 667 ? -25.352 47.631 -60.326 1.00 43.91 667 PRO A C 1
ATOM 5167 O O . PRO A 1 667 ? -25.289 46.441 -60.025 1.00 43.91 667 PRO A O 1
ATOM 5170 N N . ILE A 1 668 ? -25.936 48.544 -59.547 1.00 47.84 668 ILE A N 1
ATOM 5171 C CA . ILE A 1 668 ? -26.434 48.290 -58.190 1.00 47.84 668 ILE A CA 1
ATOM 5172 C C . ILE A 1 668 ? -27.573 47.254 -58.208 1.00 47.84 668 ILE A C 1
ATOM 5174 O O . ILE A 1 668 ? -28.579 47.433 -58.892 1.00 47.84 668 ILE A O 1
ATOM 5178 N N . MET A 1 669 ? -27.414 46.196 -57.408 1.00 45.94 669 MET A N 1
ATOM 5179 C CA . MET A 1 669 ? -28.405 45.131 -57.197 1.00 45.94 669 MET A CA 1
ATOM 5180 C C . MET A 1 669 ? -29.727 45.699 -56.653 1.00 45.94 669 MET A C 1
ATOM 5182 O O . MET A 1 669 ? -29.717 46.568 -55.776 1.00 45.94 669 MET A O 1
ATOM 5186 N N . SER A 1 670 ? -30.873 45.224 -57.143 1.00 45.69 670 SER A N 1
ATOM 5187 C CA . SER A 1 670 ? -32.160 45.822 -56.787 1.00 45.69 670 SER A CA 1
ATOM 5188 C C . SER A 1 670 ? -32.584 45.505 -55.348 1.00 45.69 670 SER A C 1
ATOM 5190 O O . SER A 1 670 ? -32.272 44.460 -54.767 1.00 45.69 670 SER A O 1
ATOM 5192 N N . LEU A 1 671 ? -33.396 46.398 -54.774 1.00 41.16 671 LEU A N 1
ATOM 5193 C CA . LEU A 1 671 ? -33.961 46.219 -53.434 1.00 41.16 671 LEU A CA 1
ATOM 5194 C C . LEU A 1 671 ? -34.895 44.991 -53.338 1.00 41.16 671 LEU A C 1
ATOM 5196 O O . LEU A 1 671 ? -35.173 44.521 -52.235 1.00 41.16 671 LEU A O 1
ATOM 5200 N N . ALA A 1 672 ? -35.381 44.466 -54.469 1.00 47.56 672 ALA A N 1
ATOM 5201 C CA . ALA A 1 672 ? -36.202 43.259 -54.524 1.00 47.56 672 ALA A CA 1
ATOM 5202 C C . ALA A 1 672 ? -35.359 41.985 -54.336 1.00 47.56 672 ALA A C 1
ATOM 5204 O O . ALA A 1 672 ? -35.695 41.144 -53.501 1.00 47.56 672 ALA A O 1
ATOM 5205 N N . GLU A 1 673 ? -34.229 41.875 -55.037 1.00 44.56 673 GLU A N 1
ATOM 5206 C CA . GLU A 1 673 ? -33.318 40.721 -54.967 1.00 44.56 673 GLU A CA 1
ATOM 5207 C C . GLU A 1 673 ? -32.710 40.575 -53.561 1.00 44.56 673 GLU A C 1
ATOM 5209 O O . GLU A 1 673 ? -32.734 39.494 -52.968 1.00 44.56 673 GLU A O 1
ATOM 5214 N N . LEU A 1 674 ? -32.282 41.696 -52.966 1.00 45.28 674 LEU A N 1
ATOM 5215 C CA . LEU A 1 674 ? -31.807 41.764 -51.577 1.00 45.28 674 LEU A CA 1
ATOM 5216 C C . LEU A 1 674 ? -32.866 41.321 -50.549 1.00 45.28 674 LEU A C 1
ATOM 5218 O O . LEU A 1 674 ? -32.520 40.753 -49.510 1.00 45.28 674 LEU A O 1
ATOM 5222 N N . ARG A 1 675 ? -34.158 41.556 -50.819 1.00 47.34 675 ARG A N 1
ATOM 5223 C CA . ARG A 1 675 ? -35.261 41.098 -49.956 1.00 47.34 675 ARG A CA 1
ATOM 5224 C C . ARG A 1 675 ? -35.534 39.603 -50.122 1.00 47.34 675 ARG A C 1
ATOM 5226 O O . ARG A 1 675 ? -35.730 38.929 -49.113 1.00 47.34 675 ARG A O 1
ATOM 5233 N N . ALA A 1 676 ? -35.485 39.079 -51.348 1.00 51.50 676 ALA A N 1
ATOM 5234 C CA . ALA A 1 676 ? -35.657 37.651 -51.620 1.00 51.50 676 ALA A CA 1
ATOM 5235 C C . ALA A 1 676 ? -34.562 36.802 -50.946 1.00 51.50 676 ALA A C 1
ATOM 5237 O O . ALA A 1 676 ? -34.872 35.864 -50.211 1.00 51.50 676 ALA A O 1
ATOM 5238 N N . ALA A 1 677 ? -33.289 37.188 -51.096 1.00 47.41 677 ALA A N 1
ATOM 5239 C CA . ALA A 1 677 ? -32.164 36.495 -50.461 1.00 47.41 677 ALA A CA 1
ATOM 5240 C C . ALA A 1 677 ? -32.267 36.483 -48.921 1.00 47.41 677 ALA A C 1
ATOM 5242 O O . ALA A 1 677 ? -32.000 35.466 -48.277 1.00 47.41 677 ALA A O 1
ATOM 5243 N N . LYS A 1 678 ? -32.714 37.597 -48.321 1.00 45.75 678 LYS A N 1
ATOM 5244 C CA . LYS A 1 678 ? -32.902 37.716 -46.867 1.00 45.75 678 LYS A CA 1
ATOM 5245 C C . LYS A 1 678 ? -34.086 36.891 -46.339 1.00 45.75 678 LYS A C 1
ATOM 5247 O O . LYS A 1 678 ? -34.062 36.496 -45.175 1.00 45.75 678 LYS A O 1
ATOM 5252 N N . LEU A 1 679 ? -35.097 36.619 -47.168 1.00 54.00 679 LEU A N 1
ATOM 5253 C CA . LEU A 1 679 ? -36.223 35.752 -46.809 1.00 54.00 679 LEU A CA 1
ATOM 5254 C C . LEU A 1 679 ? -35.820 34.270 -46.833 1.00 54.00 679 LEU A C 1
ATOM 5256 O O . LEU A 1 679 ? -36.046 33.574 -45.846 1.00 54.00 679 LEU A O 1
ATOM 5260 N N . ALA A 1 680 ? -35.144 33.819 -47.895 1.00 50.66 680 ALA A N 1
ATOM 5261 C CA . ALA A 1 680 ? -34.673 32.436 -48.014 1.00 50.66 680 ALA A CA 1
ATOM 5262 C C . ALA A 1 680 ? -33.749 32.038 -46.846 1.00 50.66 680 ALA A C 1
ATOM 5264 O O . ALA A 1 680 ? -33.964 31.013 -46.200 1.00 50.66 680 ALA A O 1
ATOM 5265 N N . LYS A 1 681 ? -32.787 32.906 -46.488 1.00 45.50 681 LYS A N 1
ATOM 5266 C CA . LYS A 1 681 ? -31.872 32.663 -45.357 1.00 45.50 681 LYS A CA 1
ATOM 5267 C C . LYS A 1 681 ? -32.585 32.599 -43.997 1.00 45.50 681 LYS A C 1
ATOM 5269 O O . LYS A 1 681 ? -32.045 32.022 -43.060 1.00 45.50 681 LYS A O 1
ATOM 5274 N N . ARG A 1 682 ? -33.786 33.176 -43.868 1.00 49.03 682 ARG A N 1
ATOM 5275 C CA . ARG A 1 682 ? -34.602 33.078 -42.648 1.00 49.03 682 ARG A CA 1
ATOM 5276 C C . ARG A 1 682 ? -35.288 31.715 -42.539 1.00 49.03 682 ARG A C 1
ATOM 5278 O O . ARG A 1 682 ? -35.237 31.112 -41.475 1.00 49.03 682 ARG A O 1
ATOM 5285 N N . GLN A 1 683 ? -35.855 31.214 -43.637 1.00 52.09 683 GLN A N 1
ATOM 5286 C CA . GLN A 1 683 ? -36.526 29.907 -43.670 1.00 52.09 683 GLN A CA 1
ATOM 5287 C C . GLN A 1 683 ? -35.548 28.764 -43.347 1.00 52.09 683 GLN A C 1
ATOM 5289 O O . GLN A 1 683 ? -35.840 27.935 -42.492 1.00 52.09 683 GLN A O 1
ATOM 5294 N N . GLU A 1 684 ? -34.344 28.806 -43.922 1.00 47.88 684 GLU A N 1
ATOM 5295 C CA . GLU A 1 684 ? -33.252 27.852 -43.658 1.00 47.88 684 GLU A CA 1
ATOM 5296 C C . GLU A 1 684 ? -32.848 27.791 -42.164 1.00 47.88 684 GLU A C 1
ATOM 5298 O O . GLU A 1 684 ? -32.493 26.733 -41.644 1.00 47.88 684 GLU A O 1
ATOM 5303 N N . LEU A 1 685 ? -32.933 28.919 -41.444 1.00 45.84 685 LEU A N 1
ATOM 5304 C CA . LEU A 1 685 ? -32.663 28.991 -40.002 1.00 45.84 685 LEU A CA 1
ATOM 5305 C C . LEU A 1 685 ? -33.842 28.476 -39.158 1.00 45.84 685 LEU A C 1
ATOM 5307 O O . LEU A 1 685 ? -33.618 27.773 -38.170 1.00 45.84 685 LEU A O 1
ATOM 5311 N N . ASP A 1 686 ? -35.080 28.781 -39.559 1.00 54.56 686 ASP A N 1
ATOM 5312 C CA . ASP A 1 686 ? -36.300 28.287 -38.905 1.00 54.56 686 ASP A CA 1
ATOM 5313 C C . ASP A 1 686 ? -36.455 26.752 -39.056 1.00 54.56 686 ASP A C 1
ATOM 5315 O O . ASP A 1 686 ? -37.093 26.101 -38.225 1.00 54.56 686 ASP A O 1
ATOM 5319 N N . GLU A 1 687 ? -35.860 26.151 -40.091 1.00 55.25 687 GLU A N 1
ATOM 5320 C CA . GLU A 1 687 ? -35.789 24.695 -40.297 1.00 55.25 687 GLU A CA 1
ATOM 5321 C C . GLU A 1 687 ? -34.665 24.044 -39.475 1.00 55.25 687 GLU A C 1
ATOM 5323 O O . GLU A 1 687 ? -34.908 23.058 -38.774 1.00 55.25 687 GLU A O 1
ATOM 5328 N N . ALA A 1 688 ? -33.463 24.633 -39.457 1.00 46.50 688 ALA A N 1
ATOM 5329 C CA . ALA A 1 688 ? -32.351 24.151 -38.630 1.00 46.50 688 ALA A CA 1
ATOM 5330 C C . ALA A 1 688 ? -32.666 24.175 -37.118 1.00 46.50 688 ALA A C 1
ATOM 5332 O O . ALA A 1 688 ? -32.213 23.304 -36.371 1.00 46.50 688 ALA A O 1
ATOM 5333 N N . ALA A 1 689 ? -33.472 25.141 -36.661 1.00 50.59 689 ALA A N 1
ATOM 5334 C CA . ALA A 1 689 ? -33.953 25.198 -35.282 1.00 50.59 689 ALA A CA 1
ATOM 5335 C C . ALA A 1 689 ? -34.831 23.984 -34.917 1.00 50.59 689 ALA A C 1
ATOM 5337 O O . ALA A 1 689 ? -34.620 23.370 -33.870 1.00 50.59 689 ALA A O 1
ATOM 5338 N N . LYS A 1 690 ? -35.762 23.600 -35.804 1.00 60.31 690 LYS A N 1
ATOM 5339 C CA . LYS A 1 690 ? -36.670 22.457 -35.603 1.00 60.31 690 LYS A CA 1
ATOM 5340 C C . LYS A 1 690 ? -35.926 21.127 -35.564 1.00 60.31 690 LYS A C 1
ATOM 5342 O O . LYS A 1 690 ? -36.238 20.296 -34.717 1.00 60.31 690 LYS A O 1
ATOM 5347 N N . GLN A 1 691 ? -34.926 20.936 -36.433 1.00 52.56 691 GLN A N 1
ATOM 5348 C CA . GLN A 1 691 ? -34.122 19.710 -36.423 1.00 52.56 691 GLN A CA 1
ATOM 5349 C C . GLN A 1 691 ? -33.423 19.523 -35.071 1.00 52.56 691 GLN A C 1
ATOM 5351 O O . GLN A 1 691 ? -33.552 18.472 -34.456 1.00 52.56 691 GLN A O 1
ATOM 5356 N N . LYS A 1 692 ? -32.779 20.573 -34.549 1.00 48.31 692 LYS A N 1
ATOM 5357 C CA . LYS A 1 692 ? -32.091 20.521 -33.252 1.00 48.31 692 LYS A CA 1
ATOM 5358 C C . LYS A 1 692 ? -33.031 20.194 -32.082 1.00 48.31 692 LYS A C 1
ATOM 5360 O O . LYS A 1 692 ? -32.626 19.530 -31.129 1.00 48.31 692 LYS A O 1
ATOM 5365 N N . GLU A 1 693 ? -34.269 20.679 -32.125 1.00 56.78 693 GLU A N 1
ATOM 5366 C CA . GLU A 1 693 ? -35.282 20.385 -31.105 1.00 56.78 693 GLU A CA 1
ATOM 5367 C C . GLU A 1 693 ? -35.783 18.931 -31.203 1.00 56.78 693 GLU A C 1
ATOM 5369 O O . GLU A 1 693 ? -35.929 18.261 -30.177 1.00 56.78 693 GLU A O 1
ATOM 5374 N N . ALA A 1 694 ? -35.932 18.404 -32.424 1.00 56.44 694 ALA A N 1
ATOM 5375 C CA . ALA A 1 694 ? -36.207 16.990 -32.670 1.00 56.44 694 ALA A CA 1
ATOM 5376 C C . ALA A 1 694 ? -35.054 16.080 -32.202 1.00 56.44 694 ALA A C 1
ATOM 5378 O O . ALA A 1 694 ? -35.315 15.087 -31.525 1.00 56.44 694 ALA A O 1
ATOM 5379 N N . ASP A 1 695 ? -33.796 16.446 -32.475 1.00 53.25 695 ASP A N 1
ATOM 5380 C CA . ASP A 1 695 ? -32.611 15.700 -32.031 1.00 53.25 695 ASP A CA 1
ATOM 5381 C C . ASP A 1 695 ? -32.589 15.576 -30.497 1.00 53.25 695 ASP A C 1
ATOM 5383 O O . ASP A 1 695 ? -32.464 14.479 -29.955 1.00 53.25 695 ASP A O 1
ATOM 5387 N N . ILE A 1 696 ? -32.777 16.688 -29.773 1.00 54.59 696 ILE A N 1
ATOM 5388 C CA . ILE A 1 696 ? -32.798 16.704 -28.298 1.00 54.59 696 ILE A CA 1
ATOM 5389 C C . ILE A 1 696 ? -33.932 15.830 -27.737 1.00 54.59 696 ILE A C 1
ATOM 5391 O O . ILE A 1 696 ? -33.756 15.197 -26.692 1.00 54.59 696 ILE A O 1
ATOM 5395 N N . LYS A 1 697 ? -35.086 15.773 -28.415 1.00 62.94 697 LYS A N 1
ATOM 5396 C CA . LYS A 1 697 ? -36.195 14.892 -28.028 1.00 62.94 697 LYS A CA 1
ATOM 5397 C C . LYS A 1 697 ? -35.851 13.418 -28.266 1.00 62.94 697 LYS A C 1
ATOM 5399 O O . LYS A 1 697 ? -35.976 12.625 -27.336 1.00 62.94 697 LYS A O 1
ATOM 5404 N N . PHE A 1 698 ? -35.352 13.079 -29.456 1.00 65.31 698 PHE A N 1
ATOM 5405 C CA . PHE A 1 698 ? -34.922 11.726 -29.822 1.00 65.31 698 PHE A CA 1
ATOM 5406 C C . PHE A 1 698 ? -33.881 11.173 -28.838 1.00 65.31 698 PHE A C 1
ATOM 5408 O O . PHE A 1 698 ? -34.031 10.063 -28.337 1.00 65.31 698 PHE A O 1
ATOM 5415 N N . TRP A 1 699 ? -32.881 11.979 -28.474 1.00 60.09 699 TRP A N 1
ATOM 5416 C CA . TRP A 1 699 ? -31.866 11.613 -27.483 1.00 60.09 699 TRP A CA 1
ATOM 5417 C C . TRP A 1 699 ? -32.445 11.261 -26.106 1.00 60.09 699 TRP A C 1
ATOM 5419 O O . TRP A 1 699 ? -32.004 10.293 -25.487 1.00 60.09 699 TRP A O 1
ATOM 5429 N N . LYS A 1 700 ? -33.445 12.011 -25.624 1.00 59.03 700 LYS A N 1
ATOM 5430 C CA . LYS A 1 700 ? -34.118 11.707 -24.350 1.00 59.03 700 LYS A CA 1
ATOM 5431 C C . LYS A 1 700 ? -34.981 10.450 -24.435 1.00 59.03 700 LYS A C 1
ATOM 5433 O O . LYS A 1 700 ? -34.995 9.668 -23.491 1.00 59.03 700 LYS A O 1
ATOM 5438 N N . GLU A 1 701 ? -35.666 10.243 -25.558 1.00 68.50 701 GLU A N 1
ATOM 5439 C CA . GLU A 1 701 ? -36.463 9.036 -25.798 1.00 68.50 701 GLU A CA 1
ATOM 5440 C C . GLU A 1 701 ? -35.579 7.785 -25.909 1.00 68.50 701 GLU A C 1
ATOM 5442 O O . GLU A 1 701 ? -35.954 6.736 -25.397 1.00 68.50 701 GLU A O 1
ATOM 5447 N N . MET A 1 702 ? -34.381 7.885 -26.493 1.00 63.25 702 MET A N 1
ATOM 5448 C CA . MET A 1 702 ? -33.431 6.767 -26.551 1.00 63.25 702 MET A CA 1
ATOM 5449 C C . MET A 1 702 ? -32.814 6.445 -25.185 1.00 63.25 702 MET A C 1
ATOM 5451 O O . MET A 1 702 ? -32.719 5.270 -24.833 1.00 63.25 702 MET A O 1
ATOM 5455 N N . LEU A 1 703 ? -32.467 7.460 -24.384 1.00 56.34 703 LEU A N 1
ATOM 5456 C CA . LEU A 1 703 ? -31.948 7.241 -23.031 1.00 56.34 703 LEU A CA 1
ATOM 5457 C C . LEU A 1 703 ? -32.995 6.557 -22.134 1.00 56.34 703 LEU A C 1
ATOM 5459 O O . LEU A 1 703 ? -32.691 5.548 -21.507 1.00 56.34 703 LEU A O 1
ATOM 5463 N N . ALA A 1 704 ? -34.242 7.041 -22.152 1.00 64.75 704 ALA A N 1
ATOM 5464 C CA . ALA A 1 704 ? -35.340 6.460 -21.377 1.00 64.75 704 ALA A CA 1
ATOM 5465 C C . ALA A 1 704 ? -35.687 5.018 -21.803 1.00 64.75 704 ALA A C 1
ATOM 5467 O O . ALA A 1 704 ? -36.100 4.216 -20.970 1.00 64.75 704 ALA A O 1
ATOM 5468 N N . ARG A 1 705 ? -35.499 4.662 -23.083 1.00 66.56 705 ARG A N 1
ATOM 5469 C CA . ARG A 1 705 ? -35.697 3.285 -23.573 1.00 66.56 705 ARG A CA 1
ATOM 5470 C C . ARG A 1 705 ? -34.562 2.344 -23.148 1.00 66.56 705 ARG A C 1
ATOM 5472 O O . ARG A 1 705 ? -34.858 1.237 -22.708 1.00 66.56 705 ARG A O 1
ATOM 5479 N N . LYS A 1 706 ? -33.298 2.801 -23.149 1.00 61.44 706 LYS A N 1
ATOM 5480 C CA . LYS A 1 706 ? -32.177 2.058 -22.530 1.00 61.44 706 LYS A CA 1
ATOM 5481 C C . LYS A 1 706 ? -32.416 1.861 -21.022 1.00 61.44 706 LYS A C 1
ATOM 5483 O O . LYS A 1 706 ? -32.241 0.756 -20.521 1.00 61.44 706 LYS A O 1
ATOM 5488 N N . GLU A 1 707 ? -32.879 2.891 -20.304 1.00 52.91 707 GLU A N 1
ATOM 5489 C CA . GLU A 1 707 ? -33.251 2.791 -18.877 1.00 52.91 707 GLU A CA 1
ATOM 5490 C C . GLU A 1 707 ? -34.437 1.837 -18.619 1.00 52.91 707 GLU A C 1
ATOM 5492 O O . GLU A 1 707 ? -34.519 1.246 -17.544 1.00 52.91 707 GLU A O 1
ATOM 5497 N N . ALA A 1 708 ? -35.331 1.644 -19.596 1.00 66.94 708 ALA A N 1
ATOM 5498 C CA . ALA A 1 708 ? -36.430 0.676 -19.538 1.00 66.94 708 ALA A CA 1
ATOM 5499 C C . ALA A 1 708 ? -36.021 -0.770 -19.903 1.00 66.94 708 ALA A C 1
ATOM 5501 O O . ALA A 1 708 ? -36.870 -1.662 -19.893 1.00 66.94 708 ALA A O 1
ATOM 5502 N N . GLY A 1 709 ? -34.743 -1.016 -20.216 1.00 52.88 709 GLY A N 1
ATOM 5503 C CA . GLY A 1 709 ? -34.227 -2.338 -20.582 1.00 52.88 709 GLY A CA 1
ATOM 5504 C C . GLY A 1 709 ? -34.409 -2.722 -22.054 1.00 52.88 709 GLY A C 1
ATOM 5505 O O . GLY A 1 709 ? -34.267 -3.897 -22.389 1.00 52.88 709 GLY A O 1
ATOM 5506 N N . GLU A 1 710 ? -34.716 -1.771 -22.941 1.00 68.06 710 GLU A N 1
ATOM 5507 C CA . GLU A 1 710 ? -34.659 -2.017 -24.384 1.00 68.06 710 GLU A CA 1
ATOM 5508 C C . GLU A 1 710 ? -33.207 -1.999 -24.888 1.00 68.06 710 GLU A C 1
ATOM 5510 O O . GLU A 1 710 ? -32.429 -1.107 -24.538 1.00 68.06 710 GLU A O 1
ATOM 5515 N N . ASP A 1 711 ? -32.854 -2.950 -25.758 1.00 54.34 711 ASP A N 1
ATOM 5516 C CA . ASP A 1 711 ? -31.535 -3.015 -26.396 1.00 54.34 711 ASP A CA 1
ATOM 5517 C C . ASP A 1 711 ? -31.397 -1.906 -27.457 1.00 54.34 711 ASP A C 1
ATOM 5519 O O . ASP A 1 711 ? -31.881 -2.018 -28.588 1.00 54.34 711 ASP A O 1
ATOM 5523 N N . VAL A 1 712 ? -30.815 -0.777 -27.042 1.00 61.97 712 VAL A N 1
ATOM 5524 C CA . VAL A 1 712 ? -30.694 0.455 -27.830 1.00 61.97 712 VAL A CA 1
ATOM 5525 C C . VAL A 1 712 ? -29.276 1.010 -27.717 1.00 61.97 712 VAL A C 1
ATOM 5527 O O . VAL A 1 712 ? -28.833 1.431 -26.645 1.00 61.97 712 VAL A O 1
ATOM 5530 N N . GLU A 1 713 ? -28.587 1.095 -28.853 1.00 49.50 713 GLU A N 1
ATOM 5531 C CA . GLU A 1 713 ? -27.284 1.749 -28.955 1.00 49.50 713 GLU A CA 1
ATOM 5532 C C . GLU A 1 713 ? -27.438 3.281 -28.864 1.00 49.50 713 GLU A C 1
ATOM 5534 O O . GLU A 1 713 ? -28.037 3.928 -29.726 1.00 49.50 713 GLU A O 1
ATOM 5539 N N . VAL A 1 714 ? -26.907 3.872 -27.790 1.00 54.03 714 VAL A N 1
ATOM 5540 C CA . VAL A 1 714 ? -26.910 5.326 -27.558 1.00 54.03 714 VAL A CA 1
ATOM 5541 C C . VAL A 1 714 ? -25.616 5.932 -28.143 1.00 54.03 714 VAL A C 1
ATOM 5543 O O . VAL A 1 714 ? -24.540 5.447 -27.794 1.00 54.03 714 VAL A O 1
ATOM 5546 N N . PRO A 1 715 ? -25.667 6.972 -29.006 1.00 52.97 715 PRO A N 1
ATOM 5547 C CA . PRO A 1 715 ? -24.464 7.512 -29.664 1.00 52.97 715 PRO A CA 1
ATOM 5548 C C . PRO A 1 715 ? -23.470 8.235 -28.724 1.00 52.97 715 PRO A C 1
ATOM 5550 O O . PRO A 1 715 ? -23.741 8.447 -27.543 1.00 52.97 715 PRO A O 1
ATOM 5553 N N . GLU A 1 716 ? -22.337 8.727 -29.259 1.00 52.75 716 GLU A N 1
ATOM 5554 C CA . GLU A 1 716 ? -21.501 9.716 -28.545 1.00 52.75 716 GLU A CA 1
ATOM 5555 C C . GLU A 1 716 ? -22.266 11.047 -28.370 1.00 52.75 716 GLU A C 1
ATOM 5557 O O . GLU A 1 716 ? -22.817 11.602 -29.328 1.00 52.75 716 GLU A O 1
ATOM 5562 N N . LYS A 1 717 ? -22.272 11.594 -27.145 1.00 52.38 717 LYS A N 1
ATOM 5563 C CA . LYS A 1 717 ? -22.885 12.895 -26.812 1.00 52.38 717 LYS A CA 1
ATOM 5564 C C . LYS A 1 717 ? -22.344 14.000 -27.744 1.00 52.38 717 LYS A C 1
ATOM 5566 O O . LYS A 1 717 ? -21.125 14.111 -27.888 1.00 52.38 717 LYS A O 1
ATOM 5571 N N . PRO A 1 718 ? -23.191 14.872 -28.332 1.00 52.94 718 PRO A N 1
ATOM 5572 C CA . PRO A 1 718 ? -22.752 15.862 -29.317 1.00 52.94 718 PRO A CA 1
ATOM 5573 C C . PRO A 1 718 ? -21.835 16.937 -28.707 1.00 52.94 718 PRO A C 1
ATOM 5575 O O . PRO A 1 718 ? -22.283 17.963 -28.187 1.00 52.94 718 PRO A O 1
ATOM 5578 N N . LEU A 1 719 ? -20.524 16.704 -28.803 1.00 55.97 719 LEU A N 1
ATOM 5579 C CA . LEU A 1 719 ? -19.476 17.637 -28.397 1.00 55.97 719 LEU A CA 1
ATOM 5580 C C . LEU A 1 719 ? -19.600 18.974 -29.145 1.00 55.97 719 LEU A C 1
ATOM 5582 O O . LEU A 1 719 ? -19.886 19.027 -30.341 1.00 55.97 719 LEU A O 1
ATOM 5586 N N . SER A 1 720 ? -19.292 20.084 -28.468 1.00 56.94 720 SER A N 1
ATOM 5587 C CA . SER A 1 720 ? -19.203 21.383 -29.152 1.00 56.94 720 SER A CA 1
ATOM 5588 C C . SER A 1 720 ? -18.120 21.362 -30.240 1.00 56.94 720 SER A C 1
ATOM 5590 O O . SER A 1 720 ? -17.066 20.751 -30.061 1.00 56.94 720 SER A O 1
ATOM 5592 N N . GLY A 1 721 ? -18.309 22.102 -31.338 1.00 53.81 721 GLY A N 1
ATOM 5593 C CA . GLY A 1 721 ? -17.352 22.128 -32.457 1.00 53.81 721 GLY A CA 1
ATOM 5594 C C . GLY A 1 721 ? -15.909 22.514 -32.075 1.00 53.81 721 GLY A C 1
ATOM 5595 O O . GLY A 1 721 ? -14.970 22.136 -32.772 1.00 53.81 721 GLY A O 1
ATOM 5596 N N . ARG A 1 722 ? -15.704 23.213 -30.946 1.00 52.56 722 ARG A N 1
ATOM 5597 C CA . ARG A 1 722 ? -14.371 23.480 -30.373 1.00 52.56 722 ARG A CA 1
ATOM 5598 C C . ARG A 1 722 ? -13.781 22.248 -29.674 1.00 52.56 722 ARG A C 1
ATOM 5600 O O . ARG A 1 722 ? -12.591 21.997 -29.843 1.00 52.56 722 ARG A O 1
ATOM 5607 N N . LYS A 1 723 ? -14.590 21.478 -28.930 1.00 61.66 723 LYS A N 1
ATOM 5608 C CA . LYS A 1 723 ? -14.172 20.195 -28.337 1.00 61.66 723 LYS A CA 1
ATOM 5609 C C . LYS A 1 723 ? -13.926 19.135 -29.423 1.00 61.66 723 LYS A C 1
ATOM 5611 O O . LYS A 1 723 ? -12.883 18.497 -29.377 1.00 61.66 723 LYS A O 1
ATOM 5616 N N . ILE A 1 724 ? -14.779 19.049 -30.454 1.00 64.81 724 ILE A N 1
ATOM 5617 C CA . ILE A 1 724 ? -14.566 18.179 -31.631 1.00 64.81 724 ILE A CA 1
ATOM 5618 C C . ILE A 1 724 ? -13.217 18.476 -32.295 1.00 64.81 724 ILE A C 1
ATOM 5620 O O . ILE A 1 724 ? -12.397 17.576 -32.431 1.00 64.81 724 ILE A O 1
ATOM 5624 N N . ARG A 1 725 ? -12.938 19.740 -32.650 1.00 65.50 725 ARG A N 1
ATOM 5625 C CA . ARG A 1 725 ? -11.662 20.114 -33.290 1.00 65.50 725 ARG A CA 1
ATOM 5626 C C . ARG A 1 725 ? -10.441 19.838 -32.408 1.00 65.50 725 ARG A C 1
ATOM 5628 O O . ARG A 1 725 ? -9.385 19.544 -32.949 1.00 65.50 725 ARG A O 1
ATOM 5635 N N . LYS A 1 726 ? -10.570 19.919 -31.077 1.00 64.88 726 LYS A N 1
ATOM 5636 C CA . LYS A 1 726 ? -9.513 19.504 -30.139 1.00 64.88 726 LYS A CA 1
ATOM 5637 C C . LYS A 1 726 ? -9.309 17.982 -30.141 1.00 64.88 726 LYS A C 1
ATOM 5639 O O . LYS A 1 726 ? -8.177 17.565 -30.357 1.00 64.88 726 LYS A O 1
ATOM 5644 N N . LYS A 1 727 ? -10.380 17.186 -29.965 1.00 67.81 727 LYS A N 1
ATOM 5645 C CA . LYS A 1 727 ? -10.365 15.706 -30.034 1.00 67.81 727 LYS A CA 1
ATOM 5646 C C . LYS A 1 727 ? -9.700 15.264 -31.348 1.00 67.81 727 LYS A C 1
ATOM 5648 O O . LYS A 1 727 ? -8.632 14.670 -31.308 1.00 67.81 727 LYS A O 1
ATOM 5653 N N . GLN A 1 728 ? -10.193 15.759 -32.485 1.00 69.75 728 GLN A N 1
ATOM 5654 C CA . GLN A 1 728 ? -9.661 15.467 -33.823 1.00 69.75 728 GLN A CA 1
ATOM 5655 C C . GLN A 1 728 ? -8.213 15.930 -34.063 1.00 69.75 728 GLN A C 1
ATOM 5657 O O . GLN A 1 728 ? -7.464 15.234 -34.741 1.00 69.75 728 GLN A O 1
ATOM 5662 N N . ALA A 1 729 ? -7.787 17.091 -33.550 1.00 67.88 729 ALA A N 1
ATOM 5663 C CA . ALA A 1 729 ? -6.407 17.562 -33.732 1.00 67.88 729 ALA A CA 1
ATOM 5664 C C . ALA A 1 729 ? -5.401 16.773 -32.878 1.00 67.88 729 ALA A C 1
ATOM 5666 O O . ALA A 1 729 ? -4.272 16.540 -33.317 1.00 67.88 729 ALA A O 1
ATOM 5667 N N . LEU A 1 730 ? -5.813 16.340 -31.682 1.00 64.12 730 LEU A N 1
ATOM 5668 C CA . LEU A 1 730 ? -5.033 15.431 -30.851 1.00 64.12 730 LEU A CA 1
ATOM 5669 C C . LEU A 1 730 ? -4.979 14.041 -31.505 1.00 64.12 730 LEU A C 1
ATOM 5671 O O . LEU A 1 730 ? -3.888 13.541 -31.750 1.00 64.12 730 LEU A O 1
ATOM 5675 N N . GLU A 1 731 ? -6.125 13.479 -31.898 1.00 66.56 731 GLU A N 1
ATOM 5676 C CA . GLU A 1 731 ? -6.244 12.199 -32.615 1.00 66.56 731 GLU A CA 1
ATOM 5677 C C . GLU A 1 731 ? -5.433 12.172 -33.920 1.00 66.56 731 GLU A C 1
ATOM 5679 O O . GLU A 1 731 ? -4.792 11.168 -34.220 1.00 66.56 731 GLU A O 1
ATOM 5684 N N . ALA A 1 732 ? -5.389 13.272 -34.679 1.00 67.38 732 ALA A N 1
ATOM 5685 C CA . ALA A 1 732 ? -4.573 13.377 -35.888 1.00 67.38 732 ALA A CA 1
ATOM 5686 C C . ALA A 1 732 ? -3.067 13.357 -35.576 1.00 67.38 732 ALA A C 1
ATOM 5688 O O . ALA A 1 732 ? -2.333 12.597 -36.204 1.00 67.38 732 ALA A O 1
ATOM 5689 N N . ARG A 1 733 ? -2.612 14.110 -34.562 1.00 59.97 733 ARG A N 1
ATOM 5690 C CA . ARG A 1 733 ? -1.226 14.035 -34.056 1.00 59.97 733 ARG A CA 1
ATOM 5691 C C . ARG A 1 733 ? -0.885 12.653 -33.503 1.00 59.97 733 ARG A C 1
ATOM 5693 O O . ARG A 1 733 ? 0.239 12.188 -33.640 1.00 59.97 733 ARG A O 1
ATOM 5700 N N . MET A 1 734 ? -1.848 11.970 -32.896 1.00 57.47 734 MET A N 1
ATOM 5701 C CA . MET A 1 734 ? -1.672 10.598 -32.430 1.00 57.47 734 MET A CA 1
ATOM 5702 C C . MET A 1 734 ? -1.565 9.631 -33.615 1.00 57.47 734 MET A C 1
ATOM 5704 O O . MET A 1 734 ? -0.672 8.795 -33.610 1.00 57.47 734 MET A O 1
ATOM 5708 N N . LYS A 1 735 ? -2.389 9.776 -34.661 1.00 63.84 735 LYS A N 1
ATOM 5709 C CA . LYS A 1 735 ? -2.297 8.984 -35.903 1.00 63.84 735 LYS A CA 1
ATOM 5710 C C . LYS A 1 735 ? -0.973 9.229 -36.646 1.00 63.84 735 LYS A C 1
ATOM 5712 O O . LYS A 1 735 ? -0.443 8.300 -37.248 1.00 63.84 735 LYS A O 1
ATOM 5717 N N . GLU A 1 736 ? -0.414 10.436 -36.542 1.00 59.56 736 GLU A N 1
ATOM 5718 C CA . GLU A 1 736 ? 0.923 10.814 -37.029 1.00 59.56 736 GLU A CA 1
ATOM 5719 C C . GLU A 1 736 ? 2.061 10.173 -36.205 1.00 59.56 736 GLU A C 1
ATOM 5721 O O . GLU A 1 736 ? 2.973 9.594 -36.788 1.00 59.56 736 GLU A O 1
ATOM 5726 N N . MET A 1 737 ? 2.000 10.209 -34.865 1.00 47.84 737 MET A N 1
ATOM 5727 C CA . MET A 1 737 ? 3.038 9.627 -33.992 1.00 47.84 737 MET A CA 1
ATOM 5728 C C . MET A 1 737 ? 2.954 8.097 -33.823 1.00 47.84 737 MET A C 1
ATOM 5730 O O . MET A 1 737 ? 3.954 7.478 -33.466 1.00 47.84 737 MET A O 1
ATOM 5734 N N . TRP A 1 738 ? 1.781 7.483 -34.022 1.00 50.28 738 TRP A N 1
ATOM 5735 C CA . TRP A 1 738 ? 1.505 6.092 -33.619 1.00 50.28 738 TRP A CA 1
ATOM 5736 C C . TRP A 1 738 ? 0.914 5.184 -34.708 1.00 50.28 738 TRP A C 1
ATOM 5738 O O . TRP A 1 738 ? 0.785 3.983 -34.472 1.00 50.28 738 TRP A O 1
ATOM 5748 N N . GLY A 1 739 ? 0.533 5.719 -35.870 1.00 49.81 739 GLY A N 1
ATOM 5749 C CA . GLY A 1 739 ? -0.207 4.974 -36.893 1.00 49.81 739 GLY A CA 1
ATOM 5750 C C . GLY A 1 739 ? -1.729 4.937 -36.670 1.00 49.81 739 GLY A C 1
ATOM 5751 O O . GLY A 1 739 ? -2.265 5.461 -35.694 1.00 49.81 739 GLY A O 1
ATOM 5752 N N . GLY A 1 740 ? -2.452 4.363 -37.637 1.00 42.75 740 GLY A N 1
ATOM 5753 C CA . GLY A 1 740 ? -3.920 4.376 -37.683 1.00 42.75 740 GLY A CA 1
ATOM 5754 C C . GLY A 1 740 ? -4.605 3.344 -36.784 1.00 42.75 740 GLY A C 1
ATOM 5755 O O . GLY A 1 740 ? -4.221 2.181 -36.754 1.00 42.75 740 GLY A O 1
ATOM 5756 N N . SER A 1 741 ? -5.689 3.761 -36.129 1.00 41.84 741 SER A N 1
ATOM 5757 C CA . SER A 1 741 ? -6.504 2.991 -35.174 1.00 41.84 741 SER A CA 1
ATOM 5758 C C . SER A 1 741 ? -7.432 1.927 -35.792 1.00 41.84 741 SER A C 1
ATOM 5760 O O . SER A 1 741 ? -8.470 1.622 -35.218 1.00 41.84 741 SER A O 1
ATOM 5762 N N . GLU A 1 742 ? -7.124 1.416 -36.986 1.00 39.56 742 GLU A N 1
ATOM 5763 C CA . GLU A 1 742 ? -8.072 0.652 -37.825 1.00 39.56 742 GLU A CA 1
ATOM 5764 C C . GLU A 1 742 ? -7.597 -0.781 -38.138 1.00 39.56 742 GLU A C 1
ATOM 5766 O O . GLU A 1 742 ? -8.180 -1.443 -38.992 1.00 39.56 742 GLU A O 1
ATOM 5771 N N . ASN A 1 743 ? -6.539 -1.279 -37.479 1.00 37.09 743 ASN A N 1
ATOM 5772 C CA . ASN A 1 743 ? -6.001 -2.618 -37.753 1.00 37.09 743 ASN A CA 1
ATOM 5773 C C . ASN A 1 743 ? -5.439 -3.341 -36.511 1.00 37.09 743 ASN A C 1
ATOM 5775 O O . ASN A 1 743 ? -4.258 -3.680 -36.449 1.00 37.09 743 ASN A O 1
ATOM 5779 N N . THR A 1 744 ? -6.302 -3.593 -35.525 1.00 36.16 744 THR A N 1
ATOM 5780 C CA . THR A 1 744 ? -6.054 -4.539 -34.423 1.00 36.16 744 THR A CA 1
ATOM 5781 C C . THR A 1 744 ? -7.297 -5.401 -34.226 1.00 36.16 744 THR A C 1
ATOM 5783 O O . THR A 1 744 ? -8.267 -4.956 -33.615 1.00 36.16 744 THR A O 1
ATOM 5786 N N . GLY A 1 745 ? -7.284 -6.620 -34.767 1.00 30.53 745 GLY A N 1
ATOM 5787 C CA . GLY A 1 745 ? -8.345 -7.597 -34.528 1.00 30.53 745 GLY A CA 1
ATOM 5788 C C . GLY A 1 745 ? -8.283 -8.103 -33.089 1.00 30.53 745 GLY A C 1
ATOM 5789 O O . GLY A 1 745 ? -7.453 -8.955 -32.782 1.00 30.53 745 GLY A O 1
ATOM 5790 N N . TYR A 1 746 ? -9.141 -7.560 -32.228 1.00 29.58 746 TYR A N 1
ATOM 5791 C CA . TYR A 1 746 ? -9.408 -8.087 -30.893 1.00 29.58 746 TYR A CA 1
ATOM 5792 C C . TYR A 1 746 ? -10.628 -9.007 -30.964 1.00 29.58 746 TYR A C 1
ATOM 5794 O O . TYR A 1 746 ? -11.708 -8.566 -31.353 1.00 29.58 746 TYR A O 1
ATOM 5802 N N . ASP A 1 747 ? -10.445 -10.267 -30.579 1.00 27.58 747 ASP A N 1
ATOM 5803 C CA . ASP A 1 747 ? -11.534 -11.184 -30.236 1.00 27.58 747 ASP A CA 1
ATOM 5804 C C . ASP A 1 747 ? -11.567 -11.338 -28.705 1.00 27.58 747 ASP A C 1
ATOM 5806 O O . ASP A 1 747 ? -10.544 -11.174 -28.034 1.00 27.58 747 ASP A O 1
ATOM 5810 N N . HIS A 1 748 ? -12.744 -11.578 -28.133 1.00 32.56 748 HIS A N 1
ATOM 5811 C CA . HIS A 1 748 ? -13.016 -11.359 -26.707 1.00 32.56 748 HIS A CA 1
ATOM 5812 C C . HIS A 1 748 ? -12.941 -12.624 -25.828 1.00 32.56 748 HIS A C 1
ATOM 5814 O O . HIS A 1 748 ? -13.277 -12.568 -24.644 1.00 32.56 748 HIS A O 1
ATOM 5820 N N . SER A 1 749 ? -12.473 -13.758 -26.358 1.00 25.69 749 SER A N 1
ATOM 5821 C CA . SER A 1 749 ? -12.217 -14.972 -25.568 1.00 25.69 749 SER A CA 1
ATOM 5822 C C . SER A 1 749 ? -10.835 -14.944 -24.905 1.00 25.69 749 SER A C 1
ATOM 5824 O O . SER A 1 749 ? -9.812 -14.948 -25.589 1.00 25.69 749 SER A O 1
ATOM 5826 N N . VAL A 1 750 ? -10.796 -14.960 -23.571 1.00 41.09 750 VAL A N 1
ATOM 5827 C CA . VAL A 1 750 ? -9.548 -14.983 -22.793 1.00 41.09 750 VAL A CA 1
ATOM 5828 C C . VAL A 1 750 ? -8.905 -16.371 -22.829 1.00 41.09 750 VAL A C 1
ATOM 5830 O O . VAL A 1 750 ? -9.379 -17.263 -22.138 1.00 41.09 750 VAL A O 1
ATOM 5833 N N . GLU A 1 751 ? -7.789 -16.516 -23.549 1.00 33.28 751 GLU A N 1
ATOM 5834 C CA . GLU A 1 751 ? -6.643 -17.351 -23.150 1.00 33.28 751 GLU A CA 1
ATOM 5835 C C . GLU A 1 751 ? -5.411 -17.053 -24.032 1.00 33.28 751 GLU A C 1
ATOM 5837 O O . GLU A 1 751 ? -5.505 -17.030 -25.255 1.00 33.28 751 GLU A O 1
ATOM 5842 N N . SER A 1 752 ? -4.243 -16.867 -23.401 1.00 30.88 752 SER A N 1
ATOM 5843 C CA . SER A 1 752 ? -2.947 -16.464 -24.004 1.00 30.88 752 SER A CA 1
ATOM 5844 C C . SER A 1 752 ? -2.865 -15.045 -24.627 1.00 30.88 752 SER A C 1
ATOM 5846 O O . SER A 1 752 ? -3.832 -14.547 -25.200 1.00 30.88 752 SER A O 1
ATOM 5848 N N . PRO A 1 753 ? -1.703 -14.356 -24.548 1.00 31.12 753 PRO A N 1
ATOM 5849 C CA . PRO A 1 753 ? -1.496 -13.060 -25.199 1.00 31.12 753 PRO A CA 1
ATOM 5850 C C . PRO A 1 753 ? -1.306 -13.209 -26.726 1.00 31.12 753 PRO A C 1
ATOM 5852 O O . PRO A 1 753 ? -0.665 -14.161 -27.176 1.00 31.12 753 PRO A O 1
ATOM 5855 N N . PRO A 1 754 ? -1.808 -12.268 -27.548 1.00 33.09 754 PRO A N 1
ATOM 5856 C CA . PRO A 1 754 ? -1.771 -12.395 -29.003 1.00 33.09 754 PRO A CA 1
ATOM 5857 C C . PRO A 1 754 ? -0.377 -12.142 -29.602 1.00 33.09 754 PRO A C 1
ATOM 5859 O O . PRO A 1 754 ? 0.349 -11.229 -29.201 1.00 33.09 754 PRO A O 1
ATOM 5862 N N . ALA A 1 755 ? -0.042 -12.894 -30.655 1.00 34.22 755 ALA A N 1
ATOM 5863 C CA . ALA A 1 755 ? 1.285 -12.922 -31.284 1.00 34.22 755 ALA A CA 1
ATOM 5864 C C . ALA A 1 755 ? 1.766 -11.595 -31.925 1.00 34.22 755 ALA A C 1
ATOM 5866 O O . ALA A 1 755 ? 2.919 -11.500 -32.335 1.00 34.22 755 ALA A O 1
ATOM 5867 N N . TYR A 1 756 ? 0.939 -10.543 -31.995 1.00 41.06 756 TYR A N 1
ATOM 5868 C CA . TYR A 1 756 ? 1.400 -9.205 -32.402 1.00 41.06 756 TYR A CA 1
ATOM 5869 C C . TYR A 1 756 ? 2.091 -8.426 -31.265 1.00 41.06 756 TYR A C 1
ATOM 5871 O O . TYR A 1 756 ? 2.731 -7.406 -31.531 1.00 41.06 756 TYR A O 1
ATOM 5879 N N . LEU A 1 757 ? 2.010 -8.896 -30.012 1.00 37.00 757 LEU A N 1
ATOM 5880 C CA . LEU A 1 757 ? 2.816 -8.356 -28.913 1.00 37.00 757 LEU A CA 1
ATOM 5881 C C . LEU A 1 757 ? 4.267 -8.855 -28.962 1.00 37.00 757 LEU A C 1
ATOM 5883 O O . LEU A 1 757 ? 5.160 -8.120 -28.542 1.00 37.00 757 LEU A O 1
ATOM 5887 N N . GLU A 1 758 ? 4.533 -10.036 -29.539 1.00 36.94 758 GLU A N 1
ATOM 5888 C CA . GLU A 1 758 ? 5.900 -10.547 -29.705 1.00 36.94 758 GLU A CA 1
ATOM 5889 C C . GLU A 1 758 ? 6.817 -9.574 -30.469 1.00 36.94 758 GLU A C 1
ATOM 5891 O O . GLU A 1 758 ? 7.925 -9.355 -29.991 1.00 36.94 758 GLU A O 1
ATOM 5896 N N . PRO A 1 759 ? 6.431 -8.942 -31.598 1.00 36.12 759 PRO A N 1
ATOM 5897 C CA . PRO A 1 759 ? 7.251 -7.915 -32.244 1.00 36.12 759 PRO A CA 1
ATOM 5898 C C . PRO A 1 759 ? 7.611 -6.716 -31.357 1.00 36.12 759 PRO A C 1
ATOM 5900 O O . PRO A 1 759 ? 8.754 -6.268 -31.399 1.00 36.12 759 PRO A O 1
ATOM 5903 N N . LEU A 1 760 ? 6.676 -6.200 -30.548 1.00 36.59 760 LEU A N 1
ATOM 5904 C CA . LEU A 1 760 ? 6.926 -5.051 -29.662 1.00 36.59 760 LEU A CA 1
ATOM 5905 C C . LEU A 1 760 ? 7.822 -5.436 -28.481 1.00 36.59 760 LEU A C 1
ATOM 5907 O O . LEU A 1 760 ? 8.795 -4.737 -28.191 1.00 36.59 760 LEU A O 1
ATOM 5911 N N . ALA A 1 761 ? 7.538 -6.584 -27.863 1.00 37.56 761 ALA A N 1
ATOM 5912 C CA . ALA A 1 761 ? 8.375 -7.190 -26.839 1.00 37.56 761 ALA A CA 1
ATOM 5913 C C . ALA A 1 761 ? 9.795 -7.451 -27.370 1.00 37.56 761 ALA A C 1
ATOM 5915 O O . ALA A 1 761 ? 10.769 -6.981 -26.792 1.00 37.56 761 ALA A O 1
ATOM 5916 N N . ASN A 1 762 ? 9.936 -8.130 -28.512 1.00 34.97 762 ASN A N 1
ATOM 5917 C CA . ASN A 1 762 ? 11.232 -8.469 -29.104 1.00 34.97 762 ASN A CA 1
ATOM 5918 C C . ASN A 1 762 ? 12.002 -7.260 -29.661 1.00 34.97 762 ASN A C 1
ATOM 5920 O O . ASN A 1 762 ? 13.213 -7.379 -29.845 1.00 34.97 762 ASN A O 1
ATOM 5924 N N . LEU A 1 763 ? 11.362 -6.112 -29.920 1.00 35.78 763 LEU A N 1
ATOM 5925 C CA . LEU A 1 763 ? 12.086 -4.861 -30.176 1.00 35.78 763 LEU A CA 1
ATOM 5926 C C . LEU A 1 763 ? 12.719 -4.339 -28.878 1.00 35.78 763 LEU A C 1
ATOM 5928 O O . LEU A 1 763 ? 13.932 -4.159 -28.822 1.00 35.78 763 LEU A O 1
ATOM 5932 N N . TYR A 1 764 ? 11.924 -4.196 -27.812 1.00 38.03 764 TYR A N 1
ATOM 5933 C CA . TYR A 1 764 ? 12.400 -3.720 -26.506 1.00 38.03 764 TYR A CA 1
ATOM 5934 C C . TYR A 1 764 ? 13.447 -4.655 -25.870 1.00 38.03 764 TYR A C 1
ATOM 5936 O O . TYR A 1 764 ? 14.486 -4.198 -25.392 1.00 38.03 764 TYR A O 1
ATOM 5944 N N . TYR A 1 765 ? 13.225 -5.973 -25.898 1.00 39.03 765 TYR A N 1
ATOM 5945 C CA . TYR A 1 765 ? 14.156 -6.957 -25.334 1.00 39.03 765 TYR A CA 1
ATOM 5946 C C . TYR A 1 765 ? 15.455 -7.109 -26.146 1.00 39.03 765 TYR A C 1
ATOM 5948 O O . TYR A 1 765 ? 16.454 -7.565 -25.589 1.00 39.03 765 TYR A O 1
ATOM 5956 N N . LYS A 1 766 ? 15.493 -6.711 -27.429 1.00 36.09 766 LYS A N 1
ATOM 5957 C CA . LYS A 1 766 ? 16.731 -6.751 -28.233 1.00 36.09 766 LYS A CA 1
ATOM 5958 C C . LYS A 1 766 ? 17.744 -5.670 -27.866 1.00 36.09 766 LYS A C 1
ATOM 5960 O O . LYS A 1 766 ? 18.933 -5.896 -28.074 1.00 36.09 766 LYS A O 1
ATOM 5965 N N . GLU A 1 767 ? 17.305 -4.528 -27.339 1.00 35.16 767 GLU A N 1
ATOM 5966 C CA . GLU A 1 767 ? 18.192 -3.387 -27.062 1.00 35.16 767 GLU A CA 1
ATOM 5967 C C . GLU A 1 767 ? 18.662 -3.302 -25.596 1.00 35.16 767 GLU A C 1
ATOM 5969 O O . GLU A 1 767 ? 19.688 -2.681 -25.325 1.00 35.16 767 GLU A O 1
ATOM 5974 N N . LEU A 1 768 ? 17.958 -3.935 -24.644 1.00 39.94 768 LEU A N 1
ATOM 5975 C CA . LEU A 1 768 ? 18.141 -3.680 -23.200 1.00 39.94 768 LEU A CA 1
ATOM 5976 C C . LEU A 1 768 ? 19.011 -4.686 -22.420 1.00 39.94 768 LEU A C 1
ATOM 5978 O O . LEU A 1 768 ? 19.460 -4.374 -21.313 1.00 39.94 768 LEU A O 1
ATOM 5982 N N . GLY A 1 769 ? 19.263 -5.888 -22.947 1.00 45.34 769 GLY A N 1
ATOM 5983 C CA . GLY A 1 769 ? 20.085 -6.900 -22.266 1.00 45.34 769 GLY A CA 1
ATOM 5984 C C . GLY A 1 769 ? 19.595 -7.226 -20.843 1.00 45.34 769 GLY A C 1
ATOM 5985 O O . GLY A 1 769 ? 18.454 -7.639 -20.651 1.00 45.34 769 GLY A O 1
ATOM 5986 N N . ASN A 1 770 ? 20.451 -7.039 -19.831 1.00 46.03 770 ASN A N 1
ATOM 5987 C CA . ASN A 1 770 ? 20.113 -7.328 -18.428 1.00 46.03 770 ASN A CA 1
ATOM 5988 C C . ASN A 1 770 ? 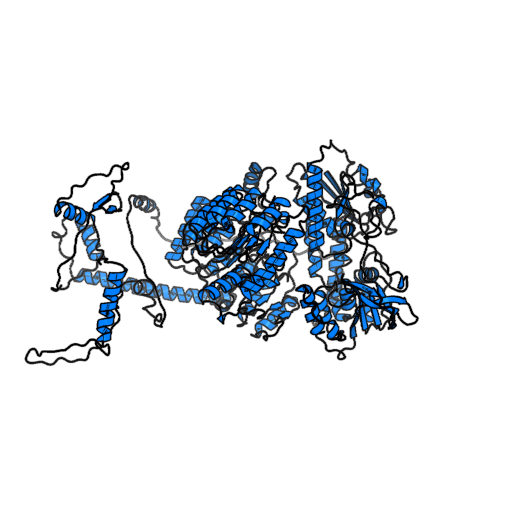19.165 -6.298 -17.769 1.00 46.03 770 ASN A C 1
ATOM 5990 O O . ASN A 1 770 ? 18.676 -6.569 -16.676 1.00 46.03 770 ASN A O 1
ATOM 5994 N N . ASP A 1 771 ? 18.888 -5.143 -18.387 1.00 65.44 771 ASP A N 1
ATOM 5995 C CA . ASP A 1 771 ? 18.023 -4.085 -17.823 1.00 65.44 771 ASP A CA 1
ATOM 5996 C C . ASP A 1 771 ? 16.589 -4.149 -18.382 1.00 65.44 771 ASP A C 1
ATOM 5998 O O . ASP A 1 771 ? 15.999 -3.153 -18.805 1.00 65.44 771 ASP A O 1
ATOM 6002 N N . CYS A 1 772 ? 16.017 -5.352 -18.417 1.00 68.62 772 CYS A N 1
ATOM 6003 C CA . CYS A 1 772 ? 14.640 -5.578 -18.856 1.00 68.62 772 CYS A CA 1
ATOM 6004 C C . CYS A 1 772 ? 13.621 -4.819 -17.980 1.00 68.62 772 CYS A C 1
ATOM 6006 O O . CYS A 1 772 ? 13.845 -4.595 -16.788 1.00 68.62 772 CYS A O 1
ATOM 6008 N N . ILE A 1 773 ? 12.477 -4.442 -18.558 1.00 76.38 773 ILE A N 1
ATOM 6009 C CA . ILE A 1 773 ? 11.307 -3.982 -17.791 1.00 76.38 773 ILE A CA 1
ATOM 6010 C C . ILE A 1 773 ? 10.554 -5.223 -17.295 1.00 76.38 773 ILE A C 1
ATOM 6012 O O . ILE A 1 773 ? 10.414 -6.189 -18.043 1.00 76.38 773 ILE A O 1
ATOM 6016 N N . ALA A 1 774 ? 10.100 -5.215 -16.040 1.00 71.25 774 ALA A N 1
ATOM 6017 C CA . ALA A 1 774 ? 9.346 -6.328 -15.473 1.00 71.25 774 ALA A CA 1
ATOM 6018 C C . ALA A 1 774 ? 7.900 -6.360 -15.992 1.00 71.25 774 ALA A C 1
ATOM 6020 O O . ALA A 1 774 ? 7.245 -5.322 -16.113 1.00 71.25 774 ALA A O 1
ATOM 6021 N N . ASP A 1 775 ? 7.360 -7.560 -16.192 1.00 69.81 775 ASP A N 1
ATOM 6022 C CA . ASP A 1 775 ? 5.994 -7.757 -16.699 1.00 69.81 775 ASP A CA 1
ATOM 6023 C C . ASP A 1 775 ? 4.938 -7.146 -15.763 1.00 69.81 775 ASP A C 1
ATOM 6025 O O . ASP A 1 775 ? 3.936 -6.606 -16.217 1.00 69.81 775 ASP A O 1
ATOM 6029 N N . THR A 1 776 ? 5.219 -7.094 -14.456 1.00 71.56 776 THR A N 1
ATOM 6030 C CA . THR A 1 776 ? 4.395 -6.417 -13.436 1.00 71.56 776 THR A CA 1
ATOM 6031 C C . THR A 1 776 ? 4.297 -4.894 -13.593 1.00 71.56 776 THR A C 1
ATOM 6033 O O . THR A 1 776 ? 3.519 -4.272 -12.870 1.00 71.56 776 THR A O 1
ATOM 6036 N N . VAL A 1 777 ? 5.103 -4.298 -14.481 1.00 77.19 777 VAL A N 1
ATOM 6037 C CA . VAL A 1 777 ? 5.085 -2.878 -14.877 1.00 77.19 777 VAL A CA 1
ATOM 6038 C C . VAL A 1 777 ? 4.567 -2.709 -16.307 1.00 77.19 777 VAL A C 1
ATOM 6040 O O . VAL A 1 777 ? 3.814 -1.777 -16.569 1.00 77.19 777 VAL A O 1
ATOM 6043 N N . LEU A 1 778 ? 4.931 -3.609 -17.231 1.00 74.94 778 LEU A N 1
ATOM 6044 C CA . LEU A 1 778 ? 4.430 -3.593 -18.614 1.00 74.94 778 LEU A CA 1
ATOM 6045 C C . LEU A 1 778 ? 2.932 -3.929 -18.698 1.00 74.94 778 LEU A C 1
ATOM 6047 O O . LEU A 1 778 ? 2.196 -3.307 -19.458 1.00 74.94 778 LEU A O 1
ATOM 6051 N N . MET A 1 779 ? 2.500 -4.923 -17.922 1.00 72.69 779 MET A N 1
ATOM 6052 C CA . MET A 1 779 ? 1.190 -5.578 -17.976 1.00 72.69 779 MET A CA 1
ATOM 6053 C C . MET A 1 779 ? 0.639 -5.752 -16.543 1.00 72.69 779 MET A C 1
ATOM 6055 O O . MET A 1 779 ? 0.549 -6.877 -16.046 1.00 72.69 779 MET A O 1
ATOM 6059 N N . PRO A 1 780 ? 0.306 -4.664 -15.817 1.00 73.62 780 PRO A N 1
ATOM 6060 C CA . PRO A 1 780 ? -0.046 -4.746 -14.401 1.00 73.62 780 PRO A CA 1
ATOM 6061 C C . PRO A 1 780 ? -1.412 -5.397 -14.164 1.00 73.62 780 PRO A C 1
ATOM 6063 O O . PRO A 1 780 ? -2.456 -4.741 -14.168 1.00 73.62 780 PRO A O 1
ATOM 6066 N N . SER A 1 781 ? -1.387 -6.698 -13.895 1.00 64.19 781 SER A N 1
ATOM 6067 C CA . SER A 1 781 ? -2.545 -7.484 -13.487 1.00 64.19 781 SER A CA 1
ATOM 6068 C C . SER A 1 781 ? -2.992 -7.176 -12.048 1.00 64.19 781 SER A C 1
ATOM 6070 O O . SER A 1 781 ? -2.208 -6.846 -11.141 1.00 64.19 781 SER A O 1
ATOM 6072 N N . ALA A 1 782 ? -4.297 -7.320 -11.814 1.00 61.38 782 ALA A N 1
ATOM 6073 C CA . ALA A 1 782 ? -4.786 -7.639 -10.481 1.00 61.38 782 ALA A CA 1
ATOM 6074 C C . ALA A 1 782 ? -4.532 -9.130 -10.204 1.00 61.38 782 ALA A C 1
ATOM 6076 O O . ALA A 1 782 ? -4.551 -9.946 -11.125 1.00 61.38 782 ALA A O 1
ATOM 6077 N N . GLU A 1 783 ? -4.315 -9.484 -8.938 1.00 54.44 783 GLU A N 1
ATOM 6078 C CA . GLU A 1 783 ? -4.267 -10.892 -8.532 1.00 54.44 783 GLU A CA 1
ATOM 6079 C C . GLU A 1 783 ? -5.617 -11.560 -8.870 1.00 54.44 783 GLU A C 1
ATOM 6081 O O . GLU A 1 783 ? -6.658 -10.979 -8.541 1.00 54.44 783 GLU A O 1
ATOM 6086 N N . PRO A 1 784 ? -5.642 -12.740 -9.522 1.00 53.31 784 PRO A N 1
ATOM 6087 C CA . PRO A 1 784 ? -6.890 -13.439 -9.804 1.00 53.31 784 PRO A CA 1
ATOM 6088 C C . PRO A 1 784 ? -7.556 -13.816 -8.479 1.00 53.31 784 PRO A C 1
ATOM 6090 O O . PRO A 1 784 ? -6.912 -14.342 -7.576 1.00 53.31 784 PRO A O 1
ATOM 6093 N N . VAL A 1 785 ? -8.843 -13.516 -8.337 1.00 67.25 785 VAL A N 1
ATOM 6094 C CA . VAL A 1 785 ? -9.638 -13.738 -7.119 1.00 67.25 785 VAL A CA 1
ATOM 6095 C C . VAL A 1 785 ? -11.079 -14.051 -7.520 1.00 67.25 785 VAL A C 1
ATOM 6097 O O . VAL A 1 785 ? -11.550 -13.582 -8.553 1.00 67.25 785 VAL A O 1
ATOM 6100 N N . VAL A 1 786 ? -11.794 -14.844 -6.723 1.00 70.44 786 VAL A N 1
ATOM 6101 C CA . VAL A 1 786 ? -13.198 -15.185 -7.007 1.00 70.44 786 VAL A CA 1
ATOM 6102 C C . VAL A 1 786 ? -14.113 -14.050 -6.515 1.00 70.44 786 VAL A C 1
ATOM 6104 O O . VAL A 1 786 ? -14.037 -13.715 -5.330 1.00 70.44 786 VAL A O 1
ATOM 6107 N N . PRO A 1 787 ? -14.983 -13.467 -7.368 1.00 79.44 787 PRO A N 1
ATOM 6108 C CA . PRO A 1 787 ? -15.979 -12.482 -6.948 1.00 79.44 787 PRO A CA 1
ATOM 6109 C C . PRO A 1 787 ? -16.836 -12.953 -5.770 1.00 79.44 787 PRO A C 1
ATOM 6111 O O . PRO A 1 787 ? -17.263 -14.110 -5.719 1.00 79.44 787 PRO A O 1
ATOM 6114 N N . CYS A 1 788 ? -17.116 -12.055 -4.824 1.00 81.56 788 CYS A N 1
ATOM 6115 C CA . CYS A 1 788 ? -18.030 -12.358 -3.733 1.00 81.56 788 CYS A CA 1
ATOM 6116 C C . CYS A 1 788 ? -19.478 -12.481 -4.243 1.00 81.56 788 CYS A C 1
ATOM 6118 O O . CYS A 1 788 ? -19.865 -11.897 -5.256 1.00 81.56 788 CYS A O 1
ATOM 6120 N N . ARG A 1 789 ? -20.292 -13.282 -3.545 1.00 81.44 789 ARG A N 1
ATOM 6121 C CA . ARG A 1 789 ? -21.716 -13.421 -3.867 1.00 81.44 789 ARG A CA 1
ATOM 6122 C C . ARG A 1 789 ? -22.450 -12.117 -3.560 1.00 81.44 789 ARG A C 1
ATOM 6124 O O . ARG A 1 789 ? -22.186 -11.503 -2.528 1.00 81.44 789 ARG A O 1
ATOM 6131 N N . LEU A 1 790 ? -23.414 -11.749 -4.409 1.00 85.06 790 LEU A N 1
ATOM 6132 C CA . LEU A 1 790 ? -24.229 -10.537 -4.244 1.00 85.06 790 LEU A CA 1
ATOM 6133 C C . LEU A 1 790 ? -24.961 -10.502 -2.888 1.00 85.06 790 LEU A C 1
ATOM 6135 O O . LEU A 1 790 ? -25.070 -9.443 -2.277 1.00 85.06 790 LEU A O 1
ATOM 6139 N N . GLU A 1 791 ? -25.348 -11.673 -2.373 1.00 84.94 791 GLU A N 1
ATOM 6140 C CA . GLU A 1 791 ? -25.880 -11.891 -1.018 1.00 84.94 791 GLU A CA 1
ATOM 6141 C C . GLU A 1 791 ? -25.052 -11.176 0.069 1.00 84.94 791 GLU A C 1
ATOM 6143 O O . GLU A 1 791 ? -25.605 -10.531 0.955 1.00 84.94 791 GLU A O 1
ATOM 6148 N N . HIS A 1 792 ? -23.717 -11.227 -0.023 1.00 85.31 792 HIS A N 1
ATOM 6149 C CA . HIS A 1 792 ? -22.804 -10.637 0.963 1.00 85.31 792 HIS A CA 1
ATOM 6150 C C . HIS A 1 792 ? -22.697 -9.102 0.870 1.00 85.31 792 HIS A C 1
ATOM 6152 O O . HIS A 1 792 ? -22.125 -8.478 1.762 1.00 85.31 792 HIS A O 1
ATOM 6158 N N . LEU A 1 793 ? -23.211 -8.499 -0.207 1.00 89.56 793 LEU A N 1
ATOM 6159 C CA . LEU A 1 793 ? -23.272 -7.048 -0.427 1.00 89.56 793 LEU A CA 1
ATOM 6160 C C . LEU A 1 793 ? -24.653 -6.475 -0.057 1.00 89.56 793 LEU A C 1
ATOM 6162 O O . LEU A 1 793 ? -24.791 -5.265 0.124 1.00 89.56 793 LEU A O 1
ATOM 6166 N N . GLN A 1 794 ? -25.669 -7.335 0.081 1.00 92.75 794 GLN A N 1
ATOM 6167 C CA . GLN A 1 794 ? -27.072 -6.947 0.238 1.00 92.75 794 GLN A CA 1
ATOM 6168 C C . GLN A 1 794 ? -27.330 -6.068 1.472 1.00 92.75 794 GLN A C 1
ATOM 6170 O O . GLN A 1 794 ? -28.165 -5.169 1.413 1.00 92.75 794 GLN A O 1
ATOM 6175 N N . GLU A 1 795 ? -26.585 -6.295 2.555 1.00 92.19 795 GLU A N 1
ATOM 6176 C CA . GLU A 1 795 ? -26.633 -5.521 3.803 1.00 92.19 795 GLU A CA 1
ATOM 6177 C C . GLU A 1 795 ? -26.224 -4.049 3.589 1.00 92.19 795 GLU A C 1
ATOM 6179 O O . GLU A 1 795 ? -26.906 -3.135 4.054 1.00 92.19 795 GLU A O 1
ATOM 6184 N N . MET A 1 796 ? -25.148 -3.808 2.826 1.00 93.56 796 MET A N 1
ATOM 6185 C CA . MET A 1 796 ? -24.694 -2.458 2.468 1.00 93.56 796 MET A CA 1
ATOM 6186 C C . MET A 1 796 ? -25.637 -1.806 1.456 1.00 93.56 796 MET A C 1
ATOM 6188 O O . MET A 1 796 ? -25.952 -0.625 1.595 1.00 93.56 796 MET A O 1
ATOM 6192 N N . ILE A 1 797 ? -26.108 -2.565 0.460 1.00 95.69 797 ILE A N 1
ATOM 6193 C CA . ILE A 1 797 ? -27.078 -2.093 -0.540 1.00 95.69 797 ILE A CA 1
ATOM 6194 C C . ILE A 1 797 ? -28.342 -1.587 0.171 1.00 95.69 797 ILE A C 1
ATOM 6196 O O . ILE A 1 797 ? -28.701 -0.423 0.017 1.00 95.69 797 ILE A O 1
ATOM 6200 N N . GLN A 1 798 ? -28.938 -2.399 1.051 1.00 95.12 798 GLN A N 1
ATOM 6201 C CA . GLN A 1 798 ? -30.122 -2.021 1.833 1.00 95.12 798 GLN A CA 1
ATOM 6202 C C . GLN A 1 798 ? -29.889 -0.852 2.794 1.00 95.12 798 GLN A C 1
ATOM 6204 O O . GLN A 1 798 ? -30.858 -0.213 3.194 1.00 95.12 798 GLN A O 1
ATOM 6209 N N . TRP A 1 799 ? -28.651 -0.574 3.214 1.00 93.88 799 TRP A N 1
ATOM 6210 C CA . TRP A 1 799 ? -28.355 0.629 3.994 1.00 93.88 799 TRP A CA 1
ATOM 6211 C C . TRP A 1 799 ? -28.266 1.873 3.104 1.00 93.88 799 TRP A C 1
ATOM 6213 O O . TRP A 1 799 ? -28.914 2.877 3.394 1.00 93.88 799 TRP A O 1
ATOM 6223 N N . LEU A 1 800 ? -27.531 1.790 1.991 1.00 93.44 800 LEU A N 1
ATOM 6224 C CA . LEU A 1 800 ? -27.394 2.879 1.021 1.00 93.44 800 LEU A CA 1
ATOM 6225 C C . LEU A 1 800 ? -28.763 3.355 0.510 1.00 93.44 800 LEU A C 1
ATOM 6227 O O . LEU A 1 800 ? -29.026 4.557 0.500 1.00 93.44 800 LEU A O 1
ATOM 6231 N N . GLU A 1 801 ? -29.660 2.421 0.176 1.00 94.62 801 GLU A N 1
ATOM 6232 C CA . GLU A 1 801 ? -31.009 2.704 -0.337 1.00 94.62 801 GLU A CA 1
ATOM 6233 C C . GLU A 1 801 ? -31.933 3.486 0.618 1.00 94.62 801 GLU A C 1
ATOM 6235 O O . GLU A 1 801 ? -32.979 3.957 0.175 1.00 94.62 801 GLU A O 1
ATOM 6240 N N . LYS A 1 802 ? -31.577 3.652 1.901 1.00 91.56 802 LYS A N 1
ATOM 6241 C CA . LYS A 1 802 ? -32.392 4.390 2.888 1.00 91.56 802 LYS A CA 1
ATOM 6242 C C . LYS A 1 802 ? -32.180 5.905 2.890 1.00 91.56 802 LYS A C 1
ATOM 6244 O O . LYS A 1 802 ? -32.921 6.594 3.583 1.00 91.56 802 LYS A O 1
ATOM 6249 N N . ASP A 1 803 ? -31.177 6.406 2.166 1.00 89.00 803 ASP A N 1
ATOM 6250 C CA . ASP A 1 803 ? -30.746 7.817 2.210 1.00 89.00 803 ASP A CA 1
ATOM 6251 C C . ASP A 1 803 ? -30.374 8.301 3.636 1.00 89.00 803 ASP A C 1
ATOM 6253 O O . ASP A 1 803 ? -30.653 9.426 4.042 1.00 89.00 803 ASP A O 1
ATOM 6257 N N . GLU A 1 804 ? -29.745 7.425 4.431 1.00 84.19 804 GLU A N 1
ATOM 6258 C CA . GLU A 1 804 ? -29.200 7.761 5.755 1.00 84.19 804 GLU A CA 1
ATOM 6259 C C . GLU A 1 804 ? -27.782 8.375 5.638 1.00 84.19 804 GLU A C 1
ATOM 6261 O O . GLU A 1 804 ? -26.955 7.884 4.866 1.00 84.19 804 GLU A O 1
ATOM 6266 N N . ASP A 1 805 ? -27.465 9.404 6.444 1.00 82.81 805 ASP A N 1
ATOM 6267 C CA . ASP A 1 805 ? -26.072 9.803 6.746 1.00 82.81 805 ASP A CA 1
ATOM 6268 C C . ASP A 1 805 ? -25.579 9.086 8.005 1.00 82.81 805 ASP A C 1
ATOM 6270 O O . ASP A 1 805 ? -26.343 8.695 8.891 1.00 82.81 805 ASP A O 1
ATOM 6274 N N . ILE A 1 806 ? -24.262 9.012 8.144 1.00 76.75 806 ILE A N 1
ATOM 6275 C CA . ILE A 1 806 ? -23.616 8.484 9.336 1.00 76.75 806 ILE A CA 1
ATOM 6276 C C . ILE A 1 806 ? -23.445 9.577 10.402 1.00 76.75 806 ILE A C 1
ATOM 6278 O O . ILE A 1 806 ? -22.819 10.616 10.179 1.00 76.75 806 ILE A O 1
ATOM 6282 N N . VAL A 1 807 ? -23.991 9.336 11.599 1.00 66.25 807 VAL A N 1
ATOM 6283 C CA . VAL A 1 807 ? -23.954 10.301 12.711 1.00 66.25 807 VAL A CA 1
ATOM 6284 C C . VAL A 1 807 ? -22.507 10.634 13.095 1.00 66.25 807 VAL A C 1
ATOM 6286 O O . VAL A 1 807 ? -21.700 9.751 13.404 1.00 66.25 807 VAL A O 1
ATOM 6289 N N . ALA A 1 808 ? -22.186 11.930 13.105 1.00 56.38 808 ALA A N 1
ATOM 6290 C CA . ALA A 1 808 ? -20.860 12.428 13.449 1.00 56.38 808 ALA A CA 1
ATOM 6291 C C . ALA A 1 808 ? -20.471 12.027 14.885 1.00 56.38 808 ALA A C 1
ATOM 6293 O O . ALA A 1 808 ? -21.116 12.408 15.860 1.00 56.38 808 ALA A O 1
ATOM 6294 N N . SER A 1 809 ? -19.394 11.255 15.003 1.00 56.12 809 SER A N 1
ATOM 6295 C CA . SER A 1 809 ? -18.830 10.743 16.256 1.00 56.12 809 SER A CA 1
ATOM 6296 C C . SER A 1 809 ? -17.304 10.625 16.123 1.00 56.12 809 SER A C 1
ATOM 6298 O O . SER A 1 809 ? -16.753 10.974 15.082 1.00 56.12 809 SER A O 1
ATOM 6300 N N . GLN A 1 810 ? -16.595 10.150 17.155 1.00 46.25 810 GLN A N 1
ATOM 6301 C CA . GLN A 1 810 ? -15.126 10.010 17.107 1.00 46.25 810 GLN A CA 1
ATOM 6302 C C . GLN A 1 810 ? -14.627 8.848 16.218 1.00 46.25 810 GLN A C 1
ATOM 6304 O O . GLN A 1 810 ? -13.494 8.884 15.747 1.00 46.25 810 GLN A O 1
ATOM 6309 N N . GLU A 1 811 ? -15.462 7.842 15.941 1.00 57.50 811 GLU A N 1
ATOM 6310 C CA . GLU A 1 811 ? -15.226 6.835 14.892 1.00 57.50 811 GLU A CA 1
ATOM 6311 C C . GLU A 1 811 ? -16.507 6.703 14.041 1.00 57.50 811 GLU A C 1
ATOM 6313 O O . GLU A 1 811 ? -17.277 5.764 14.248 1.00 57.50 811 GLU A O 1
ATOM 6318 N N . PRO A 1 812 ? -16.771 7.624 13.092 1.00 74.06 812 PRO A N 1
ATOM 6319 C CA . PRO A 1 812 ? -17.928 7.542 12.215 1.00 74.06 812 PRO A CA 1
ATOM 6320 C C . PRO A 1 812 ? -17.634 6.501 11.127 1.00 74.06 812 PRO A C 1
ATOM 6322 O O . PRO A 1 812 ? -17.129 6.818 10.049 1.00 74.06 812 PRO A O 1
ATOM 6325 N N . ARG A 1 813 ? -17.899 5.232 11.440 1.00 82.44 813 ARG A N 1
ATOM 6326 C CA . ARG A 1 813 ? -17.754 4.085 10.537 1.00 82.44 813 ARG A CA 1
ATOM 6327 C C . ARG A 1 813 ? -18.857 3.063 10.802 1.00 82.44 813 ARG A C 1
ATOM 6329 O O . ARG A 1 813 ? -19.053 2.675 11.950 1.00 82.44 813 ARG A O 1
ATOM 6336 N N . ILE A 1 814 ? -19.516 2.604 9.742 1.00 82.75 814 ILE A N 1
ATOM 6337 C CA . ILE A 1 814 ? -20.366 1.406 9.755 1.00 82.75 814 ILE A CA 1
ATOM 6338 C C . ILE A 1 814 ? -19.612 0.322 8.979 1.00 82.75 814 ILE A C 1
ATOM 6340 O O . ILE A 1 814 ? -19.047 0.597 7.921 1.00 82.75 814 ILE A O 1
ATOM 6344 N N . ASP A 1 815 ? -19.566 -0.887 9.529 1.00 83.50 815 ASP A N 1
ATOM 6345 C CA . ASP A 1 815 ? -18.940 -2.064 8.926 1.00 83.50 815 ASP A CA 1
ATOM 6346 C C . ASP A 1 815 ? -20.022 -3.081 8.558 1.00 83.50 815 ASP A C 1
ATOM 6348 O O . ASP A 1 815 ? -20.918 -3.331 9.360 1.00 83.50 815 ASP A O 1
ATOM 6352 N N . PHE A 1 816 ? -19.915 -3.652 7.358 1.00 85.31 816 PHE A N 1
ATOM 6353 C CA . PHE A 1 816 ? -20.862 -4.608 6.782 1.00 85.31 816 PHE A CA 1
ATOM 6354 C C . PHE A 1 816 ? -20.174 -5.953 6.519 1.00 85.31 816 PHE A C 1
ATOM 6356 O O . PHE A 1 816 ? -18.945 -6.053 6.523 1.00 85.31 816 PHE A O 1
ATOM 6363 N N . THR A 1 817 ? -20.962 -6.977 6.189 1.00 81.00 817 THR A N 1
ATOM 6364 C CA . THR A 1 817 ? -20.486 -8.291 5.713 1.00 81.00 817 THR A CA 1
ATOM 6365 C C . THR A 1 817 ? -19.481 -8.168 4.554 1.00 81.00 817 THR A C 1
ATOM 6367 O O . THR A 1 817 ? -18.551 -8.974 4.442 1.00 81.00 817 THR A O 1
ATOM 6370 N N . ARG A 1 818 ? -19.622 -7.132 3.713 1.00 80.88 818 ARG A N 1
ATOM 6371 C CA . ARG A 1 818 ? -18.611 -6.683 2.747 1.00 80.88 818 ARG A CA 1
ATOM 6372 C C . ARG A 1 818 ? -18.528 -5.158 2.719 1.00 80.88 818 ARG A C 1
ATOM 6374 O O . ARG A 1 818 ? -19.487 -4.483 2.362 1.00 80.88 818 ARG A O 1
ATOM 6381 N N . GLY A 1 819 ? -17.343 -4.635 3.022 1.00 84.00 819 GLY A N 1
ATOM 6382 C CA . GLY A 1 819 ? -17.025 -3.207 2.973 1.00 84.00 819 GLY A CA 1
ATOM 6383 C C . GLY A 1 819 ? -17.504 -2.397 4.179 1.00 84.00 819 GLY A C 1
ATOM 6384 O O . GLY A 1 819 ? -18.023 -2.921 5.163 1.00 84.00 819 GLY A O 1
ATOM 6385 N N . SER A 1 820 ? -17.299 -1.086 4.093 1.00 87.00 820 SER A N 1
ATOM 6386 C CA . SER A 1 820 ? -17.626 -0.116 5.137 1.00 87.00 820 SER A CA 1
ATOM 6387 C C . SER A 1 820 ? -18.243 1.148 4.541 1.00 87.00 820 SER A C 1
ATOM 6389 O O . SER A 1 820 ? -17.940 1.520 3.409 1.00 87.00 820 SER A O 1
ATOM 6391 N N . ILE A 1 821 ? -19.014 1.876 5.345 1.00 87.56 821 ILE A N 1
ATOM 6392 C CA . ILE A 1 821 ? -19.326 3.289 5.102 1.00 87.56 821 ILE A CA 1
ATOM 6393 C C . ILE A 1 821 ? -18.479 4.120 6.067 1.00 87.56 821 ILE A C 1
ATOM 6395 O O . ILE A 1 821 ? -18.453 3.845 7.269 1.00 87.56 821 ILE A O 1
ATOM 6399 N N . LEU A 1 822 ? -17.750 5.110 5.546 1.00 81.31 822 LEU A N 1
ATOM 6400 C CA . LEU A 1 822 ? -16.830 5.956 6.312 1.00 81.31 822 LEU A CA 1
ATOM 6401 C C . LEU A 1 822 ? -17.324 7.398 6.326 1.00 81.31 822 LEU A C 1
ATOM 6403 O O . LEU A 1 822 ? -17.374 8.049 5.288 1.00 81.31 822 LEU A O 1
ATOM 6407 N N . GLY A 1 823 ? -17.646 7.910 7.506 1.00 74.69 823 GLY A N 1
ATOM 6408 C CA . GLY A 1 823 ? -18.046 9.295 7.694 1.00 74.69 823 GLY A CA 1
ATOM 6409 C C . GLY A 1 823 ? -16.884 10.254 7.934 1.00 74.69 823 GLY A C 1
ATOM 6410 O O . GLY A 1 823 ? -15.715 10.000 7.634 1.00 74.69 823 GLY A O 1
ATOM 6411 N N . LYS A 1 824 ? -17.244 11.385 8.537 1.00 67.94 824 LYS A N 1
ATOM 6412 C CA . LYS A 1 824 ? -16.443 12.609 8.625 1.00 67.94 824 LYS A CA 1
ATOM 6413 C C . LYS A 1 824 ? -15.354 12.510 9.706 1.00 67.94 824 LYS A C 1
ATOM 6415 O O . LYS A 1 824 ? -15.478 13.079 10.785 1.00 67.94 824 LYS A O 1
ATOM 6420 N N . THR A 1 825 ? -14.280 11.766 9.426 1.00 50.28 825 THR A N 1
ATOM 6421 C CA . THR A 1 825 ? -13.121 11.583 10.331 1.00 50.28 825 THR A CA 1
ATOM 6422 C C . THR A 1 825 ? -12.176 12.789 10.415 1.00 50.28 825 THR A C 1
ATOM 6424 O O . THR A 1 825 ? -11.297 12.816 11.272 1.00 50.28 825 THR A O 1
ATOM 6427 N N . THR A 1 826 ? -12.302 13.758 9.507 1.00 46.34 826 THR A N 1
ATOM 6428 C CA . THR A 1 826 ? -11.416 14.926 9.364 1.00 46.34 826 THR A CA 1
ATOM 6429 C C . THR A 1 826 ? -12.215 16.152 8.914 1.00 46.34 826 THR A C 1
ATOM 6431 O O . THR A 1 826 ? -13.264 16.022 8.280 1.00 46.34 826 THR A O 1
ATOM 6434 N N . GLN A 1 827 ? -11.727 17.361 9.217 1.00 38.19 827 GLN A N 1
ATOM 6435 C CA . GLN A 1 827 ? -12.346 18.596 8.718 1.00 38.19 827 GLN A CA 1
ATOM 6436 C C . GLN A 1 827 ? -12.298 18.638 7.182 1.00 38.19 827 GLN A C 1
ATOM 6438 O O . GLN A 1 827 ? -11.227 18.535 6.588 1.00 38.19 827 GLN A O 1
ATOM 6443 N N . GLY A 1 828 ? -13.467 18.798 6.557 1.00 47.66 828 GLY A N 1
ATOM 6444 C CA . GLY A 1 828 ? -13.639 18.770 5.100 1.00 47.66 828 GLY A CA 1
ATOM 6445 C C . GLY A 1 828 ? -13.938 17.388 4.507 1.00 47.66 828 GLY A C 1
ATOM 6446 O O . GLY A 1 828 ? -14.270 17.316 3.332 1.00 47.66 828 GLY A O 1
ATOM 6447 N N . GLY A 1 829 ? -13.870 16.304 5.290 1.00 56.53 829 GLY A N 1
ATOM 6448 C CA . GLY A 1 829 ? -14.247 14.970 4.822 1.00 56.53 829 GLY A CA 1
ATOM 6449 C C . GLY A 1 829 ? -15.765 14.788 4.714 1.00 56.53 829 GLY A C 1
ATOM 6450 O O . GLY A 1 829 ? -16.500 15.128 5.642 1.00 56.53 829 GLY A O 1
ATOM 6451 N N . GLY A 1 830 ? -16.213 14.222 3.594 1.00 68.75 830 GLY A N 1
ATOM 6452 C CA . GLY A 1 830 ? -17.594 13.800 3.342 1.00 68.75 830 GLY A CA 1
ATOM 6453 C C . GLY A 1 830 ? -17.934 12.388 3.837 1.00 68.75 830 GLY A C 1
ATOM 6454 O O . GLY A 1 830 ? -17.262 11.887 4.743 1.00 68.75 830 GLY A O 1
ATOM 6455 N N . THR A 1 831 ? -18.898 11.707 3.213 1.00 85.62 831 THR A N 1
ATOM 6456 C CA . THR A 1 831 ? -19.243 10.301 3.521 1.00 85.62 831 THR A CA 1
ATOM 6457 C C . THR A 1 831 ? -18.878 9.382 2.341 1.00 85.62 831 THR A C 1
ATOM 6459 O O . THR A 1 831 ? -19.357 9.550 1.219 1.00 85.62 831 THR A O 1
ATOM 6462 N N . SER A 1 832 ? -17.998 8.406 2.590 1.00 87.50 832 SER A N 1
ATOM 6463 C CA . SER A 1 832 ? -17.459 7.479 1.585 1.00 87.50 832 SER A CA 1
ATOM 6464 C C . SER A 1 832 ? -18.080 6.088 1.653 1.00 87.50 832 SER A C 1
ATOM 6466 O O . SER A 1 832 ? -18.253 5.536 2.742 1.00 87.50 832 SER A O 1
ATOM 6468 N N . VAL A 1 833 ? -18.220 5.446 0.494 1.00 91.56 833 VAL A N 1
ATOM 6469 C CA . VAL A 1 833 ? -18.270 3.978 0.393 1.00 91.56 833 VAL A CA 1
ATOM 6470 C C . VAL A 1 833 ? -16.839 3.437 0.320 1.00 91.56 833 VAL A C 1
ATOM 6472 O O . VAL A 1 833 ? -16.095 3.827 -0.577 1.00 91.56 833 VAL A O 1
ATOM 6475 N N . ASP A 1 834 ? -16.445 2.549 1.238 1.00 89.38 834 ASP A N 1
ATOM 6476 C CA . ASP A 1 834 ? -15.157 1.837 1.211 1.00 89.38 834 ASP A CA 1
ATOM 6477 C C . ASP A 1 834 ? -15.366 0.332 0.993 1.00 89.38 834 ASP A C 1
ATOM 6479 O O . ASP A 1 834 ? -15.571 -0.454 1.919 1.00 89.38 834 ASP A O 1
ATOM 6483 N N . LEU A 1 835 ? -15.304 -0.060 -0.277 1.00 89.06 835 LEU A N 1
ATOM 6484 C CA . LEU A 1 835 ? -15.357 -1.434 -0.765 1.00 89.06 835 LEU A CA 1
ATOM 6485 C C . LEU A 1 835 ? -13.956 -1.976 -1.070 1.00 89.06 835 LEU A C 1
ATOM 6487 O O . LEU A 1 835 ? -13.816 -2.928 -1.838 1.00 89.06 835 LEU A O 1
ATOM 6491 N N . CYS A 1 836 ? -12.886 -1.406 -0.514 1.00 84.94 836 CYS A N 1
ATOM 6492 C CA . CYS A 1 836 ? -11.545 -1.849 -0.876 1.00 84.94 836 CYS A CA 1
ATOM 6493 C C . CYS A 1 836 ? -11.275 -3.299 -0.425 1.00 84.94 836 CYS A C 1
ATOM 6495 O O . CYS A 1 836 ? -11.509 -3.672 0.727 1.00 84.94 836 CYS A O 1
ATOM 6497 N N . LYS A 1 837 ? -10.754 -4.118 -1.350 1.00 81.88 837 LYS A N 1
ATOM 6498 C CA . LYS A 1 837 ? -10.434 -5.550 -1.197 1.00 81.88 837 LYS A CA 1
ATOM 6499 C C . LYS A 1 837 ? -11.630 -6.452 -0.860 1.00 81.88 837 LYS A C 1
ATOM 6501 O O . LYS A 1 837 ? -11.442 -7.537 -0.316 1.00 81.88 837 LYS A O 1
ATOM 6506 N N . GLN A 1 838 ? -12.852 -6.032 -1.190 1.00 82.44 838 GLN A N 1
ATOM 6507 C CA . GLN A 1 838 ? -14.062 -6.825 -0.932 1.00 82.44 838 GLN A CA 1
ATOM 6508 C C . GLN A 1 838 ? -14.356 -7.864 -2.023 1.00 82.44 838 GLN A C 1
ATOM 6510 O O . GLN A 1 838 ? -15.133 -8.790 -1.786 1.00 82.44 838 GLN A O 1
ATOM 6515 N N . VAL A 1 839 ? -13.673 -7.749 -3.166 1.00 82.12 839 VAL A N 1
ATOM 6516 C CA . VAL A 1 839 ? -13.804 -8.583 -4.366 1.00 82.12 839 VAL A CA 1
ATOM 6517 C C . VAL A 1 839 ? -15.216 -8.516 -4.960 1.00 82.12 839 VAL A C 1
ATOM 6519 O O . VAL A 1 839 ? -15.853 -9.532 -5.211 1.00 82.12 839 VAL A O 1
ATOM 6522 N N . VAL A 1 840 ? -15.723 -7.294 -5.150 1.00 87.25 840 VAL A N 1
ATOM 6523 C CA . VAL A 1 840 ? -17.077 -7.022 -5.679 1.00 87.25 840 VAL A CA 1
ATOM 6524 C C . VAL A 1 840 ? -17.318 -7.658 -7.061 1.00 87.25 840 VAL A C 1
ATOM 6526 O O . VAL A 1 840 ? -18.401 -8.181 -7.316 1.00 87.25 840 VAL A O 1
ATOM 6529 N N . GLY A 1 841 ? -16.314 -7.646 -7.947 1.00 84.19 841 GLY A N 1
ATOM 6530 C CA . GLY A 1 841 ? -16.417 -8.177 -9.309 1.00 84.19 841 GLY A CA 1
ATOM 6531 C C . GLY A 1 841 ? -17.440 -7.456 -10.209 1.00 84.19 841 GLY A C 1
ATOM 6532 O O . GLY A 1 841 ? -18.127 -6.526 -9.777 1.00 84.19 841 GLY A O 1
ATOM 6533 N N . PRO A 1 842 ? -17.562 -7.874 -11.482 1.00 84.56 842 PRO A N 1
ATOM 6534 C CA . PRO A 1 842 ? -18.417 -7.202 -12.467 1.00 84.56 842 PRO A CA 1
ATOM 6535 C C . PRO A 1 842 ? -19.915 -7.267 -12.132 1.00 84.56 842 PRO A C 1
ATOM 6537 O O . PRO A 1 842 ? -20.647 -6.327 -12.413 1.00 84.56 842 PRO A O 1
ATOM 6540 N N . LYS A 1 843 ? -20.385 -8.338 -11.476 1.00 86.38 843 LYS A N 1
ATOM 6541 C CA . LYS A 1 843 ? -21.810 -8.499 -11.128 1.00 86.38 843 LYS A CA 1
ATOM 6542 C C . LYS A 1 843 ? -22.232 -7.764 -9.852 1.00 86.38 843 LYS A C 1
ATOM 6544 O O . LYS A 1 843 ? -23.414 -7.484 -9.682 1.00 86.38 843 LYS A O 1
ATOM 6549 N N . GLY A 1 844 ? -21.295 -7.467 -8.949 1.00 89.06 844 GLY A N 1
ATOM 6550 C CA . GLY A 1 844 ? -21.597 -6.792 -7.684 1.00 89.06 844 GLY A CA 1
ATOM 6551 C C . GLY A 1 844 ? -21.642 -5.265 -7.782 1.00 89.06 844 GLY A C 1
ATOM 6552 O O . GLY A 1 844 ? -22.222 -4.623 -6.913 1.00 89.06 844 GLY A O 1
ATOM 6553 N N . ILE A 1 845 ? -21.035 -4.668 -8.814 1.00 94.38 845 ILE A N 1
ATOM 6554 C CA . ILE A 1 845 ? -20.815 -3.214 -8.866 1.00 94.38 845 ILE A CA 1
ATOM 6555 C C . ILE A 1 845 ? -22.061 -2.414 -9.260 1.00 94.38 845 ILE A C 1
ATOM 6557 O O . ILE A 1 845 ? -22.329 -1.390 -8.636 1.00 94.38 845 ILE A O 1
ATOM 6561 N N . THR A 1 846 ? -22.857 -2.873 -10.231 1.00 93.81 846 THR A N 1
ATOM 6562 C CA . THR A 1 846 ? -24.050 -2.133 -10.686 1.00 93.81 846 THR A CA 1
ATOM 6563 C C . THR A 1 846 ? -25.097 -1.964 -9.575 1.00 93.81 846 THR A C 1
ATOM 6565 O O . THR A 1 846 ? -25.452 -0.818 -9.307 1.00 93.81 846 THR A O 1
ATOM 6568 N N . PRO A 1 847 ? -25.499 -3.011 -8.814 1.00 95.06 847 PRO A N 1
ATOM 6569 C CA . PRO A 1 847 ? -26.450 -2.851 -7.705 1.00 95.06 847 PRO A CA 1
ATOM 6570 C C . PRO A 1 847 ? -25.964 -1.902 -6.598 1.00 95.06 847 PRO A C 1
ATOM 6572 O O . PRO A 1 847 ? -26.767 -1.231 -5.954 1.00 95.06 847 PRO A O 1
ATOM 6575 N N . ILE A 1 848 ? -24.646 -1.814 -6.385 1.00 95.56 848 ILE A N 1
ATOM 6576 C CA . ILE A 1 848 ? -24.045 -0.855 -5.450 1.00 95.56 848 ILE A CA 1
ATOM 6577 C C . ILE A 1 848 ? -24.141 0.566 -6.003 1.00 95.56 848 ILE A C 1
ATOM 6579 O O . ILE A 1 848 ? -24.525 1.470 -5.267 1.00 95.56 848 ILE A O 1
ATOM 6583 N N . LEU A 1 849 ? -23.810 0.783 -7.280 1.00 95.19 849 LEU A N 1
ATOM 6584 C CA . LEU A 1 849 ? -23.918 2.102 -7.909 1.00 95.19 849 LEU A CA 1
ATOM 6585 C C . LEU A 1 849 ? -25.377 2.580 -7.965 1.00 95.19 849 LEU A C 1
ATOM 6587 O O . LEU A 1 849 ? -25.627 3.749 -7.691 1.00 95.19 849 LEU A O 1
ATOM 6591 N N . ASP A 1 850 ? -26.342 1.687 -8.202 1.00 93.19 850 ASP A N 1
ATOM 6592 C CA . ASP A 1 850 ? -27.780 1.981 -8.120 1.00 93.19 850 ASP A CA 1
ATOM 6593 C C . ASP A 1 850 ? -28.255 2.330 -6.700 1.00 93.19 850 ASP A C 1
ATOM 6595 O O . ASP A 1 850 ? -29.190 3.118 -6.537 1.00 93.19 850 ASP A O 1
ATOM 6599 N N . ALA A 1 851 ? -27.623 1.770 -5.665 1.00 94.06 851 ALA A N 1
ATOM 6600 C CA . ALA A 1 851 ? -27.897 2.114 -4.271 1.00 94.06 851 ALA A CA 1
ATOM 6601 C C . ALA A 1 851 ? -27.237 3.446 -3.866 1.00 94.06 851 ALA A C 1
ATOM 6603 O O . ALA A 1 851 ? -27.883 4.297 -3.258 1.00 94.06 851 ALA A O 1
ATOM 6604 N N . VAL A 1 852 ? -25.987 3.686 -4.281 1.00 94.06 852 VAL A N 1
ATOM 6605 C CA . VAL A 1 852 ? -25.308 4.990 -4.142 1.00 94.06 852 VAL A CA 1
ATOM 6606 C C . VAL A 1 852 ? -26.083 6.087 -4.875 1.00 94.06 852 VAL A C 1
ATOM 6608 O O . VAL A 1 852 ? -26.232 7.182 -4.348 1.00 94.06 852 VAL A O 1
ATOM 6611 N N . ALA A 1 853 ? -26.662 5.786 -6.040 1.00 91.19 853 ALA A N 1
ATOM 6612 C CA . ALA A 1 853 ? -27.498 6.702 -6.813 1.00 91.19 853 ALA A CA 1
ATOM 6613 C C . ALA A 1 853 ? -28.784 7.160 -6.094 1.00 91.19 853 ALA A C 1
ATOM 6615 O O . ALA A 1 853 ? -29.420 8.116 -6.544 1.00 91.19 853 ALA A O 1
ATOM 6616 N N . LYS A 1 854 ? -29.181 6.470 -5.015 1.00 90.81 854 LYS A N 1
ATOM 6617 C CA . LYS A 1 854 ? -30.321 6.807 -4.147 1.00 90.81 854 LYS A CA 1
ATOM 6618 C C . LYS A 1 854 ? -29.893 7.521 -2.859 1.00 90.81 854 LYS A C 1
ATOM 6620 O O . LYS A 1 854 ? -30.745 8.110 -2.207 1.00 90.81 854 LYS A O 1
ATOM 6625 N N . ASN A 1 855 ? -28.606 7.488 -2.502 1.00 89.38 855 ASN A N 1
ATOM 6626 C CA . ASN A 1 855 ? -28.088 8.067 -1.266 1.00 89.38 855 ASN A CA 1
ATOM 6627 C C . ASN A 1 855 ? -27.474 9.456 -1.513 1.00 89.38 855 ASN A C 1
ATOM 6629 O O . ASN A 1 855 ? -26.440 9.608 -2.162 1.00 89.38 855 ASN A O 1
ATOM 6633 N N . SER A 1 856 ? -28.101 10.487 -0.959 1.00 87.12 856 SER A N 1
ATOM 6634 C CA . SER A 1 856 ? -27.722 11.892 -1.097 1.00 87.12 856 SER A CA 1
ATOM 6635 C C . SER A 1 856 ? -26.530 12.315 -0.225 1.00 87.12 856 SER A C 1
ATOM 6637 O O . SER A 1 856 ? -26.037 13.442 -0.366 1.00 87.12 856 SER A O 1
ATOM 6639 N N . HIS A 1 857 ? -26.035 11.425 0.639 1.00 87.38 857 HIS A N 1
ATOM 6640 C CA . HIS A 1 857 ? -24.916 11.675 1.546 1.00 87.38 857 HIS A CA 1
ATOM 6641 C C . HIS A 1 857 ? -23.570 11.149 1.026 1.00 87.38 857 HIS A C 1
ATOM 6643 O O . HIS A 1 857 ? -22.532 11.652 1.457 1.00 87.38 857 HIS A O 1
ATOM 6649 N N . ILE A 1 858 ? -23.554 10.199 0.080 1.00 89.62 858 ILE A N 1
ATOM 6650 C CA . ILE A 1 858 ? -22.306 9.693 -0.511 1.00 89.62 858 ILE A CA 1
ATOM 6651 C C . ILE A 1 858 ? -21.686 10.713 -1.475 1.00 89.62 858 ILE A C 1
ATOM 6653 O O . ILE A 1 858 ? -22.312 11.143 -2.445 1.00 89.62 858 ILE A O 1
ATOM 6657 N N . ASP A 1 859 ? -20.412 11.036 -1.249 1.00 89.19 859 ASP A N 1
ATOM 6658 C CA . ASP A 1 859 ? -19.620 11.926 -2.109 1.00 89.19 859 ASP A CA 1
ATOM 6659 C C . ASP A 1 859 ? -18.264 11.345 -2.558 1.00 89.19 859 ASP A C 1
ATOM 6661 O O . ASP A 1 859 ? -17.592 11.906 -3.430 1.00 89.19 859 ASP A O 1
ATOM 6665 N N . ARG A 1 860 ? -17.873 10.177 -2.035 1.00 90.19 860 ARG A N 1
ATOM 6666 C CA . ARG A 1 860 ? -16.610 9.502 -2.375 1.00 90.19 860 ARG A CA 1
ATOM 6667 C C . ARG A 1 860 ? -16.808 7.991 -2.514 1.00 90.19 860 ARG A C 1
ATOM 6669 O O . ARG A 1 860 ? -17.460 7.360 -1.682 1.00 90.19 860 ARG A O 1
ATOM 6676 N N . PHE A 1 861 ? -16.221 7.396 -3.550 1.00 93.12 861 PHE A N 1
ATOM 6677 C CA . PHE A 1 861 ? -16.416 5.986 -3.890 1.00 93.12 861 PHE A CA 1
ATOM 6678 C C . PHE A 1 861 ? -15.073 5.256 -4.005 1.00 93.12 861 PHE A C 1
ATOM 6680 O O . PHE A 1 861 ? -14.284 5.514 -4.918 1.00 93.12 861 PHE A O 1
ATOM 6687 N N . LEU A 1 862 ? -14.790 4.365 -3.048 1.00 91.75 862 LEU A N 1
ATOM 6688 C CA . LEU A 1 862 ? -13.507 3.678 -2.909 1.00 91.75 862 LEU A CA 1
ATOM 6689 C C . LEU A 1 862 ? -13.673 2.179 -3.204 1.00 91.75 862 LEU A C 1
ATOM 6691 O O . LEU A 1 862 ? -14.216 1.421 -2.405 1.00 91.75 862 LEU A O 1
ATOM 6695 N N . LEU A 1 863 ? -13.181 1.752 -4.365 1.00 91.25 863 LEU A N 1
ATOM 6696 C CA . LEU A 1 863 ? -13.327 0.413 -4.940 1.00 91.25 863 LEU A CA 1
ATOM 6697 C C . LEU A 1 863 ? -11.952 -0.241 -5.195 1.00 91.25 863 LEU A C 1
ATOM 6699 O O . LEU A 1 863 ? -11.780 -0.998 -6.147 1.00 91.25 863 LEU A O 1
ATOM 6703 N N . GLY A 1 864 ? -10.945 0.030 -4.366 1.00 87.31 864 GLY A N 1
ATOM 6704 C CA . GLY A 1 864 ? -9.589 -0.494 -4.561 1.00 87.31 864 GLY A CA 1
ATOM 6705 C C . GLY A 1 864 ? -9.505 -2.026 -4.514 1.00 87.31 864 GLY A C 1
ATOM 6706 O O . GLY A 1 864 ? -9.939 -2.620 -3.534 1.00 87.31 864 GLY A O 1
ATOM 6707 N N . ASN A 1 865 ? -8.884 -2.671 -5.506 1.00 83.69 865 ASN A N 1
ATOM 6708 C CA . ASN A 1 865 ? -8.675 -4.127 -5.574 1.00 83.69 865 ASN A CA 1
ATOM 6709 C C . ASN A 1 865 ? -9.982 -4.960 -5.564 1.00 83.69 865 ASN A C 1
ATOM 6711 O O . ASN A 1 865 ? -10.180 -5.784 -4.671 1.00 83.69 865 ASN A O 1
ATOM 6715 N N . ASN A 1 866 ? -10.867 -4.765 -6.554 1.00 84.31 866 ASN A N 1
ATOM 6716 C CA . ASN A 1 866 ? -12.143 -5.498 -6.667 1.00 84.31 866 ASN A CA 1
ATOM 6717 C C . ASN A 1 866 ? -12.399 -6.228 -7.996 1.00 84.31 866 ASN A C 1
ATOM 6719 O O . ASN A 1 866 ? -13.474 -6.809 -8.134 1.00 84.31 866 ASN A O 1
ATOM 6723 N N . ILE A 1 867 ? -11.446 -6.221 -8.937 1.00 82.44 867 ILE A N 1
ATOM 6724 C CA . ILE A 1 867 ? -11.501 -6.933 -10.234 1.00 82.44 867 ILE A CA 1
ATOM 6725 C C . ILE A 1 867 ? -12.800 -6.742 -11.045 1.00 82.44 867 ILE A C 1
ATOM 6727 O O . ILE A 1 867 ? -13.273 -7.669 -11.700 1.00 82.44 867 ILE A O 1
ATOM 6731 N N . VAL A 1 868 ? -13.409 -5.551 -11.005 1.00 86.75 868 VAL A N 1
ATOM 6732 C CA . VAL A 1 868 ? -14.702 -5.321 -11.682 1.00 86.75 868 VAL A CA 1
ATOM 6733 C C . VAL A 1 868 ? -14.618 -5.293 -13.218 1.00 86.75 868 VAL A C 1
ATOM 6735 O O . VAL A 1 868 ? -15.649 -5.401 -13.879 1.00 86.75 868 VAL A O 1
ATOM 6738 N N . GLY A 1 869 ? -13.409 -5.190 -13.783 1.00 87.88 869 GLY A N 1
ATOM 6739 C CA . GLY A 1 869 ? -13.138 -5.278 -15.219 1.00 87.88 869 GLY A CA 1
ATOM 6740 C C . GLY A 1 869 ? -13.829 -4.201 -16.059 1.00 87.88 869 GLY A C 1
ATOM 6741 O O . GLY A 1 869 ? -14.336 -3.204 -15.546 1.00 87.88 869 GLY A O 1
ATOM 6742 N N . ASP A 1 870 ? -13.880 -4.420 -17.372 1.00 88.94 870 ASP A N 1
ATOM 6743 C CA . ASP A 1 870 ? -14.440 -3.452 -18.328 1.00 88.94 870 ASP A CA 1
ATOM 6744 C C . ASP A 1 870 ? -15.975 -3.414 -18.338 1.00 88.94 870 ASP A C 1
ATOM 6746 O O . ASP A 1 870 ? -16.585 -2.459 -18.816 1.00 88.94 870 ASP A O 1
ATOM 6750 N N . GLU A 1 871 ? -16.628 -4.445 -17.802 1.00 87.44 871 GLU A N 1
ATOM 6751 C CA . GLU A 1 871 ? -18.060 -4.426 -17.482 1.00 87.44 871 GLU A CA 1
ATOM 6752 C C . GLU A 1 871 ? -18.333 -3.460 -16.323 1.00 87.44 871 GLU A C 1
ATOM 6754 O O . GLU A 1 871 ? -19.125 -2.529 -16.472 1.00 87.44 871 GLU A O 1
ATOM 6759 N N . GLY A 1 872 ? -17.586 -3.578 -15.222 1.00 90.56 872 GLY A N 1
ATOM 6760 C CA . GLY A 1 872 ? -17.673 -2.631 -14.115 1.00 90.56 872 GLY A CA 1
ATOM 6761 C C . GLY A 1 872 ? -17.204 -1.222 -14.473 1.00 90.56 872 GLY A C 1
ATOM 6762 O O . GLY A 1 872 ? -17.793 -0.253 -14.004 1.00 90.56 872 GLY A O 1
ATOM 6763 N N . ALA A 1 873 ? -16.206 -1.076 -15.349 1.00 94.56 873 ALA A N 1
ATOM 6764 C CA . ALA A 1 873 ? -15.782 0.231 -15.849 1.00 94.56 873 ALA A CA 1
ATOM 6765 C C . ALA A 1 873 ? -16.885 0.925 -16.667 1.00 94.56 873 ALA A C 1
ATOM 6767 O O . ALA A 1 873 ? -17.089 2.130 -16.516 1.00 94.56 873 ALA A O 1
ATOM 6768 N N . ARG A 1 874 ? -17.650 0.170 -17.471 1.00 92.00 874 ARG A N 1
ATOM 6769 C CA . ARG A 1 874 ? -18.847 0.681 -18.162 1.00 92.00 874 ARG A CA 1
ATOM 6770 C C . ARG A 1 874 ? -19.965 1.043 -17.185 1.00 92.00 874 ARG A C 1
ATOM 6772 O O . ARG A 1 874 ? -20.530 2.119 -17.332 1.00 92.00 874 ARG A O 1
ATOM 6779 N N . ALA A 1 875 ? -20.226 0.235 -16.155 1.00 93.81 875 ALA A N 1
ATOM 6780 C CA . ALA A 1 875 ? -21.198 0.582 -15.110 1.00 93.81 875 ALA A CA 1
ATOM 6781 C C . ALA A 1 875 ? -20.811 1.872 -14.353 1.00 93.81 875 ALA A C 1
ATOM 6783 O O . ALA A 1 875 ? -21.658 2.725 -14.093 1.00 93.81 875 ALA A O 1
ATOM 6784 N N . ILE A 1 876 ? -19.517 2.063 -14.063 1.00 95.81 876 ILE A N 1
ATOM 6785 C CA . ILE A 1 876 ? -18.977 3.302 -13.480 1.00 95.81 876 ILE A CA 1
ATOM 6786 C C . ILE A 1 876 ? -19.137 4.485 -14.453 1.00 95.81 876 ILE A C 1
ATOM 6788 O O . ILE A 1 876 ? -19.501 5.576 -14.020 1.00 95.81 876 ILE A O 1
ATOM 6792 N N . ALA A 1 877 ? -18.914 4.289 -15.756 1.00 93.44 877 ALA A N 1
ATOM 6793 C CA . ALA A 1 877 ? -19.103 5.324 -16.775 1.00 93.44 877 ALA A CA 1
ATOM 6794 C C . ALA A 1 877 ? -20.580 5.735 -16.946 1.00 93.44 877 ALA A C 1
ATOM 6796 O O . ALA A 1 877 ? -20.879 6.927 -16.916 1.00 93.44 877 ALA A O 1
ATOM 6797 N N . ASP A 1 878 ? -21.502 4.770 -17.048 1.00 88.25 878 ASP A N 1
ATOM 6798 C CA . ASP A 1 878 ? -22.954 5.010 -17.089 1.00 88.25 878 ASP A CA 1
ATOM 6799 C C . ASP A 1 878 ? -23.427 5.727 -15.802 1.00 88.25 878 ASP A C 1
ATOM 6801 O O . ASP A 1 878 ? -24.198 6.688 -15.878 1.00 88.25 878 ASP A O 1
ATOM 6805 N N . PHE A 1 879 ? -22.893 5.368 -14.624 1.00 93.31 879 PHE A N 1
ATOM 6806 C CA . PHE A 1 879 ? -23.145 6.111 -13.382 1.00 93.31 879 PHE A CA 1
ATOM 6807 C C . PHE A 1 879 ? -22.631 7.561 -13.456 1.00 93.31 879 PHE A C 1
ATOM 6809 O O . PHE A 1 879 ? -23.398 8.473 -13.149 1.00 93.31 879 PHE A O 1
ATOM 6816 N N . ILE A 1 880 ? -21.390 7.795 -13.909 1.00 92.25 880 ILE A N 1
ATOM 6817 C CA . ILE A 1 880 ? -20.769 9.132 -14.078 1.00 92.25 880 ILE A CA 1
ATOM 6818 C C . ILE A 1 880 ? -21.500 10.002 -15.121 1.00 92.25 880 ILE A C 1
ATOM 6820 O O . ILE A 1 880 ? -21.497 11.232 -15.008 1.00 92.25 880 ILE A O 1
ATOM 6824 N N . TRP A 1 881 ? -22.139 9.393 -16.124 1.00 82.00 881 TRP A N 1
ATOM 6825 C CA . TRP A 1 881 ? -23.025 10.086 -17.067 1.00 82.00 881 TRP A CA 1
ATOM 6826 C C . TRP A 1 881 ? -24.389 10.449 -16.468 1.00 82.00 881 TRP A C 1
ATOM 6828 O O . TRP A 1 881 ? -25.020 11.400 -16.935 1.00 82.00 881 TRP A O 1
ATOM 6838 N N . SER A 1 882 ? -24.860 9.709 -15.463 1.00 79.88 882 SER A N 1
ATOM 6839 C CA . SER A 1 882 ? -26.187 9.910 -14.884 1.00 79.88 882 SER A CA 1
ATOM 6840 C C . SER A 1 882 ? -26.297 11.219 -14.090 1.00 79.88 882 SER A C 1
ATOM 6842 O O . SER A 1 882 ? -25.380 11.642 -13.385 1.00 79.88 882 SER A O 1
ATOM 6844 N N . GLU A 1 883 ? -27.494 11.812 -14.083 1.00 73.06 883 GLU A N 1
ATOM 6845 C CA . GLU A 1 883 ? -27.836 12.933 -13.191 1.00 73.06 883 GLU A CA 1
ATOM 6846 C C . GLU A 1 883 ? -27.664 12.583 -11.695 1.00 73.06 883 GLU A C 1
ATOM 6848 O O . GLU A 1 883 ? -27.560 13.481 -10.859 1.00 73.06 883 GLU A O 1
ATOM 6853 N N . ARG A 1 884 ? -27.597 11.285 -11.360 1.00 70.25 884 ARG A N 1
ATOM 6854 C CA . ARG A 1 884 ? -27.454 10.748 -10.000 1.00 70.25 884 ARG A CA 1
ATOM 6855 C C . ARG A 1 884 ? -25.995 10.755 -9.509 1.00 70.25 884 ARG A C 1
ATOM 6857 O O . ARG A 1 884 ? -25.768 10.756 -8.304 1.00 70.25 884 ARG A O 1
ATOM 6864 N N . SER A 1 885 ? -25.000 10.866 -10.400 1.00 80.81 885 SER A N 1
ATOM 6865 C CA . SER A 1 885 ? -23.573 10.949 -10.023 1.00 80.81 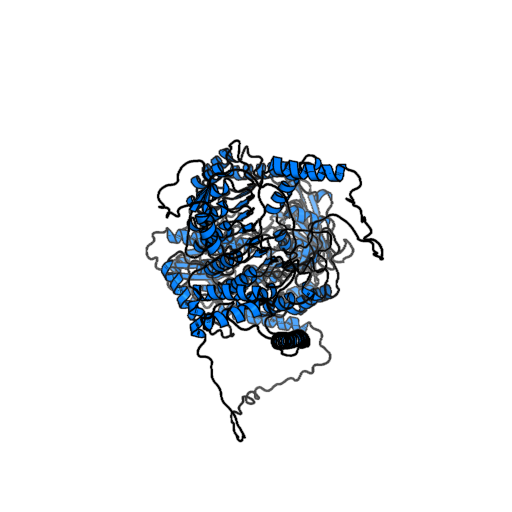885 SER A CA 1
ATOM 6866 C C . SER A 1 885 ? -23.178 12.258 -9.328 1.00 80.81 885 SER A C 1
ATOM 6868 O O . SER A 1 885 ? -22.099 12.310 -8.738 1.00 80.81 885 SER A O 1
ATOM 6870 N N . LYS A 1 886 ? -24.011 13.308 -9.376 1.00 77.19 886 LYS A N 1
ATOM 6871 C CA . LYS A 1 886 ? -23.638 14.723 -9.142 1.00 77.19 886 LYS A CA 1
ATOM 6872 C C . LYS A 1 886 ? -23.024 15.098 -7.783 1.00 77.19 886 LYS A C 1
ATOM 6874 O O . LYS A 1 886 ? -22.626 16.249 -7.611 1.00 77.19 886 LYS A O 1
ATOM 6879 N N . ARG A 1 887 ? -22.928 14.160 -6.839 1.00 84.88 887 ARG A N 1
ATOM 6880 C CA . ARG A 1 887 ? -22.250 14.321 -5.541 1.00 84.88 887 ARG A CA 1
ATOM 6881 C C . ARG A 1 887 ? -20.913 13.584 -5.447 1.00 84.88 887 ARG A C 1
ATOM 6883 O O . ARG A 1 887 ? -20.045 14.025 -4.702 1.00 84.88 887 ARG A O 1
ATOM 6890 N N . VAL A 1 888 ? -20.730 12.496 -6.198 1.00 92.56 888 VAL A N 1
ATOM 6891 C CA . VAL A 1 888 ? -19.548 11.630 -6.097 1.00 92.56 888 VAL A CA 1
ATOM 6892 C C . VAL A 1 888 ? -18.381 12.253 -6.860 1.00 92.56 888 VAL A C 1
ATOM 6894 O O . VAL A 1 888 ? -18.296 12.138 -8.081 1.00 92.56 888 VAL A O 1
ATOM 6897 N N . TYR A 1 889 ? -17.487 12.937 -6.143 1.00 92.50 889 TYR A N 1
ATOM 6898 C CA . TYR A 1 889 ? -16.390 13.707 -6.739 1.00 92.50 889 TYR A CA 1
ATOM 6899 C C . TYR A 1 889 ? -15.049 12.959 -6.782 1.00 92.50 889 TYR A C 1
ATOM 6901 O O . TYR A 1 889 ? -14.183 13.308 -7.589 1.00 92.50 889 TYR A O 1
ATOM 6909 N N . ASN A 1 890 ? -14.869 11.934 -5.940 1.00 92.12 890 ASN A N 1
ATOM 6910 C CA . ASN A 1 890 ? -13.636 11.146 -5.842 1.00 92.12 890 ASN A CA 1
ATOM 6911 C C . ASN A 1 890 ? -13.910 9.659 -6.127 1.00 92.12 890 ASN A C 1
ATOM 6913 O O . ASN A 1 890 ? -14.607 8.994 -5.357 1.00 92.12 890 ASN A O 1
ATOM 6917 N N . PHE A 1 891 ? -13.337 9.146 -7.219 1.00 95.31 891 PHE A N 1
ATOM 6918 C CA . PHE A 1 891 ? -13.399 7.741 -7.628 1.00 95.31 891 PHE A CA 1
ATOM 6919 C C . PHE A 1 891 ? -12.036 7.067 -7.436 1.00 95.31 891 PHE A C 1
ATOM 6921 O O . PHE A 1 891 ? -11.136 7.180 -8.276 1.00 95.31 891 PHE A O 1
ATOM 6928 N N . TYR A 1 892 ? -11.884 6.324 -6.339 1.00 93.19 892 TYR A N 1
ATOM 6929 C CA . TYR A 1 892 ? -10.696 5.515 -6.073 1.00 93.19 892 TYR A CA 1
ATOM 6930 C C . TYR A 1 892 ? -10.902 4.090 -6.602 1.00 93.19 892 TYR A C 1
ATOM 6932 O O . TYR A 1 892 ? -11.402 3.218 -5.896 1.00 93.19 892 TYR A O 1
ATOM 6940 N N . ILE A 1 893 ? -10.533 3.848 -7.861 1.00 94.62 893 ILE A N 1
ATOM 6941 C CA . ILE A 1 893 ? -10.826 2.608 -8.606 1.00 94.62 893 ILE A CA 1
ATOM 6942 C C . ILE A 1 893 ? -9.553 1.835 -9.003 1.00 94.62 893 ILE A C 1
ATOM 6944 O O . ILE A 1 893 ? -9.509 1.127 -10.013 1.00 94.62 893 ILE A O 1
ATOM 6948 N N . ALA A 1 894 ? -8.517 1.928 -8.170 1.00 90.12 894 ALA A N 1
ATOM 6949 C CA . ALA A 1 894 ? -7.264 1.190 -8.305 1.00 90.12 894 ALA A CA 1
ATOM 6950 C C . ALA A 1 894 ? -7.464 -0.346 -8.282 1.00 90.12 894 ALA A C 1
ATOM 6952 O O . ALA A 1 894 ? -8.324 -0.848 -7.564 1.00 90.12 894 ALA A O 1
ATOM 6953 N N . GLY A 1 895 ? -6.642 -1.124 -8.993 1.00 87.25 895 GLY A N 1
ATOM 6954 C CA . GLY A 1 895 ? -6.599 -2.589 -8.850 1.00 87.25 895 GLY A CA 1
ATOM 6955 C C . GLY A 1 895 ? -7.813 -3.353 -9.395 1.00 87.25 895 GLY A C 1
ATOM 6956 O O . GLY A 1 895 ? -8.178 -4.381 -8.826 1.00 87.25 895 GLY A O 1
ATOM 6957 N N . ASN A 1 896 ? -8.485 -2.857 -10.435 1.00 89.00 896 ASN A N 1
ATOM 6958 C CA . ASN A 1 896 ? -9.778 -3.376 -10.898 1.00 89.00 896 ASN A CA 1
ATOM 6959 C C . ASN A 1 896 ? -9.750 -4.147 -12.224 1.00 89.00 896 ASN A C 1
ATOM 6961 O O . ASN A 1 896 ? -10.815 -4.532 -12.701 1.00 89.00 896 ASN A O 1
ATOM 6965 N N . SER A 1 897 ? -8.571 -4.412 -12.791 1.00 87.31 897 SER A N 1
ATOM 6966 C CA . SER A 1 897 ? -8.418 -5.040 -14.115 1.00 87.31 897 SER A CA 1
ATOM 6967 C C . SER A 1 897 ? -9.097 -4.253 -15.247 1.00 87.31 897 SER A C 1
ATOM 6969 O O . SER A 1 897 ? -9.555 -4.845 -16.218 1.00 87.31 897 SER A O 1
ATOM 6971 N N . ILE A 1 898 ? -9.170 -2.924 -15.119 1.00 90.50 898 ILE A N 1
ATOM 6972 C CA . ILE A 1 898 ? -9.691 -2.034 -16.164 1.00 90.50 898 ILE A CA 1
ATOM 6973 C C . ILE A 1 898 ? -8.656 -1.954 -17.296 1.00 90.50 898 ILE A C 1
ATOM 6975 O O . ILE A 1 898 ? -7.505 -1.587 -17.054 1.00 90.50 898 ILE A O 1
ATOM 6979 N N . SER A 1 899 ? -9.065 -2.308 -18.510 1.00 89.06 899 SER A N 1
ATOM 6980 C CA . SER A 1 899 ? -8.237 -2.336 -19.720 1.00 89.06 899 SER A CA 1
ATOM 6981 C C . SER A 1 899 ? -8.227 -0.969 -20.442 1.00 89.06 899 SER A C 1
ATOM 6983 O O . SER A 1 899 ? -8.862 -0.022 -19.954 1.00 89.06 899 SER A O 1
ATOM 6985 N N . PRO A 1 900 ? -7.558 -0.818 -21.609 1.00 90.06 900 PRO A N 1
ATOM 6986 C CA . PRO A 1 900 ? -7.704 0.370 -22.454 1.00 90.06 900 PRO A CA 1
ATOM 6987 C C . PRO A 1 900 ? -9.171 0.654 -22.832 1.00 90.06 900 PRO A C 1
ATOM 6989 O O . PRO A 1 900 ? -9.590 1.811 -22.883 1.00 90.06 900 PRO A O 1
ATOM 6992 N N . GLU A 1 901 ? -9.962 -0.392 -23.058 1.00 88.12 901 GLU A N 1
ATOM 6993 C CA . GLU A 1 901 ? -11.361 -0.320 -23.478 1.00 88.12 901 GLU A CA 1
ATOM 6994 C C . GLU A 1 901 ? -12.275 0.076 -22.309 1.00 88.12 901 GLU A C 1
ATOM 6996 O O . GLU A 1 901 ? -13.153 0.927 -22.470 1.00 88.12 901 GLU A O 1
ATOM 7001 N N . GLY A 1 902 ? -12.029 -0.452 -21.105 1.00 89.62 902 GLY A N 1
ATOM 7002 C CA . GLY A 1 902 ? -12.755 -0.042 -19.901 1.00 89.62 902 GLY A CA 1
ATOM 7003 C C . GLY A 1 902 ? -12.478 1.410 -19.505 1.00 89.62 902 GLY A C 1
ATOM 7004 O O . GLY A 1 902 ? -13.410 2.157 -19.191 1.00 89.62 902 GLY A O 1
ATOM 7005 N N . ILE A 1 903 ? -11.216 1.859 -19.573 1.00 96.38 903 ILE A N 1
ATOM 7006 C CA . ILE A 1 903 ? -10.888 3.260 -19.264 1.00 96.38 903 ILE A CA 1
ATOM 7007 C C . ILE A 1 903 ? -11.380 4.225 -20.339 1.00 96.38 903 ILE A C 1
ATOM 7009 O O . ILE A 1 903 ? -11.646 5.381 -20.014 1.00 96.38 903 ILE A O 1
ATOM 7013 N N . ARG A 1 904 ? -11.572 3.777 -21.590 1.00 93.06 904 ARG A N 1
ATOM 7014 C CA . ARG A 1 904 ? -12.213 4.601 -22.621 1.00 93.06 904 ARG A CA 1
ATOM 7015 C C . ARG A 1 904 ? -13.599 5.059 -22.176 1.00 93.06 904 ARG A C 1
ATOM 7017 O O . ARG A 1 904 ? -13.860 6.256 -22.223 1.00 93.06 904 ARG A O 1
ATOM 7024 N N . ALA A 1 905 ? -14.450 4.145 -21.705 1.00 89.06 905 ALA A N 1
ATOM 7025 C CA . ALA A 1 905 ? -15.812 4.482 -21.283 1.00 89.06 905 ALA A CA 1
ATOM 7026 C C . ALA A 1 905 ? -15.816 5.553 -20.176 1.00 89.06 905 ALA A C 1
ATOM 7028 O O . ALA A 1 905 ? -16.510 6.562 -20.281 1.00 89.06 905 ALA A O 1
ATOM 7029 N N . ILE A 1 906 ? -14.972 5.381 -19.152 1.00 95.31 906 ILE A N 1
ATOM 7030 C CA . ILE A 1 906 ? -14.824 6.350 -18.055 1.00 95.31 906 ILE A CA 1
ATOM 7031 C C . ILE A 1 906 ? -14.234 7.680 -18.563 1.00 95.31 906 ILE A C 1
ATOM 7033 O O . ILE A 1 906 ? -14.677 8.750 -18.151 1.00 95.31 906 ILE A O 1
ATOM 7037 N N . ALA A 1 907 ? -13.259 7.648 -19.476 1.00 94.19 907 ALA A N 1
ATOM 7038 C CA . ALA A 1 907 ? -12.659 8.851 -20.050 1.00 94.19 907 ALA A CA 1
ATOM 7039 C C . ALA A 1 907 ? -13.662 9.650 -20.902 1.00 94.19 907 ALA A C 1
ATOM 7041 O O . ALA A 1 907 ? -13.765 10.863 -20.717 1.00 94.19 907 ALA A O 1
ATOM 7042 N N . ASP A 1 908 ? -14.431 8.989 -21.773 1.00 85.50 908 ASP A N 1
ATOM 7043 C CA . ASP A 1 908 ? -15.493 9.605 -22.580 1.00 85.50 908 ASP A CA 1
ATOM 7044 C C . ASP A 1 908 ? -16.616 10.172 -21.677 1.00 85.50 908 ASP A C 1
ATOM 7046 O O . ASP A 1 908 ? -17.095 11.285 -21.920 1.00 85.50 908 ASP A O 1
ATOM 7050 N N . ALA A 1 909 ? -16.956 9.501 -20.565 1.00 89.06 909 ALA A N 1
ATOM 7051 C CA . ALA A 1 909 ? -17.884 10.026 -19.556 1.00 89.06 909 ALA A CA 1
ATOM 7052 C C . ALA A 1 909 ? -17.376 11.301 -18.854 1.00 89.06 909 ALA A C 1
ATOM 7054 O O . ALA A 1 909 ? -18.149 12.217 -18.562 1.00 89.06 909 ALA A O 1
ATOM 7055 N N . LEU A 1 910 ? -16.062 11.412 -18.642 1.00 92.50 910 LEU A N 1
ATOM 7056 C CA . LEU A 1 910 ? -15.432 12.549 -17.968 1.00 92.50 910 LEU A CA 1
ATOM 7057 C C . LEU A 1 910 ? -15.148 13.764 -18.874 1.00 92.50 910 LEU A C 1
ATOM 7059 O O . LEU A 1 910 ? -14.861 14.839 -18.348 1.00 92.50 910 LEU A O 1
ATOM 7063 N N . VAL A 1 911 ? -15.266 13.668 -20.207 1.00 87.19 911 VAL A N 1
ATOM 7064 C CA . VAL A 1 911 ? -14.992 14.789 -21.147 1.00 87.19 911 VAL A CA 1
ATOM 7065 C C . VAL A 1 911 ? -15.785 16.065 -20.823 1.00 87.19 911 VAL A C 1
ATOM 7067 O O . VAL A 1 911 ? -15.290 17.181 -21.025 1.00 87.19 911 VAL A O 1
ATOM 7070 N N . ASP A 1 912 ? -17.013 15.894 -20.336 1.00 78.44 912 ASP A N 1
ATOM 7071 C CA . ASP A 1 912 ? -17.998 16.943 -20.047 1.00 78.44 912 ASP A CA 1
ATOM 7072 C C . ASP A 1 912 ? -18.490 16.922 -18.581 1.00 78.44 912 ASP A C 1
ATOM 7074 O O . ASP A 1 912 ? -19.425 17.649 -18.253 1.00 78.44 912 ASP A O 1
ATOM 7078 N N . ASN A 1 913 ? -17.915 16.091 -17.703 1.00 88.38 913 ASN A N 1
ATOM 7079 C CA . ASN A 1 913 ? -18.372 15.973 -16.315 1.00 88.38 913 ASN A CA 1
ATOM 7080 C C . ASN A 1 913 ? -17.846 17.136 -15.443 1.00 88.38 913 ASN A C 1
ATOM 7082 O O . ASN A 1 913 ? -16.653 17.447 -15.450 1.00 88.38 913 ASN A O 1
ATOM 7086 N N . GLU A 1 914 ? -18.745 17.766 -14.682 1.00 89.69 914 GLU A N 1
ATOM 7087 C CA . GLU A 1 914 ? -18.481 18.944 -13.833 1.00 89.69 914 GLU A CA 1
ATOM 7088 C C . GLU A 1 914 ? -18.446 18.607 -12.320 1.00 89.69 914 GLU A C 1
ATOM 7090 O O . GLU A 1 914 ? -18.310 19.504 -11.492 1.00 89.69 914 GLU A O 1
ATOM 7095 N N . THR A 1 915 ? -18.521 17.320 -11.953 1.00 93.06 915 THR A N 1
ATOM 7096 C CA . THR A 1 915 ? -18.519 16.819 -10.562 1.00 93.06 915 THR A CA 1
ATOM 7097 C C . THR A 1 915 ? -17.196 16.155 -10.165 1.00 93.06 915 THR A C 1
ATOM 7099 O O . THR A 1 915 ? -16.700 16.394 -9.067 1.00 93.06 915 THR A O 1
ATOM 7102 N N . VAL A 1 916 ? -16.619 15.303 -11.019 1.00 95.56 916 VAL A N 1
ATOM 7103 C CA . VAL A 1 916 ? -15.470 14.458 -10.650 1.00 95.56 916 VAL A CA 1
ATOM 7104 C C . VAL A 1 916 ? -14.171 15.263 -10.650 1.00 95.56 916 VAL A C 1
ATOM 7106 O O . VAL A 1 916 ? -13.664 15.672 -11.697 1.00 95.56 916 VAL A O 1
ATOM 7109 N N . THR A 1 917 ? -13.607 15.452 -9.457 1.00 96.06 917 THR A N 1
ATOM 7110 C CA . THR A 1 917 ? -12.345 16.166 -9.227 1.00 96.06 917 THR A CA 1
ATOM 7111 C C . THR A 1 917 ? -11.174 15.229 -8.925 1.00 96.06 917 THR A C 1
ATOM 7113 O O . THR A 1 917 ? -10.027 15.655 -9.063 1.00 96.06 917 THR A O 1
ATOM 7116 N N . ALA A 1 918 ? -11.404 13.957 -8.583 1.00 95.31 918 ALA A N 1
ATOM 7117 C CA . ALA A 1 918 ? -10.334 12.991 -8.334 1.00 95.31 918 ALA A CA 1
ATOM 7118 C C . ALA A 1 918 ? -10.619 11.603 -8.932 1.00 95.31 918 ALA A C 1
ATOM 7120 O O . ALA A 1 918 ? -11.684 11.024 -8.719 1.00 95.31 918 ALA A O 1
ATOM 7121 N N . LEU A 1 919 ? -9.634 11.062 -9.656 1.00 97.62 919 LEU A N 1
ATOM 7122 C CA . LEU A 1 919 ? -9.685 9.746 -10.294 1.00 97.62 919 LEU A CA 1
ATOM 7123 C C . LEU A 1 919 ? -8.376 8.984 -10.044 1.00 97.62 919 LEU A C 1
ATOM 7125 O O . LEU A 1 919 ? -7.299 9.448 -10.427 1.00 97.62 919 LEU A O 1
ATOM 7129 N N . TRP A 1 920 ? -8.473 7.798 -9.440 1.00 95.69 920 TRP A N 1
ATOM 7130 C CA . TRP A 1 920 ? -7.310 6.971 -9.104 1.00 95.69 920 TRP A CA 1
ATOM 7131 C C . TRP A 1 920 ? -7.411 5.603 -9.773 1.00 95.69 920 TRP A C 1
ATOM 7133 O O . TRP A 1 920 ? -8.319 4.825 -9.483 1.00 95.69 920 TRP A O 1
ATOM 7143 N N . LEU A 1 921 ? -6.464 5.312 -10.663 1.00 95.75 921 LEU A N 1
ATOM 7144 C CA . LEU A 1 921 ? -6.477 4.162 -11.572 1.00 95.75 921 LEU A CA 1
ATOM 7145 C C . LEU A 1 921 ? -5.295 3.209 -11.357 1.00 95.75 921 LEU A C 1
ATOM 7147 O O . LEU A 1 921 ? -5.146 2.251 -12.110 1.00 95.75 921 LEU A O 1
ATOM 7151 N N . LYS A 1 922 ? -4.460 3.442 -10.344 1.00 91.38 922 LYS A N 1
ATOM 7152 C CA . LYS A 1 922 ? -3.280 2.634 -10.011 1.00 91.38 922 LYS A CA 1
ATOM 7153 C C . LYS A 1 922 ? -3.518 1.115 -10.051 1.00 91.38 922 LYS A C 1
ATOM 7155 O O . LYS A 1 922 ? -4.529 0.642 -9.543 1.00 91.38 922 LYS A O 1
ATOM 7160 N N . ARG A 1 923 ? -2.571 0.327 -10.578 1.00 88.62 923 ARG A N 1
ATOM 7161 C CA . ARG A 1 923 ? -2.718 -1.132 -10.820 1.00 88.62 923 ARG A CA 1
ATOM 7162 C C . ARG A 1 923 ? -3.934 -1.501 -11.694 1.00 88.62 923 ARG A C 1
ATOM 7164 O O . ARG A 1 923 ? -4.654 -2.448 -11.385 1.00 88.62 923 ARG A O 1
ATOM 7171 N N . ASN A 1 924 ? -4.178 -0.767 -12.774 1.00 90.69 924 ASN A N 1
ATOM 7172 C CA . ASN A 1 924 ? -5.061 -1.210 -13.859 1.00 90.69 924 ASN A CA 1
ATOM 7173 C C . ASN A 1 924 ? -4.240 -1.318 -15.157 1.00 90.69 924 ASN A C 1
ATOM 7175 O O . ASN A 1 924 ? -3.433 -0.421 -15.400 1.00 90.69 924 ASN A O 1
ATOM 7179 N N . PRO A 1 925 ? -4.410 -2.362 -15.988 1.00 87.56 925 PRO A N 1
ATOM 7180 C CA . PRO A 1 925 ? -3.675 -2.537 -17.243 1.00 87.56 925 PRO A CA 1
ATOM 7181 C C . PRO A 1 925 ? -4.195 -1.592 -18.340 1.00 87.56 925 PRO A C 1
ATOM 7183 O O . PRO A 1 925 ? -4.764 -2.017 -19.342 1.00 87.56 925 PRO A O 1
ATOM 7186 N N . LEU A 1 926 ? -3.992 -0.286 -18.151 1.00 92.81 926 LEU A N 1
ATOM 7187 C CA . LEU A 1 926 ? -4.425 0.750 -19.090 1.00 92.81 926 LEU A CA 1
ATOM 7188 C C . LEU A 1 926 ? -3.583 0.743 -20.369 1.00 92.81 926 LEU A C 1
ATOM 7190 O O . LEU A 1 926 ? -4.104 1.038 -21.441 1.00 92.81 926 LEU A O 1
ATOM 7194 N N . LEU A 1 927 ? -2.291 0.408 -20.258 1.00 89.06 927 LEU A N 1
ATOM 7195 C CA . LEU A 1 927 ? -1.317 0.382 -21.356 1.00 89.06 927 LEU A CA 1
ATOM 7196 C C . LEU A 1 927 ? -1.154 1.768 -22.039 1.00 89.06 927 LEU A C 1
ATOM 7198 O O . LEU A 1 927 ? -1.859 2.730 -21.703 1.00 89.06 927 LEU A O 1
ATOM 7202 N N . PRO A 1 928 ? -0.260 1.942 -23.036 1.00 88.38 928 PRO A N 1
ATOM 7203 C CA . PRO A 1 928 ? -0.157 3.218 -23.746 1.00 88.38 928 PRO A CA 1
ATOM 7204 C C . PRO A 1 928 ? -1.459 3.623 -24.457 1.00 88.38 928 PRO A C 1
ATOM 7206 O O . PRO A 1 928 ? -1.687 4.808 -24.683 1.00 88.38 928 PRO A O 1
ATOM 7209 N N . GLN A 1 929 ? -2.334 2.662 -24.789 1.00 86.31 929 GLN A N 1
ATOM 7210 C CA . GLN A 1 929 ? -3.633 2.918 -25.421 1.00 86.31 929 GLN A CA 1
ATOM 7211 C C . GLN A 1 929 ? -4.648 3.548 -24.449 1.00 86.31 929 GLN A C 1
ATOM 7213 O O . GLN A 1 929 ? -5.318 4.507 -24.818 1.00 86.31 929 GLN A O 1
ATOM 7218 N N . GLY A 1 930 ? -4.726 3.107 -23.192 1.00 90.62 930 GLY A N 1
ATOM 7219 C CA . GLY A 1 930 ? -5.585 3.732 -22.181 1.00 90.62 930 GLY A CA 1
ATOM 7220 C C . GLY A 1 930 ? -5.155 5.165 -21.870 1.00 90.62 930 GLY A C 1
ATOM 7221 O O . GLY A 1 930 ? -5.990 6.068 -21.788 1.00 90.62 930 GLY A O 1
ATOM 7222 N N . ALA A 1 931 ? -3.841 5.419 -21.825 1.00 93.38 931 ALA A N 1
ATOM 7223 C CA . ALA A 1 931 ? -3.305 6.776 -21.707 1.00 93.38 931 ALA A CA 1
ATOM 7224 C C . ALA A 1 931 ? -3.705 7.697 -22.873 1.00 93.38 931 ALA A C 1
ATOM 7226 O O . ALA A 1 931 ? -3.826 8.903 -22.665 1.00 93.38 931 ALA A O 1
ATOM 7227 N N . ARG A 1 932 ? -3.960 7.165 -24.079 1.00 87.81 932 ARG A N 1
ATOM 7228 C CA . ARG A 1 932 ? -4.474 7.951 -25.216 1.00 87.81 932 ARG A CA 1
ATOM 7229 C C . ARG A 1 932 ? -5.906 8.431 -24.977 1.00 87.81 932 ARG A C 1
ATOM 7231 O O . ARG A 1 932 ? -6.182 9.604 -25.210 1.00 87.81 932 ARG A O 1
ATOM 7238 N N . TYR A 1 933 ? -6.793 7.583 -24.455 1.00 91.69 933 TYR A N 1
ATOM 7239 C CA . TYR A 1 933 ? -8.162 7.998 -24.116 1.00 91.69 933 TYR A CA 1
ATOM 7240 C C . TYR A 1 933 ? -8.180 9.023 -22.969 1.00 91.69 933 TYR A C 1
ATOM 7242 O O . TYR A 1 933 ? -8.872 10.040 -23.049 1.00 91.69 933 TYR A O 1
ATOM 7250 N N . ILE A 1 934 ? -7.334 8.832 -21.950 1.00 96.38 934 ILE A N 1
ATOM 7251 C CA . ILE A 1 934 ? -7.156 9.801 -20.855 1.00 96.38 934 ILE A CA 1
ATOM 7252 C C . ILE A 1 934 ? -6.579 11.124 -21.380 1.00 96.38 934 ILE A C 1
ATOM 7254 O O . ILE A 1 934 ? -7.063 12.185 -20.993 1.00 96.38 934 ILE A O 1
ATOM 7258 N N . ALA A 1 935 ? -5.604 11.090 -22.297 1.00 93.31 935 ALA A N 1
ATOM 7259 C CA . ALA A 1 935 ? -5.063 12.280 -22.957 1.00 93.31 935 ALA A CA 1
ATOM 7260 C C . ALA A 1 935 ? -6.157 13.052 -23.723 1.00 93.31 935 ALA A C 1
ATOM 7262 O O . ALA A 1 935 ? -6.274 14.270 -23.570 1.00 93.31 935 ALA A O 1
ATOM 7263 N N . SER A 1 936 ? -7.015 12.356 -24.475 1.00 86.81 936 SER A N 1
ATOM 7264 C CA . SER A 1 936 ? -8.175 12.968 -25.137 1.00 86.81 936 SER A CA 1
ATOM 7265 C C . SER A 1 936 ? -9.108 13.652 -24.136 1.00 86.81 936 SER A C 1
ATOM 7267 O O . SER A 1 936 ? -9.447 14.823 -24.331 1.00 86.81 936 SER A O 1
ATOM 7269 N N . MET A 1 937 ? -9.434 12.992 -23.021 1.00 93.00 937 MET A N 1
ATOM 7270 C CA . MET A 1 937 ? -10.259 13.556 -21.948 1.00 93.00 937 MET A CA 1
ATOM 7271 C C . MET A 1 937 ? -9.617 14.791 -21.292 1.00 93.00 937 MET A C 1
ATOM 7273 O O . MET A 1 937 ? -10.239 15.855 -21.283 1.00 93.00 937 MET A O 1
ATOM 7277 N N . ILE A 1 938 ? -8.362 14.730 -20.826 1.00 93.88 938 ILE A N 1
ATOM 7278 C CA . ILE A 1 938 ? -7.707 15.872 -20.149 1.00 93.88 938 ILE A CA 1
ATOM 7279 C C . ILE A 1 938 ? -7.360 17.029 -21.097 1.00 93.88 938 ILE A C 1
ATOM 7281 O O . ILE A 1 938 ? -7.087 18.137 -20.632 1.00 93.88 938 ILE A O 1
ATOM 7285 N N . SER A 1 939 ? -7.418 16.826 -22.419 1.00 90.25 939 SER A N 1
ATOM 7286 C CA . SER A 1 939 ? -7.353 17.924 -23.393 1.00 90.25 939 SER A CA 1
ATOM 7287 C C . SER A 1 939 ? -8.635 18.783 -23.416 1.00 90.25 939 SER A C 1
ATOM 7289 O O . SER A 1 939 ? -8.606 19.917 -23.911 1.00 90.25 939 SER A O 1
ATOM 7291 N N . LEU A 1 940 ? -9.749 18.265 -22.875 1.00 86.88 940 LEU A N 1
ATOM 7292 C CA . LEU A 1 940 ? -11.099 18.845 -22.925 1.00 86.88 940 LEU A CA 1
ATOM 7293 C C . LEU A 1 940 ? -11.715 19.142 -21.548 1.00 86.88 940 LEU A C 1
ATOM 7295 O O . LEU A 1 940 ? -12.495 20.091 -21.442 1.00 86.88 940 LEU A O 1
ATOM 7299 N N . ASN A 1 941 ? -11.412 18.324 -20.539 1.00 91.56 941 ASN A N 1
ATOM 7300 C CA . ASN A 1 941 ? -11.932 18.430 -19.178 1.00 91.56 941 ASN A CA 1
ATOM 7301 C C . ASN A 1 941 ? -11.280 19.604 -18.418 1.00 91.56 941 ASN A C 1
ATOM 7303 O O . ASN A 1 941 ? -10.095 19.898 -18.587 1.00 91.56 941 ASN A O 1
ATOM 7307 N N . THR A 1 942 ? -12.060 20.279 -17.574 1.00 93.38 942 THR A N 1
ATOM 7308 C CA . THR A 1 942 ? -11.622 21.424 -16.753 1.00 93.38 942 THR A CA 1
ATOM 7309 C C . THR A 1 942 ? -12.088 21.281 -15.300 1.00 93.38 942 THR A C 1
ATOM 7311 O O . THR A 1 942 ? -12.339 22.276 -14.627 1.00 93.38 942 THR A O 1
ATOM 7314 N N . THR A 1 943 ? -12.218 20.037 -14.833 1.00 95.38 943 THR A N 1
ATOM 7315 C CA . THR A 1 943 ? -12.838 19.650 -13.551 1.00 95.38 943 THR A CA 1
ATOM 7316 C C . THR A 1 943 ? -11.894 18.791 -12.711 1.00 95.38 943 THR A C 1
ATOM 7318 O O . THR A 1 943 ? -11.759 19.009 -11.510 1.00 95.38 943 THR A O 1
ATOM 7321 N N . LEU A 1 944 ? -11.198 17.844 -13.350 1.00 97.38 944 LEU A N 1
ATOM 7322 C CA . LEU A 1 944 ? -10.330 16.869 -12.702 1.00 97.38 944 LEU A CA 1
ATOM 7323 C C . LEU A 1 944 ? -9.075 17.543 -12.127 1.00 97.38 944 LEU A C 1
ATOM 7325 O O . LEU A 1 944 ? -8.266 18.101 -12.866 1.00 97.38 944 LEU A O 1
ATOM 7329 N N . GLN A 1 945 ? -8.910 17.462 -10.808 1.00 97.69 945 GLN A N 1
ATOM 7330 C CA . GLN A 1 945 ? -7.808 18.043 -10.034 1.00 97.69 945 GLN A CA 1
ATOM 7331 C C . GLN A 1 945 ? -6.743 17.006 -9.663 1.00 97.69 945 GLN A C 1
ATOM 7333 O O . GLN A 1 945 ? -5.558 17.342 -9.614 1.00 97.69 945 GLN A O 1
ATOM 7338 N N . THR A 1 946 ? -7.147 15.751 -9.446 1.00 97.50 946 THR A N 1
ATOM 7339 C CA . THR A 1 946 ? -6.254 14.625 -9.141 1.00 97.50 946 THR A CA 1
ATOM 7340 C C . THR A 1 946 ? -6.382 13.521 -10.180 1.00 97.50 946 THR A C 1
ATOM 7342 O O . THR A 1 946 ? -7.486 13.043 -10.444 1.00 97.50 946 THR A O 1
ATOM 7345 N N . LEU A 1 947 ? -5.241 13.069 -10.701 1.00 98.38 947 LEU A N 1
ATOM 7346 C CA . LEU A 1 947 ? -5.131 11.891 -11.556 1.00 98.38 947 LEU A CA 1
ATOM 7347 C C . LEU A 1 947 ? -3.973 11.005 -11.076 1.00 98.38 947 LEU A C 1
ATOM 7349 O O . LEU A 1 947 ? -2.817 11.434 -11.066 1.00 98.38 947 LEU A O 1
ATOM 7353 N N . ASP A 1 948 ? -4.281 9.768 -10.688 1.00 96.94 948 ASP A N 1
ATOM 7354 C CA . ASP A 1 948 ? -3.288 8.748 -10.330 1.00 96.94 948 ASP A CA 1
ATOM 7355 C C . ASP A 1 948 ? -3.284 7.597 -11.337 1.00 96.94 948 ASP A C 1
ATOM 7357 O O . ASP A 1 948 ? -4.288 6.908 -11.517 1.00 96.94 948 ASP A O 1
ATOM 7361 N N . LEU A 1 949 ? -2.129 7.395 -11.971 1.00 97.31 949 LEU A N 1
ATOM 7362 C CA . LEU A 1 949 ? -1.846 6.369 -12.972 1.00 97.31 949 LEU A CA 1
ATOM 7363 C C . LEU A 1 949 ? -0.716 5.429 -12.515 1.00 97.31 949 LEU A C 1
ATOM 7365 O O . LEU A 1 949 ? -0.125 4.741 -13.346 1.00 97.31 949 LEU A O 1
ATOM 7369 N N . VAL A 1 950 ? -0.372 5.392 -11.221 1.00 94.12 950 VAL A N 1
ATOM 7370 C CA . VAL A 1 950 ? 0.809 4.657 -10.736 1.00 94.12 950 VAL A CA 1
ATOM 7371 C C . VAL A 1 950 ? 0.712 3.158 -11.027 1.00 94.12 950 VAL A C 1
ATOM 7373 O O . VAL A 1 950 ? -0.220 2.491 -10.586 1.00 94.12 950 VAL A O 1
ATOM 7376 N N . ASN A 1 951 ? 1.708 2.613 -11.722 1.00 91.81 951 ASN A N 1
ATOM 7377 C CA . ASN A 1 951 ? 1.689 1.267 -12.296 1.00 91.81 951 ASN A CA 1
ATOM 7378 C C . ASN A 1 951 ? 0.401 0.964 -13.086 1.00 91.81 951 ASN A C 1
ATOM 7380 O O . ASN A 1 951 ? -0.502 0.280 -12.598 1.00 91.81 951 ASN A O 1
ATOM 7384 N N . THR A 1 952 ? 0.316 1.499 -14.302 1.00 93.50 952 THR A N 1
ATOM 7385 C CA . THR A 1 952 ? -0.778 1.249 -15.253 1.00 93.50 952 THR A CA 1
ATOM 7386 C C . THR A 1 952 ? -0.305 0.807 -16.647 1.00 93.50 952 THR A C 1
ATOM 7388 O O . THR A 1 952 ? -1.109 0.686 -17.571 1.00 93.50 952 THR A O 1
ATOM 7391 N N . GLY A 1 953 ? 0.995 0.536 -16.812 1.00 88.62 953 GLY A N 1
ATOM 7392 C CA . GLY A 1 953 ? 1.608 0.118 -18.075 1.00 88.62 953 GLY A CA 1
ATOM 7393 C C . GLY A 1 953 ? 1.662 1.208 -19.146 1.00 88.62 953 GLY A C 1
ATOM 7394 O O . GLY A 1 953 ? 1.801 0.889 -20.321 1.00 88.62 953 GLY A O 1
ATOM 7395 N N . ILE A 1 954 ? 1.522 2.491 -18.794 1.00 92.75 954 ILE A N 1
ATOM 7396 C CA . ILE A 1 954 ? 1.362 3.561 -19.799 1.00 92.75 954 ILE A CA 1
ATOM 7397 C C . ILE A 1 954 ? 2.653 3.918 -20.553 1.00 92.75 954 ILE A C 1
ATOM 7399 O O . ILE A 1 954 ? 2.566 4.427 -21.671 1.00 92.75 954 ILE A O 1
ATOM 7403 N N . LEU A 1 955 ? 3.823 3.611 -19.975 1.00 90.12 955 LEU A N 1
ATOM 7404 C CA . LEU A 1 955 ? 5.167 3.844 -20.527 1.00 90.12 955 LEU A CA 1
ATOM 7405 C C . LEU A 1 955 ? 5.465 5.316 -20.906 1.00 90.12 955 LEU A C 1
ATOM 7407 O O . LEU A 1 955 ? 4.632 6.214 -20.745 1.00 90.12 955 LEU A O 1
ATOM 7411 N N . ASP A 1 956 ? 6.661 5.564 -21.456 1.00 88.00 956 ASP A N 1
ATOM 7412 C CA . ASP A 1 956 ? 7.035 6.851 -22.071 1.00 88.00 956 ASP A CA 1
ATOM 7413 C C . ASP A 1 956 ? 5.983 7.314 -23.092 1.00 88.00 956 ASP A C 1
ATOM 7415 O O . ASP A 1 956 ? 5.587 8.480 -23.127 1.00 88.00 956 ASP A O 1
ATOM 7419 N N . GLN A 1 957 ? 5.474 6.365 -23.878 1.00 87.69 957 GLN A N 1
ATOM 7420 C CA . GLN A 1 957 ? 4.466 6.553 -24.911 1.00 87.69 957 GLN A CA 1
ATOM 7421 C C . GLN A 1 957 ? 3.198 7.248 -24.379 1.00 87.69 957 GLN A C 1
ATOM 7423 O O . GLN A 1 957 ? 2.704 8.204 -24.987 1.00 87.69 957 GLN A O 1
ATOM 7428 N N . GLY A 1 958 ? 2.673 6.795 -23.238 1.00 90.94 958 GLY A N 1
ATOM 7429 C CA . GLY A 1 958 ? 1.488 7.362 -22.604 1.00 90.94 958 GLY A CA 1
ATOM 7430 C C . GLY A 1 958 ? 1.764 8.698 -21.920 1.00 90.94 958 GLY A C 1
ATOM 7431 O O . GLY A 1 958 ? 0.994 9.643 -22.101 1.00 90.94 958 GLY A O 1
ATOM 7432 N N . VAL A 1 959 ? 2.883 8.826 -21.198 1.00 95.88 959 VAL A N 1
ATOM 7433 C CA . VAL A 1 959 ? 3.254 10.083 -20.518 1.00 95.88 959 VAL A CA 1
ATOM 7434 C C . VAL A 1 959 ? 3.456 11.224 -21.518 1.00 95.88 959 VAL A C 1
ATOM 7436 O O . VAL A 1 959 ? 2.954 12.328 -21.292 1.00 95.88 959 VAL A O 1
ATOM 7439 N N . VAL A 1 960 ? 4.099 10.963 -22.662 1.00 93.06 960 VAL A N 1
ATOM 7440 C CA . VAL A 1 960 ? 4.228 11.935 -23.761 1.00 93.06 960 VAL A CA 1
ATOM 7441 C C . VAL A 1 960 ? 2.849 12.418 -24.234 1.00 93.06 960 VAL A C 1
ATOM 7443 O O . VAL A 1 960 ? 2.642 13.626 -24.363 1.00 93.06 960 VAL A O 1
ATOM 7446 N N . CYS A 1 961 ? 1.882 11.512 -24.429 1.00 89.38 961 CYS A N 1
ATOM 7447 C CA . CYS A 1 961 ? 0.520 11.877 -24.836 1.00 89.38 961 CYS A CA 1
ATOM 7448 C C . CYS A 1 961 ? -0.197 12.739 -23.781 1.00 89.38 961 CYS A C 1
ATOM 7450 O O . CYS A 1 961 ? -0.810 13.751 -24.125 1.00 89.38 961 CYS A O 1
ATOM 7452 N N . LEU A 1 962 ? -0.088 12.380 -22.496 1.00 95.75 962 LEU A N 1
ATOM 7453 C CA . LEU A 1 962 ? -0.699 13.122 -21.386 1.00 95.75 962 LEU A CA 1
ATOM 7454 C C . LEU A 1 962 ? -0.137 14.550 -21.284 1.00 95.75 962 LEU A C 1
ATOM 7456 O O . LEU A 1 962 ? -0.898 15.514 -21.186 1.00 95.75 962 LEU A O 1
ATOM 7460 N N . MET A 1 963 ? 1.186 14.712 -21.387 1.00 96.31 963 MET A N 1
ATOM 7461 C CA . MET A 1 963 ? 1.834 16.030 -21.356 1.00 96.31 963 MET A CA 1
ATOM 7462 C C . MET A 1 963 ? 1.450 16.890 -22.566 1.00 96.31 963 MET A C 1
ATOM 7464 O O . MET A 1 963 ? 1.132 18.068 -22.406 1.00 96.31 963 MET A O 1
ATOM 7468 N N . GLN A 1 964 ? 1.399 16.312 -23.772 1.00 91.00 964 GLN A N 1
ATOM 7469 C CA . GLN A 1 964 ? 0.940 17.020 -24.974 1.00 91.00 964 GLN A CA 1
ATOM 7470 C C . GLN A 1 964 ? -0.536 17.446 -24.895 1.00 91.00 964 GLN A C 1
ATOM 7472 O O . GLN A 1 964 ? -0.901 18.489 -25.445 1.00 91.00 964 GLN A O 1
ATOM 7477 N N . ALA A 1 965 ? -1.390 16.672 -24.220 1.00 92.12 965 ALA A N 1
ATOM 7478 C CA . ALA A 1 965 ? -2.786 17.030 -23.981 1.00 92.12 965 ALA A CA 1
ATOM 7479 C C . ALA A 1 965 ? -2.930 18.179 -22.969 1.00 92.12 965 ALA A C 1
ATOM 7481 O O . ALA A 1 965 ? -3.691 19.118 -23.216 1.00 92.12 965 ALA A O 1
ATOM 7482 N N . LEU A 1 966 ? -2.152 18.163 -21.880 1.00 94.75 966 LEU A N 1
ATOM 7483 C CA . LEU A 1 966 ? -2.111 19.254 -20.897 1.00 94.75 966 LEU A CA 1
ATOM 7484 C C . LEU A 1 966 ? -1.555 20.556 -21.499 1.00 94.75 966 LEU A C 1
ATOM 7486 O O . LEU A 1 966 ? -2.116 21.624 -21.263 1.00 94.75 966 LEU A O 1
ATOM 7490 N N . GLN A 1 967 ? -0.540 20.482 -22.369 1.00 92.44 967 GLN A N 1
ATOM 7491 C CA . GLN A 1 967 ? -0.070 21.628 -23.167 1.00 92.44 967 GLN A CA 1
ATOM 7492 C C . GLN A 1 967 ? -1.164 22.206 -24.088 1.00 92.44 967 GLN A C 1
ATOM 7494 O O . GLN A 1 967 ? -1.153 23.391 -24.407 1.00 92.44 967 GLN A O 1
ATOM 7499 N N . GLN A 1 968 ? -2.139 21.397 -24.508 1.00 87.50 968 GLN A N 1
ATOM 7500 C CA . GLN A 1 968 ? -3.290 21.852 -25.296 1.00 87.50 968 GLN A CA 1
ATOM 7501 C C . GLN A 1 968 ? -4.466 22.318 -24.421 1.00 87.50 968 GLN A C 1
ATOM 7503 O O . GLN A 1 968 ? -5.466 22.818 -24.948 1.00 87.50 968 GLN A O 1
ATOM 7508 N N . ASN A 1 969 ? -4.370 22.204 -23.092 1.00 89.31 969 ASN A N 1
ATOM 7509 C CA . ASN A 1 969 ? -5.411 22.598 -22.148 1.00 89.31 969 ASN A CA 1
ATOM 7510 C C . ASN A 1 969 ? -4.886 23.482 -20.995 1.00 89.31 969 ASN A C 1
ATOM 7512 O O . ASN A 1 969 ? -4.854 23.047 -19.844 1.00 89.31 969 ASN A O 1
ATOM 7516 N N . PRO A 1 970 ? -4.560 24.764 -21.262 1.00 87.50 970 PRO A N 1
ATOM 7517 C CA . PRO A 1 970 ? -4.187 25.730 -20.220 1.00 87.50 970 PRO A CA 1
ATOM 7518 C C . PRO A 1 970 ? -5.313 26.031 -19.209 1.00 87.50 970 PRO A C 1
ATOM 7520 O O . PRO A 1 970 ? -5.059 26.659 -18.186 1.00 87.50 970 PRO A O 1
ATOM 7523 N N . ALA A 1 971 ? -6.547 25.581 -19.474 1.00 89.19 971 ALA A N 1
ATOM 7524 C CA . ALA A 1 971 ? -7.684 25.658 -18.555 1.00 89.19 971 ALA A CA 1
ATOM 7525 C C . ALA A 1 971 ? -7.833 24.406 -17.661 1.00 89.19 971 ALA A C 1
ATOM 7527 O O . ALA A 1 971 ? -8.842 24.261 -16.974 1.00 89.19 971 ALA A O 1
ATOM 7528 N N . SER A 1 972 ? -6.864 23.482 -17.677 1.00 92.81 972 SER A N 1
ATOM 7529 C CA . SER A 1 972 ? -6.928 22.250 -16.887 1.00 92.81 972 SER A CA 1
ATOM 7530 C C . SER A 1 972 ? -7.021 22.527 -15.379 1.00 92.81 972 SER A C 1
ATOM 7532 O O . SER A 1 972 ? -6.256 23.309 -14.800 1.00 92.81 972 SER A O 1
ATOM 7534 N N . ALA A 1 973 ? -7.948 21.831 -14.720 1.00 95.81 973 ALA A N 1
ATOM 7535 C CA . ALA A 1 973 ? -8.082 21.840 -13.268 1.00 95.81 973 ALA A CA 1
ATOM 7536 C C . ALA A 1 973 ? -7.020 20.982 -12.560 1.00 95.81 973 ALA A C 1
ATOM 7538 O O . ALA A 1 973 ? -6.918 21.063 -11.339 1.00 95.81 973 ALA A O 1
ATOM 7539 N N . LEU A 1 974 ? -6.190 20.232 -13.296 1.00 97.25 974 LEU A N 1
ATOM 7540 C CA . LEU A 1 974 ? -5.229 19.294 -12.721 1.00 97.25 974 LEU A CA 1
ATOM 7541 C C . LEU A 1 974 ? -4.210 20.017 -11.825 1.00 97.25 974 LEU A C 1
ATOM 7543 O O . LEU A 1 974 ? -3.599 21.011 -12.230 1.00 97.25 974 LEU A O 1
ATOM 7547 N N . ARG A 1 975 ? -4.055 19.521 -10.595 1.00 97.38 975 ARG A N 1
ATOM 7548 C CA . ARG A 1 975 ? -3.108 19.991 -9.566 1.00 97.38 975 ARG A CA 1
ATOM 7549 C C . ARG A 1 975 ? -2.187 18.870 -9.092 1.00 97.38 975 ARG A C 1
ATOM 7551 O O . ARG A 1 975 ? -1.031 19.132 -8.766 1.00 97.38 975 ARG A O 1
ATOM 7558 N N . HIS A 1 976 ? -2.681 17.634 -9.080 1.00 97.94 976 HIS A N 1
ATOM 7559 C CA . HIS A 1 976 ? -1.972 16.478 -8.550 1.00 97.94 976 HIS A CA 1
ATOM 7560 C C . HIS A 1 976 ? -1.915 15.365 -9.596 1.00 97.94 976 HIS A C 1
ATOM 7562 O O . HIS A 1 976 ? -2.952 14.859 -10.028 1.00 97.94 976 HIS A O 1
ATOM 7568 N N . LEU A 1 977 ? -0.701 14.995 -10.001 1.00 98.19 977 LEU A N 1
ATOM 7569 C CA . LEU A 1 977 ? -0.462 13.974 -11.016 1.00 98.19 977 LEU A CA 1
ATOM 7570 C C . LEU A 1 977 ? 0.560 12.944 -10.521 1.00 98.19 977 LEU A C 1
ATOM 7572 O O . LEU A 1 977 ? 1.693 13.289 -10.173 1.00 98.19 977 LEU A O 1
ATOM 7576 N N . TYR A 1 978 ? 0.152 11.677 -10.511 1.00 97.44 978 TYR A N 1
ATOM 7577 C CA . TYR A 1 978 ? 0.976 10.547 -10.086 1.00 97.44 978 TYR A CA 1
ATOM 7578 C C . TYR A 1 978 ? 1.187 9.600 -11.276 1.00 97.44 978 TYR A C 1
ATOM 7580 O O . TYR A 1 978 ? 0.226 9.042 -11.803 1.00 97.44 978 TYR A O 1
ATOM 7588 N N . LEU A 1 979 ? 2.441 9.449 -11.715 1.00 95.19 979 LEU A N 1
ATOM 7589 C CA . LEU A 1 979 ? 2.844 8.701 -12.918 1.00 95.19 979 LEU A CA 1
ATOM 7590 C C . LEU A 1 979 ? 3.773 7.513 -12.636 1.00 95.19 979 LEU A C 1
ATOM 7592 O O . LEU A 1 979 ? 3.969 6.706 -13.536 1.00 95.19 979 LEU A O 1
ATOM 7596 N N . GLY A 1 980 ? 4.320 7.401 -11.422 1.00 92.19 980 GLY A N 1
ATOM 7597 C CA . GLY A 1 980 ? 5.345 6.414 -11.054 1.00 92.19 980 GLY A CA 1
ATOM 7598 C C . GLY A 1 980 ? 5.028 4.942 -11.359 1.00 92.19 980 GLY A C 1
ATOM 7599 O O . GLY A 1 980 ? 3.876 4.548 -11.540 1.00 92.19 980 GLY A O 1
ATOM 7600 N N . CYS A 1 981 ? 6.056 4.096 -11.329 1.00 90.94 981 CYS A N 1
ATOM 7601 C CA . CYS A 1 981 ? 5.990 2.658 -11.595 1.00 90.94 981 CYS A CA 1
ATOM 7602 C C . CYS A 1 981 ? 5.476 2.304 -13.004 1.00 90.94 981 CYS A C 1
ATOM 7604 O O . CYS A 1 981 ? 4.867 1.252 -13.167 1.00 90.94 981 CYS A O 1
ATOM 7606 N N . ASN A 1 982 ? 5.685 3.156 -14.010 1.00 91.19 982 ASN A N 1
ATOM 7607 C CA . ASN A 1 982 ? 5.299 2.926 -15.409 1.00 91.19 982 ASN A CA 1
ATOM 7608 C C . ASN A 1 982 ? 6.512 2.768 -16.342 1.00 91.19 982 ASN A C 1
ATOM 7610 O O . ASN A 1 982 ? 6.366 2.879 -17.556 1.00 91.19 982 ASN A O 1
ATOM 7614 N N . ALA A 1 983 ? 7.704 2.522 -15.787 1.00 86.12 983 ALA A N 1
ATOM 7615 C CA . ALA A 1 983 ? 8.977 2.502 -16.513 1.00 86.12 983 ALA A CA 1
ATOM 7616 C C . ALA A 1 983 ? 9.263 3.804 -17.294 1.00 86.12 983 ALA A C 1
ATOM 7618 O O . ALA A 1 983 ? 9.913 3.772 -18.338 1.00 86.12 983 ALA A O 1
ATOM 7619 N N . GLU A 1 984 ? 8.804 4.953 -16.779 1.00 88.81 984 GLU A N 1
ATOM 7620 C CA . GLU A 1 984 ? 8.976 6.267 -17.415 1.00 88.81 984 GLU A CA 1
ATOM 7621 C C . GLU A 1 984 ? 10.465 6.581 -17.606 1.00 88.81 984 GLU A C 1
ATOM 7623 O O . GLU A 1 984 ? 11.206 6.682 -16.629 1.00 88.81 984 GLU A O 1
ATOM 7628 N N . GLY A 1 985 ? 10.915 6.728 -18.848 1.00 90.62 985 GLY A N 1
ATOM 7629 C CA . GLY A 1 985 ? 12.302 6.972 -19.223 1.00 90.62 985 GLY A CA 1
ATOM 7630 C C . GLY A 1 985 ? 12.617 8.452 -19.472 1.00 90.62 985 GLY A C 1
ATOM 7631 O O . GLY A 1 985 ? 11.828 9.352 -19.160 1.00 90.62 985 GLY A O 1
ATOM 7632 N N . PRO A 1 986 ? 13.783 8.753 -20.069 1.00 90.62 986 PRO A N 1
ATOM 7633 C CA . PRO A 1 986 ? 14.162 10.123 -20.404 1.00 90.62 986 PRO A CA 1
ATOM 7634 C C . PRO A 1 986 ? 13.152 10.860 -21.303 1.00 90.62 986 PRO A C 1
ATOM 7636 O O . PRO A 1 986 ? 13.095 12.089 -21.243 1.00 90.62 986 PRO A O 1
ATOM 7639 N N . GLN A 1 987 ? 12.330 10.155 -22.098 1.00 91.00 987 GLN A N 1
ATOM 7640 C CA . GLN A 1 987 ? 11.318 10.798 -22.949 1.00 91.00 987 GLN A CA 1
ATOM 7641 C C . GLN A 1 987 ? 10.163 11.375 -22.116 1.00 91.00 987 GLN A C 1
ATOM 7643 O O . GLN A 1 987 ? 9.749 12.510 -22.359 1.00 91.00 987 GLN A O 1
ATOM 7648 N N . SER A 1 988 ? 9.708 10.666 -21.075 1.00 95.56 988 SER A N 1
ATOM 7649 C CA . SER A 1 988 ? 8.786 11.214 -20.072 1.00 95.56 988 SER A CA 1
ATOM 7650 C C . SER A 1 988 ? 9.365 12.449 -19.397 1.00 95.56 988 SER A C 1
ATOM 7652 O O . SER A 1 988 ? 8.688 13.472 -19.315 1.00 95.56 988 SER A O 1
ATOM 7654 N N . GLY A 1 989 ? 10.634 12.399 -18.977 1.00 96.44 989 GLY A N 1
ATOM 7655 C CA . GLY A 1 989 ? 11.315 13.552 -18.380 1.00 96.44 989 GLY A CA 1
ATOM 7656 C C . GLY A 1 989 ? 11.361 14.768 -19.315 1.00 96.44 989 GLY A C 1
ATOM 7657 O O . GLY A 1 989 ? 11.118 15.894 -18.880 1.00 96.44 989 GLY A O 1
ATOM 7658 N N . ALA A 1 990 ? 11.589 14.547 -20.613 1.00 95.81 990 ALA A N 1
ATOM 7659 C CA . ALA A 1 990 ? 11.527 15.590 -21.638 1.00 95.81 990 ALA A CA 1
ATOM 7660 C C . ALA A 1 990 ? 10.108 16.150 -21.841 1.00 95.81 990 ALA A C 1
ATOM 7662 O O . ALA A 1 990 ? 9.938 17.367 -21.925 1.00 95.81 990 ALA A O 1
ATOM 7663 N N . ALA A 1 991 ? 9.082 15.296 -21.872 1.00 96.94 991 ALA A N 1
ATOM 7664 C CA . ALA A 1 991 ? 7.690 15.711 -22.044 1.00 96.94 991 ALA A CA 1
ATOM 7665 C C . ALA A 1 991 ? 7.148 16.487 -20.829 1.00 96.94 991 ALA A C 1
ATOM 7667 O O . ALA A 1 991 ? 6.505 17.527 -20.993 1.00 96.94 991 ALA A O 1
ATOM 7668 N N . ILE A 1 992 ? 7.466 16.021 -19.617 1.00 98.38 992 ILE A N 1
ATOM 7669 C CA . ILE A 1 992 ? 7.182 16.701 -18.346 1.00 98.38 992 ILE A CA 1
ATOM 7670 C C . ILE A 1 992 ? 7.887 18.059 -18.322 1.00 98.38 992 ILE A C 1
ATOM 7672 O O . ILE A 1 992 ? 7.238 19.086 -18.127 1.00 98.38 992 ILE A O 1
ATOM 7676 N N . GLY A 1 993 ? 9.196 18.083 -18.593 1.00 97.44 993 GLY A N 1
ATOM 7677 C CA . GLY A 1 993 ? 9.983 19.311 -18.677 1.00 97.44 993 GLY A CA 1
ATOM 7678 C C . GLY A 1 993 ? 9.398 20.322 -19.664 1.00 97.44 993 GLY A C 1
ATOM 7679 O O . GLY A 1 993 ? 9.265 21.499 -19.337 1.00 97.44 993 GLY A O 1
ATOM 7680 N N . ALA A 1 994 ? 8.968 19.866 -20.844 1.00 96.94 994 ALA A N 1
ATOM 7681 C CA . ALA A 1 994 ? 8.312 20.703 -21.844 1.00 96.94 994 ALA A CA 1
ATOM 7682 C C . ALA A 1 994 ? 6.954 21.260 -21.376 1.00 96.94 994 ALA A C 1
ATOM 7684 O O . ALA A 1 994 ? 6.649 22.412 -21.676 1.00 96.94 994 ALA A O 1
ATOM 7685 N N . TYR A 1 995 ? 6.151 20.490 -20.627 1.00 97.06 995 TYR A N 1
ATOM 7686 C CA . TYR A 1 995 ? 4.897 20.987 -20.047 1.00 97.06 995 TYR A CA 1
ATOM 7687 C C . TYR A 1 995 ? 5.138 22.015 -18.930 1.00 97.06 995 TYR A C 1
ATOM 7689 O O . TYR A 1 995 ? 4.538 23.090 -18.963 1.00 97.06 995 TYR A O 1
ATOM 7697 N N . LEU A 1 996 ? 6.062 21.756 -18.000 1.00 96.94 996 LEU A N 1
ATOM 7698 C CA . LEU A 1 996 ? 6.439 22.712 -16.947 1.00 96.94 996 LEU A CA 1
ATOM 7699 C C . LEU A 1 996 ? 6.979 24.027 -17.549 1.00 96.94 996 LEU A C 1
ATOM 7701 O O . LEU A 1 996 ? 6.572 25.118 -17.145 1.00 96.94 996 LEU A O 1
ATOM 7705 N N . ARG A 1 997 ? 7.795 23.936 -18.612 1.00 95.25 997 ARG A N 1
ATOM 7706 C CA . ARG A 1 997 ? 8.356 25.098 -19.329 1.00 95.25 997 ARG A CA 1
ATOM 7707 C C . ARG A 1 997 ? 7.306 26.000 -20.000 1.00 95.25 997 ARG A C 1
ATOM 7709 O O . ARG A 1 997 ? 7.649 27.093 -20.441 1.00 95.25 997 ARG A O 1
ATOM 7716 N N . THR A 1 998 ? 6.038 25.590 -20.084 1.00 93.25 998 THR A N 1
ATOM 7717 C CA . THR A 1 998 ? 4.969 26.442 -20.640 1.00 93.25 998 THR A CA 1
ATOM 7718 C C . THR A 1 998 ? 4.628 27.657 -19.775 1.00 93.25 998 THR A C 1
ATOM 7720 O O . THR A 1 998 ? 4.014 28.597 -20.276 1.00 93.25 998 THR A O 1
ATOM 7723 N N . GLY A 1 999 ? 4.937 27.631 -18.471 1.00 86.25 999 GLY A N 1
ATOM 7724 C CA . GLY A 1 999 ? 4.522 28.660 -17.507 1.00 86.25 999 GLY A CA 1
ATOM 7725 C C . GLY A 1 999 ? 3.017 28.680 -17.175 1.00 86.25 999 GLY A C 1
ATOM 7726 O O . GLY A 1 999 ? 2.617 29.305 -16.192 1.00 86.25 999 GLY A O 1
ATOM 7727 N N . PHE A 1 1000 ? 2.171 27.967 -17.932 1.00 87.06 1000 PHE A N 1
ATOM 7728 C CA . PHE A 1 1000 ? 0.751 27.760 -17.611 1.00 87.06 1000 PHE A CA 1
ATOM 7729 C C . PHE A 1 1000 ? 0.459 26.411 -16.937 1.00 87.06 1000 PHE A C 1
ATOM 7731 O O . PHE A 1 1000 ? -0.702 26.101 -16.675 1.00 87.06 1000 PHE A O 1
ATOM 7738 N N . SER A 1 1001 ? 1.499 25.640 -16.603 1.00 91.88 1001 SER A N 1
ATOM 7739 C CA . SER A 1 1001 ? 1.424 24.551 -15.622 1.00 91.88 1001 SER A CA 1
ATOM 7740 C C . SER A 1 1001 ? 0.645 24.987 -14.373 1.00 91.88 1001 SER A C 1
ATOM 7742 O O . SER A 1 1001 ? 0.717 26.139 -13.933 1.00 91.88 1001 SER A O 1
ATOM 7744 N N . ARG A 1 1002 ? -0.148 24.065 -13.822 1.00 93.00 1002 ARG A N 1
ATOM 7745 C CA . ARG A 1 1002 ? -0.908 24.254 -12.576 1.00 93.00 1002 ARG A CA 1
ATOM 7746 C C . ARG A 1 1002 ? -0.699 23.110 -11.584 1.00 93.00 1002 ARG A C 1
ATOM 7748 O O . ARG A 1 1002 ? -1.402 23.044 -10.579 1.00 93.00 1002 ARG A O 1
ATOM 7755 N N . LEU A 1 1003 ? 0.246 22.211 -11.860 1.00 97.31 1003 LEU A N 1
ATOM 7756 C CA . LEU A 1 1003 ? 0.567 21.121 -10.949 1.00 97.31 1003 LEU A CA 1
ATOM 7757 C C . LEU A 1 1003 ? 1.212 21.696 -9.687 1.00 97.31 1003 LEU A C 1
ATOM 7759 O O . LEU A 1 1003 ? 2.269 22.308 -9.761 1.00 97.31 1003 LEU A O 1
ATOM 7763 N N . THR A 1 1004 ? 0.595 21.458 -8.532 1.00 97.25 1004 THR A N 1
ATOM 7764 C CA . THR A 1 1004 ? 1.227 21.649 -7.219 1.00 97.25 1004 THR A CA 1
ATOM 7765 C C . THR A 1 1004 ? 1.910 20.366 -6.751 1.00 97.25 1004 THR A C 1
ATOM 7767 O O . THR A 1 1004 ? 2.748 20.401 -5.856 1.00 97.25 1004 THR A O 1
ATOM 7770 N N . SER A 1 1005 ? 1.573 19.209 -7.337 1.00 98.00 1005 SER A N 1
ATOM 7771 C CA . SER A 1 1005 ? 2.163 17.907 -7.007 1.00 98.00 1005 SER A CA 1
ATOM 7772 C C . SER A 1 1005 ? 2.431 17.063 -8.252 1.00 98.00 1005 SER A C 1
ATOM 7774 O O . SER A 1 1005 ? 1.506 16.784 -9.017 1.00 98.00 1005 SER A O 1
ATOM 7776 N N . LEU A 1 1006 ? 3.670 16.591 -8.398 1.00 98.25 1006 LEU A N 1
ATOM 7777 C CA . LEU A 1 1006 ? 4.091 15.664 -9.447 1.00 98.25 1006 LEU A CA 1
ATOM 7778 C C . LEU A 1 1006 ? 4.950 14.545 -8.846 1.00 98.25 1006 LEU A C 1
ATOM 7780 O O . LEU A 1 1006 ? 5.937 14.827 -8.168 1.00 98.25 1006 LEU A O 1
ATOM 7784 N N . PHE A 1 1007 ? 4.588 13.288 -9.113 1.00 97.38 1007 PHE A N 1
ATOM 7785 C CA . PHE A 1 1007 ? 5.303 12.106 -8.615 1.00 97.38 1007 PHE A CA 1
ATOM 7786 C C . PHE A 1 1007 ? 5.577 11.097 -9.736 1.00 97.38 1007 PHE A C 1
ATOM 7788 O O . PHE A 1 1007 ? 4.641 10.512 -10.284 1.00 97.38 1007 PHE A O 1
ATOM 7795 N N . CYS A 1 1008 ? 6.856 10.863 -10.033 1.00 96.12 1008 CYS A N 1
ATOM 7796 C CA . CYS A 1 1008 ? 7.346 9.898 -11.026 1.00 96.12 1008 CYS A CA 1
ATOM 7797 C C . CYS A 1 1008 ? 8.388 8.988 -10.348 1.00 96.12 1008 CYS A C 1
ATOM 7799 O O . CYS A 1 1008 ? 9.594 9.156 -10.537 1.00 96.12 1008 CYS A O 1
ATOM 7801 N N . SER A 1 1009 ? 7.914 8.114 -9.454 1.00 91.44 1009 SER A N 1
ATOM 7802 C CA . SER A 1 1009 ? 8.749 7.255 -8.608 1.00 91.44 1009 SER A CA 1
ATOM 7803 C C . SER A 1 1009 ? 8.711 5.780 -8.993 1.00 91.44 1009 SER A C 1
ATOM 7805 O O . SER A 1 1009 ? 7.688 5.284 -9.448 1.00 91.44 1009 SER A O 1
ATOM 7807 N N . CYS A 1 1010 ? 9.805 5.051 -8.749 1.00 89.06 1010 CYS A N 1
ATOM 7808 C CA . CYS A 1 1010 ? 10.089 3.737 -9.356 1.00 89.06 1010 CYS A CA 1
ATOM 7809 C C . CYS A 1 1010 ? 10.093 3.820 -10.893 1.00 89.06 1010 CYS A C 1
ATOM 7811 O O . CYS A 1 1010 ? 9.330 3.129 -11.570 1.00 89.06 1010 CYS A O 1
ATOM 7813 N N . SER A 1 1011 ? 10.935 4.701 -11.426 1.00 91.94 1011 SER A N 1
ATOM 7814 C CA . SER A 1 1011 ? 10.921 5.117 -12.832 1.00 91.94 1011 SER A CA 1
ATOM 7815 C C . SER A 1 1011 ? 12.334 5.062 -13.427 1.00 91.94 1011 SER A C 1
ATOM 7817 O O . SER A 1 1011 ? 13.328 4.961 -12.710 1.00 91.94 1011 SER A O 1
ATOM 7819 N N . ARG A 1 1012 ? 12.453 5.139 -14.753 1.00 93.56 1012 ARG A N 1
ATOM 7820 C CA . ARG A 1 1012 ? 13.719 5.017 -15.503 1.00 93.56 1012 ARG A CA 1
ATOM 7821 C C . ARG A 1 1012 ? 14.269 6.358 -16.011 1.00 93.56 1012 ARG A C 1
ATOM 7823 O O . ARG A 1 1012 ? 15.138 6.372 -16.879 1.00 93.56 1012 ARG A O 1
ATOM 7830 N N . LEU A 1 1013 ? 13.780 7.478 -15.466 1.00 94.75 1013 LEU A N 1
ATOM 7831 C CA . LEU A 1 1013 ? 14.096 8.849 -15.894 1.00 94.75 1013 LEU A CA 1
ATOM 7832 C C . LEU A 1 1013 ? 15.609 9.109 -15.978 1.00 94.75 1013 LEU A C 1
ATOM 7834 O O . LEU A 1 1013 ? 16.086 9.716 -16.940 1.00 94.75 1013 LEU A O 1
ATOM 7838 N N . GLY A 1 1014 ? 16.351 8.660 -14.962 1.00 95.62 1014 GLY A N 1
ATOM 7839 C CA . GLY A 1 1014 ? 17.786 8.878 -14.828 1.00 95.62 1014 GLY A CA 1
ATOM 7840 C C . GLY A 1 1014 ? 18.178 10.357 -14.786 1.00 95.62 1014 GLY A C 1
ATOM 7841 O O . GLY A 1 1014 ? 17.344 11.262 -14.695 1.00 95.62 1014 GLY A O 1
ATOM 7842 N N . ASP A 1 1015 ? 19.480 10.617 -14.894 1.00 96.94 1015 ASP A N 1
ATOM 7843 C CA . ASP A 1 1015 ? 20.017 11.980 -14.906 1.00 96.94 1015 ASP A CA 1
ATOM 7844 C C . ASP A 1 1015 ? 19.469 12.815 -16.080 1.00 96.94 1015 ASP A C 1
ATOM 7846 O O . ASP A 1 1015 ? 19.126 13.979 -15.896 1.00 96.94 1015 ASP A O 1
ATOM 7850 N N . GLN A 1 1016 ? 19.295 12.220 -17.268 1.00 95.56 1016 GLN A N 1
ATOM 7851 C CA . GLN A 1 1016 ? 18.783 12.924 -18.452 1.00 95.56 1016 GLN A CA 1
ATOM 7852 C C . GLN A 1 1016 ? 17.309 13.340 -18.313 1.00 95.56 1016 GLN A C 1
ATOM 7854 O O . GLN A 1 1016 ? 16.934 14.442 -18.730 1.00 95.56 1016 GLN A O 1
ATOM 7859 N N . GLY A 1 1017 ? 16.469 12.496 -17.706 1.00 96.12 1017 GLY A N 1
ATOM 7860 C CA . GLY A 1 1017 ? 15.092 12.855 -17.380 1.00 96.12 1017 GLY A CA 1
ATOM 7861 C C . GLY A 1 1017 ? 15.042 13.948 -16.313 1.00 96.12 1017 GLY A C 1
ATOM 7862 O O . GLY A 1 1017 ? 14.336 14.938 -16.493 1.00 96.12 1017 GLY A O 1
ATOM 7863 N N . ALA A 1 1018 ? 15.862 13.833 -15.262 1.00 98.19 1018 ALA A N 1
ATOM 7864 C CA . ALA A 1 1018 ? 15.960 14.834 -14.197 1.00 98.19 1018 ALA A CA 1
ATOM 7865 C C . ALA A 1 1018 ? 16.418 16.214 -14.706 1.00 98.19 1018 ALA A C 1
ATOM 7867 O O . ALA A 1 1018 ? 15.779 17.214 -14.385 1.00 98.19 1018 ALA A O 1
ATOM 7868 N N . ILE A 1 1019 ? 17.452 16.276 -15.557 1.00 98.31 1019 ILE A N 1
ATOM 7869 C CA . ILE A 1 1019 ? 17.895 17.507 -16.242 1.00 98.31 1019 ILE A CA 1
ATOM 7870 C C . ILE A 1 1019 ? 16.740 18.129 -17.036 1.00 98.31 1019 ILE A C 1
ATOM 7872 O O . ILE A 1 1019 ? 16.512 19.336 -16.968 1.00 98.31 1019 ILE A O 1
ATOM 7876 N N . SER A 1 1020 ? 15.988 17.309 -17.773 1.00 98.00 1020 SER A N 1
ATOM 7877 C CA . SER A 1 1020 ? 14.893 17.795 -18.617 1.00 98.00 1020 SER A CA 1
ATOM 7878 C C . SER A 1 1020 ? 13.735 18.373 -17.794 1.00 98.00 1020 SER A C 1
ATOM 7880 O O . SER A 1 1020 ? 13.182 19.411 -18.160 1.00 98.00 1020 SER A O 1
ATOM 7882 N N . ILE A 1 1021 ? 13.418 17.758 -16.650 1.00 98.38 1021 ILE A N 1
ATOM 7883 C CA . ILE A 1 1021 ? 12.440 18.266 -15.676 1.00 98.38 1021 ILE A CA 1
ATOM 7884 C C . ILE A 1 1021 ? 12.945 19.566 -15.029 1.00 98.38 1021 ILE A C 1
ATOM 7886 O O . ILE A 1 1021 ? 12.213 20.556 -15.006 1.00 98.38 1021 ILE A O 1
ATOM 7890 N N . ALA A 1 1022 ? 14.201 19.601 -14.571 1.00 98.31 1022 ALA A N 1
ATOM 7891 C CA . ALA A 1 1022 ? 14.845 20.779 -13.983 1.00 98.31 1022 ALA A CA 1
ATOM 7892 C C . ALA A 1 1022 ? 14.796 22.001 -14.915 1.00 98.31 1022 ALA A C 1
ATOM 7894 O O . ALA A 1 1022 ? 14.455 23.111 -14.509 1.00 98.31 1022 ALA A O 1
ATOM 7895 N N . GLU A 1 1023 ? 15.054 21.786 -16.200 1.00 97.06 1023 GLU A N 1
ATOM 7896 C CA . GLU A 1 1023 ? 14.934 22.800 -17.243 1.00 97.06 1023 GLU A CA 1
ATOM 7897 C C . GLU A 1 1023 ? 13.509 23.372 -17.412 1.00 97.06 1023 GLU A C 1
ATOM 7899 O O . GLU A 1 1023 ? 13.351 24.534 -17.795 1.00 97.06 1023 GLU A O 1
ATOM 7904 N N . GLY A 1 1024 ? 12.468 22.598 -17.093 1.00 97.12 1024 GLY A N 1
ATOM 7905 C CA . GLY A 1 1024 ? 11.091 23.091 -16.992 1.00 97.12 1024 GLY A CA 1
ATOM 7906 C C . GLY A 1 1024 ? 10.827 23.874 -15.700 1.00 97.12 1024 GLY A C 1
ATOM 7907 O O . GLY A 1 1024 ? 10.217 24.943 -15.739 1.00 97.12 1024 GLY A O 1
ATOM 7908 N N . LEU A 1 1025 ? 11.347 23.391 -14.565 1.00 97.00 1025 LEU A N 1
ATOM 7909 C CA . LEU A 1 1025 ? 11.190 24.010 -13.238 1.00 97.00 1025 LEU A CA 1
ATOM 7910 C C . LEU A 1 1025 ? 11.784 25.425 -13.148 1.00 97.00 1025 LEU A C 1
ATOM 7912 O O . LEU A 1 1025 ? 11.268 26.261 -12.414 1.00 97.00 1025 LEU A O 1
ATOM 7916 N N . LYS A 1 1026 ? 12.793 25.755 -13.965 1.00 95.12 1026 LYS A N 1
ATOM 7917 C CA . LYS A 1 1026 ? 13.300 27.137 -14.105 1.00 95.12 1026 LYS A CA 1
ATOM 7918 C C . LYS A 1 1026 ? 12.203 28.145 -14.499 1.00 95.12 1026 LYS A C 1
ATOM 7920 O O . LYS A 1 1026 ? 12.295 29.325 -14.142 1.00 95.12 1026 LYS A O 1
ATOM 7925 N N . VAL A 1 1027 ? 11.158 27.694 -15.200 1.00 95.31 1027 VAL A N 1
ATOM 7926 C CA . VAL A 1 1027 ? 10.011 28.508 -15.647 1.00 95.31 1027 VAL A CA 1
ATOM 7927 C C . VAL A 1 1027 ? 8.757 28.282 -14.794 1.00 95.31 1027 VAL A C 1
ATOM 7929 O O . VAL A 1 1027 ? 7.984 29.225 -14.635 1.00 95.31 1027 VAL A O 1
ATOM 7932 N N . ASP A 1 1028 ? 8.559 27.088 -14.221 1.00 95.19 1028 ASP A N 1
ATOM 7933 C CA . ASP A 1 1028 ? 7.417 26.794 -13.339 1.00 95.19 1028 ASP A CA 1
ATOM 7934 C C . ASP A 1 1028 ? 7.406 27.693 -12.082 1.00 95.19 1028 ASP A C 1
ATOM 7936 O O . ASP A 1 1028 ? 8.432 28.215 -11.642 1.00 95.19 1028 ASP A O 1
ATOM 7940 N N . ARG A 1 1029 ? 6.214 27.961 -11.542 1.00 92.44 1029 ARG A N 1
ATOM 7941 C CA . ARG A 1 1029 ? 5.977 28.868 -10.403 1.00 92.44 1029 ARG A CA 1
ATOM 7942 C C . ARG A 1 1029 ? 4.941 28.318 -9.412 1.00 92.44 1029 ARG A C 1
ATOM 7944 O O . ARG A 1 1029 ? 4.535 29.042 -8.509 1.00 92.44 1029 ARG A O 1
ATOM 7951 N N . TYR A 1 1030 ? 4.503 27.073 -9.596 1.00 94.12 1030 TYR A N 1
ATOM 7952 C CA . TYR A 1 1030 ? 3.357 26.460 -8.922 1.00 94.12 1030 TYR A CA 1
ATOM 7953 C C . TYR A 1 1030 ? 3.683 25.113 -8.275 1.00 94.12 1030 TYR A C 1
ATOM 7955 O O . TYR A 1 1030 ? 2.979 24.732 -7.344 1.00 94.12 1030 TYR A O 1
ATOM 7963 N N . LEU A 1 1031 ? 4.720 24.395 -8.725 1.00 96.50 1031 LEU A N 1
ATOM 7964 C CA . LEU A 1 1031 ? 5.026 23.073 -8.182 1.00 96.50 1031 LEU A CA 1
ATOM 7965 C C . LEU A 1 1031 ? 5.521 23.155 -6.732 1.00 96.50 1031 LEU A C 1
ATOM 7967 O O . LEU A 1 1031 ? 6.599 23.673 -6.439 1.00 96.50 1031 LEU A O 1
ATOM 7971 N N . GLU A 1 1032 ? 4.729 22.602 -5.820 1.00 96.75 1032 GLU A N 1
ATOM 7972 C CA . GLU A 1 1032 ? 4.999 22.608 -4.381 1.00 96.75 1032 GLU A CA 1
ATOM 7973 C C . GLU A 1 1032 ? 5.681 21.316 -3.934 1.00 96.75 1032 GLU A C 1
ATOM 7975 O O . GLU A 1 1032 ? 6.409 21.305 -2.941 1.00 96.75 1032 GLU A O 1
ATOM 7980 N N . ARG A 1 1033 ? 5.455 20.221 -4.670 1.00 97.81 1033 ARG A N 1
ATOM 7981 C CA . ARG A 1 1033 ? 5.920 18.879 -4.319 1.00 97.81 1033 ARG A CA 1
ATOM 7982 C C . ARG A 1 1033 ? 6.397 18.125 -5.548 1.00 97.81 1033 ARG A C 1
ATOM 7984 O O . ARG A 1 1033 ? 5.614 17.884 -6.471 1.00 97.81 1033 ARG A O 1
ATOM 7991 N N . LEU A 1 1034 ? 7.660 17.719 -5.514 1.00 98.38 1034 LEU A N 1
ATOM 7992 C CA . LEU A 1 1034 ? 8.297 16.908 -6.541 1.00 98.38 1034 LEU A CA 1
ATOM 7993 C C . LEU A 1 1034 ? 8.792 15.600 -5.924 1.00 98.38 1034 LEU A C 1
ATOM 7995 O O . LEU A 1 1034 ? 9.688 15.612 -5.080 1.00 98.38 1034 LEU A O 1
ATOM 7999 N N . GLY A 1 1035 ? 8.203 14.488 -6.356 1.00 97.81 1035 GLY A N 1
ATOM 8000 C CA . GLY A 1 1035 ? 8.652 13.142 -6.023 1.00 97.81 1035 GLY A CA 1
ATOM 8001 C C . GLY A 1 1035 ? 9.294 12.456 -7.226 1.00 97.81 1035 GLY A C 1
ATOM 8002 O O . GLY A 1 1035 ? 8.649 12.277 -8.262 1.00 97.81 1035 GLY A O 1
ATOM 8003 N N . LEU A 1 1036 ? 10.567 12.092 -7.086 1.00 97.88 1036 LEU A N 1
ATOM 8004 C CA . LEU A 1 1036 ? 11.357 11.315 -8.045 1.00 97.88 1036 LEU A CA 1
ATOM 8005 C C . LEU A 1 1036 ? 12.066 10.161 -7.309 1.00 97.88 1036 LEU A C 1
ATOM 8007 O O . LEU A 1 1036 ? 13.231 9.840 -7.562 1.00 97.88 1036 LEU A O 1
ATOM 8011 N N . GLU A 1 1037 ? 11.371 9.567 -6.336 1.00 95.62 1037 GLU A N 1
ATOM 8012 C CA . GLU A 1 1037 ? 11.894 8.497 -5.485 1.00 95.62 1037 GLU A CA 1
ATOM 8013 C C . GLU A 1 1037 ? 12.241 7.270 -6.336 1.00 95.62 1037 GLU A C 1
ATOM 8015 O O . GLU A 1 1037 ? 11.372 6.708 -7.003 1.00 95.62 1037 GLU A O 1
ATOM 8020 N N . SER A 1 1038 ? 13.488 6.799 -6.301 1.00 93.19 1038 SER A N 1
ATOM 8021 C CA . SER A 1 1038 ? 13.913 5.640 -7.111 1.00 93.19 1038 SER A CA 1
ATOM 8022 C C . SER A 1 1038 ? 13.623 5.805 -8.614 1.00 93.19 1038 SER A C 1
ATOM 8024 O O . SER A 1 1038 ? 13.067 4.922 -9.263 1.00 93.19 1038 SER A O 1
ATOM 8026 N N . ALA A 1 1039 ? 13.985 6.966 -9.158 1.00 96.12 1039 ALA A N 1
ATOM 8027 C CA . ALA A 1 1039 ? 13.907 7.314 -10.575 1.00 96.12 1039 ALA A CA 1
ATOM 8028 C C . ALA A 1 1039 ? 15.250 7.109 -11.324 1.00 96.12 1039 ALA A C 1
ATOM 8030 O O . ALA A 1 1039 ? 15.466 7.677 -12.398 1.00 96.12 1039 ALA A O 1
ATOM 8031 N N . ARG A 1 1040 ? 16.175 6.326 -10.739 1.00 94.62 1040 ARG A N 1
ATOM 8032 C CA . ARG A 1 1040 ? 17.554 6.055 -11.208 1.00 94.62 1040 ARG A CA 1
ATOM 8033 C C . ARG A 1 1040 ? 18.467 7.294 -11.333 1.00 94.62 1040 ARG A C 1
ATOM 8035 O O . ARG A 1 1040 ? 19.464 7.264 -12.056 1.00 94.62 1040 ARG A O 1
ATOM 8042 N N . ILE A 1 1041 ? 18.143 8.380 -10.630 1.00 97.50 1041 ILE A N 1
ATOM 8043 C CA . ILE A 1 1041 ? 18.862 9.668 -10.647 1.00 97.50 1041 ILE A CA 1
ATOM 8044 C C . ILE A 1 1041 ? 20.185 9.560 -9.877 1.00 97.50 1041 ILE A C 1
ATOM 8046 O O . ILE A 1 1041 ? 20.209 8.992 -8.787 1.00 97.50 1041 ILE A O 1
ATOM 8050 N N . GLY A 1 1042 ? 21.276 10.110 -10.416 1.00 97.62 1042 GLY A N 1
ATOM 8051 C CA . GLY A 1 1042 ? 22.554 10.285 -9.724 1.00 97.62 1042 GLY A CA 1
ATOM 8052 C C . GLY A 1 1042 ? 22.898 11.754 -9.476 1.00 97.62 1042 GLY A C 1
ATOM 8053 O O . GLY A 1 1042 ? 22.040 12.638 -9.523 1.00 97.62 1042 GLY A O 1
ATOM 8054 N N . ASP A 1 1043 ? 24.176 12.024 -9.212 1.00 98.00 1043 ASP A N 1
ATOM 8055 C CA . ASP A 1 1043 ? 24.641 13.361 -8.821 1.00 98.00 1043 ASP A CA 1
ATOM 8056 C C . ASP A 1 1043 ? 24.441 14.423 -9.907 1.00 98.00 1043 ASP A C 1
ATOM 8058 O O . ASP A 1 1043 ? 24.223 15.588 -9.591 1.00 98.00 1043 ASP A O 1
ATOM 8062 N N . VAL A 1 1044 ? 24.469 14.043 -11.189 1.00 97.94 1044 VAL A N 1
ATOM 8063 C CA . VAL A 1 1044 ? 24.292 14.986 -12.304 1.00 97.94 1044 VAL A CA 1
ATOM 8064 C C . VAL A 1 1044 ? 22.845 15.485 -12.361 1.00 97.94 1044 VAL A C 1
ATOM 8066 O O . VAL A 1 1044 ? 22.610 16.692 -12.429 1.00 97.94 1044 VAL A O 1
ATOM 8069 N N . GLY A 1 1045 ? 21.868 14.579 -12.266 1.00 97.94 1045 GLY A N 1
ATOM 8070 C CA . GLY A 1 1045 ? 20.453 14.934 -12.184 1.00 97.94 1045 GLY A CA 1
ATOM 8071 C C . GLY A 1 1045 ? 20.106 15.656 -10.880 1.00 97.94 1045 GLY A C 1
ATOM 8072 O O . GLY A 1 1045 ? 19.361 16.635 -10.909 1.00 97.94 1045 GLY A O 1
ATOM 8073 N N . ALA A 1 1046 ? 20.693 15.241 -9.753 1.00 98.44 1046 ALA A N 1
ATOM 8074 C CA . ALA A 1 1046 ? 20.526 15.913 -8.464 1.00 98.44 1046 ALA A CA 1
ATOM 8075 C C . ALA A 1 1046 ? 21.056 17.359 -8.483 1.00 98.44 1046 ALA A C 1
ATOM 8077 O O . ALA A 1 1046 ? 20.366 18.262 -8.011 1.00 98.44 1046 ALA A O 1
ATOM 8078 N N . ARG A 1 1047 ? 22.231 17.602 -9.084 1.00 98.44 1047 ARG A N 1
ATOM 8079 C CA . ARG A 1 1047 ? 22.800 18.948 -9.286 1.00 98.44 1047 ARG A CA 1
ATOM 8080 C C . ARG A 1 1047 ? 21.915 19.815 -10.179 1.00 98.44 1047 ARG A C 1
ATOM 8082 O O . ARG A 1 1047 ? 21.593 20.935 -9.797 1.00 98.44 1047 ARG A O 1
ATOM 8089 N N . ALA A 1 1048 ? 21.444 19.281 -11.308 1.00 98.31 1048 ALA A N 1
ATOM 8090 C CA . ALA A 1 1048 ? 20.551 20.010 -12.209 1.00 98.31 1048 ALA A CA 1
ATOM 8091 C C . ALA A 1 1048 ? 19.223 20.405 -11.533 1.00 98.31 1048 ALA A C 1
ATOM 8093 O O . ALA A 1 1048 ? 18.763 21.538 -11.690 1.00 98.31 1048 ALA A O 1
ATOM 8094 N N . LEU A 1 1049 ? 18.630 19.500 -10.743 1.00 98.31 1049 LEU A N 1
ATOM 8095 C CA . LEU A 1 1049 ? 17.458 19.799 -9.916 1.00 98.31 1049 LEU A CA 1
ATOM 8096 C C . LEU A 1 1049 ? 17.778 20.863 -8.857 1.00 98.31 1049 LEU A C 1
ATOM 8098 O O . LEU A 1 1049 ? 17.003 21.802 -8.701 1.00 98.31 1049 LEU A O 1
ATOM 8102 N N . ALA A 1 1050 ? 18.924 20.771 -8.177 1.00 96.69 1050 ALA A N 1
ATOM 8103 C CA . ALA A 1 1050 ? 19.355 21.753 -7.184 1.00 96.69 1050 ALA A CA 1
ATOM 8104 C C . ALA A 1 1050 ? 19.492 23.170 -7.778 1.00 96.69 1050 ALA A C 1
ATOM 8106 O O . ALA A 1 1050 ? 18.983 24.122 -7.193 1.00 96.69 1050 ALA A O 1
ATOM 8107 N N . ASP A 1 1051 ? 20.102 23.305 -8.961 1.00 95.56 1051 ASP A N 1
ATOM 8108 C CA . ASP A 1 1051 ? 20.230 24.577 -9.692 1.00 95.56 1051 ASP A CA 1
ATOM 8109 C C . ASP A 1 1051 ? 18.880 25.158 -10.135 1.00 95.56 1051 ASP A C 1
ATOM 8111 O O . ASP A 1 1051 ? 18.671 26.369 -10.085 1.00 95.56 1051 ASP A O 1
ATOM 8115 N N . ALA A 1 1052 ? 17.944 24.316 -10.580 1.00 95.56 1052 ALA A N 1
ATOM 8116 C CA . ALA A 1 1052 ? 16.609 24.773 -10.964 1.00 95.56 1052 ALA A CA 1
ATOM 8117 C C . ALA A 1 1052 ? 15.744 25.178 -9.758 1.00 95.56 1052 ALA A C 1
ATOM 8119 O O . ALA A 1 1052 ? 14.852 26.017 -9.892 1.00 95.56 1052 ALA A O 1
ATOM 8120 N N . LEU A 1 1053 ? 16.000 24.579 -8.591 1.00 94.69 1053 LEU A N 1
ATOM 8121 C CA . LEU A 1 1053 ? 15.199 24.748 -7.380 1.00 94.69 1053 LEU A CA 1
ATOM 8122 C C . LEU A 1 1053 ? 15.773 25.776 -6.390 1.00 94.69 1053 LEU A C 1
ATOM 8124 O O . LEU A 1 1053 ? 15.024 26.260 -5.545 1.00 94.69 1053 LEU A O 1
ATOM 8128 N N . GLU A 1 1054 ? 17.035 26.193 -6.553 1.00 90.75 1054 GLU A N 1
ATOM 8129 C CA . GLU A 1 1054 ? 17.729 27.253 -5.791 1.00 90.75 1054 GLU A CA 1
ATOM 8130 C C . GLU A 1 1054 ? 16.897 28.544 -5.634 1.00 90.75 1054 GLU A C 1
ATOM 8132 O O . GLU A 1 1054 ? 17.007 29.249 -4.625 1.00 90.75 1054 GLU A O 1
ATOM 8137 N N . HIS A 1 1055 ? 16.048 28.850 -6.622 1.00 84.62 1055 HIS A N 1
ATOM 8138 C CA . HIS A 1 1055 ? 15.169 30.025 -6.663 1.00 84.62 1055 HIS A CA 1
ATOM 8139 C C . HIS A 1 1055 ? 13.701 29.688 -7.015 1.00 84.62 1055 HIS A C 1
ATOM 8141 O O . HIS A 1 1055 ? 12.961 30.570 -7.458 1.00 84.62 1055 HIS A O 1
ATOM 8147 N N . HIS A 1 1056 ? 13.247 28.437 -6.845 1.00 91.56 1056 HIS A N 1
ATOM 8148 C CA . HIS A 1 1056 ? 11.852 28.085 -7.146 1.00 91.56 1056 HIS A CA 1
ATOM 8149 C C . HIS A 1 1056 ? 10.903 28.670 -6.080 1.00 91.56 1056 HIS A C 1
ATOM 8151 O O . HIS A 1 1056 ? 11.046 28.358 -4.896 1.00 91.56 1056 HIS A O 1
ATOM 8157 N N . PRO A 1 1057 ? 9.906 29.498 -6.451 1.00 89.25 1057 PRO A N 1
ATOM 8158 C CA . PRO A 1 1057 ? 9.152 30.293 -5.478 1.00 89.25 1057 PRO A CA 1
ATOM 8159 C C . PRO A 1 1057 ? 8.135 29.483 -4.665 1.00 89.25 1057 PRO A C 1
ATOM 8161 O O . PRO A 1 1057 ? 7.578 30.010 -3.705 1.00 89.25 1057 PRO A O 1
ATOM 8164 N N . ALA A 1 1058 ? 7.865 28.236 -5.064 1.00 92.06 1058 ALA A N 1
ATOM 8165 C CA . ALA A 1 1058 ? 6.755 27.445 -4.545 1.00 92.06 1058 ALA A CA 1
ATOM 8166 C C . ALA A 1 1058 ? 7.143 26.093 -3.917 1.00 92.06 1058 ALA A C 1
ATOM 8168 O O . ALA A 1 1058 ? 6.298 25.521 -3.229 1.00 92.06 1058 ALA A O 1
ATOM 8169 N N . LEU A 1 1059 ? 8.359 25.566 -4.129 1.00 94.31 1059 LEU A N 1
ATOM 8170 C CA . LEU A 1 1059 ? 8.663 24.181 -3.746 1.00 94.31 1059 LEU A CA 1
ATOM 8171 C C . LEU A 1 1059 ? 8.824 24.021 -2.227 1.00 94.31 1059 LEU A C 1
ATOM 8173 O O . LEU A 1 1059 ? 9.761 24.540 -1.637 1.00 94.31 1059 LEU A O 1
ATOM 8177 N N . ILE A 1 1060 ? 7.959 23.210 -1.623 1.00 95.56 1060 ILE A N 1
ATOM 8178 C CA . ILE A 1 1060 ? 7.954 22.870 -0.196 1.00 95.56 1060 ILE A CA 1
ATOM 8179 C C . ILE A 1 1060 ? 8.585 21.489 0.051 1.00 95.56 1060 ILE A C 1
ATOM 8181 O O . ILE A 1 1060 ? 9.248 21.292 1.073 1.00 95.56 1060 ILE A O 1
ATOM 8185 N N . MET A 1 1061 ? 8.420 20.541 -0.878 1.00 96.94 1061 MET A N 1
ATOM 8186 C CA . MET A 1 1061 ? 8.876 19.154 -0.732 1.00 96.94 1061 MET A CA 1
ATOM 8187 C C . MET A 1 1061 ? 9.662 18.663 -1.955 1.00 96.94 1061 MET A C 1
ATOM 8189 O O . MET A 1 1061 ? 9.146 18.685 -3.076 1.00 96.94 1061 MET A O 1
ATOM 8193 N N . LEU A 1 1062 ? 10.866 18.138 -1.714 1.00 97.94 1062 LEU A N 1
ATOM 8194 C CA . LEU A 1 1062 ? 11.656 17.374 -2.681 1.00 97.94 1062 LEU A CA 1
ATOM 8195 C C . LEU A 1 1062 ? 11.925 15.967 -2.130 1.00 97.94 1062 LEU A C 1
ATOM 8197 O O . LEU A 1 1062 ? 12.580 15.827 -1.097 1.00 97.94 1062 LEU A O 1
ATOM 8201 N N . ASP A 1 1063 ? 11.446 14.933 -2.818 1.00 97.88 1063 ASP A N 1
ATOM 8202 C CA . ASP A 1 1063 ? 11.715 13.535 -2.464 1.00 97.88 1063 ASP A CA 1
ATOM 8203 C C . ASP A 1 1063 ? 12.519 12.849 -3.578 1.00 97.88 1063 ASP A C 1
ATOM 8205 O O . ASP A 1 1063 ? 12.035 12.640 -4.692 1.00 97.88 1063 ASP A O 1
ATOM 8209 N N . LEU A 1 1064 ? 13.781 12.546 -3.269 1.00 98.19 1064 LEU A N 1
ATOM 8210 C CA . LEU A 1 1064 ? 14.726 11.781 -4.088 1.00 98.19 1064 LEU A CA 1
ATOM 8211 C C . LEU A 1 1064 ? 15.080 10.447 -3.403 1.00 98.19 1064 LEU A C 1
ATOM 8213 O O . LEU A 1 1064 ? 16.084 9.814 -3.750 1.00 98.19 1064 LEU A O 1
ATOM 8217 N N . GLY A 1 1065 ? 14.279 10.031 -2.422 1.00 94.25 1065 GLY A N 1
ATOM 8218 C CA . GLY A 1 1065 ? 14.503 8.866 -1.585 1.00 94.25 1065 GLY A CA 1
ATOM 8219 C C . GLY A 1 1065 ? 14.090 7.546 -2.229 1.00 94.25 1065 GLY A C 1
ATOM 8220 O O . GLY A 1 1065 ? 14.187 7.340 -3.448 1.00 94.25 1065 GLY A O 1
ATOM 8221 N N . PHE A 1 1066 ? 13.618 6.625 -1.388 1.00 88.50 1066 PHE A N 1
ATOM 8222 C CA . PHE A 1 1066 ? 13.343 5.245 -1.778 1.00 88.50 1066 PHE A CA 1
ATOM 8223 C C . PHE A 1 1066 ? 11.900 4.787 -1.539 1.00 88.50 1066 PHE A C 1
ATOM 8225 O O . PHE A 1 1066 ? 11.353 4.885 -0.437 1.00 88.50 1066 PHE A O 1
ATOM 8232 N N . ARG A 1 1067 ? 11.300 4.173 -2.566 1.00 84.25 1067 ARG A N 1
ATOM 8233 C CA . ARG A 1 1067 ? 9.988 3.521 -2.474 1.00 84.25 1067 ARG A CA 1
ATOM 8234 C C . ARG A 1 1067 ? 10.157 2.037 -2.172 1.00 84.25 1067 ARG A C 1
ATOM 8236 O O . ARG A 1 1067 ? 10.798 1.302 -2.907 1.00 84.25 1067 ARG A O 1
ATOM 8243 N N . LYS A 1 1068 ? 9.443 1.547 -1.156 1.00 74.31 1068 LYS A N 1
ATOM 8244 C CA . LYS A 1 1068 ? 9.429 0.118 -0.770 1.00 74.31 1068 LYS A CA 1
ATOM 8245 C C . LYS A 1 1068 ? 9.110 -0.831 -1.941 1.00 74.31 1068 LYS A C 1
ATOM 8247 O O . LYS A 1 1068 ? 9.649 -1.929 -1.994 1.00 74.31 1068 LYS A O 1
ATOM 8252 N N . GLY A 1 1069 ? 8.266 -0.389 -2.879 1.00 70.69 1069 GLY A N 1
ATOM 8253 C CA . GLY A 1 1069 ? 7.869 -1.159 -4.062 1.00 70.69 1069 GLY A CA 1
ATOM 8254 C C . GLY A 1 1069 ? 8.887 -1.180 -5.210 1.00 70.69 1069 GLY A C 1
ATOM 8255 O O . GLY A 1 1069 ? 8.686 -1.938 -6.152 1.00 70.69 1069 GLY A O 1
ATOM 8256 N N . THR A 1 1070 ? 9.974 -0.397 -5.157 1.00 79.88 1070 THR A N 1
ATOM 8257 C CA . THR A 1 1070 ? 10.991 -0.330 -6.225 1.00 79.88 1070 THR A CA 1
ATOM 8258 C C . THR A 1 1070 ? 11.522 -1.714 -6.577 1.00 79.88 1070 THR A C 1
ATOM 8260 O O . THR A 1 1070 ? 11.484 -2.107 -7.741 1.00 79.88 1070 THR A O 1
ATOM 8263 N N . TYR A 1 1071 ? 11.912 -2.504 -5.571 1.00 71.38 1071 TYR A N 1
ATOM 8264 C CA . TYR A 1 1071 ? 12.343 -3.876 -5.810 1.00 71.38 1071 TYR A CA 1
ATOM 8265 C C . TYR A 1 1071 ? 11.208 -4.747 -6.350 1.00 71.38 1071 TYR A C 1
ATOM 8267 O O . TYR A 1 1071 ? 11.431 -5.479 -7.311 1.00 71.38 1071 TYR A O 1
ATOM 8275 N N . GLU A 1 1072 ? 10.001 -4.688 -5.780 1.00 66.38 1072 GLU A N 1
ATOM 8276 C CA . GLU A 1 1072 ? 8.858 -5.518 -6.202 1.00 66.38 1072 GLU A CA 1
ATOM 8277 C C . GLU A 1 1072 ? 8.589 -5.384 -7.712 1.00 66.38 1072 GLU A C 1
ATOM 8279 O O . GLU A 1 1072 ? 8.436 -6.397 -8.394 1.00 66.38 1072 GLU A O 1
ATOM 8284 N N . MET A 1 1073 ? 8.676 -4.152 -8.229 1.00 71.88 1073 MET A N 1
ATOM 8285 C CA . MET A 1 1073 ? 8.522 -3.787 -9.645 1.00 71.88 1073 MET A CA 1
ATOM 8286 C C . MET A 1 1073 ? 9.741 -4.098 -10.535 1.00 71.88 1073 MET A C 1
ATOM 8288 O O . MET A 1 1073 ? 9.701 -3.830 -11.731 1.00 71.88 1073 MET A O 1
ATOM 8292 N N . GLY A 1 1074 ? 10.829 -4.637 -9.980 1.00 70.06 1074 GLY A N 1
ATOM 8293 C CA . GLY A 1 1074 ? 12.072 -4.910 -10.713 1.00 70.06 1074 GLY A CA 1
ATOM 8294 C C . GLY A 1 1074 ? 12.932 -3.672 -10.999 1.00 70.06 1074 GLY A C 1
ATOM 8295 O O . GLY A 1 1074 ? 13.883 -3.767 -11.768 1.00 70.06 1074 GLY A O 1
ATOM 8296 N N . GLU A 1 1075 ? 12.625 -2.529 -10.384 1.00 83.50 1075 GLU A N 1
ATOM 8297 C CA . GLU A 1 1075 ? 13.325 -1.263 -10.602 1.00 83.50 1075 GLU A CA 1
ATOM 8298 C C . GLU A 1 1075 ? 14.503 -1.037 -9.645 1.00 83.50 1075 GLU A C 1
ATOM 8300 O O . GLU A 1 1075 ? 14.739 -1.793 -8.698 1.00 83.50 1075 GLU A O 1
ATOM 8305 N N . LEU A 1 1076 ? 15.266 0.024 -9.924 1.00 84.56 1076 LEU A N 1
ATOM 8306 C CA . LEU A 1 1076 ? 16.489 0.391 -9.212 1.00 84.56 1076 LEU A CA 1
ATOM 8307 C C . LEU A 1 1076 ? 16.320 1.709 -8.427 1.00 84.56 1076 LEU A C 1
ATOM 8309 O O . LEU A 1 1076 ? 15.591 2.600 -8.871 1.00 84.56 1076 LEU A O 1
ATOM 8313 N N . PRO A 1 1077 ? 16.998 1.862 -7.273 1.00 87.38 1077 PRO A N 1
ATOM 8314 C CA . PRO A 1 1077 ? 16.971 3.092 -6.486 1.00 87.38 1077 PRO A CA 1
ATOM 8315 C C . PRO A 1 1077 ? 17.679 4.259 -7.196 1.00 87.38 1077 PRO A C 1
ATOM 8317 O O . PRO A 1 1077 ? 18.343 4.096 -8.223 1.00 87.38 1077 PRO A O 1
ATOM 8320 N N . ASN A 1 1078 ? 17.573 5.451 -6.607 1.00 95.25 1078 ASN A N 1
ATOM 8321 C CA . ASN A 1 1078 ? 18.464 6.558 -6.948 1.00 95.25 1078 ASN A CA 1
ATOM 8322 C C . ASN A 1 1078 ? 19.897 6.248 -6.459 1.00 95.25 1078 ASN A C 1
ATOM 8324 O O . ASN A 1 1078 ? 20.127 5.378 -5.616 1.00 95.25 1078 ASN A O 1
ATOM 8328 N N . ARG A 1 1079 ? 20.882 6.929 -7.042 1.00 95.25 1079 ARG A N 1
ATOM 8329 C CA . ARG A 1 1079 ? 22.322 6.665 -6.884 1.00 95.25 1079 ARG A CA 1
ATOM 8330 C C . ARG A 1 1079 ? 23.116 7.916 -6.492 1.00 95.25 1079 ARG A C 1
ATOM 8332 O O . ARG A 1 1079 ? 24.292 8.015 -6.822 1.00 95.25 1079 ARG A O 1
ATOM 8339 N N . ILE A 1 1080 ? 22.461 8.868 -5.828 1.00 97.62 1080 ILE A N 1
ATOM 8340 C CA . ILE A 1 1080 ? 23.059 10.132 -5.375 1.00 97.62 1080 ILE A CA 1
ATOM 8341 C C . ILE A 1 1080 ? 24.110 9.826 -4.300 1.00 97.62 1080 ILE A C 1
ATOM 8343 O O . ILE A 1 1080 ? 23.837 9.075 -3.362 1.00 97.62 1080 ILE A O 1
ATOM 8347 N N . THR A 1 1081 ? 25.309 10.373 -4.443 1.00 97.25 1081 THR A N 1
ATOM 8348 C CA . THR A 1 1081 ? 26.421 10.214 -3.499 1.00 97.25 1081 THR A CA 1
ATOM 8349 C C . THR A 1 1081 ? 26.490 11.396 -2.530 1.00 97.25 1081 THR A C 1
ATOM 8351 O O . THR A 1 1081 ? 25.663 12.314 -2.562 1.00 97.25 1081 THR A O 1
ATOM 8354 N N . ASP A 1 1082 ? 27.507 11.405 -1.670 1.00 97.94 1082 ASP A N 1
ATOM 8355 C CA . ASP A 1 1082 ? 27.820 12.546 -0.806 1.00 97.94 1082 ASP A CA 1
ATOM 8356 C C . ASP A 1 1082 ? 28.013 13.844 -1.611 1.00 97.94 1082 ASP A C 1
ATOM 8358 O O . ASP A 1 1082 ? 27.590 14.913 -1.174 1.00 97.94 1082 ASP A O 1
ATOM 8362 N N . GLU A 1 1083 ? 28.573 13.761 -2.823 1.00 97.69 1083 GLU A N 1
ATOM 8363 C CA . GLU A 1 1083 ? 28.791 14.911 -3.707 1.00 97.69 1083 GLU A CA 1
ATOM 8364 C C . GLU A 1 1083 ? 27.488 15.560 -4.201 1.00 97.69 1083 GLU A C 1
ATOM 8366 O O . GLU A 1 1083 ? 27.428 16.786 -4.348 1.00 97.69 1083 GLU A O 1
ATOM 8371 N N . GLY A 1 1084 ? 26.452 14.764 -4.482 1.00 98.00 1084 GLY A N 1
ATOM 8372 C CA . GLY A 1 1084 ? 25.131 15.267 -4.861 1.00 98.00 1084 GLY A CA 1
ATOM 8373 C C . GLY A 1 1084 ? 24.321 15.733 -3.654 1.00 98.00 1084 GLY A C 1
ATOM 8374 O O . GLY A 1 1084 ? 23.683 16.785 -3.718 1.00 98.00 1084 GLY A O 1
ATOM 8375 N N . LEU A 1 1085 ? 24.401 15.012 -2.528 1.00 98.06 1085 LEU A N 1
ATOM 8376 C CA . LEU A 1 1085 ? 23.744 15.391 -1.274 1.00 98.06 1085 LEU A CA 1
ATOM 8377 C C . LEU A 1 1085 ? 24.263 16.737 -0.742 1.00 98.06 1085 LEU A C 1
ATOM 8379 O O . LEU A 1 1085 ? 23.469 17.621 -0.417 1.00 98.06 1085 LEU A O 1
ATOM 8383 N N . LEU A 1 1086 ? 25.583 16.928 -0.682 1.00 97.88 1086 LEU A N 1
ATOM 8384 C CA . LEU A 1 1086 ? 26.179 18.178 -0.203 1.00 97.88 1086 LEU A CA 1
ATOM 8385 C C . LEU A 1 1086 ? 25.881 19.356 -1.145 1.00 97.88 1086 LEU A C 1
ATOM 8387 O O . LEU A 1 1086 ? 25.689 20.473 -0.668 1.00 97.88 1086 LEU A O 1
ATOM 8391 N N . TYR A 1 1087 ? 25.756 19.114 -2.456 1.00 97.31 1087 TYR A N 1
ATOM 8392 C CA . TYR A 1 1087 ? 25.359 20.145 -3.422 1.00 97.31 1087 TYR A CA 1
ATOM 8393 C C . TYR A 1 1087 ? 23.883 20.547 -3.278 1.00 97.31 1087 TYR A C 1
ATOM 8395 O O . TYR A 1 1087 ? 23.570 21.738 -3.272 1.00 97.31 1087 TYR A O 1
ATOM 8403 N N . LEU A 1 1088 ? 22.977 19.576 -3.086 1.00 96.31 1088 LEU A N 1
ATOM 8404 C CA . LEU A 1 1088 ? 21.577 19.832 -2.717 1.00 96.31 1088 LEU A CA 1
ATOM 8405 C C . LEU A 1 1088 ? 21.497 20.679 -1.437 1.00 96.31 1088 LEU A C 1
ATOM 8407 O O . LEU A 1 1088 ? 20.743 21.650 -1.393 1.00 96.31 1088 LEU A O 1
ATOM 8411 N N . GLY A 1 1089 ? 22.320 20.364 -0.432 1.00 94.38 1089 GLY A N 1
ATOM 8412 C CA . GLY A 1 1089 ? 22.453 21.156 0.793 1.00 94.38 1089 GLY A CA 1
ATOM 8413 C C . GLY A 1 1089 ? 22.891 22.593 0.521 1.00 94.38 1089 GLY A C 1
ATOM 8414 O O . GLY A 1 1089 ? 22.177 23.534 0.865 1.00 94.38 1089 GLY A O 1
ATOM 8415 N N . GLN A 1 1090 ? 24.014 22.774 -0.176 1.00 93.06 1090 GLN A N 1
ATOM 8416 C CA . GLN A 1 1090 ? 24.569 24.090 -0.503 1.00 93.06 1090 GLN A CA 1
ATOM 8417 C C . GLN A 1 1090 ? 23.576 24.977 -1.270 1.00 93.06 1090 GLN A C 1
ATOM 8419 O O . GLN A 1 1090 ? 23.474 26.170 -0.988 1.00 93.06 1090 GLN A O 1
ATOM 8424 N N . LYS A 1 1091 ? 22.840 24.403 -2.228 1.00 91.75 1091 LYS A N 1
ATOM 8425 C CA . LYS A 1 1091 ? 21.909 25.128 -3.102 1.00 91.75 1091 LYS A CA 1
ATOM 8426 C C . LYS A 1 1091 ? 20.571 25.443 -2.445 1.00 91.75 1091 LYS A C 1
ATOM 8428 O O . LYS A 1 1091 ? 20.076 26.560 -2.589 1.00 91.75 1091 LYS A O 1
ATOM 8433 N N . LEU A 1 1092 ? 19.979 24.461 -1.765 1.00 91.00 1092 LEU A N 1
ATOM 8434 C CA . LEU A 1 1092 ? 18.598 24.540 -1.284 1.00 91.00 1092 LEU A CA 1
ATOM 8435 C C . LEU A 1 1092 ? 18.496 24.981 0.182 1.00 91.00 1092 LEU A C 1
ATOM 8437 O O . LEU A 1 1092 ? 17.450 25.489 0.576 1.00 91.00 1092 LEU A O 1
ATOM 8441 N N . ILE A 1 1093 ? 19.549 24.783 0.978 1.00 88.81 1093 ILE A N 1
ATOM 8442 C CA . ILE A 1 1093 ? 19.527 24.945 2.442 1.00 88.81 1093 ILE A CA 1
ATOM 8443 C C . ILE A 1 1093 ? 20.627 25.911 2.933 1.00 88.81 1093 ILE A C 1
ATOM 8445 O O . ILE A 1 1093 ? 20.474 26.537 3.979 1.00 88.81 1093 ILE A O 1
ATOM 8449 N N . GLY A 1 1094 ? 21.724 26.053 2.180 1.00 76.75 1094 GLY A N 1
ATOM 8450 C CA . GLY A 1 1094 ? 22.899 26.847 2.546 1.00 76.75 1094 GLY A CA 1
ATOM 8451 C C . GLY A 1 1094 ? 22.624 28.334 2.816 1.00 76.75 1094 GLY A C 1
ATOM 8452 O O . GLY A 1 1094 ? 21.872 29.000 2.101 1.00 76.75 1094 GLY A O 1
ATOM 8453 N N . TRP A 1 1095 ? 23.294 28.863 3.842 1.00 62.66 1095 TRP A N 1
ATOM 8454 C CA . TRP A 1 1095 ? 23.138 30.238 4.312 1.00 62.66 1095 TRP A CA 1
ATOM 8455 C C . TRP A 1 1095 ? 23.701 31.255 3.306 1.00 62.66 1095 TRP A C 1
ATOM 8457 O O . TRP A 1 1095 ? 24.884 31.238 2.973 1.00 62.66 1095 TRP A O 1
ATOM 8467 N N . SER A 1 1096 ? 22.853 32.180 2.851 1.00 53.41 1096 SER A N 1
ATOM 8468 C CA . SER A 1 1096 ? 23.265 33.468 2.276 1.00 53.41 1096 SER A CA 1
ATOM 8469 C C . SER A 1 1096 ? 22.127 34.481 2.424 1.00 53.41 1096 SER A C 1
ATOM 8471 O O . SER A 1 1096 ? 20.959 34.130 2.240 1.00 53.41 1096 SER A O 1
ATOM 8473 N N . ASP A 1 1097 ? 22.462 35.734 2.740 1.00 48.19 1097 ASP A N 1
ATOM 8474 C CA . ASP A 1 1097 ? 21.561 36.735 3.349 1.00 48.19 1097 ASP A CA 1
ATOM 8475 C C . ASP A 1 1097 ? 20.386 37.248 2.481 1.00 48.19 1097 ASP A C 1
ATOM 8477 O O . ASP A 1 1097 ? 19.759 38.254 2.812 1.00 48.19 1097 ASP A O 1
ATOM 8481 N N . GLN A 1 1098 ? 20.074 36.603 1.350 1.00 47.69 1098 GLN A N 1
ATOM 8482 C CA . GLN A 1 1098 ? 19.026 37.044 0.414 1.00 47.69 1098 GLN A CA 1
ATOM 8483 C C . GLN A 1 1098 ? 18.102 35.930 -0.122 1.00 47.69 1098 GLN A C 1
ATOM 8485 O O . GLN A 1 1098 ? 17.268 36.201 -0.987 1.00 47.69 1098 GLN A O 1
ATOM 8490 N N . ARG A 1 1099 ? 18.194 34.679 0.359 1.00 54.62 1099 ARG A N 1
ATOM 8491 C CA . ARG A 1 1099 ? 17.449 33.544 -0.235 1.00 54.62 1099 ARG A CA 1
ATOM 8492 C C . ARG A 1 1099 ? 16.208 33.121 0.555 1.00 54.62 1099 ARG A C 1
ATOM 8494 O O . ARG A 1 1099 ? 16.305 32.487 1.598 1.00 54.62 1099 ARG A O 1
ATOM 8501 N N . LYS A 1 1100 ? 15.024 33.365 -0.015 1.00 56.78 1100 LYS A N 1
ATOM 8502 C CA . LYS A 1 1100 ? 13.749 32.781 0.441 1.00 56.78 1100 LYS A CA 1
ATOM 8503 C C . LYS A 1 1100 ? 13.470 31.444 -0.261 1.00 56.78 1100 LYS A C 1
ATOM 8505 O O . LYS A 1 1100 ? 12.664 31.410 -1.188 1.00 56.78 1100 LYS A O 1
ATOM 8510 N N . ASN A 1 1101 ? 14.103 30.348 0.166 1.00 65.25 1101 ASN A N 1
ATOM 8511 C CA . ASN A 1 1101 ? 13.659 29.022 -0.280 1.00 65.25 1101 ASN A CA 1
ATOM 8512 C C . ASN A 1 1101 ? 12.398 28.589 0.499 1.00 65.25 1101 ASN A C 1
ATOM 8514 O O . ASN A 1 1101 ? 12.322 28.709 1.727 1.00 65.25 1101 ASN A O 1
ATOM 8518 N N . SER A 1 1102 ? 11.391 28.089 -0.217 1.00 79.62 1102 SER A N 1
ATOM 8519 C CA . SER A 1 1102 ? 10.155 27.562 0.373 1.00 79.62 1102 SER A CA 1
ATOM 8520 C C . SER A 1 1102 ? 10.283 26.114 0.863 1.00 79.62 1102 SER A C 1
ATOM 8522 O O . SER A 1 1102 ? 9.366 25.630 1.525 1.00 79.62 1102 SER A O 1
ATOM 8524 N N . ILE A 1 1103 ? 11.424 25.446 0.634 1.00 91.12 1103 ILE A N 1
ATOM 8525 C CA . ILE A 1 1103 ? 11.620 24.048 1.032 1.00 91.12 1103 ILE A CA 1
ATOM 8526 C C . ILE A 1 1103 ? 11.481 23.855 2.551 1.00 91.12 1103 ILE A C 1
ATOM 8528 O O . ILE A 1 1103 ? 12.013 24.619 3.361 1.00 91.12 1103 ILE A O 1
ATOM 8532 N N . ARG A 1 1104 ? 10.739 22.813 2.932 1.00 93.12 1104 ARG A N 1
ATOM 8533 C CA . ARG A 1 1104 ? 10.527 22.349 4.315 1.00 93.12 1104 ARG A CA 1
ATOM 8534 C C . ARG A 1 1104 ? 10.799 20.854 4.466 1.00 93.12 1104 ARG A C 1
ATOM 8536 O O . ARG A 1 1104 ? 10.875 20.361 5.590 1.00 93.12 1104 ARG A O 1
ATOM 8543 N N . THR A 1 1105 ? 10.883 20.104 3.366 1.00 95.19 1105 THR A N 1
ATOM 8544 C CA . THR A 1 1105 ? 11.127 18.658 3.383 1.00 95.19 1105 THR A CA 1
ATOM 8545 C C . THR A 1 1105 ? 12.079 18.228 2.277 1.00 95.19 1105 THR A C 1
ATOM 8547 O O . THR A 1 1105 ? 11.853 18.544 1.108 1.00 95.19 1105 THR A O 1
ATOM 8550 N N . LEU A 1 1106 ? 13.111 17.475 2.668 1.00 96.44 1106 LEU A N 1
ATOM 8551 C CA . LEU A 1 1106 ? 14.055 16.809 1.774 1.00 96.44 1106 LEU A CA 1
ATOM 8552 C C . LEU A 1 1106 ? 14.219 15.334 2.173 1.00 96.44 1106 LEU A C 1
ATOM 8554 O O . LEU A 1 1106 ? 14.484 15.021 3.337 1.00 96.44 1106 LEU A O 1
ATOM 8558 N N . ASP A 1 1107 ? 14.115 14.436 1.200 1.00 96.44 1107 ASP A N 1
ATOM 8559 C CA . ASP A 1 1107 ? 14.381 13.005 1.367 1.00 96.44 1107 ASP A CA 1
ATOM 8560 C C . ASP A 1 1107 ? 15.435 12.533 0.352 1.00 96.44 1107 ASP A C 1
ATOM 8562 O O . ASP A 1 1107 ? 15.305 12.773 -0.849 1.00 96.44 1107 ASP A O 1
ATOM 8566 N N . VAL A 1 1108 ? 16.492 11.886 0.854 1.00 96.38 1108 VAL A N 1
ATOM 8567 C CA . VAL A 1 1108 ? 17.564 11.233 0.077 1.00 96.38 1108 VAL A CA 1
ATOM 8568 C C . VAL A 1 1108 ? 17.871 9.847 0.685 1.00 96.38 1108 VAL A C 1
ATOM 8570 O O . VAL A 1 1108 ? 19.017 9.397 0.786 1.00 96.38 1108 VAL A O 1
ATOM 8573 N N . THR A 1 1109 ? 16.833 9.160 1.172 1.00 92.06 1109 THR A N 1
ATOM 8574 C CA . THR A 1 1109 ? 16.918 7.794 1.718 1.00 92.06 1109 THR A CA 1
ATOM 8575 C C . THR A 1 1109 ? 17.346 6.771 0.665 1.00 92.06 1109 THR A C 1
ATOM 8577 O O . THR A 1 1109 ? 17.033 6.916 -0.513 1.00 92.06 1109 THR A O 1
ATOM 8580 N N . HIS A 1 1110 ? 18.082 5.742 1.105 1.00 89.69 1110 HIS A N 1
ATOM 8581 C CA . HIS A 1 1110 ? 18.619 4.631 0.295 1.00 89.69 1110 HIS A CA 1
ATOM 8582 C C . HIS A 1 1110 ? 19.038 5.029 -1.140 1.00 89.69 1110 HIS A C 1
ATOM 8584 O O . HIS A 1 1110 ? 18.450 4.647 -2.150 1.00 89.69 1110 HIS A O 1
ATOM 8590 N N . ASN A 1 1111 ? 20.092 5.834 -1.165 1.00 93.38 1111 ASN A N 1
ATOM 8591 C CA . ASN A 1 1111 ? 20.872 6.295 -2.299 1.00 93.38 1111 ASN A CA 1
ATOM 8592 C C . ASN A 1 1111 ? 22.301 5.693 -2.178 1.00 93.38 1111 ASN A C 1
ATOM 8594 O O . ASN A 1 1111 ? 22.456 4.533 -1.788 1.00 93.38 1111 ASN A O 1
ATOM 8598 N N . LYS A 1 1112 ? 23.361 6.443 -2.510 1.00 89.81 1112 LYS A N 1
ATOM 8599 C CA . LYS A 1 1112 ? 24.783 6.077 -2.325 1.00 89.81 1112 LYS A CA 1
ATOM 8600 C C . LYS A 1 1112 ? 25.525 7.041 -1.384 1.00 89.81 1112 LYS A C 1
ATOM 8602 O O . LYS A 1 1112 ? 26.729 7.238 -1.510 1.00 89.81 1112 LYS A O 1
ATOM 8607 N N . VAL A 1 1113 ? 24.790 7.616 -0.436 1.00 91.75 1113 VAL A N 1
ATOM 8608 C CA . VAL A 1 1113 ? 25.303 8.482 0.635 1.00 91.75 1113 VAL A CA 1
ATOM 8609 C C . VAL A 1 1113 ? 26.020 7.636 1.695 1.00 91.75 1113 VAL A C 1
ATOM 8611 O O . VAL A 1 1113 ? 25.510 6.588 2.100 1.00 91.75 1113 VAL A O 1
ATOM 8614 N N . THR A 1 1114 ? 27.185 8.080 2.161 1.00 91.19 1114 THR A N 1
ATOM 8615 C CA . THR A 1 1114 ? 27.961 7.417 3.219 1.00 91.19 1114 THR A CA 1
ATOM 8616 C C . THR A 1 1114 ? 27.527 7.864 4.619 1.00 91.19 1114 THR A C 1
ATOM 8618 O O . THR A 1 1114 ? 26.776 8.826 4.800 1.00 91.19 1114 THR A O 1
ATOM 8621 N N . ARG A 1 1115 ? 28.021 7.168 5.653 1.00 89.88 1115 ARG A N 1
ATOM 8622 C CA . ARG A 1 1115 ? 27.845 7.582 7.053 1.00 89.88 1115 ARG A CA 1
ATOM 8623 C C . ARG A 1 1115 ? 28.360 9.005 7.285 1.00 89.88 1115 ARG A C 1
ATOM 8625 O O . ARG A 1 1115 ? 27.675 9.786 7.945 1.00 89.88 1115 ARG A O 1
ATOM 8632 N N . ASP A 1 1116 ? 29.528 9.314 6.730 1.00 91.06 1116 ASP A N 1
ATOM 8633 C CA . ASP A 1 1116 ? 30.247 10.559 6.983 1.00 91.06 1116 ASP A CA 1
ATOM 8634 C C . ASP A 1 1116 ? 29.651 11.707 6.171 1.00 91.06 1116 ASP A C 1
ATOM 8636 O O . ASP A 1 1116 ? 29.359 12.751 6.744 1.00 91.06 1116 ASP A O 1
ATOM 8640 N N . GLY A 1 1117 ? 29.327 11.498 4.889 1.00 94.56 1117 GLY A N 1
ATOM 8641 C CA . GLY A 1 1117 ? 28.618 12.496 4.084 1.00 94.56 1117 GLY A CA 1
ATOM 8642 C C . GLY A 1 1117 ? 27.247 12.867 4.655 1.00 94.56 1117 GLY A C 1
ATOM 8643 O O . GLY A 1 1117 ? 26.876 14.043 4.652 1.00 94.56 1117 GLY A O 1
ATOM 8644 N N . ALA A 1 1118 ? 26.526 11.904 5.245 1.00 94.38 1118 ALA A N 1
ATOM 8645 C CA . ALA A 1 1118 ? 25.307 12.187 6.000 1.00 94.38 1118 ALA A CA 1
ATOM 8646 C C . ALA A 1 1118 ? 25.576 13.041 7.257 1.00 94.38 1118 ALA A C 1
ATOM 8648 O O . ALA A 1 1118 ? 24.825 13.984 7.509 1.00 94.38 1118 ALA A O 1
ATOM 8649 N N . MET A 1 1119 ? 26.643 12.773 8.024 1.00 94.00 1119 MET A N 1
ATOM 8650 C CA . MET A 1 1119 ? 27.035 13.620 9.165 1.00 94.00 1119 MET A CA 1
ATOM 8651 C C . MET A 1 1119 ? 27.443 15.028 8.712 1.00 94.00 1119 MET A C 1
ATOM 8653 O O . MET A 1 1119 ? 26.944 16.010 9.258 1.00 94.00 1119 MET A O 1
ATOM 8657 N N . THR A 1 1120 ? 28.294 15.153 7.689 1.00 95.62 1120 THR A N 1
ATOM 8658 C CA . THR A 1 1120 ? 28.727 16.439 7.123 1.00 95.62 1120 THR A CA 1
ATOM 8659 C C . THR A 1 1120 ? 27.539 17.257 6.621 1.00 95.62 1120 THR A C 1
ATOM 8661 O O . THR A 1 1120 ? 27.475 18.456 6.877 1.00 95.62 1120 THR A O 1
ATOM 8664 N N . PHE A 1 1121 ? 26.553 16.625 5.977 1.00 95.81 1121 PHE A N 1
ATOM 8665 C CA . PHE A 1 1121 ? 25.319 17.300 5.579 1.00 95.81 1121 PHE A CA 1
ATOM 8666 C C . PHE A 1 1121 ? 24.521 17.814 6.789 1.00 95.81 1121 PHE A C 1
ATOM 8668 O O . PHE A 1 1121 ? 24.062 18.956 6.781 1.00 95.81 1121 PHE A O 1
ATOM 8675 N N . ILE A 1 1122 ? 24.378 17.005 7.847 1.00 94.44 1122 ILE A N 1
ATOM 8676 C CA . ILE A 1 1122 ? 23.686 17.420 9.076 1.00 94.44 1122 ILE A CA 1
ATOM 8677 C C . ILE A 1 1122 ? 24.390 18.610 9.743 1.00 94.44 1122 ILE A C 1
ATOM 8679 O O . ILE A 1 1122 ? 23.720 19.591 10.071 1.00 94.44 1122 ILE A O 1
ATOM 8683 N N . HIS A 1 1123 ? 25.717 18.555 9.888 1.00 93.12 1123 HIS A N 1
ATOM 8684 C CA . HIS A 1 1123 ? 26.508 19.638 10.475 1.00 93.12 1123 HIS A CA 1
ATOM 8685 C C . HIS A 1 1123 ? 26.470 20.926 9.643 1.00 93.12 1123 HIS A C 1
ATOM 8687 O O . HIS A 1 1123 ? 26.303 21.998 10.210 1.00 93.12 1123 HIS A O 1
ATOM 8693 N N . ASN A 1 1124 ? 26.587 20.836 8.316 1.00 92.88 1124 ASN A N 1
ATOM 8694 C CA . ASN A 1 1124 ? 26.678 22.020 7.457 1.00 92.88 1124 ASN A CA 1
ATOM 8695 C C . ASN A 1 1124 ? 25.324 22.701 7.196 1.00 92.88 1124 ASN A C 1
ATOM 8697 O O . ASN A 1 1124 ? 25.301 23.885 6.857 1.00 92.88 1124 ASN A O 1
ATOM 8701 N N . PHE A 1 1125 ? 24.209 21.961 7.271 1.00 91.12 1125 PHE A N 1
ATOM 8702 C CA . PHE A 1 1125 ? 22.926 22.428 6.729 1.00 91.12 1125 PHE A CA 1
ATOM 8703 C C . PHE A 1 1125 ? 21.705 22.229 7.638 1.00 91.12 1125 PHE A C 1
ATOM 8705 O O . PHE A 1 1125 ? 20.688 22.876 7.391 1.00 91.12 1125 PHE A O 1
ATOM 8712 N N . VAL A 1 1126 ? 21.749 21.356 8.654 1.00 90.62 1126 VAL A N 1
ATOM 8713 C CA . VAL A 1 1126 ? 20.528 20.935 9.376 1.00 90.62 1126 VAL A CA 1
ATOM 8714 C C . VAL A 1 1126 ? 20.526 21.293 10.861 1.00 90.62 1126 VAL A C 1
ATOM 8716 O O . VAL A 1 1126 ? 19.468 21.669 11.354 1.00 90.62 1126 VAL A O 1
ATOM 8719 N N . LEU A 1 1127 ? 21.661 21.216 11.570 1.00 89.50 1127 LEU A N 1
ATOM 8720 C CA . LEU A 1 1127 ? 21.704 21.480 13.021 1.00 89.50 1127 LEU A CA 1
ATOM 8721 C C . LEU A 1 1127 ? 21.152 22.860 13.406 1.00 89.50 1127 LEU A C 1
ATOM 8723 O O . LEU A 1 1127 ? 20.330 22.948 14.314 1.00 89.50 1127 LEU A O 1
ATOM 8727 N N . ASP A 1 1128 ? 21.559 23.902 12.681 1.00 83.50 1128 ASP A N 1
ATOM 8728 C CA . ASP A 1 1128 ? 21.182 25.294 12.955 1.00 83.50 1128 ASP A CA 1
ATOM 8729 C C . ASP A 1 1128 ? 19.983 25.774 12.107 1.00 83.50 1128 ASP A C 1
ATOM 8731 O O . ASP A 1 1128 ? 19.730 26.974 11.993 1.00 83.50 1128 ASP A O 1
ATOM 8735 N N . ASN A 1 1129 ? 19.244 24.859 11.464 1.00 85.56 1129 ASN A N 1
ATOM 8736 C CA . ASN A 1 1129 ? 18.162 25.206 10.539 1.00 85.56 1129 ASN A CA 1
ATOM 8737 C C . ASN A 1 1129 ? 16.771 24.994 11.158 1.00 85.56 1129 ASN A C 1
ATOM 8739 O O . ASN A 1 1129 ? 16.302 23.865 11.291 1.00 85.56 1129 ASN A O 1
ATOM 8743 N N . SER A 1 1130 ? 16.077 26.093 11.461 1.00 82.62 1130 SER A N 1
ATOM 8744 C CA . SER A 1 1130 ? 14.709 26.107 12.008 1.00 82.62 1130 SER A CA 1
ATOM 8745 C C . SER A 1 1130 ? 13.591 26.093 10.950 1.00 82.62 1130 SER A C 1
ATOM 8747 O O . SER A 1 1130 ? 12.413 26.007 11.294 1.00 82.62 1130 SER A O 1
ATOM 8749 N N . HIS A 1 1131 ? 13.923 26.176 9.655 1.00 83.50 1131 HIS A N 1
ATOM 8750 C CA . HIS A 1 1131 ? 12.946 26.182 8.555 1.00 83.50 1131 HIS A CA 1
ATOM 8751 C C . HIS A 1 1131 ? 12.673 24.787 7.973 1.00 83.50 1131 HIS A C 1
ATOM 8753 O O . HIS A 1 1131 ? 11.593 24.545 7.428 1.00 83.50 1131 HIS A O 1
ATOM 8759 N N . LEU A 1 1132 ? 13.629 23.862 8.074 1.00 89.88 1132 LEU A N 1
ATOM 8760 C CA . LEU A 1 1132 ? 13.445 22.474 7.664 1.00 89.88 1132 LEU A CA 1
ATOM 8761 C C . LEU A 1 1132 ? 12.599 21.720 8.690 1.00 89.88 1132 LEU A C 1
ATOM 8763 O O . LEU A 1 1132 ? 12.995 21.536 9.837 1.00 89.88 1132 LEU A O 1
ATOM 8767 N N . LEU A 1 1133 ? 11.441 21.234 8.250 1.00 91.44 1133 LEU A N 1
ATOM 8768 C CA . LEU A 1 1133 ? 10.527 20.463 9.085 1.00 91.44 1133 LEU A CA 1
ATOM 8769 C C . LEU A 1 1133 ? 10.857 18.969 9.044 1.00 91.44 1133 LEU A C 1
ATOM 8771 O O . LEU A 1 1133 ? 10.758 18.309 10.072 1.00 91.44 1133 LEU A O 1
ATOM 8775 N N . HIS A 1 1134 ? 11.263 18.421 7.891 1.00 91.69 1134 HIS A N 1
ATOM 8776 C CA . HIS A 1 1134 ? 11.649 17.010 7.742 1.00 91.69 1134 HIS A CA 1
ATOM 8777 C C . HIS A 1 1134 ? 12.899 16.833 6.866 1.00 91.69 1134 HIS A C 1
ATOM 8779 O O . HIS A 1 1134 ? 12.988 17.362 5.762 1.00 91.69 1134 HIS A O 1
ATOM 8785 N N . VAL A 1 1135 ? 13.845 16.022 7.343 1.00 93.62 1135 VAL A N 1
ATOM 8786 C CA . VAL A 1 1135 ? 15.032 15.581 6.596 1.00 93.62 1135 VAL A CA 1
ATOM 8787 C C . VAL A 1 1135 ? 15.170 14.072 6.785 1.00 93.62 1135 VAL A C 1
ATOM 8789 O O . VAL A 1 1135 ? 15.233 13.608 7.925 1.00 93.62 1135 VAL A O 1
ATOM 8792 N N . ARG A 1 1136 ? 15.201 13.290 5.697 1.00 92.56 1136 ARG A N 1
ATOM 8793 C CA . ARG A 1 1136 ? 15.347 11.821 5.756 1.00 92.56 1136 ARG A CA 1
ATOM 8794 C C . ARG A 1 1136 ? 16.569 11.361 4.953 1.00 92.56 1136 ARG A C 1
ATOM 8796 O O . ARG A 1 1136 ? 16.650 11.589 3.752 1.00 92.56 1136 ARG A O 1
ATOM 8803 N N . LEU A 1 1137 ? 17.524 10.719 5.638 1.00 92.19 1137 LEU A N 1
ATOM 8804 C CA . LEU A 1 1137 ? 18.846 10.335 5.100 1.00 92.19 1137 LEU A CA 1
ATOM 8805 C C . LEU A 1 1137 ? 19.237 8.873 5.398 1.00 92.19 1137 LEU A C 1
ATOM 8807 O O . LEU A 1 1137 ? 20.386 8.488 5.202 1.00 92.19 1137 LEU A O 1
ATOM 8811 N N . SER A 1 1138 ? 18.324 8.040 5.907 1.00 85.12 1138 SER A N 1
ATOM 8812 C CA . SER A 1 1138 ? 18.631 6.647 6.264 1.00 85.12 1138 SER A CA 1
ATOM 8813 C C . SER A 1 1138 ? 18.861 5.767 5.029 1.00 85.12 1138 SER A C 1
ATOM 8815 O O . SER A 1 1138 ? 18.039 5.744 4.110 1.00 85.12 1138 SER A O 1
ATOM 8817 N N . GLN A 1 1139 ? 19.950 5.000 5.037 1.00 82.19 1139 GLN A N 1
ATOM 8818 C CA . GLN A 1 1139 ? 20.406 4.181 3.913 1.00 82.19 1139 GLN A CA 1
ATOM 8819 C C . GLN A 1 1139 ? 20.152 2.691 4.204 1.00 82.19 1139 GLN A C 1
ATOM 8821 O O . GLN A 1 1139 ? 20.751 2.122 5.115 1.00 82.19 1139 GLN A O 1
ATOM 8826 N N . ILE A 1 1140 ? 19.242 2.047 3.463 1.00 66.88 1140 ILE A N 1
ATOM 8827 C CA . ILE A 1 1140 ? 18.929 0.617 3.659 1.00 66.88 1140 ILE A CA 1
ATOM 8828 C C . ILE A 1 1140 ? 20.137 -0.227 3.220 1.00 66.88 1140 ILE A C 1
ATOM 8830 O O . ILE A 1 1140 ? 20.711 0.030 2.164 1.00 66.88 1140 ILE A O 1
ATOM 8834 N N . GLY A 1 1141 ? 20.518 -1.222 4.027 1.00 60.72 1141 GLY A N 1
ATOM 8835 C CA . GLY A 1 1141 ? 21.639 -2.132 3.752 1.00 60.72 1141 GLY A CA 1
ATOM 8836 C C . GLY A 1 1141 ? 23.032 -1.613 4.139 1.00 60.72 1141 GLY A C 1
ATOM 8837 O O . GLY A 1 1141 ? 23.989 -2.376 4.053 1.00 60.72 1141 GLY A O 1
ATOM 8838 N N . ALA A 1 1142 ? 23.154 -0.360 4.587 1.00 61.12 1142 ALA A N 1
ATOM 8839 C CA . ALA A 1 1142 ? 24.396 0.211 5.116 1.00 61.12 1142 ALA A CA 1
ATOM 8840 C C . ALA A 1 1142 ? 24.469 0.111 6.655 1.00 61.12 1142 ALA A C 1
ATOM 8842 O O . ALA A 1 1142 ? 23.483 -0.240 7.311 1.00 61.12 1142 ALA A O 1
ATOM 8843 N N . GLU A 1 1143 ? 25.617 0.466 7.248 1.00 66.56 1143 GLU A N 1
ATOM 8844 C CA . GLU A 1 1143 ? 25.705 0.666 8.700 1.00 66.56 1143 GLU A CA 1
ATOM 8845 C C . GLU A 1 1143 ? 24.707 1.757 9.126 1.00 66.56 1143 GLU A C 1
ATOM 8847 O O . GLU A 1 1143 ? 24.659 2.856 8.565 1.00 66.56 1143 GLU A O 1
ATOM 8852 N N . ARG A 1 1144 ? 23.871 1.448 10.118 1.00 72.94 1144 ARG A N 1
ATOM 8853 C CA . ARG A 1 1144 ? 22.772 2.323 10.518 1.00 72.94 1144 ARG A CA 1
ATOM 8854 C C . ARG A 1 1144 ? 23.292 3.509 11.329 1.00 72.94 1144 ARG A C 1
ATOM 8856 O O . ARG A 1 1144 ? 23.551 3.375 12.523 1.00 72.94 1144 ARG A O 1
ATOM 8863 N N . ASN A 1 1145 ? 23.365 4.687 10.708 1.00 78.06 1145 ASN A N 1
ATOM 8864 C CA . ASN A 1 1145 ? 23.712 5.933 11.395 1.00 78.06 1145 ASN A CA 1
ATOM 8865 C C . ASN A 1 1145 ? 22.582 6.381 12.356 1.00 78.06 1145 ASN A C 1
ATOM 8867 O O . ASN A 1 1145 ? 21.725 7.209 12.035 1.00 78.06 1145 ASN A O 1
ATOM 8871 N N . LEU A 1 1146 ? 22.593 5.796 13.559 1.00 77.50 1146 LEU A N 1
ATOM 8872 C CA . LEU A 1 1146 ? 21.662 6.080 14.656 1.00 77.50 1146 LEU A CA 1
ATOM 8873 C C . LEU A 1 1146 ? 21.731 7.535 15.140 1.00 77.50 1146 LEU A C 1
ATOM 8875 O O . LEU A 1 1146 ? 20.762 8.024 15.717 1.00 77.50 1146 LEU A O 1
ATOM 8879 N N . GLU A 1 1147 ? 22.856 8.215 14.932 1.00 81.12 1147 GLU A N 1
ATOM 8880 C CA . GLU A 1 1147 ? 23.070 9.600 15.346 1.00 81.12 1147 GLU A CA 1
ATOM 8881 C C . GLU A 1 1147 ? 22.325 10.568 14.423 1.00 81.12 1147 GLU A C 1
ATOM 8883 O O . GLU A 1 1147 ? 21.472 11.316 14.901 1.00 81.12 1147 GLU A O 1
ATOM 8888 N N . VAL A 1 1148 ? 22.508 10.449 13.101 1.00 83.81 1148 VAL A N 1
ATOM 8889 C CA . VAL A 1 1148 ? 21.704 11.175 12.098 1.00 83.81 1148 VAL A CA 1
ATOM 8890 C C . VAL A 1 1148 ? 20.216 10.903 12.297 1.00 83.81 1148 VAL A C 1
ATOM 8892 O O . VAL A 1 1148 ? 19.425 11.843 12.302 1.00 83.81 1148 VAL A O 1
ATOM 8895 N N . GLU A 1 1149 ? 19.811 9.647 12.518 1.00 82.31 1149 GLU A N 1
ATOM 8896 C CA . GLU A 1 1149 ? 18.410 9.309 12.812 1.00 82.31 1149 GLU A CA 1
ATOM 8897 C C . GLU A 1 1149 ? 17.860 9.965 14.087 1.00 82.31 1149 GLU A C 1
ATOM 8899 O O . GLU A 1 1149 ? 16.677 10.300 14.122 1.00 82.31 1149 GLU A O 1
ATOM 8904 N N . ARG A 1 1150 ? 18.665 10.118 15.146 1.00 83.62 1150 ARG A N 1
ATOM 8905 C CA . ARG A 1 1150 ? 18.246 10.799 16.384 1.00 83.62 1150 ARG A CA 1
ATOM 8906 C C . ARG A 1 1150 ? 18.151 12.305 16.172 1.00 83.62 1150 ARG A C 1
ATOM 8908 O O . ARG A 1 1150 ? 17.125 12.885 16.511 1.00 83.62 1150 ARG A O 1
ATOM 8915 N N . ILE A 1 1151 ? 19.179 12.916 15.581 1.00 84.31 1151 ILE A N 1
ATOM 8916 C CA . ILE A 1 1151 ? 19.249 14.360 15.322 1.00 84.31 1151 ILE A CA 1
ATOM 8917 C C . ILE A 1 1151 ? 18.098 14.791 14.409 1.00 84.31 1151 ILE A C 1
ATOM 8919 O O . ILE A 1 1151 ? 17.320 15.664 14.783 1.00 84.31 1151 ILE A O 1
ATOM 8923 N N . THR A 1 1152 ? 17.927 14.130 13.257 1.00 86.75 1152 THR A N 1
ATOM 8924 C CA . THR A 1 1152 ? 16.845 14.451 12.307 1.00 86.75 1152 THR A CA 1
ATOM 8925 C C . THR A 1 1152 ? 15.462 14.303 12.921 1.00 86.75 1152 THR A C 1
ATOM 8927 O O . THR A 1 1152 ? 14.638 15.187 12.728 1.00 86.75 1152 THR A O 1
ATOM 8930 N N . LYS A 1 1153 ? 15.189 13.243 13.697 1.00 86.75 1153 LYS A N 1
ATOM 8931 C CA . LYS A 1 1153 ? 13.879 13.065 14.350 1.00 86.75 1153 LYS A CA 1
ATOM 8932 C C . LYS A 1 1153 ? 13.635 14.071 15.472 1.00 86.75 1153 LYS A C 1
ATOM 8934 O O . LYS A 1 1153 ? 12.494 14.485 15.645 1.00 86.75 1153 LYS A O 1
ATOM 8939 N N . ARG A 1 1154 ? 14.677 14.457 16.218 1.00 88.75 1154 ARG A N 1
ATOM 8940 C CA . ARG A 1 1154 ? 14.577 15.461 17.285 1.00 88.75 1154 ARG A CA 1
ATOM 8941 C C . ARG A 1 1154 ? 14.281 16.841 16.692 1.00 88.75 1154 ARG A C 1
ATOM 8943 O O . ARG A 1 1154 ? 13.228 17.392 16.987 1.00 88.75 1154 ARG A O 1
ATOM 8950 N N . LEU A 1 1155 ? 15.107 17.306 15.751 1.00 85.56 1155 LEU A N 1
ATOM 8951 C CA . LEU A 1 1155 ? 14.906 18.583 15.053 1.00 85.56 1155 LEU A CA 1
ATOM 8952 C C . LEU A 1 1155 ? 13.578 18.614 14.281 1.00 85.56 1155 LEU A C 1
ATOM 8954 O O . LEU A 1 1155 ? 12.866 19.609 14.321 1.00 85.56 1155 LEU A O 1
ATOM 8958 N N . ALA A 1 1156 ? 13.178 17.509 13.644 1.00 86.19 1156 ALA A N 1
ATOM 8959 C CA . ALA A 1 1156 ? 11.886 17.409 12.958 1.00 86.19 1156 ALA A CA 1
ATOM 8960 C C . ALA A 1 1156 ? 10.663 17.456 13.891 1.00 86.19 1156 ALA A C 1
ATOM 8962 O O . ALA A 1 1156 ? 9.553 17.713 13.418 1.00 86.19 1156 ALA A O 1
ATOM 8963 N N . LYS A 1 1157 ? 10.846 17.181 15.189 1.00 86.62 1157 LYS A N 1
ATOM 8964 C CA . LYS A 1 1157 ? 9.840 17.420 16.227 1.00 86.62 1157 LYS A CA 1
ATOM 8965 C C . LYS A 1 1157 ? 9.911 18.883 16.679 1.00 86.62 1157 LYS A C 1
ATOM 8967 O O . LYS A 1 1157 ? 8.938 19.608 16.501 1.00 86.62 1157 LYS A O 1
ATOM 8972 N N . GLU A 1 1158 ? 11.081 19.317 17.147 1.00 88.56 1158 GLU A N 1
ATOM 8973 C CA . GLU A 1 1158 ? 11.350 20.658 17.690 1.00 88.56 1158 GLU A CA 1
ATOM 8974 C C . GLU A 1 1158 ? 10.922 21.773 16.714 1.00 88.56 1158 GLU A C 1
ATOM 8976 O O . GLU A 1 1158 ? 10.176 22.678 17.087 1.00 88.56 1158 GLU A O 1
ATOM 8981 N N . ASN A 1 1159 ? 11.301 21.668 15.435 1.00 90.12 1159 ASN A N 1
ATOM 8982 C CA . ASN A 1 1159 ? 10.927 22.630 14.396 1.00 90.12 1159 ASN A CA 1
ATOM 8983 C C . ASN A 1 1159 ? 9.436 22.557 14.031 1.00 90.12 1159 ASN A C 1
ATOM 8985 O O . ASN A 1 1159 ? 8.857 23.575 13.665 1.00 90.12 1159 ASN A O 1
ATOM 8989 N N . LYS A 1 1160 ? 8.781 21.388 14.121 1.00 88.69 1160 LYS A N 1
ATOM 8990 C CA . LYS A 1 1160 ? 7.334 21.278 13.858 1.00 88.69 1160 LYS A CA 1
ATOM 8991 C C . LYS A 1 1160 ? 6.505 21.919 14.964 1.00 88.69 1160 LYS A C 1
ATOM 8993 O O . LYS A 1 1160 ? 5.568 22.644 14.644 1.00 88.69 1160 LYS A O 1
ATOM 8998 N N . GLU A 1 1161 ? 6.871 21.697 16.222 1.00 85.88 1161 GLU A N 1
ATOM 8999 C CA . GLU A 1 1161 ? 6.245 22.347 17.378 1.00 85.88 1161 GLU A CA 1
ATOM 9000 C C . GLU A 1 1161 ? 6.413 23.875 17.253 1.00 85.88 1161 GLU A C 1
ATOM 9002 O O . GLU A 1 1161 ? 5.428 24.611 17.185 1.00 85.88 1161 GLU A O 1
ATOM 9007 N N . GLN A 1 1162 ? 7.642 24.360 17.027 1.00 84.94 1162 GLN A N 1
ATOM 9008 C CA . GLN A 1 1162 ? 7.919 25.790 16.812 1.00 84.94 1162 GLN A CA 1
ATOM 9009 C C . GLN A 1 1162 ? 7.231 26.400 15.573 1.00 84.94 1162 GLN A C 1
ATOM 9011 O O . GLN A 1 1162 ? 6.908 27.589 15.582 1.00 84.94 1162 GLN A O 1
ATOM 9016 N N . TYR A 1 1163 ? 7.001 25.637 14.499 1.00 86.00 1163 TYR A N 1
ATOM 9017 C CA . TYR A 1 1163 ? 6.420 26.160 13.254 1.00 86.00 1163 TYR A CA 1
ATOM 9018 C C . TYR A 1 1163 ? 4.888 26.070 13.185 1.00 86.00 1163 TYR A C 1
ATOM 9020 O O . TYR A 1 1163 ? 4.272 26.862 12.470 1.00 86.00 1163 TYR A O 1
ATOM 9028 N N . PHE A 1 1164 ? 4.247 25.157 13.921 1.00 85.00 1164 PHE A N 1
ATOM 9029 C CA . PHE A 1 1164 ? 2.788 24.985 13.883 1.00 85.00 1164 PHE A CA 1
ATOM 9030 C C . PHE A 1 1164 ? 2.060 25.401 15.167 1.00 85.00 1164 PHE A C 1
ATOM 9032 O O . PHE A 1 1164 ? 0.898 25.787 15.071 1.00 85.00 1164 PHE A O 1
ATOM 9039 N N . GLU A 1 1165 ? 2.708 25.403 16.335 1.00 83.06 1165 GLU A N 1
ATOM 9040 C CA . GLU A 1 1165 ? 2.034 25.650 17.626 1.00 83.06 1165 GLU A CA 1
ATOM 9041 C C . GLU A 1 1165 ? 2.101 27.115 18.099 1.00 83.06 1165 GLU A C 1
ATOM 9043 O O . GLU A 1 1165 ? 1.628 27.457 19.184 1.00 83.06 1165 GLU A O 1
ATOM 9048 N N . VAL A 1 1166 ? 2.639 28.024 17.274 1.00 82.50 1166 VAL A N 1
ATOM 9049 C CA . VAL A 1 1166 ? 2.559 29.468 17.556 1.00 82.50 1166 VAL A CA 1
ATOM 9050 C C . VAL A 1 1166 ? 1.116 29.943 17.419 1.00 82.50 1166 VAL A C 1
ATOM 9052 O O . VAL A 1 1166 ? 0.523 29.857 16.346 1.00 82.50 1166 VAL A O 1
ATOM 9055 N N . ASP A 1 1167 ? 0.609 30.516 18.508 1.00 79.44 1167 ASP A N 1
ATOM 9056 C CA . ASP A 1 1167 ? -0.610 31.322 18.595 1.00 79.44 1167 ASP A CA 1
ATOM 9057 C C . ASP A 1 1167 ? -0.862 32.167 17.322 1.00 79.44 1167 ASP A C 1
ATOM 9059 O O . ASP A 1 1167 ? -0.122 33.129 17.074 1.00 79.44 1167 ASP A O 1
ATOM 9063 N N . PRO A 1 1168 ? -1.907 31.852 16.526 1.00 76.31 1168 PRO A N 1
ATOM 9064 C CA . PRO A 1 1168 ? -2.182 32.535 15.263 1.00 76.31 1168 PRO A CA 1
ATOM 9065 C C . PRO A 1 1168 ? -2.444 34.039 15.384 1.00 76.31 1168 PRO A C 1
ATOM 9067 O O . PRO A 1 1168 ? -2.309 34.748 14.391 1.00 76.31 1168 PRO A O 1
ATOM 9070 N N . SER A 1 1169 ? -2.777 34.553 16.576 1.00 79.06 1169 SER A N 1
ATOM 9071 C CA . SER A 1 1169 ? -2.945 35.999 16.796 1.00 79.06 1169 SER A CA 1
ATOM 9072 C C . SER A 1 1169 ? -1.626 36.785 16.747 1.00 79.06 1169 SER A C 1
ATOM 9074 O O . SER A 1 1169 ? -1.646 38.012 16.658 1.00 79.06 1169 SER A O 1
ATOM 9076 N N . LYS A 1 1170 ? -0.480 36.088 16.778 1.00 86.12 1170 LYS A N 1
ATOM 9077 C CA . LYS A 1 1170 ? 0.878 36.660 16.731 1.00 86.12 1170 LYS A CA 1
ATOM 9078 C C . LYS A 1 1170 ? 1.513 36.600 15.337 1.00 86.12 1170 LYS A C 1
ATOM 9080 O O . LYS A 1 1170 ? 2.684 36.940 15.198 1.00 86.12 1170 LYS A O 1
ATOM 9085 N N . LEU A 1 1171 ? 0.767 36.145 14.331 1.00 87.81 1171 LEU A N 1
ATOM 9086 C CA . LEU A 1 1171 ? 1.232 35.938 12.960 1.00 87.81 1171 LEU A CA 1
ATOM 9087 C C . LEU A 1 1171 ? 0.579 36.945 12.008 1.00 87.81 1171 LEU A C 1
ATOM 9089 O O . LEU A 1 1171 ? -0.582 37.318 12.183 1.00 87.81 1171 LEU A O 1
ATOM 9093 N N . SER A 1 1172 ? 1.294 37.343 10.957 1.00 90.69 1172 SER A N 1
ATOM 9094 C CA . SER A 1 1172 ? 0.677 38.057 9.834 1.00 90.69 1172 SER A CA 1
ATOM 9095 C C . SER A 1 1172 ? -0.286 37.145 9.048 1.00 90.69 1172 SER A C 1
ATOM 9097 O O . SER A 1 1172 ? -0.092 35.923 9.013 1.00 90.69 1172 SER A O 1
ATOM 9099 N N . PRO A 1 1173 ? -1.308 37.699 8.364 1.00 88.38 1173 PRO A N 1
ATOM 9100 C CA . PRO A 1 1173 ? -2.182 36.924 7.475 1.00 88.38 1173 PRO A CA 1
ATOM 9101 C C . PRO A 1 1173 ? -1.409 36.131 6.407 1.00 88.38 1173 PRO A C 1
ATOM 9103 O O . PRO A 1 1173 ? -1.795 35.018 6.045 1.00 88.38 1173 PRO A O 1
ATOM 9106 N N . GLU A 1 1174 ? -0.293 36.682 5.931 1.00 86.44 1174 GLU A N 1
ATOM 9107 C CA . GLU A 1 1174 ? 0.635 36.057 4.994 1.00 86.44 1174 GLU A CA 1
ATOM 9108 C C . GLU A 1 1174 ? 1.324 34.820 5.594 1.00 86.44 1174 GLU A C 1
ATOM 9110 O O . GLU A 1 1174 ? 1.391 33.780 4.936 1.00 86.44 1174 GLU A O 1
ATOM 9115 N N . GLU A 1 1175 ? 1.789 34.892 6.846 1.00 86.56 1175 GLU A N 1
ATOM 9116 C CA . GLU A 1 1175 ? 2.395 33.755 7.553 1.00 86.56 1175 GLU A CA 1
ATOM 9117 C C . GLU A 1 1175 ? 1.378 32.658 7.872 1.00 86.56 1175 GLU A C 1
ATOM 9119 O O . GLU A 1 1175 ? 1.694 31.479 7.716 1.00 86.56 1175 GLU A O 1
ATOM 9124 N N . VAL A 1 1176 ? 0.149 33.015 8.265 1.00 87.88 1176 VAL A N 1
ATOM 9125 C CA . VAL A 1 1176 ? -0.941 32.039 8.455 1.00 87.88 1176 VAL A CA 1
ATOM 9126 C C . VAL A 1 1176 ? -1.229 31.303 7.142 1.00 87.88 1176 VAL A C 1
ATOM 9128 O O . VAL A 1 1176 ? -1.346 30.076 7.126 1.00 87.88 1176 VAL A O 1
ATOM 9131 N N . LYS A 1 1177 ? -1.277 32.033 6.020 1.00 88.44 1177 LYS A N 1
ATOM 9132 C CA . LYS A 1 1177 ? -1.514 31.462 4.689 1.00 88.44 1177 LYS A CA 1
ATOM 9133 C C . LYS A 1 1177 ? -0.378 30.540 4.228 1.00 88.44 1177 LYS A C 1
ATOM 9135 O O . LYS A 1 1177 ? -0.663 29.463 3.712 1.00 88.44 1177 LYS A O 1
ATOM 9140 N N . GLU A 1 1178 ? 0.885 30.925 4.419 1.00 88.12 1178 GLU A N 1
ATOM 9141 C CA . GLU A 1 1178 ? 2.044 30.066 4.115 1.00 88.12 1178 GLU A CA 1
ATOM 9142 C C . GLU A 1 1178 ? 2.091 28.830 5.032 1.00 88.12 1178 GLU A C 1
ATOM 9144 O O . GLU A 1 1178 ? 2.391 27.739 4.555 1.00 88.12 1178 GLU A O 1
ATOM 9149 N N . ARG A 1 1179 ? 1.724 28.941 6.317 1.00 89.94 1179 ARG A N 1
ATOM 9150 C CA . ARG A 1 1179 ? 1.677 27.788 7.237 1.00 89.94 1179 ARG A CA 1
ATOM 9151 C C . ARG A 1 1179 ? 0.611 26.765 6.850 1.00 89.94 1179 ARG A C 1
ATOM 9153 O O . ARG A 1 1179 ? 0.924 25.578 6.790 1.00 89.94 1179 ARG A O 1
ATOM 9160 N N . GLU A 1 1180 ? -0.615 27.191 6.537 1.00 88.56 1180 GLU A N 1
ATOM 9161 C CA . GLU A 1 1180 ? -1.660 26.270 6.053 1.00 88.56 1180 GLU A CA 1
ATOM 9162 C C . GLU A 1 1180 ? -1.308 25.668 4.682 1.00 88.56 1180 GLU A C 1
ATOM 9164 O O . GLU A 1 1180 ? -1.588 24.498 4.434 1.00 88.56 1180 GLU A O 1
ATOM 9169 N N . ARG A 1 1181 ? -0.615 26.419 3.817 1.00 90.44 1181 ARG A N 1
ATOM 9170 C CA . ARG A 1 1181 ? -0.075 25.926 2.541 1.00 90.44 1181 ARG A CA 1
ATOM 9171 C C . ARG A 1 1181 ? 1.018 24.865 2.734 1.00 90.44 1181 ARG A C 1
ATOM 9173 O O . ARG A 1 1181 ? 0.971 23.814 2.103 1.00 90.44 1181 ARG A O 1
ATOM 9180 N N . VAL A 1 1182 ? 1.969 25.090 3.643 1.00 92.44 1182 VAL A N 1
ATOM 9181 C CA . VAL A 1 1182 ? 2.988 24.094 4.023 1.00 92.44 1182 VAL A CA 1
ATOM 9182 C C . VAL A 1 1182 ? 2.339 22.849 4.630 1.00 92.44 1182 VAL A C 1
ATOM 9184 O O . VAL A 1 1182 ? 2.712 21.732 4.285 1.00 92.44 1182 VAL A O 1
ATOM 9187 N N . LYS A 1 1183 ? 1.338 23.021 5.494 1.00 89.75 1183 LYS A N 1
ATOM 9188 C CA . LYS A 1 1183 ? 0.565 21.932 6.104 1.00 89.75 1183 LYS A CA 1
ATOM 9189 C C . LYS A 1 1183 ? -0.168 21.086 5.054 1.00 89.75 1183 LYS A C 1
ATOM 9191 O O . LYS A 1 1183 ? -0.025 19.869 5.082 1.00 89.75 1183 LYS A O 1
ATOM 9196 N N . GLU A 1 1184 ? -0.848 21.712 4.090 1.00 89.00 1184 GLU A N 1
ATOM 9197 C CA . GLU A 1 1184 ? -1.477 21.034 2.942 1.00 89.00 1184 GLU A CA 1
ATOM 9198 C C . GLU A 1 1184 ? -0.455 20.275 2.082 1.00 89.00 1184 GLU A C 1
ATOM 9200 O O . GLU A 1 1184 ? -0.717 19.163 1.629 1.00 89.00 1184 GLU A O 1
ATOM 9205 N N . ALA A 1 1185 ? 0.739 20.835 1.874 1.00 90.44 1185 ALA A N 1
ATOM 9206 C CA . ALA A 1 1185 ? 1.783 20.149 1.122 1.00 90.44 1185 ALA A CA 1
ATOM 9207 C C . ALA A 1 1185 ? 2.314 18.894 1.855 1.00 90.44 1185 ALA A C 1
ATOM 9209 O O . ALA A 1 1185 ? 2.641 17.888 1.212 1.00 90.44 1185 ALA A O 1
ATOM 9210 N N . LEU A 1 1186 ? 2.388 18.931 3.190 1.00 88.19 1186 LEU A N 1
ATOM 9211 C CA . LEU A 1 1186 ? 2.883 17.820 4.011 1.00 88.19 1186 LEU A CA 1
ATOM 9212 C C . LEU A 1 1186 ? 1.827 16.739 4.306 1.00 88.19 1186 LEU A C 1
ATOM 9214 O O . LEU A 1 1186 ? 2.199 15.572 4.397 1.00 88.19 1186 LEU A O 1
ATOM 9218 N N . ASP A 1 1187 ? 0.545 17.093 4.434 1.00 84.75 1187 ASP A N 1
ATOM 9219 C CA . ASP A 1 1187 ? -0.572 16.148 4.617 1.00 84.75 1187 ASP A CA 1
ATOM 9220 C C . ASP A 1 1187 ? -1.791 16.583 3.767 1.00 84.75 1187 ASP A C 1
ATOM 9222 O O . ASP A 1 1187 ? -2.683 17.280 4.258 1.00 84.75 1187 ASP A O 1
ATOM 9226 N N . PRO A 1 1188 ? -1.820 16.237 2.462 1.00 86.38 1188 PRO A N 1
ATOM 9227 C CA . PRO A 1 1188 ? -2.800 16.784 1.522 1.00 86.38 1188 PRO A CA 1
ATOM 9228 C C . PRO A 1 1188 ? -4.192 16.186 1.686 1.00 86.38 1188 PRO A C 1
ATOM 9230 O O . PRO A 1 1188 ? -4.345 14.963 1.781 1.00 86.38 1188 PRO A O 1
ATOM 9233 N N . LYS A 1 1189 ? -5.226 17.024 1.575 1.00 83.38 1189 LYS A N 1
ATOM 9234 C CA . LYS A 1 1189 ? -6.632 16.621 1.725 1.00 83.38 1189 LYS A CA 1
ATOM 9235 C C . LYS A 1 1189 ? -7.036 15.501 0.766 1.00 83.38 1189 LYS A C 1
ATOM 9237 O O . LYS A 1 1189 ? -7.642 14.531 1.208 1.00 83.38 1189 LYS A O 1
ATOM 9242 N N . HIS A 1 1190 ? -6.636 15.551 -0.506 1.00 84.38 1190 HIS A N 1
ATOM 9243 C CA . HIS A 1 1190 ? -6.980 14.507 -1.487 1.00 84.38 1190 HIS A CA 1
ATOM 9244 C C . HIS A 1 1190 ? -6.317 13.148 -1.196 1.00 84.38 1190 HIS A C 1
ATOM 9246 O O . HIS A 1 1190 ? -6.847 12.115 -1.595 1.00 84.38 1190 HIS A O 1
ATOM 9252 N N . ILE A 1 1191 ? -5.196 13.120 -0.464 1.00 82.56 1191 ILE A N 1
ATOM 9253 C CA . ILE A 1 1191 ? -4.586 11.880 0.053 1.00 82.56 1191 ILE A CA 1
ATOM 9254 C C . ILE A 1 1191 ? -5.272 11.451 1.362 1.00 82.56 1191 ILE A C 1
ATOM 9256 O O . ILE A 1 1191 ? -5.531 10.261 1.561 1.00 82.56 1191 ILE A O 1
ATOM 9260 N N . ALA A 1 1192 ? -5.622 12.405 2.231 1.00 76.12 1192 ALA A N 1
ATOM 9261 C CA . ALA A 1 1192 ? -6.390 12.161 3.452 1.00 76.12 1192 ALA A CA 1
ATOM 9262 C C . ALA A 1 1192 ? -7.788 11.565 3.165 1.00 76.12 1192 ALA A C 1
ATOM 9264 O O . ALA A 1 1192 ? -8.284 10.736 3.929 1.00 76.12 1192 ALA A O 1
ATOM 9265 N N . GLU A 1 1193 ? -8.399 11.907 2.029 1.00 74.81 1193 GLU A N 1
ATOM 9266 C CA . GLU A 1 1193 ? -9.680 11.354 1.574 1.00 74.81 1193 GLU A CA 1
ATOM 9267 C C . GLU A 1 1193 ? -9.655 9.843 1.287 1.00 74.81 1193 GLU A C 1
ATOM 9269 O O . GLU A 1 1193 ? -10.703 9.203 1.382 1.00 74.81 1193 GLU A O 1
ATOM 9274 N N . ILE A 1 1194 ? -8.484 9.274 0.971 1.00 71.81 1194 ILE A N 1
ATOM 9275 C CA . ILE A 1 1194 ? -8.276 7.848 0.638 1.00 71.81 1194 ILE A CA 1
ATOM 9276 C C . ILE A 1 1194 ? -7.361 7.130 1.657 1.00 71.81 1194 ILE A C 1
ATOM 9278 O O . ILE A 1 1194 ? -6.808 6.050 1.413 1.00 71.81 1194 ILE A O 1
ATOM 9282 N N . TYR A 1 1195 ? -7.185 7.734 2.834 1.00 58.56 1195 TYR A N 1
ATOM 9283 C CA . TYR A 1 1195 ? -6.197 7.343 3.846 1.00 58.56 1195 TYR A CA 1
ATOM 9284 C C . TYR A 1 1195 ? -6.483 5.987 4.518 1.00 58.56 1195 TYR A C 1
ATOM 9286 O O . TYR A 1 1195 ? -5.594 5.408 5.149 1.00 58.56 1195 TYR A O 1
ATOM 9294 N N . SER A 1 1196 ? -7.691 5.424 4.366 1.00 50.47 1196 SER A N 1
ATOM 9295 C CA . SER A 1 1196 ? -7.975 4.053 4.815 1.00 50.47 1196 SER A CA 1
ATOM 9296 C C . SER A 1 1196 ? -7.076 3.029 4.108 1.00 50.47 1196 SER A C 1
ATOM 9298 O O . SER A 1 1196 ? -6.688 2.045 4.749 1.00 50.47 1196 SER A O 1
ATOM 9300 N N . ILE A 1 1197 ? -6.682 3.305 2.854 1.00 49.38 1197 ILE A N 1
ATOM 9301 C CA . ILE A 1 1197 ? -5.931 2.409 1.964 1.00 49.38 1197 ILE A CA 1
ATOM 9302 C C . ILE A 1 1197 ? -4.427 2.731 1.914 1.00 49.38 1197 ILE A C 1
ATOM 9304 O O . ILE A 1 1197 ? -3.604 1.814 1.914 1.00 49.38 1197 ILE A O 1
ATOM 9308 N N . TYR A 1 1198 ? -4.027 4.009 1.930 1.00 46.72 1198 TYR A N 1
ATOM 9309 C CA . TYR A 1 1198 ? -2.633 4.454 1.705 1.00 46.72 1198 TYR A CA 1
ATOM 9310 C C . TYR A 1 1198 ? -1.638 4.203 2.868 1.00 46.72 1198 TYR A C 1
ATOM 9312 O O . TYR A 1 1198 ? -0.570 4.815 2.922 1.00 46.72 1198 TYR A O 1
ATOM 9320 N N . ARG A 1 1199 ? -1.926 3.249 3.768 1.00 38.78 1199 ARG A N 1
ATOM 9321 C CA . ARG A 1 1199 ? -1.236 2.968 5.055 1.00 38.78 1199 ARG A CA 1
ATOM 9322 C C . ARG A 1 1199 ? 0.244 2.528 4.985 1.00 38.78 1199 ARG A C 1
ATOM 9324 O O . ARG A 1 1199 ? 0.755 1.964 5.949 1.00 38.78 1199 ARG A O 1
ATOM 9331 N N . GLY A 1 1200 ? 0.930 2.725 3.860 1.00 30.59 1200 GLY A N 1
ATOM 9332 C CA . GLY A 1 1200 ? 2.306 2.275 3.641 1.00 30.59 1200 GLY A CA 1
ATOM 9333 C C . GLY A 1 1200 ? 3.359 3.375 3.480 1.00 30.59 1200 GLY A C 1
ATOM 9334 O O . GLY A 1 1200 ? 4.503 3.127 3.858 1.00 30.59 1200 GLY A O 1
ATOM 9335 N N . ASN A 1 1201 ? 3.027 4.534 2.892 1.00 28.44 1201 ASN A N 1
ATOM 9336 C CA . ASN A 1 1201 ? 4.033 5.457 2.337 1.00 28.44 1201 ASN A CA 1
ATOM 9337 C C . ASN A 1 1201 ? 3.637 6.954 2.389 1.00 28.44 1201 ASN A C 1
ATOM 9339 O O . ASN A 1 1201 ? 3.396 7.554 1.337 1.00 28.44 1201 ASN A O 1
ATOM 9343 N N . MET A 1 1202 ? 3.642 7.545 3.586 1.00 27.17 1202 MET A N 1
ATOM 9344 C CA . MET A 1 1202 ? 4.111 8.922 3.821 1.00 27.17 1202 MET A CA 1
ATOM 9345 C C . MET A 1 1202 ? 5.091 8.878 4.998 1.00 27.17 1202 MET A C 1
ATOM 9347 O O . MET A 1 1202 ? 4.785 8.129 5.954 1.00 27.17 1202 MET A O 1
#

Secondary structure (DSSP, 8-state):
-EEEEE--SHHHHHHHHHHHHHS-TTSHHHHT-EEEEEESSSSSSTHHHHTS-TT-HHHHTTHHHHHHHHTSTTEEEEETEEESSS-SSTTSEEE-GGGGTTT-SEEEE-----EEPP-TTTTTSEEEHHHHHHHHTT-TT-PPPP-TTT-SEEEEE--SHHHHHHHHHHHS-HHHHTTSS--HHHHHHHHT----EEEEE-SS-GGG--S-TTHHHHHHT-TTEEEPPPPTTTTPPPTT--HHHHHHHHHHHH--SBPTTSSSEEEEEE-SEEEEEEETTEEEEEEEEE-TTS-EEEEEEEEEEE-SEEEE-S-EE---SSGGGEETTTTEE-EETTEEE-TTSPEEEEEEE-THHHH-S-S-HHHHHHHHHHHHHHHHHHHHH---------SSS-HHHHH-SS--B-HHHHHHHHHHHHHHHHHHHHTTSPPPS---------TT--S------------------------TTSGGGTTTTTTSS------------SS--SSSTTTTTTTTTTT-----------------SS----------SSSTHHHHHHHHHHHHHHHHH---------S-HHHHHHHHHHHTT----PPPTT-PPPSS-EEEE--BTTB--EEEE-----PPP------------HHHHHHHHHHHHHTT--TTSSPPPPHHHHHHHHHHHHHHHHHHHHHHHHHHHHHHHHHHHHHTT-----------HHHHHHHHHHHHHHHHHH--TT--------SS--TTHHHHHHHHHHHHTT-PPPHHHHS-PPPP-PPPPGGGGHHHHHHHTTTPPPPP-SS-EEE-SS-EEE---STT--EEEE-TTS--HHHHHHHHHHHHTT-TTEEEEE-TT---HHHHHHHHHHHHHSGGGTT--EEE-TTS---HHHHHHHHHHHTT-SS--EEE--S---HHHHHHHHHHHHTT-S---EEE-SSSS-HHHHHHHHHHHHHT-TT----EEE--SS---HHHHHHHHHHHTTS----SEEE--S---HHHHHHHHHHHHTT-S---EEE-TTS---HHHHHHHHHHHTT-SS--EEE-S--TTTTTTT------BHHHHHHHHHHHT---TT------EEE--SSB--HHHHHHHIIIIITT-SS--EEE---TTS---HHHHHHHHHHHHHHHHHHHSS-GGGS-HHHHHHHHHHHHHHS-HHHHTTTTT-TT--

InterPro domains:
  IPR001611 Leucine-rich repeat [PF13516] (941-963)
  IPR001611 Leucine-rich repeat [PF13516] (1101-1120)
  IPR027038 Ran GTPase-activating protein [PTHR24113] (919-1085)
  IPR032675 Leucine-rich repeat domain superfamily [G3DSA:3.80.10.10] (826-925)
  IPR032675 Leucine-rich repeat domain superfamily [G3DSA:3.80.10.10] (926-1006)
  IPR032675 Leucine-rich repeat domain superfamily [G3DSA:3.80.10.10] (1007-1167)
  IPR036188 FAD/NAD(P)-binding domain superfamily [G3DSA:3.50.50.60] (46-316)

Organism: Serendipita indica (strain DSM 11827) (NCBI:txid1109443)

Radius of gyration: 39.24 Å; chains: 1; bounding box: 78×125×110 Å

Foldseek 3Di:
DEEEEEAQALLLLLLLLLLCQQQPCPHPRNVPYAYEYEYLALAGHPCLLQPDFLVPVLQNLCCLSSVVSCPPPRYWYWYLADEFDDRPDPLRNYDYVVLQVQFGQFYEYANAFLFDDDDVQEPPQAAALSLQSNCFSVPPVNRDDDPQLFWQEEEEEAQALSLLSSVLLLLAALVVPLLTNGDPVVSVVSVNGNHQEYEYEYLAALLPGHYFPVSLLSSLAHPLEWEDQDDVVSLDDDPPRDPRSVSSSVSSNVTHPDDPPPHSHYYYYHHNWDFRHADPFGTKTFGWDADPVRDTDGPPDIDTDGTDHYYYHHFGAHDPRPVQQDDPVQRAGDDDQQFGAGPVRHGDRNYGYADCNHRNGDDDSVVRSLRSSSNSVVSVVVVVPDPDDDDNHDPDGRVSSVPPPSDTHIVVNNVVVVVVSVVVSVVSVVVPDDDDPDDDDDDDPDPPPPDDDDDDDDDDDDDDDDDDDDDDDDDPPPPVPPVVPVPPWDDDDDAFDDYDDDDVVPDVCVVVVVVPVRPPDVDDDDDDDDDDDDDDDPPDDDPDDDGPDDDCVVVVVVVVVVVVCCVVPNDDDDDDDDDDCPVVVVVCCVVVVPDFDDDDPPDDDDDAWDFPFPDTIPDTGTDTDHDDDDDDDDDDDDDDDDDDDPVVVVVLVVVCVVVVHDPVPDDDDDPVVSVVVVVVVVVVVVVVVVVVVVVVVVLVVQVVCVVVVDPGDRDQDDDDPVLVVLLVVLVVVCCVVPNDPPDDDDDDDDDDDDPVVVVVQCVQCVPQPSQDFRCCQQFQAFSDDDADDLVQCVVVLVVLLVLDDFDDDCFRWDDGSAFIWGDDNDVPFFIETARASRQCAQVNQLSNLVSPLNHPRYAEYANHQRQNELSNLLSVLVSLQDPSNQRHAEYRNENHQYELNSLLSNLSSQLPGQRHQYDAHHSHQNALSSLLSNLSSQLRHLHHAYYHCARRNNELSSLLSNLVSVVNCLSHNHAEYHDASNQHACSSLQSLLVSLLVLSDQHLYYAHELYQHELNSLLSNLNSLLSHARHQEYHHWLRQYELNSLLSNLVSQLARNHHAYDAQHHDSCSVVRVGGGHAYELNSLVSSQCRQFADDDDGDRNYQYYHHEAHHYDLVSLVVSCVRGNQPDLRHLAYHYAHPPHDGNVVSVVSRVVSNVVSCCVLPVPDCVPDDPVSVVSSVSSVCSVPNPSCVNVVVPPVGDD

Sequence (1202 aa):
MKVAILGGGPSAFYFASRLLQKAPFTSSRGRNLEVHVYDRLWAPHGLVRYGVAPDHPEVKNCTHKFDETAQDPRFKFFGNVNVGAVPSFSHTLHLPLEALRPYYTHVVLAYGAGLPFILPALGATAISALSIVHWYTGHPSNPPPPKLDKAEHLTLMGHGNVSLDIARLLLSSPQRIAPLDIPQHVIDAMRSSKVKHISIVSRRGPAQVAFTAKELRELLNLPDVSMVPIEPSLLATPDNATRQQSRILDLLRKGSAAKPGTTSKTWSLEFFRSPVQPIHDGVEFGINELDEHQLAIPTGRTEQFKTDLIVNSVGYRSEPLAPEWYNGTLGHVRQMAARVVDEKERPVGNIYASGWAANGAKGVLATTMMDAYAAVERMLEDAANDSASDVYCEPGPPKEVTTSSTRVVSYEDWKRIDAEETVCVKQNTSHLQAPSEDDSFVSVHDPHQMAAVLQPLNQQPKLKLCIKSGNVPGAACVFQRVASVAANERKVFILHDEGENATAARMRTESLARLFDVSELTTYYRNARHKAPAQPGDGPNLIRMSWCGRNINDLNAAVDFVRYTCHRKGVFAALIGLGNAGHVIRILAKEHNLEPTPPDPVRLPKSGNYPITILTPTMFTTFYVSEPAPFSKDALAELPTLTLPVESILAYIKEVIRLGKRLFDAPIMSLAELRAAKLAKRQELDEAAKQKEADIKFWKEMLARKEAGEDVEVPEKPLSGRKIRKKQALEARMKEMWGGSENTGYDHSVESPPAYLEPLANLYYKELGNDCIADTVLMPSAEPVVPCRLEHLQEMIQWLEKDEDIVASQEPRIDFTRGSILGKTTQGGGTSVDLCKQVVGPKGITPILDAVAKNSHIDRFLLGNNIVGDEGARAIADFIWSERSKRVYNFYIAGNSISPEGIRAIADALVDNETVTALWLKRNPLLPQGARYIASMISLNTTLQTLDLVNTGILDQGVVCLMQALQQNPASALRHLYLGCNAEGPQSGAAIGAYLRTGFSRLTSLFCSCSRLGDQGAISIAEGLKVDRYLERLGLESARIGDVGARALADALEHHPALIMLDLGFRKGTYEMGELPNRITDEGLLYLGQKLIGWSDQRKNSIRTLDVTHNKVTRDGAMTFIHNFVLDNSHLLHVRLSQIGAERNLEVERITKRLAKENKEQYFEVDPSKLSPEEVKERERVKEALDPKHIAEIYSIYRGNM

pLDDT: mean 73.61, std 25.08, range [21.56, 98.56]